Protein AF-A0A352F481-F1 (afdb_monomer)

Nearest PDB structures (foldseek):
  5ghv-assembly2_B  TM=7.393E-01  e=3.440E-08  Homo sapiens
  4xg9-assembly2_B  TM=7.301E-01  e=6.130E-08  Homo sapiens
  6ya8-assembly1_A  TM=7.348E-01  e=1.092E-07  Homo sapiens
  4xg2-assembly1_A  TM=7.147E-01  e=8.853E-08  Homo sapiens
  7v3v-assembly1_H  TM=8.134E-01  e=5.913E-06  Saccharomyces cerevisiae S288C

Structure (mmCIF, N/CA/C/O backbone):
data_AF-A0A352F481-F1
#
_entry.id   AF-A0A352F481-F1
#
loop_
_atom_site.group_PDB
_atom_site.id
_atom_site.type_symbol
_atom_site.label_atom_id
_atom_site.label_alt_id
_atom_site.label_comp_id
_atom_site.label_asym_id
_atom_site.label_entity_id
_atom_site.label_seq_id
_atom_site.pdbx_PDB_ins_code
_atom_site.Cartn_x
_atom_site.Cartn_y
_atom_site.Cartn_z
_atom_site.occupancy
_atom_site.B_iso_or_equiv
_atom_site.auth_seq_id
_atom_site.auth_comp_id
_atom_site.auth_asym_id
_atom_site.auth_atom_id
_atom_site.pdbx_PDB_model_num
ATOM 1 N N . MET A 1 1 ? 31.169 29.024 -6.778 1.00 38.88 1 MET A N 1
ATOM 2 C CA . MET A 1 1 ? 31.943 27.842 -7.214 1.00 38.88 1 MET A CA 1
ATOM 3 C C . MET A 1 1 ? 33.327 27.868 -6.580 1.00 38.88 1 MET A C 1
ATOM 5 O O . MET A 1 1 ? 34.125 28.692 -7.019 1.00 38.88 1 MET A O 1
ATOM 9 N N . PRO A 1 2 ? 33.587 27.080 -5.525 1.00 37.62 2 PRO A N 1
ATOM 10 C CA . PRO A 1 2 ? 34.870 27.041 -4.828 1.00 37.62 2 PRO A CA 1
ATOM 11 C C . PRO A 1 2 ? 35.735 25.809 -5.161 1.00 37.62 2 PRO A C 1
ATOM 13 O O . PRO A 1 2 ? 36.826 25.707 -4.620 1.00 37.62 2 PRO A O 1
ATOM 16 N N . TYR A 1 3 ? 35.308 24.922 -6.068 1.00 46.59 3 TYR A N 1
ATOM 17 C CA . TYR A 1 3 ? 36.194 23.938 -6.699 1.00 46.59 3 TYR A CA 1
ATOM 18 C C . TYR A 1 3 ? 36.504 24.403 -8.117 1.00 46.59 3 TYR A C 1
ATOM 20 O O . TYR A 1 3 ? 35.636 24.376 -8.985 1.00 46.59 3 TYR A O 1
ATOM 28 N N . ASP A 1 4 ? 37.726 24.879 -8.325 1.00 52.12 4 ASP A N 1
ATOM 29 C CA . ASP A 1 4 ? 38.309 24.996 -9.657 1.00 52.12 4 ASP A CA 1
ATOM 30 C C . ASP A 1 4 ? 39.137 23.723 -9.853 1.00 52.12 4 ASP A C 1
ATOM 32 O O . ASP A 1 4 ? 40.306 23.659 -9.475 1.00 52.12 4 ASP A O 1
ATOM 36 N N . SER A 1 5 ? 38.489 22.663 -10.342 1.00 55.28 5 SER A N 1
ATOM 37 C CA . SER A 1 5 ? 39.180 21.440 -10.749 1.00 55.28 5 SER A CA 1
ATOM 38 C C . SER A 1 5 ? 40.259 21.825 -11.760 1.00 55.28 5 SER A C 1
ATOM 40 O O . SER A 1 5 ? 39.949 22.435 -12.784 1.00 55.28 5 SER A O 1
ATOM 42 N N . LEU A 1 6 ? 41.519 21.526 -11.446 1.00 61.25 6 LEU A N 1
ATOM 43 C CA . LEU A 1 6 ? 42.657 21.840 -12.303 1.00 61.25 6 LEU A CA 1
ATOM 44 C C . LEU A 1 6 ? 42.878 20.690 -13.287 1.00 61.25 6 LEU A C 1
ATOM 46 O O . LEU A 1 6 ? 43.155 19.566 -12.870 1.00 61.25 6 LEU A O 1
ATOM 50 N N . TYR A 1 7 ? 42.758 20.971 -14.582 1.00 65.00 7 TYR A N 1
ATOM 51 C CA . TYR A 1 7 ? 43.029 20.005 -15.644 1.00 65.00 7 TYR A CA 1
ATOM 52 C C . TYR A 1 7 ? 44.352 20.311 -16.333 1.00 65.00 7 TYR A C 1
ATOM 54 O O . TYR A 1 7 ? 44.595 21.450 -16.715 1.00 65.00 7 TYR A O 1
ATOM 62 N N . ILE A 1 8 ? 45.175 19.288 -16.549 1.00 64.81 8 ILE A N 1
ATOM 63 C CA . ILE A 1 8 ? 46.439 19.412 -17.274 1.00 64.81 8 ILE A CA 1
ATOM 64 C C . ILE A 1 8 ? 46.219 18.957 -18.718 1.00 64.81 8 ILE A C 1
ATOM 66 O O . ILE A 1 8 ? 45.820 17.817 -18.951 1.00 64.81 8 ILE A O 1
ATOM 70 N N . ASP A 1 9 ? 46.451 19.842 -19.685 1.00 66.88 9 ASP A N 1
ATOM 71 C CA . ASP A 1 9 ? 46.319 19.511 -21.104 1.00 66.88 9 ASP A CA 1
ATOM 72 C C . ASP A 1 9 ? 47.510 18.725 -21.676 1.00 66.88 9 ASP A C 1
ATOM 74 O O . ASP A 1 9 ? 48.475 18.416 -20.979 1.00 66.88 9 ASP A O 1
ATOM 78 N N . GLU A 1 10 ? 47.415 18.362 -22.961 1.00 64.50 10 GLU A N 1
ATOM 79 C CA . GLU A 1 10 ? 48.439 17.584 -23.678 1.00 64.50 10 GLU A CA 1
ATOM 80 C C . GLU A 1 10 ? 49.818 18.279 -23.695 1.00 64.50 10 GLU A C 1
ATOM 82 O O . GLU A 1 10 ? 50.837 17.603 -23.836 1.00 64.50 10 GLU A O 1
ATOM 87 N N . ASP A 1 11 ? 49.860 19.600 -23.485 1.00 72.56 11 ASP A N 1
ATOM 88 C CA . ASP A 1 11 ? 51.076 20.418 -23.420 1.00 72.56 11 ASP A CA 1
ATOM 89 C C . ASP A 1 11 ? 51.589 20.607 -21.975 1.00 72.56 11 ASP A C 1
ATOM 91 O O . ASP A 1 11 ? 52.581 21.303 -21.738 1.00 72.56 11 ASP A O 1
ATOM 95 N N . GLY A 1 12 ? 50.937 19.983 -20.987 1.00 70.06 12 GLY A N 1
ATOM 96 C CA . GLY A 1 12 ? 51.293 20.085 -19.572 1.00 70.06 12 GLY A CA 1
ATOM 97 C C . GLY A 1 12 ? 50.790 21.361 -18.887 1.00 70.06 12 GLY A C 1
ATOM 98 O O . GLY A 1 12 ? 51.196 21.643 -17.756 1.00 70.06 12 GLY A O 1
ATOM 99 N N . GLN A 1 13 ? 49.920 22.143 -19.535 1.00 76.75 13 GLN A N 1
ATOM 100 C CA . GLN A 1 13 ? 49.361 23.368 -18.971 1.00 76.75 13 GLN A CA 1
ATOM 101 C C . GLN A 1 13 ? 48.150 23.052 -18.088 1.00 76.75 13 GLN A C 1
ATOM 103 O O . GLN A 1 13 ? 47.218 22.379 -18.518 1.00 76.75 13 GLN A O 1
ATOM 108 N N . SER A 1 14 ? 48.160 23.568 -16.855 1.00 76.62 14 SER A N 1
ATOM 109 C CA . SER A 1 14 ? 47.043 23.454 -15.914 1.00 76.62 14 SER A CA 1
ATOM 110 C C . SER A 1 14 ? 45.995 24.538 -16.174 1.00 76.62 14 SER A C 1
ATOM 112 O O . SER A 1 14 ? 46.351 25.707 -16.327 1.00 76.62 14 SER A O 1
ATOM 114 N N . TRP A 1 15 ? 44.724 24.155 -16.199 1.00 71.75 15 TRP A N 1
ATOM 115 C CA . TRP A 1 15 ? 43.578 25.020 -16.458 1.00 71.75 15 TRP A CA 1
ATOM 116 C C . TRP A 1 15 ? 42.545 24.877 -15.347 1.00 71.75 15 TRP A C 1
ATOM 118 O O . TRP A 1 15 ? 42.098 23.766 -15.056 1.00 71.75 15 TRP A O 1
ATOM 128 N N . SER A 1 16 ? 42.110 26.000 -14.780 1.00 76.88 16 SER A N 1
ATOM 129 C CA . SER A 1 16 ? 40.881 26.060 -13.986 1.00 76.88 16 SER A CA 1
ATOM 130 C C . SER A 1 16 ? 39.645 26.057 -14.900 1.00 76.88 16 SER A C 1
ATOM 132 O O . SER A 1 16 ? 39.715 26.527 -16.038 1.00 76.88 16 SER A O 1
ATOM 134 N N . ILE A 1 17 ? 38.484 25.576 -14.432 1.00 72.94 17 ILE A N 1
ATOM 135 C CA . ILE A 1 17 ? 37.237 25.599 -15.229 1.00 72.94 17 ILE A CA 1
ATOM 136 C C . ILE A 1 17 ? 36.899 27.034 -15.656 1.00 72.94 17 ILE A C 1
ATOM 138 O O . ILE A 1 17 ? 36.468 27.265 -16.789 1.00 72.94 17 ILE A O 1
ATOM 142 N N . ARG A 1 18 ? 37.132 28.020 -14.780 1.00 75.69 18 ARG A N 1
ATOM 143 C CA . ARG A 1 18 ? 36.917 29.441 -15.099 1.00 75.69 18 ARG A CA 1
ATOM 144 C C . ARG A 1 18 ? 37.867 29.951 -16.173 1.00 75.69 18 ARG A C 1
ATOM 146 O O . ARG A 1 18 ? 37.416 30.615 -17.105 1.00 75.69 18 ARG A O 1
ATOM 153 N N . GLU A 1 19 ? 39.155 29.642 -16.053 1.00 77.75 19 GLU A N 1
ATOM 154 C CA . GLU A 1 19 ? 40.164 30.008 -17.055 1.00 77.75 19 GLU A CA 1
ATOM 155 C C . GLU A 1 19 ? 39.852 29.355 -18.403 1.00 77.75 19 GLU A C 1
ATOM 157 O O . GLU A 1 19 ? 39.951 29.987 -19.454 1.00 77.75 19 GLU A O 1
ATOM 162 N N . PHE A 1 20 ? 39.383 28.111 -18.365 1.00 75.75 20 PHE A N 1
ATOM 163 C CA . PHE A 1 20 ? 39.030 27.339 -19.543 1.00 75.75 20 PHE A CA 1
ATOM 164 C C . PHE A 1 20 ? 37.793 27.901 -20.260 1.00 75.75 20 PHE A C 1
ATOM 166 O O . PHE A 1 20 ? 37.821 28.101 -21.478 1.00 75.75 20 PHE A O 1
ATOM 173 N N . LEU A 1 21 ? 36.736 28.255 -19.516 1.00 79.50 21 LEU A N 1
ATOM 174 C CA . LEU A 1 21 ? 35.544 28.930 -20.049 1.00 79.50 21 LEU A CA 1
ATOM 175 C C . LEU A 1 21 ? 35.852 30.332 -20.608 1.00 79.50 21 LEU A C 1
ATOM 177 O O . LEU A 1 21 ? 35.225 30.750 -21.588 1.00 79.50 21 LEU A O 1
ATOM 181 N N . ALA A 1 22 ? 36.809 31.046 -20.011 1.00 83.06 22 ALA A N 1
ATOM 182 C CA . ALA A 1 22 ? 37.246 32.370 -20.454 1.00 83.06 22 ALA A CA 1
ATOM 183 C C . ALA A 1 22 ? 38.242 32.337 -21.629 1.00 83.06 22 ALA A C 1
ATOM 185 O O . ALA A 1 22 ? 38.480 33.375 -22.241 1.00 83.06 22 ALA A O 1
ATOM 186 N N . SER A 1 23 ? 38.816 31.174 -21.948 1.00 80.56 23 SER A N 1
ATOM 187 C CA . SER A 1 23 ? 39.800 31.028 -23.024 1.00 80.56 23 SER A CA 1
ATOM 188 C C . SER A 1 23 ? 39.187 31.127 -24.429 1.00 80.56 23 SER A C 1
ATOM 190 O O . SER A 1 23 ? 38.011 30.819 -24.640 1.00 80.56 23 SER A O 1
ATOM 192 N N . ASP A 1 24 ? 40.031 31.462 -25.411 1.00 81.25 24 ASP A N 1
ATOM 193 C CA . ASP A 1 24 ? 39.691 31.479 -26.843 1.00 81.25 24 ASP A CA 1
ATOM 194 C C . ASP A 1 24 ? 39.685 30.074 -27.483 1.00 81.25 24 ASP A C 1
ATOM 196 O O . ASP A 1 24 ? 39.649 29.936 -28.710 1.00 81.25 24 ASP A O 1
ATOM 200 N N . ARG A 1 25 ? 39.745 29.001 -26.677 1.00 79.56 25 ARG A N 1
ATOM 201 C CA . ARG A 1 25 ? 39.743 27.637 -27.212 1.00 79.56 25 ARG A CA 1
ATOM 202 C C . ARG A 1 25 ? 38.426 27.332 -27.938 1.00 79.56 25 ARG A C 1
ATOM 204 O O . ARG A 1 25 ? 37.348 27.713 -27.466 1.00 79.56 25 ARG A O 1
ATOM 211 N N . PRO A 1 26 ? 38.488 26.606 -29.068 1.00 77.94 26 PRO A N 1
ATOM 212 C CA . PRO A 1 26 ? 37.296 26.223 -29.803 1.00 77.94 26 PRO A CA 1
ATOM 213 C C . PRO A 1 26 ? 36.419 25.312 -28.943 1.00 77.94 26 PRO A C 1
ATOM 215 O O . PRO A 1 26 ? 36.880 24.320 -28.382 1.00 77.94 26 PRO A O 1
ATOM 218 N N . ARG A 1 27 ? 35.134 25.655 -28.865 1.00 86.50 27 ARG A N 1
ATOM 219 C CA . ARG A 1 27 ? 34.111 24.888 -28.153 1.00 86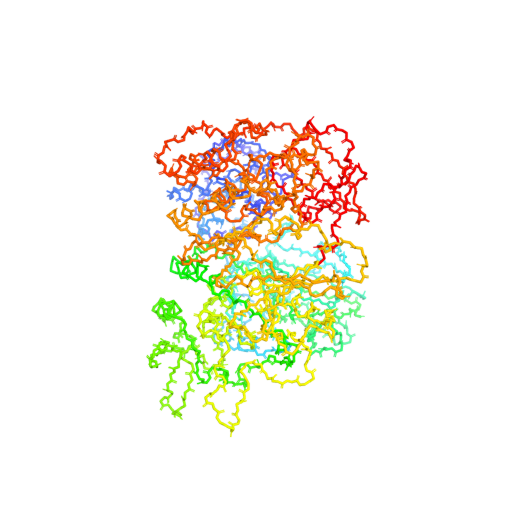.50 27 ARG A CA 1
ATOM 220 C C . ARG A 1 27 ? 32.842 24.812 -28.973 1.00 86.50 27 ARG A C 1
ATOM 222 O O . ARG A 1 27 ? 32.463 25.778 -29.639 1.00 86.50 27 ARG A O 1
ATOM 229 N N . VAL A 1 28 ? 32.163 23.677 -28.892 1.00 86.38 28 VAL A N 1
ATOM 230 C CA . VAL A 1 28 ? 30.891 23.455 -29.576 1.00 86.38 28 VAL A CA 1
ATOM 231 C C . VAL A 1 28 ? 29.788 23.360 -28.537 1.00 86.38 28 VAL A C 1
ATOM 233 O O . VAL A 1 28 ? 29.857 22.569 -27.603 1.00 86.38 28 VAL A O 1
ATOM 236 N N . ARG A 1 29 ? 28.743 24.166 -28.708 1.00 88.38 29 ARG A N 1
ATOM 237 C CA . ARG A 1 29 ? 27.529 24.066 -27.899 1.00 88.38 29 ARG A CA 1
ATOM 238 C C . ARG A 1 29 ? 26.607 23.025 -28.528 1.00 88.38 29 ARG A C 1
ATOM 240 O O . ARG A 1 29 ? 26.228 23.171 -29.688 1.00 88.38 29 ARG A O 1
ATOM 247 N N . LYS A 1 30 ? 26.250 21.991 -27.771 1.00 87.69 30 LYS A N 1
ATOM 248 C CA . LYS A 1 30 ? 25.360 20.900 -28.190 1.00 87.69 30 LYS A CA 1
ATOM 249 C C . LYS A 1 30 ? 24.155 20.821 -27.254 1.00 87.69 30 LYS A C 1
ATOM 251 O O . LYS A 1 30 ? 24.225 21.257 -26.108 1.00 87.69 30 LYS A O 1
ATOM 256 N N . ARG A 1 31 ? 23.050 20.261 -27.740 1.00 88.31 31 ARG A N 1
ATOM 257 C CA . ARG A 1 31 ? 21.941 19.795 -26.901 1.00 88.31 31 ARG A CA 1
ATOM 258 C C . ARG A 1 31 ? 21.833 18.292 -27.050 1.00 88.31 31 ARG A C 1
ATOM 260 O O . ARG A 1 31 ? 21.871 17.803 -28.175 1.00 88.31 31 ARG A O 1
ATOM 267 N N . LEU A 1 32 ? 21.750 17.591 -25.929 1.00 86.00 32 LEU A N 1
ATOM 268 C CA . LEU A 1 32 ? 21.671 16.135 -25.880 1.00 86.00 32 LEU A CA 1
ATOM 269 C C . LEU A 1 32 ? 20.501 15.709 -25.006 1.00 86.00 32 LEU A C 1
ATOM 271 O O . LEU A 1 32 ? 20.123 16.434 -24.088 1.00 86.00 32 LEU A O 1
ATOM 275 N N . SER A 1 33 ? 19.962 14.518 -25.260 1.00 85.31 33 SER A N 1
ATOM 276 C CA . SER A 1 33 ? 18.993 13.903 -24.355 1.00 85.31 33 SER A CA 1
ATOM 277 C C . SER A 1 33 ? 19.620 13.729 -22.971 1.00 85.31 33 SER A C 1
ATOM 279 O O . SER A 1 33 ? 20.673 13.101 -22.834 1.00 85.31 33 SER A O 1
ATOM 281 N N . THR A 1 34 ? 18.965 14.269 -21.943 1.00 86.81 34 THR A N 1
ATOM 282 C CA . THR A 1 34 ? 19.419 14.145 -20.551 1.00 86.81 34 THR A CA 1
ATOM 283 C C . THR A 1 34 ? 19.488 12.683 -20.135 1.00 86.81 34 THR A C 1
ATOM 285 O O . THR A 1 34 ? 20.456 12.283 -19.501 1.00 86.81 34 THR A O 1
ATOM 288 N N . ALA A 1 35 ? 18.498 11.873 -20.524 1.00 78.31 35 ALA A N 1
ATOM 289 C CA . ALA A 1 35 ? 18.451 10.449 -20.201 1.00 78.31 35 ALA A CA 1
ATOM 290 C C . ALA A 1 35 ? 19.588 9.662 -20.870 1.00 78.31 35 ALA A C 1
ATOM 292 O O . ALA A 1 35 ? 20.223 8.850 -20.207 1.00 78.31 35 ALA A O 1
ATOM 293 N N . SER A 1 36 ? 19.879 9.951 -22.143 1.00 82.25 36 SER A N 1
ATOM 294 C CA . SER A 1 36 ? 20.982 9.326 -22.892 1.00 82.25 36 SER A CA 1
ATOM 295 C C . SER A 1 36 ? 22.350 9.725 -22.326 1.00 82.25 36 SER A C 1
ATOM 297 O O . SER A 1 36 ? 23.221 8.882 -22.127 1.00 82.25 36 SER A O 1
ATOM 299 N N . LEU A 1 37 ? 22.548 11.006 -21.994 1.00 83.81 37 LEU A N 1
ATOM 300 C CA . LEU A 1 37 ? 23.799 11.440 -21.373 1.00 83.81 37 LEU A CA 1
ATOM 301 C C . LEU A 1 37 ? 23.947 10.859 -19.960 1.00 83.81 37 LEU A C 1
ATOM 303 O O . LEU A 1 37 ? 25.023 10.379 -19.614 1.00 83.81 37 LEU A O 1
ATOM 307 N N . TRP A 1 38 ? 22.863 10.843 -19.177 1.00 84.31 38 TRP A N 1
ATOM 308 C CA . TRP A 1 38 ? 22.829 10.239 -17.848 1.00 84.31 38 TRP A CA 1
ATOM 309 C C . TRP A 1 38 ? 23.159 8.747 -17.891 1.00 84.31 38 TRP A C 1
ATOM 311 O O . TRP A 1 38 ? 24.060 8.327 -17.174 1.00 84.31 38 TRP A O 1
ATOM 321 N N . SER A 1 39 ? 22.528 7.952 -18.764 1.00 76.88 39 SER A N 1
ATOM 322 C CA . SER A 1 39 ? 22.785 6.504 -18.849 1.00 76.88 39 SER A CA 1
ATOM 323 C C . SER A 1 39 ? 24.251 6.167 -19.134 1.00 76.88 39 SER A C 1
ATOM 325 O O . SER A 1 39 ? 24.723 5.106 -18.737 1.00 76.88 39 SER A O 1
ATOM 327 N N . ARG A 1 40 ? 24.991 7.073 -19.785 1.00 79.12 40 ARG A N 1
ATOM 328 C CA . ARG A 1 40 ? 26.415 6.914 -20.129 1.00 79.12 40 ARG A CA 1
ATOM 329 C C . ARG A 1 40 ? 27.378 7.358 -19.022 1.00 79.12 40 ARG A C 1
ATOM 331 O O . ARG A 1 40 ? 28.568 7.028 -19.082 1.00 79.12 40 ARG A O 1
ATOM 338 N N . THR A 1 41 ? 26.906 8.116 -18.028 1.00 78.50 41 THR A N 1
ATOM 339 C CA . THR A 1 41 ? 27.776 8.744 -17.015 1.00 78.50 41 THR A CA 1
ATOM 340 C C . THR A 1 41 ? 27.339 8.549 -15.569 1.00 78.50 41 THR A C 1
ATOM 342 O O . THR A 1 41 ? 28.137 8.808 -14.675 1.00 78.50 41 THR A O 1
ATOM 345 N N . SER A 1 42 ? 26.120 8.079 -15.313 1.00 71.50 42 SER A N 1
ATOM 346 C CA . SER A 1 42 ? 25.505 7.990 -13.981 1.00 71.50 42 SER A CA 1
ATOM 347 C C . SER A 1 42 ? 26.241 7.089 -12.991 1.00 71.50 42 SER A C 1
ATOM 349 O O . SER A 1 42 ? 26.084 7.238 -11.785 1.00 71.50 42 SER A O 1
ATOM 351 N N . PHE A 1 43 ? 27.031 6.159 -13.508 1.00 65.25 43 PHE A N 1
ATOM 352 C CA . PHE A 1 43 ? 27.755 5.132 -12.767 1.00 65.25 43 PHE A CA 1
ATOM 353 C C . PHE A 1 43 ? 29.252 5.463 -12.620 1.00 65.25 43 PHE A C 1
ATOM 355 O O . PHE A 1 43 ? 29.971 4.838 -11.846 1.00 65.25 43 PHE A O 1
ATOM 362 N N . ARG A 1 44 ? 29.738 6.486 -13.337 1.00 70.38 44 ARG A N 1
ATOM 363 C CA . ARG A 1 44 ? 31.125 6.946 -13.228 1.00 70.38 44 ARG A CA 1
ATOM 364 C C . ARG A 1 44 ? 31.309 7.661 -11.887 1.00 70.38 44 ARG A C 1
ATOM 366 O O . ARG A 1 44 ? 30.495 8.511 -11.522 1.00 70.38 44 ARG A O 1
ATOM 373 N N . ARG A 1 45 ? 32.408 7.380 -11.177 1.00 66.62 45 ARG A N 1
ATOM 374 C CA . ARG A 1 45 ? 32.838 8.160 -10.002 1.00 66.62 45 ARG A CA 1
ATOM 375 C C . ARG A 1 45 ? 33.356 9.526 -10.453 1.00 66.62 45 ARG A C 1
ATOM 377 O O . ARG A 1 45 ? 34.553 9.760 -10.569 1.00 66.62 45 ARG A O 1
ATOM 384 N N . CYS A 1 46 ? 32.432 10.427 -10.765 1.00 68.19 46 CYS A N 1
ATOM 385 C CA . CYS A 1 46 ? 32.762 11.752 -11.281 1.00 68.19 46 CYS A CA 1
ATOM 386 C C . CYS A 1 46 ? 33.206 12.731 -10.179 1.00 68.19 46 CYS A C 1
ATOM 388 O O . CYS A 1 46 ? 33.672 13.815 -10.517 1.00 68.19 46 CYS A O 1
ATOM 390 N N . TRP A 1 47 ? 32.961 12.426 -8.891 1.00 70.06 47 TRP A N 1
ATOM 391 C CA . TRP A 1 47 ? 33.082 13.389 -7.773 1.00 70.06 47 TRP A CA 1
ATOM 392 C C . TRP A 1 47 ? 34.188 13.026 -6.765 1.00 70.06 47 TRP A C 1
ATOM 394 O O . TRP A 1 47 ? 34.411 13.783 -5.832 1.00 70.06 47 TRP A O 1
ATOM 404 N N . GLY A 1 48 ? 34.898 11.905 -6.957 1.00 64.81 48 GLY A N 1
ATOM 405 C CA . GLY A 1 48 ? 36.024 11.474 -6.115 1.00 64.81 48 GLY A CA 1
ATOM 406 C C . GLY A 1 48 ? 36.222 9.954 -6.112 1.00 64.81 48 GLY A C 1
ATOM 407 O O . GLY A 1 48 ? 35.279 9.205 -6.361 1.00 64.81 48 GLY A O 1
ATOM 408 N N . SER A 1 49 ? 37.443 9.481 -5.832 1.00 60.66 49 SER A N 1
ATOM 409 C CA . SER A 1 49 ? 37.773 8.046 -5.858 1.00 60.66 49 SER A CA 1
ATOM 410 C C . SER A 1 49 ? 37.207 7.255 -4.685 1.00 60.66 49 SER A C 1
ATOM 412 O O . SER A 1 49 ? 37.149 6.047 -4.804 1.00 60.66 49 SER A O 1
ATOM 414 N N . GLU A 1 50 ? 36.790 7.893 -3.592 1.00 66.31 50 GLU A N 1
ATOM 415 C CA . GLU A 1 50 ? 36.227 7.241 -2.391 1.00 66.31 50 GLU A CA 1
ATOM 416 C C . GLU A 1 50 ? 34.704 7.433 -2.275 1.00 66.31 50 GLU A C 1
ATOM 418 O O . GLU A 1 50 ? 34.092 7.082 -1.268 1.00 66.31 50 GLU A O 1
ATOM 423 N N . LEU A 1 51 ? 34.082 8.035 -3.292 1.00 69.50 51 LEU A N 1
ATOM 424 C CA . LEU A 1 51 ? 32.674 8.413 -3.279 1.00 69.50 51 LEU A CA 1
ATOM 425 C C . LEU A 1 51 ? 31.833 7.520 -4.194 1.00 69.50 51 LEU A C 1
ATOM 427 O O . LEU A 1 51 ? 32.321 7.066 -5.233 1.00 69.50 51 LEU A O 1
ATOM 431 N N . PRO A 1 52 ? 30.556 7.289 -3.841 1.00 70.62 52 PRO A N 1
ATOM 432 C CA . PRO A 1 52 ? 29.663 6.485 -4.655 1.00 70.62 52 PRO A CA 1
ATOM 433 C C . PRO A 1 52 ? 29.269 7.208 -5.950 1.00 70.62 52 PRO A C 1
ATOM 435 O O . PRO A 1 52 ? 29.453 8.418 -6.110 1.00 70.62 52 PRO A O 1
ATOM 438 N N . SER A 1 53 ? 28.705 6.454 -6.892 1.00 73.50 53 SER A N 1
ATOM 439 C CA . SER A 1 53 ? 28.267 6.999 -8.176 1.00 73.50 53 SER A CA 1
ATOM 440 C C . SER A 1 53 ? 27.114 8.012 -8.023 1.00 73.50 53 SER A C 1
ATOM 442 O O . SER A 1 53 ? 26.326 7.935 -7.075 1.00 73.50 53 SER A O 1
ATOM 444 N N . PRO A 1 54 ? 26.940 8.951 -8.972 1.00 78.31 54 PRO A N 1
ATOM 445 C CA . PRO A 1 54 ? 25.781 9.844 -8.989 1.00 78.31 54 PRO A CA 1
ATOM 446 C C . PRO A 1 54 ? 24.430 9.111 -8.950 1.00 78.31 54 PRO A C 1
ATOM 448 O O . PRO A 1 54 ? 23.488 9.605 -8.333 1.00 78.31 54 PRO A O 1
ATOM 451 N N . ALA A 1 55 ? 24.323 7.938 -9.586 1.00 72.38 55 ALA A N 1
ATOM 452 C CA . ALA A 1 55 ? 23.126 7.098 -9.538 1.00 72.38 55 ALA A CA 1
ATOM 453 C C . ALA A 1 55 ? 22.819 6.593 -8.127 1.00 72.38 55 ALA A C 1
ATOM 455 O O . ALA A 1 55 ? 21.669 6.681 -7.692 1.00 72.38 55 ALA A O 1
ATOM 456 N N . TYR A 1 56 ? 23.843 6.131 -7.407 1.00 73.19 56 TYR A N 1
ATOM 457 C CA . TYR A 1 56 ? 23.712 5.708 -6.017 1.00 73.19 56 TYR A CA 1
ATOM 458 C C . TYR A 1 56 ? 23.203 6.860 -5.145 1.00 73.19 56 TYR A C 1
ATOM 460 O O . TYR A 1 56 ? 22.222 6.703 -4.423 1.00 73.19 56 TYR A O 1
ATOM 468 N N . ILE A 1 57 ? 23.776 8.057 -5.292 1.00 75.50 57 ILE A N 1
ATOM 469 C CA . ILE A 1 57 ? 23.325 9.241 -4.546 1.00 75.50 57 ILE A CA 1
ATOM 470 C C . ILE A 1 57 ? 21.872 9.597 -4.905 1.00 75.50 57 ILE A C 1
ATOM 472 O O . ILE A 1 57 ? 21.071 9.851 -4.010 1.00 75.50 57 ILE A O 1
ATOM 476 N N . LEU A 1 58 ? 21.487 9.553 -6.190 1.00 74.94 58 LEU A N 1
ATOM 477 C CA . LEU A 1 58 ? 20.097 9.784 -6.616 1.00 74.94 58 LEU A CA 1
ATOM 478 C C . LEU A 1 58 ? 19.091 8.761 -6.066 1.00 74.94 58 LEU A C 1
ATOM 480 O O . LEU A 1 58 ? 17.896 9.059 -5.998 1.00 74.94 58 LEU A O 1
ATOM 484 N N . SER A 1 59 ? 19.546 7.565 -5.692 1.00 64.38 59 SER A N 1
ATOM 485 C CA . SER A 1 59 ? 18.691 6.538 -5.094 1.00 64.38 59 SER A CA 1
ATOM 486 C C . SER A 1 59 ? 18.313 6.846 -3.638 1.00 64.38 59 SER A C 1
ATOM 488 O O . SER A 1 59 ? 17.319 6.317 -3.133 1.00 64.38 59 SER A O 1
ATOM 490 N N . HIS A 1 60 ? 19.047 7.738 -2.964 1.00 70.94 60 HIS A N 1
ATOM 491 C CA . HIS A 1 60 ? 18.805 8.054 -1.565 1.00 70.94 60 HIS A CA 1
ATOM 492 C C . HIS A 1 60 ? 17.482 8.792 -1.340 1.00 70.94 60 HIS A C 1
ATOM 494 O O . HIS A 1 60 ? 17.181 9.834 -1.927 1.00 70.94 60 HIS A O 1
ATOM 500 N N . ALA A 1 61 ? 16.706 8.292 -0.375 1.00 47.53 61 ALA A N 1
ATOM 501 C CA . ALA A 1 61 ? 15.404 8.845 -0.007 1.00 47.53 61 ALA A CA 1
ATOM 502 C C . ALA A 1 61 ? 15.461 10.297 0.513 1.00 47.53 61 ALA A C 1
ATOM 504 O O . ALA A 1 61 ? 14.439 10.988 0.496 1.00 47.53 61 ALA A O 1
ATOM 505 N N . ARG A 1 62 ? 16.632 10.767 0.978 1.00 57.88 62 ARG A N 1
ATOM 506 C CA . ARG A 1 62 ? 16.836 12.130 1.502 1.00 57.88 62 ARG A CA 1
ATOM 507 C C . ARG A 1 62 ? 16.587 13.204 0.441 1.00 57.88 62 ARG A C 1
ATOM 509 O O . ARG A 1 62 ? 15.944 14.198 0.760 1.00 57.88 62 ARG A O 1
ATOM 516 N N . LEU A 1 63 ? 16.932 12.952 -0.825 1.00 58.12 63 LEU A N 1
ATOM 517 C CA . LEU A 1 63 ? 16.692 13.881 -1.944 1.00 58.12 63 LEU A CA 1
ATOM 518 C C . LEU A 1 63 ? 15.210 14.242 -2.149 1.00 58.12 63 LEU A C 1
ATOM 520 O O . LEU A 1 63 ? 14.908 15.278 -2.730 1.00 58.12 63 LEU A O 1
ATOM 524 N N . ARG A 1 64 ? 14.277 13.413 -1.657 1.00 49.25 64 ARG A N 1
ATOM 525 C CA . ARG A 1 64 ? 12.825 13.641 -1.765 1.00 49.25 64 ARG A CA 1
ATOM 526 C C . ARG A 1 64 ? 12.215 14.381 -0.565 1.00 49.25 64 ARG A C 1
ATOM 528 O O . ARG A 1 64 ? 11.007 14.591 -0.554 1.00 49.25 64 ARG A O 1
ATOM 535 N N . LYS A 1 65 ? 12.999 14.706 0.474 1.00 45.50 65 LYS A N 1
ATOM 536 C CA . LYS A 1 65 ? 12.485 15.215 1.766 1.00 45.50 65 LYS A CA 1
ATOM 537 C C . LYS A 1 65 ? 13.135 16.509 2.260 1.00 45.50 65 LYS A C 1
ATOM 539 O O . LYS A 1 65 ? 12.709 17.029 3.290 1.00 45.50 65 LYS A O 1
ATOM 544 N N . THR A 1 66 ? 14.158 17.019 1.583 1.00 48.91 66 THR A N 1
ATOM 545 C CA . THR A 1 66 ? 14.905 18.188 2.059 1.00 48.91 66 THR A CA 1
ATOM 546 C C . THR A 1 66 ? 14.156 19.488 1.745 1.00 48.91 66 THR A C 1
ATOM 548 O O . THR A 1 66 ? 14.378 20.127 0.718 1.00 48.91 66 THR A O 1
ATOM 551 N N . GLU A 1 67 ? 13.264 19.899 2.645 1.00 45.62 67 GLU A N 1
ATOM 552 C CA . GLU A 1 67 ? 12.747 21.268 2.686 1.00 45.62 67 GLU A CA 1
ATOM 553 C C . GLU A 1 67 ? 13.713 22.160 3.482 1.00 45.62 67 GLU A C 1
ATOM 555 O O . GLU A 1 67 ? 13.891 21.983 4.688 1.00 45.62 67 GLU A O 1
ATOM 560 N N . GLY A 1 68 ? 14.315 23.150 2.818 1.00 49.84 68 GLY A N 1
ATOM 561 C CA . GLY A 1 68 ? 14.976 24.279 3.481 1.00 49.84 68 GLY A CA 1
ATOM 562 C C . GLY A 1 68 ? 16.435 24.526 3.089 1.00 49.84 68 GLY A C 1
ATOM 563 O O . GLY A 1 68 ? 17.174 23.608 2.749 1.00 49.84 68 GLY A O 1
ATOM 564 N N . ASN A 1 69 ? 16.822 25.807 3.169 1.00 50.84 69 ASN A N 1
ATOM 565 C CA . ASN A 1 69 ? 18.151 26.384 2.917 1.00 50.84 69 ASN A CA 1
ATOM 566 C C . ASN A 1 69 ? 19.233 25.826 3.870 1.00 50.84 69 ASN A C 1
ATOM 568 O O . ASN A 1 69 ? 19.739 26.552 4.728 1.00 50.84 69 ASN A O 1
ATOM 572 N N . ALA A 1 70 ? 19.580 24.546 3.757 1.00 59.69 70 ALA A N 1
ATOM 573 C CA . ALA A 1 70 ? 20.795 24.027 4.371 1.00 59.69 70 ALA A CA 1
ATOM 574 C C . ALA A 1 70 ? 22.012 24.687 3.703 1.00 59.69 70 ALA A C 1
ATOM 576 O O . ALA A 1 70 ? 22.048 24.857 2.482 1.00 59.69 70 ALA A O 1
ATOM 577 N N . GLU A 1 71 ? 22.987 25.102 4.507 1.00 67.50 71 GLU A N 1
ATOM 578 C CA . GLU A 1 71 ? 24.221 25.691 3.999 1.00 67.50 71 GLU A CA 1
ATOM 579 C C . GLU A 1 71 ? 24.980 24.620 3.201 1.00 67.50 71 GLU A C 1
ATOM 581 O O . GLU A 1 71 ? 25.314 23.563 3.731 1.00 67.50 71 GLU A O 1
ATOM 586 N N . ILE A 1 72 ? 25.188 24.865 1.903 1.00 67.94 72 ILE A N 1
ATOM 587 C CA . ILE A 1 72 ? 25.963 23.968 1.041 1.00 67.94 72 ILE A CA 1
ATOM 588 C C . ILE A 1 72 ? 27.421 24.136 1.450 1.00 67.94 72 ILE A C 1
ATOM 590 O O . ILE A 1 72 ? 28.063 25.142 1.120 1.00 67.94 72 ILE A O 1
ATOM 594 N N . HIS A 1 73 ? 27.937 23.157 2.185 1.00 68.38 73 HIS A N 1
ATOM 595 C CA . HIS A 1 73 ? 29.370 23.015 2.334 1.00 68.38 73 HIS A CA 1
ATOM 596 C C . HIS A 1 73 ? 29.942 22.554 0.980 1.00 68.38 73 HIS A C 1
ATOM 598 O O . HIS A 1 73 ? 29.219 22.310 0.021 1.00 68.38 73 HIS A O 1
ATOM 604 N N . TYR A 1 74 ? 31.258 22.580 0.809 1.00 71.19 74 TYR A N 1
ATOM 605 C CA . TYR A 1 74 ? 31.874 21.993 -0.385 1.00 71.19 74 TYR A CA 1
ATOM 606 C C . TYR A 1 74 ? 32.816 20.878 0.052 1.00 71.19 74 TYR A C 1
ATOM 608 O O . TYR A 1 74 ? 33.997 20.853 -0.281 1.00 71.19 74 TYR A O 1
ATOM 616 N N . ALA A 1 75 ? 32.293 19.995 0.896 1.00 72.81 75 ALA A N 1
ATOM 617 C CA . ALA A 1 75 ? 33.002 18.803 1.324 1.00 72.81 75 ALA A CA 1
ATOM 618 C C . ALA A 1 75 ? 32.734 17.674 0.319 1.00 72.81 75 ALA A C 1
ATOM 620 O O . ALA A 1 75 ? 31.638 17.580 -0.226 1.00 72.81 75 ALA A O 1
ATOM 621 N N . ASP A 1 76 ? 33.709 16.805 0.075 1.00 76.62 76 ASP A N 1
ATOM 622 C CA . ASP A 1 76 ? 33.516 15.610 -0.756 1.00 76.62 76 ASP A CA 1
ATOM 623 C C . ASP A 1 76 ? 32.913 14.488 0.103 1.00 76.62 76 ASP A C 1
ATOM 625 O O . ASP A 1 76 ? 33.529 13.457 0.365 1.00 76.62 76 ASP A O 1
ATOM 629 N N . THR A 1 77 ? 31.704 14.738 0.615 1.00 82.38 77 THR A N 1
ATOM 630 C CA . THR A 1 77 ? 30.890 13.772 1.363 1.00 82.38 77 THR A CA 1
ATOM 631 C C . THR A 1 77 ? 29.583 13.504 0.625 1.00 82.38 77 THR A C 1
ATOM 633 O O . THR A 1 77 ? 29.085 14.338 -0.134 1.00 82.38 77 THR A O 1
ATOM 636 N N . VAL A 1 78 ? 28.991 12.332 0.865 1.00 80.31 78 VAL A N 1
ATOM 637 C CA . VAL A 1 78 ? 27.705 11.940 0.261 1.00 80.31 78 VAL A CA 1
ATOM 638 C C . VAL A 1 78 ? 26.603 12.961 0.563 1.00 80.31 78 VAL A C 1
ATOM 640 O O . VAL A 1 78 ? 25.847 13.336 -0.327 1.00 80.31 78 VAL A O 1
ATOM 643 N N . GLU A 1 79 ? 26.545 13.460 1.795 1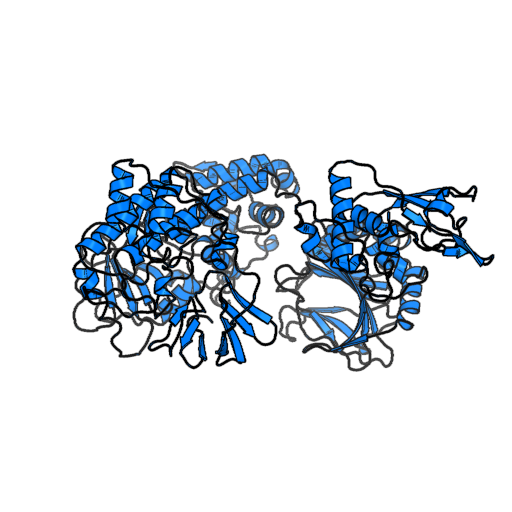.00 81.81 79 GLU A N 1
ATOM 644 C CA . GLU A 1 79 ? 25.524 14.414 2.247 1.00 81.81 79 GLU A CA 1
ATOM 645 C C . GLU A 1 79 ? 25.644 15.766 1.538 1.00 81.81 79 GLU A C 1
ATOM 647 O O . GLU A 1 79 ? 24.647 16.362 1.133 1.00 81.81 79 GLU A O 1
ATOM 652 N N . ASP A 1 80 ? 26.868 16.236 1.319 1.00 80.81 80 ASP A N 1
ATOM 653 C CA . ASP A 1 80 ? 27.107 17.499 0.631 1.00 80.81 80 ASP A CA 1
ATOM 654 C C . ASP A 1 80 ? 26.730 17.419 -0.854 1.00 80.81 80 ASP A C 1
ATOM 656 O O . ASP A 1 80 ? 26.124 18.315 -1.444 1.00 80.81 80 ASP A O 1
ATOM 660 N N . HIS A 1 81 ? 27.022 16.276 -1.456 1.00 84.25 81 HIS A N 1
ATOM 661 C CA . HIS A 1 81 ? 26.619 15.931 -2.802 1.00 84.25 81 HIS A CA 1
ATOM 662 C C . HIS A 1 81 ? 25.096 15.842 -2.976 1.00 84.25 81 HIS A C 1
ATOM 664 O O . HIS A 1 81 ? 24.577 16.385 -3.956 1.00 84.25 81 HIS A O 1
ATOM 670 N N . GLU A 1 82 ? 24.370 15.256 -2.020 1.00 85.69 82 GLU A N 1
ATOM 671 C CA . GLU A 1 82 ? 22.900 15.289 -1.983 1.00 85.69 82 GLU A CA 1
ATOM 672 C C . GLU A 1 82 ? 22.362 16.725 -1.930 1.00 85.69 82 GLU A C 1
ATOM 674 O O . GLU A 1 82 ? 21.446 17.077 -2.681 1.00 85.69 82 GLU A O 1
ATOM 679 N N . LEU A 1 83 ? 22.945 17.576 -1.078 1.00 84.06 83 LEU A N 1
ATOM 680 C CA . LEU A 1 83 ? 22.545 18.979 -0.941 1.00 84.06 83 LEU A CA 1
ATOM 681 C C . LEU A 1 83 ? 22.758 19.766 -2.239 1.00 84.06 83 LEU A C 1
ATOM 683 O O . LEU A 1 83 ? 21.872 20.511 -2.662 1.00 84.06 83 LEU A O 1
ATOM 687 N N . ARG A 1 84 ? 23.892 19.559 -2.920 1.00 85.00 84 ARG A N 1
ATOM 688 C CA . ARG A 1 84 ? 24.177 20.197 -4.216 1.00 85.00 84 ARG A CA 1
ATOM 689 C C . ARG A 1 84 ? 23.172 19.774 -5.294 1.00 85.00 84 ARG A C 1
ATOM 691 O O . ARG A 1 84 ? 22.680 20.635 -6.021 1.00 85.00 84 ARG A O 1
ATOM 698 N N . ILE A 1 85 ? 22.829 18.483 -5.388 1.00 87.75 85 ILE A N 1
ATOM 699 C CA . ILE A 1 85 ? 21.792 18.002 -6.325 1.00 87.75 85 ILE A CA 1
ATOM 700 C C . ILE A 1 85 ? 20.438 18.630 -5.981 1.00 87.75 85 ILE A C 1
ATOM 702 O O . ILE A 1 85 ? 19.777 19.177 -6.861 1.00 87.75 85 ILE A O 1
ATOM 706 N N . THR A 1 86 ? 20.048 18.591 -4.704 1.00 85.19 86 THR A N 1
ATOM 707 C CA . THR A 1 86 ? 18.780 19.154 -4.211 1.00 85.19 86 THR A CA 1
ATOM 708 C C . THR A 1 86 ? 18.659 20.634 -4.569 1.00 85.19 86 THR A C 1
ATOM 710 O O . THR A 1 86 ? 17.620 21.073 -5.054 1.00 85.19 86 THR A O 1
ATOM 713 N N . SER A 1 87 ? 19.736 21.401 -4.389 1.00 85.38 87 SER A N 1
ATOM 714 C CA . SER A 1 87 ? 19.770 22.821 -4.737 1.00 85.38 87 SER A CA 1
ATOM 715 C C . SER A 1 87 ? 19.483 23.055 -6.223 1.00 85.38 87 SER A C 1
ATOM 717 O O . SER A 1 87 ? 18.669 23.915 -6.560 1.00 85.38 87 SER A O 1
ATOM 719 N N . PHE A 1 88 ? 20.069 22.249 -7.116 1.00 87.62 88 PHE A N 1
ATOM 720 C CA . PHE A 1 88 ? 19.773 22.333 -8.547 1.00 87.62 88 PHE A CA 1
ATOM 721 C C . PHE A 1 88 ? 18.338 21.908 -8.885 1.00 87.62 88 PHE A C 1
ATOM 723 O O . PHE A 1 88 ? 17.712 22.557 -9.722 1.00 87.62 88 PHE A O 1
ATOM 730 N N . VAL A 1 89 ? 17.790 20.880 -8.228 1.00 85.25 89 VAL A N 1
ATOM 731 C CA . VAL A 1 89 ? 16.376 20.489 -8.393 1.00 85.25 89 VAL A CA 1
ATOM 732 C C . VAL A 1 89 ? 15.452 21.655 -8.021 1.00 85.25 89 VAL A C 1
ATOM 734 O O . VAL A 1 89 ? 14.603 22.039 -8.820 1.00 85.25 89 VAL A O 1
ATOM 737 N N . GLN A 1 90 ? 15.688 22.309 -6.881 1.00 83.75 90 GLN A N 1
ATOM 738 C CA . GLN A 1 90 ? 14.912 23.480 -6.446 1.00 83.75 90 GLN A CA 1
ATOM 739 C C . GLN A 1 90 ? 15.064 24.686 -7.388 1.00 83.75 90 GLN A C 1
ATOM 741 O O . GLN A 1 90 ? 14.143 25.488 -7.548 1.00 83.75 90 GLN A O 1
ATOM 746 N N . THR A 1 91 ? 16.235 24.870 -8.002 1.00 84.12 91 THR A N 1
ATOM 747 C CA . THR A 1 91 ? 16.445 25.882 -9.049 1.00 84.12 91 THR A CA 1
ATOM 748 C C . THR A 1 91 ? 15.602 25.570 -10.291 1.00 84.12 91 THR A C 1
ATOM 750 O O . THR A 1 91 ? 14.946 26.471 -10.814 1.00 84.12 91 THR A O 1
ATOM 753 N N . LEU A 1 92 ? 15.538 24.304 -10.725 1.00 84.25 92 LEU A N 1
ATOM 754 C CA . LEU A 1 92 ? 14.683 23.885 -11.846 1.00 84.25 92 LEU A CA 1
ATOM 755 C C . LEU A 1 92 ? 13.196 24.074 -11.545 1.00 84.25 92 LEU A C 1
ATOM 757 O O . LEU A 1 92 ? 12.466 24.580 -12.394 1.00 84.25 92 LEU A O 1
ATOM 761 N N . GLU A 1 93 ? 12.750 23.722 -10.339 1.00 82.44 93 GLU A N 1
ATOM 762 C CA . GLU A 1 93 ? 11.355 23.889 -9.906 1.00 82.44 93 GLU A CA 1
ATOM 763 C C . GLU A 1 93 ? 10.913 25.359 -9.892 1.00 82.44 93 GLU A C 1
ATOM 765 O O . GLU A 1 93 ? 9.759 25.668 -10.186 1.00 82.44 93 GLU A O 1
ATOM 770 N N . ARG A 1 94 ? 11.843 26.287 -9.627 1.00 83.75 94 ARG A N 1
ATOM 771 C CA . ARG A 1 94 ? 11.612 27.739 -9.728 1.00 83.75 94 ARG A CA 1
ATOM 772 C C . ARG A 1 94 ? 11.610 28.271 -11.166 1.00 83.75 94 ARG A C 1
ATOM 774 O O . ARG A 1 94 ? 11.386 29.463 -11.370 1.00 83.75 94 ARG A O 1
ATOM 781 N N . GLY A 1 95 ? 11.855 27.419 -12.162 1.00 83.81 95 GLY A N 1
ATOM 782 C CA . GLY A 1 95 ? 11.951 27.806 -13.571 1.00 83.81 95 GLY A CA 1
ATOM 783 C C . GLY A 1 95 ? 13.225 28.585 -13.911 1.00 83.81 95 GLY A C 1
ATOM 784 O O . GLY A 1 95 ? 13.293 29.235 -14.956 1.00 83.81 95 GLY A O 1
ATOM 785 N N . GLU A 1 96 ? 14.233 28.552 -13.037 1.00 84.75 96 GLU A N 1
ATOM 786 C CA . GLU A 1 96 ? 15.515 29.209 -13.268 1.00 84.75 96 GLU A CA 1
ATOM 787 C C . GLU A 1 96 ? 16.378 28.383 -14.239 1.00 84.75 96 GLU A C 1
ATOM 789 O O . GLU A 1 96 ? 16.298 27.154 -14.312 1.00 84.75 96 GLU A O 1
ATOM 794 N N . ARG A 1 97 ? 17.224 29.062 -15.024 1.00 80.56 97 ARG A N 1
ATOM 795 C CA . ARG A 1 97 ? 18.076 28.399 -16.016 1.00 80.56 97 ARG A CA 1
ATOM 796 C C . ARG A 1 97 ? 19.329 27.830 -15.357 1.00 80.56 97 ARG A C 1
ATOM 798 O O . ARG A 1 97 ? 20.066 28.559 -14.701 1.00 80.56 97 ARG A O 1
ATOM 805 N N . ILE A 1 98 ? 19.611 26.560 -15.629 1.00 82.81 98 ILE A N 1
ATOM 806 C CA . ILE A 1 98 ? 20.850 25.898 -15.217 1.00 82.81 98 ILE A CA 1
ATOM 807 C C . ILE A 1 98 ? 21.941 26.063 -16.288 1.00 82.81 98 ILE A C 1
ATOM 809 O O . ILE A 1 98 ? 21.670 26.069 -17.491 1.00 82.81 98 ILE A O 1
ATOM 813 N N . GLU A 1 99 ? 23.185 26.220 -15.836 1.00 84.88 99 GLU A N 1
ATOM 814 C CA . GLU A 1 99 ? 24.376 26.294 -16.684 1.00 84.88 99 GLU A CA 1
ATOM 815 C C . GLU A 1 99 ? 24.665 24.954 -17.394 1.00 84.88 99 GLU A C 1
ATOM 817 O O . GLU A 1 99 ? 24.449 23.887 -16.809 1.00 84.88 99 GLU A O 1
ATOM 822 N N . PRO A 1 100 ? 25.184 24.975 -18.635 1.00 87.44 100 PRO A N 1
ATOM 823 C CA . PRO A 1 100 ? 25.493 23.757 -19.382 1.00 87.44 100 PRO A CA 1
ATOM 824 C C . PRO A 1 100 ? 26.485 22.810 -18.676 1.00 87.44 100 PRO A C 1
ATOM 826 O O . PRO A 1 100 ? 27.311 23.211 -17.848 1.00 87.44 100 PRO A O 1
ATOM 829 N N . VAL A 1 101 ? 26.408 21.525 -19.031 1.00 88.94 101 VAL A N 1
ATOM 830 C CA . VAL A 1 101 ? 27.391 20.495 -18.650 1.00 88.94 101 VAL A CA 1
ATOM 831 C C . VAL A 1 101 ? 28.653 20.687 -19.489 1.00 88.94 101 VAL A C 1
ATOM 833 O O . VAL A 1 101 ? 28.567 20.971 -20.684 1.00 88.94 101 VAL A O 1
ATOM 836 N N . ILE A 1 102 ? 29.829 20.547 -18.881 1.00 87.31 102 ILE A N 1
ATOM 837 C CA . ILE A 1 102 ? 31.112 20.796 -19.544 1.00 87.31 102 ILE A CA 1
ATOM 838 C C . ILE A 1 102 ? 31.806 19.466 -19.822 1.00 87.31 102 ILE A C 1
ATOM 840 O O . ILE A 1 102 ? 32.082 18.699 -18.897 1.00 87.31 102 ILE A O 1
ATOM 844 N N . VAL A 1 103 ? 32.108 19.220 -21.098 1.00 85.88 103 VAL A N 1
ATOM 845 C CA . VAL A 1 103 ? 32.933 18.094 -21.543 1.00 85.88 103 VAL A CA 1
ATOM 846 C C . VAL A 1 103 ? 34.314 18.599 -21.935 1.00 85.88 103 VAL A C 1
ATOM 848 O O . VAL A 1 103 ? 34.447 19.490 -22.777 1.00 85.88 103 VAL A O 1
ATOM 851 N N . GLY A 1 104 ? 35.326 18.011 -21.310 1.00 81.69 104 GLY A N 1
ATOM 852 C CA . GLY A 1 104 ? 36.724 18.381 -21.438 1.00 81.69 104 GLY A CA 1
ATOM 853 C C . GLY A 1 104 ? 37.426 17.926 -22.708 1.00 81.69 104 GLY A C 1
ATOM 854 O O . GLY A 1 104 ? 36.843 17.272 -23.572 1.00 81.69 104 GLY A O 1
ATOM 855 N N . LEU A 1 105 ? 38.719 18.248 -22.798 1.00 79.31 105 LE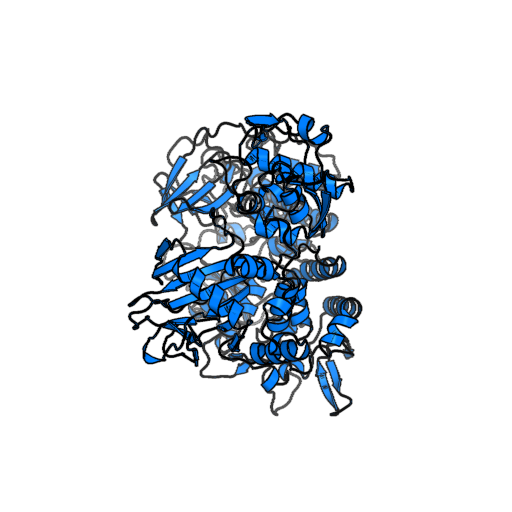U A N 1
ATOM 856 C CA . LEU A 1 105 ? 39.599 17.862 -23.914 1.00 79.31 105 LEU A CA 1
ATOM 857 C C . LEU A 1 105 ? 39.785 16.343 -24.021 1.00 79.31 105 LEU A C 1
ATOM 859 O O . LEU A 1 105 ? 39.795 15.799 -25.122 1.00 79.31 105 LEU A O 1
ATOM 863 N N . ASP A 1 106 ? 39.867 15.672 -22.874 1.00 73.69 106 ASP A N 1
ATOM 864 C CA . ASP A 1 106 ? 39.914 14.212 -22.726 1.00 73.69 106 ASP A CA 1
ATOM 865 C C . ASP A 1 106 ? 38.569 13.529 -23.038 1.00 73.69 106 ASP A C 1
ATOM 867 O O . ASP A 1 106 ? 38.472 12.303 -23.089 1.00 73.69 106 ASP A O 1
ATOM 871 N N . GLY A 1 107 ? 37.515 14.319 -23.251 1.00 76.38 107 GLY A N 1
ATOM 872 C CA . GLY A 1 107 ? 36.172 13.840 -23.522 1.00 76.38 107 GLY A CA 1
ATOM 873 C C . GLY A 1 107 ? 35.407 13.349 -22.293 1.00 76.38 107 GLY A C 1
ATOM 874 O O . GLY A 1 107 ? 34.350 12.739 -22.484 1.00 76.38 107 GLY A O 1
ATOM 875 N N . SER A 1 108 ? 35.886 13.617 -21.073 1.00 77.44 108 SER A N 1
ATOM 876 C CA . SER A 1 108 ? 35.175 13.341 -19.818 1.00 77.44 108 SER A CA 1
ATOM 877 C C . SER A 1 108 ? 34.314 14.536 -19.367 1.00 77.44 108 SER A C 1
ATOM 879 O O . SER A 1 108 ? 34.443 15.642 -19.893 1.00 77.44 108 SER A O 1
ATOM 881 N N . ILE A 1 109 ? 33.387 14.323 -18.422 1.00 81.38 109 ILE A N 1
ATOM 882 C CA . ILE A 1 109 ? 32.619 15.421 -17.808 1.00 81.38 109 ILE A CA 1
ATOM 883 C C . ILE A 1 109 ? 33.503 16.088 -16.754 1.00 81.38 109 ILE A C 1
ATOM 885 O O . ILE A 1 109 ? 33.834 15.458 -15.755 1.00 81.38 109 ILE A O 1
ATOM 889 N N . TRP A 1 110 ? 33.840 17.362 -16.957 1.00 77.50 110 TRP A N 1
ATOM 890 C CA . TRP A 1 110 ? 34.637 18.142 -16.000 1.00 77.50 110 TRP A CA 1
ATOM 891 C C . TRP A 1 110 ? 33.776 18.871 -14.969 1.00 77.50 110 TRP A C 1
ATOM 893 O O . TRP A 1 110 ? 34.191 19.036 -13.827 1.00 77.50 110 TRP A O 1
ATOM 903 N N . ASP A 1 111 ? 32.578 19.310 -15.364 1.00 77.00 111 ASP A N 1
ATOM 904 C CA . ASP A 1 111 ? 31.641 19.996 -14.475 1.00 77.00 111 ASP A CA 1
ATOM 905 C C . ASP A 1 111 ? 30.192 19.797 -14.932 1.00 77.00 111 ASP A C 1
ATOM 907 O O . ASP A 1 111 ? 29.889 19.679 -16.123 1.00 77.00 111 ASP A O 1
ATOM 911 N N . GLY A 1 112 ? 29.281 19.793 -13.964 1.00 82.56 112 GLY A N 1
ATOM 912 C CA . GLY A 1 112 ? 27.848 19.697 -14.205 1.00 82.56 112 GLY A CA 1
ATOM 913 C C . GLY A 1 112 ? 27.268 18.311 -14.008 1.00 82.56 112 GLY A C 1
ATOM 914 O O . GLY A 1 112 ? 26.133 18.084 -14.398 1.00 82.56 112 GLY A O 1
ATOM 915 N N . MET A 1 113 ? 27.975 17.392 -13.358 1.00 86.50 113 MET A N 1
ATOM 916 C CA . MET A 1 113 ? 27.400 16.089 -13.039 1.00 86.50 113 MET A CA 1
ATOM 917 C C . MET A 1 113 ? 26.310 16.191 -11.948 1.00 86.50 113 MET A C 1
ATOM 919 O O . MET A 1 113 ? 25.283 15.532 -12.079 1.00 86.50 113 MET A O 1
ATOM 923 N N . HIS A 1 114 ? 26.435 17.073 -10.938 1.00 87.81 114 HIS A N 1
ATOM 924 C CA . HIS A 1 114 ? 25.319 17.388 -10.014 1.00 87.81 114 HIS A CA 1
ATOM 925 C C . HIS A 1 114 ? 24.120 17.976 -10.761 1.00 87.81 114 HIS A C 1
ATOM 927 O O . HIS A 1 114 ? 22.975 17.642 -10.473 1.00 87.81 114 HIS A O 1
ATOM 933 N N . ARG A 1 115 ? 24.398 18.826 -11.758 1.00 89.25 115 ARG A N 1
ATOM 934 C CA . ARG A 1 115 ? 23.385 19.444 -12.624 1.00 89.25 115 ARG A CA 1
ATOM 935 C C . ARG A 1 115 ? 22.699 18.395 -13.485 1.00 89.25 115 ARG A C 1
ATOM 937 O O . ARG A 1 115 ? 21.481 18.371 -13.544 1.00 89.25 115 ARG A O 1
ATOM 944 N N . LEU A 1 116 ? 23.464 17.503 -14.104 1.00 89.00 116 LEU A N 1
ATOM 945 C CA . LEU A 1 116 ? 22.954 16.406 -14.916 1.00 89.00 116 LEU A CA 1
ATOM 946 C C . LEU A 1 116 ? 22.107 15.441 -14.073 1.00 89.00 116 LEU A C 1
ATOM 948 O O . LEU A 1 116 ? 21.045 15.032 -14.528 1.00 89.00 116 LEU A O 1
ATOM 952 N N . ALA A 1 117 ? 22.520 15.158 -12.833 1.00 88.31 117 ALA A N 1
ATOM 953 C CA . ALA A 1 117 ? 21.729 14.392 -11.870 1.00 88.31 117 ALA A CA 1
ATOM 954 C C . ALA A 1 117 ? 20.394 15.072 -11.547 1.00 88.31 117 ALA A C 1
ATOM 956 O O . ALA A 1 117 ? 19.349 14.429 -11.599 1.00 88.31 117 ALA A O 1
ATOM 957 N N . ALA A 1 118 ? 20.415 16.379 -11.276 1.00 87.94 118 ALA A N 1
ATOM 958 C CA . ALA A 1 118 ? 19.209 17.156 -11.016 1.00 87.94 118 ALA A CA 1
ATOM 959 C C . ALA A 1 118 ? 18.290 17.236 -12.244 1.00 87.94 118 ALA A C 1
ATOM 961 O O . ALA A 1 118 ? 17.098 16.984 -12.131 1.00 87.94 118 ALA A O 1
ATOM 962 N N . LEU A 1 119 ? 18.837 17.507 -13.432 1.00 88.94 119 LEU A N 1
ATOM 963 C CA . LEU A 1 119 ? 18.092 17.531 -14.694 1.00 88.94 119 LEU A CA 1
ATOM 964 C C . LEU A 1 119 ? 17.427 16.178 -14.975 1.00 88.94 119 LEU A C 1
ATOM 966 O O . LEU A 1 119 ? 16.267 16.144 -15.384 1.00 88.94 119 LEU A O 1
ATOM 970 N N . TYR A 1 120 ? 18.138 15.074 -14.725 1.00 85.88 120 TYR A N 1
ATOM 971 C CA . TYR A 1 120 ? 17.598 13.723 -14.863 1.00 85.88 120 TYR A CA 1
ATOM 972 C C . TYR A 1 120 ? 16.483 13.454 -13.842 1.00 85.88 120 TYR A C 1
ATOM 974 O O . TYR A 1 120 ? 15.397 13.014 -14.221 1.00 85.88 120 TYR A O 1
ATOM 982 N N . ALA A 1 121 ? 16.707 13.786 -12.566 1.00 81.75 121 ALA A N 1
ATOM 983 C CA . ALA A 1 121 ? 15.711 13.645 -11.503 1.00 81.75 121 ALA A CA 1
ATOM 984 C C . ALA A 1 121 ? 14.443 14.480 -11.769 1.00 81.75 121 ALA A C 1
ATOM 986 O O . ALA A 1 121 ? 13.329 14.003 -11.551 1.00 81.75 121 ALA A O 1
ATOM 987 N N . SER A 1 122 ? 14.603 15.689 -12.311 1.00 82.69 122 SER A N 1
ATOM 988 C CA . SER A 1 122 ? 13.520 16.601 -12.697 1.00 82.69 122 SER A CA 1
ATOM 989 C C . SER A 1 122 ? 12.926 16.309 -14.083 1.00 82.69 122 SER A C 1
ATOM 991 O O . SER A 1 122 ? 12.101 17.086 -14.561 1.00 82.69 122 SER A O 1
ATOM 993 N N . ARG A 1 123 ? 13.318 15.206 -14.740 1.00 80.75 123 ARG A N 1
ATOM 994 C CA . ARG A 1 123 ? 12.816 14.772 -16.060 1.00 80.75 123 ARG A CA 1
ATOM 995 C C . ARG A 1 123 ? 12.952 15.830 -17.163 1.00 80.75 123 ARG A C 1
ATOM 997 O O . ARG A 1 123 ? 12.126 15.898 -18.074 1.00 80.75 123 ARG A O 1
ATOM 1004 N N . VAL A 1 124 ? 13.996 16.652 -17.111 1.00 84.94 124 VAL A N 1
ATOM 1005 C CA . VAL A 1 124 ? 14.284 17.606 -18.186 1.00 84.94 124 VAL A CA 1
ATOM 1006 C C . VAL A 1 124 ? 14.745 16.823 -19.410 1.00 84.94 124 VAL A C 1
ATOM 1008 O O . VAL A 1 124 ? 15.701 16.058 -19.329 1.00 84.94 124 VAL A O 1
ATOM 1011 N N . SER A 1 125 ? 14.071 16.995 -20.547 1.00 81.31 125 SER A N 1
ATOM 1012 C CA . SER A 1 125 ? 14.291 16.170 -21.744 1.00 81.31 125 SER A CA 1
ATOM 1013 C C . SER A 1 125 ? 15.676 16.352 -22.366 1.00 81.31 125 SER A C 1
ATOM 1015 O O . SER A 1 125 ? 16.306 15.373 -22.767 1.00 81.31 125 SER A O 1
ATOM 1017 N N . GLU A 1 126 ? 16.161 17.592 -22.416 1.00 88.62 126 GLU A N 1
ATOM 1018 C CA . GLU A 1 126 ? 17.436 17.952 -23.030 1.00 88.62 126 GLU A CA 1
ATOM 1019 C C . GLU A 1 126 ? 18.335 18.730 -22.073 1.00 88.62 126 GLU A C 1
ATOM 1021 O O . GLU A 1 126 ? 17.894 19.633 -21.360 1.00 88.62 126 GLU A O 1
ATOM 1026 N N . VAL A 1 127 ? 19.629 18.440 -22.145 1.00 90.12 127 VAL A N 1
ATOM 1027 C CA . VAL A 1 127 ? 20.684 19.171 -21.455 1.00 90.12 127 VAL A CA 1
ATOM 1028 C C . VAL A 1 127 ? 21.588 19.853 -22.467 1.00 90.12 127 VAL A C 1
ATOM 1030 O O . VAL A 1 127 ? 21.940 19.317 -23.521 1.00 90.12 127 VAL A O 1
ATOM 1033 N N . GLU A 1 128 ? 21.963 21.078 -22.138 1.00 91.62 128 GLU A N 1
ATOM 1034 C CA . GLU A 1 128 ? 22.932 21.835 -22.902 1.00 91.62 128 GLU A CA 1
ATOM 1035 C C . GLU A 1 128 ? 24.353 21.420 -22.498 1.00 91.62 128 GLU A C 1
ATOM 1037 O O . GLU A 1 128 ? 24.669 21.365 -21.310 1.00 91.62 128 GLU A O 1
ATOM 1042 N N . VAL A 1 129 ? 25.210 21.142 -23.480 1.00 90.25 129 VAL A N 1
ATOM 1043 C CA . VAL A 1 129 ? 26.591 20.694 -23.276 1.00 90.25 129 VAL A CA 1
ATOM 1044 C C . VAL A 1 129 ? 27.560 21.627 -23.997 1.00 90.25 129 VAL A C 1
ATOM 1046 O O . VAL A 1 129 ? 27.370 21.944 -25.174 1.00 90.25 129 VAL A O 1
ATOM 1049 N N . LEU A 1 130 ? 28.612 22.052 -23.301 1.00 90.44 130 LEU A N 1
ATOM 1050 C CA . LEU A 1 130 ? 29.771 22.722 -23.884 1.00 90.44 130 LEU A CA 1
ATOM 1051 C C . LEU A 1 130 ? 30.883 21.692 -24.093 1.00 90.44 130 LEU A C 1
ATOM 1053 O O . LEU A 1 130 ? 31.457 21.182 -23.135 1.00 90.44 130 LEU A O 1
ATOM 1057 N N . ASP A 1 131 ? 31.154 21.380 -25.357 1.00 88.44 131 ASP A N 1
ATOM 1058 C CA . ASP A 1 131 ? 32.115 20.369 -25.787 1.00 88.44 131 ASP A CA 1
ATOM 1059 C C . ASP A 1 131 ? 33.439 21.013 -26.207 1.00 88.44 131 ASP A C 1
ATOM 1061 O O . ASP A 1 131 ? 33.497 21.731 -27.212 1.00 88.44 131 ASP A O 1
ATOM 1065 N N . PHE A 1 132 ? 34.498 20.710 -25.460 1.00 86.12 132 PHE A N 1
ATOM 1066 C CA . PHE A 1 132 ? 35.871 21.103 -25.772 1.00 86.12 132 PHE A CA 1
ATOM 1067 C C . PHE A 1 132 ? 36.702 19.957 -26.366 1.00 86.12 132 PHE A C 1
ATOM 1069 O O . PHE A 1 132 ? 37.805 20.193 -26.849 1.00 86.12 132 PHE A O 1
ATOM 1076 N N . SER A 1 133 ? 36.171 18.732 -26.433 1.00 84.06 133 SER A N 1
ATOM 1077 C CA . SER A 1 133 ? 36.873 17.549 -26.962 1.00 84.06 133 SER A CA 1
ATOM 1078 C C . SER A 1 133 ? 37.114 17.594 -28.474 1.00 84.06 133 SER A C 1
ATOM 1080 O O . SER A 1 133 ? 37.668 16.659 -29.050 1.00 84.06 133 SER A O 1
ATOM 1082 N N . SER A 1 134 ? 36.649 18.648 -29.156 1.00 77.44 134 SER A N 1
ATOM 1083 C CA . SER A 1 134 ? 36.666 18.756 -30.620 1.00 77.44 134 SER A CA 1
ATOM 1084 C C . SER A 1 134 ? 35.977 17.564 -31.305 1.00 77.44 134 SER A C 1
ATOM 1086 O O . SER A 1 134 ? 36.400 17.113 -32.367 1.00 77.44 134 SER A O 1
ATOM 1088 N N . GLY A 1 135 ? 34.923 17.024 -30.677 1.00 71.12 135 GLY A N 1
ATOM 1089 C CA . GLY A 1 135 ? 34.177 15.862 -31.167 1.00 71.12 135 GLY A CA 1
ATOM 1090 C C . GLY A 1 135 ? 34.823 14.501 -30.889 1.00 71.12 135 GLY A C 1
ATOM 1091 O O . GLY A 1 135 ? 34.283 13.493 -31.335 1.00 71.12 135 GLY A O 1
ATOM 1092 N N . ARG A 1 136 ? 35.940 14.442 -30.151 1.00 72.00 136 ARG A N 1
ATOM 1093 C CA . ARG A 1 136 ? 36.596 13.177 -29.772 1.00 72.00 136 ARG A CA 1
ATOM 1094 C C . ARG A 1 136 ? 35.884 12.447 -28.629 1.00 72.00 136 ARG A C 1
ATOM 1096 O O . ARG A 1 136 ? 36.115 11.255 -28.439 1.00 72.00 136 ARG A O 1
ATOM 1103 N N . SER A 1 137 ? 35.025 13.132 -27.868 1.00 79.06 137 SER A N 1
ATOM 1104 C CA . SER A 1 137 ? 34.317 12.511 -26.749 1.00 79.06 137 SER A CA 1
ATOM 1105 C C . SER A 1 137 ? 33.331 11.441 -27.220 1.00 79.06 137 SER A C 1
ATOM 1107 O O . SER A 1 137 ? 32.329 11.723 -27.882 1.00 79.06 137 SER A O 1
ATOM 1109 N N . LYS A 1 138 ? 33.573 10.211 -26.764 1.00 73.75 138 LYS A N 1
ATOM 1110 C CA . LYS A 1 138 ? 32.663 9.069 -26.904 1.00 73.75 138 LYS A CA 1
ATOM 1111 C C . LYS A 1 138 ? 31.294 9.302 -26.239 1.00 73.75 138 LYS A C 1
ATOM 1113 O O . LYS A 1 138 ? 30.312 8.721 -26.692 1.00 73.75 138 LYS A O 1
ATOM 1118 N N . LEU A 1 139 ? 31.210 10.178 -25.227 1.00 74.12 139 LEU A N 1
ATOM 1119 C CA . LEU A 1 139 ? 29.962 10.518 -24.520 1.00 74.12 139 LEU A CA 1
ATOM 1120 C C . LEU A 1 139 ? 28.957 11.254 -25.409 1.00 74.12 139 LEU A C 1
ATOM 1122 O O . LEU A 1 139 ? 27.750 11.178 -25.179 1.00 74.12 139 LEU A O 1
ATOM 1126 N N . LEU A 1 140 ? 29.457 11.960 -26.425 1.00 76.25 140 LEU A N 1
ATOM 1127 C CA . LEU A 1 140 ? 28.669 12.817 -27.307 1.00 76.25 140 LEU A CA 1
ATOM 1128 C C . LEU A 1 140 ? 28.216 12.092 -28.582 1.00 76.25 140 LEU A C 1
ATOM 1130 O O . LEU A 1 140 ? 27.804 12.754 -29.539 1.00 76.25 140 LEU A O 1
ATOM 1134 N N . ARG A 1 141 ? 28.299 10.751 -28.613 1.00 77.81 141 ARG A N 1
ATOM 1135 C CA . ARG A 1 141 ? 27.746 9.944 -29.710 1.00 77.81 141 ARG A CA 1
ATOM 1136 C C . ARG A 1 141 ? 26.228 10.166 -29.834 1.00 77.81 141 ARG A C 1
ATOM 1138 O O . ARG A 1 141 ? 25.587 10.456 -28.819 1.00 77.81 141 ARG A O 1
ATOM 1145 N N . PRO A 1 142 ? 25.633 10.038 -31.033 1.00 73.75 142 PRO A N 1
ATOM 1146 C CA . PRO A 1 142 ? 24.181 10.091 -31.187 1.00 73.75 142 PRO A CA 1
ATOM 1147 C C . PRO A 1 142 ? 23.474 9.104 -30.248 1.00 73.75 142 PRO A C 1
ATOM 1149 O O . PRO A 1 142 ? 24.039 8.071 -29.888 1.00 73.75 142 PRO A O 1
ATOM 1152 N N . THR A 1 143 ? 22.264 9.443 -29.809 1.00 76.69 143 THR A N 1
ATOM 1153 C CA . THR A 1 143 ? 21.390 8.506 -29.090 1.00 76.69 143 THR A CA 1
ATOM 1154 C C . THR A 1 143 ? 21.034 7.356 -30.023 1.00 76.69 143 THR A C 1
ATOM 1156 O O . THR A 1 143 ? 20.650 7.610 -31.164 1.00 76.69 143 THR A O 1
ATOM 1159 N N . VAL A 1 144 ? 21.169 6.120 -29.546 1.00 83.25 144 VAL A N 1
ATOM 1160 C CA . VAL A 1 144 ? 20.748 4.934 -30.305 1.00 83.25 144 VAL A CA 1
ATOM 1161 C C . VAL A 1 144 ? 19.243 4.777 -30.135 1.00 83.25 144 VAL A C 1
ATOM 1163 O O . VAL A 1 144 ? 18.745 4.744 -29.006 1.00 83.25 144 VAL A O 1
ATOM 1166 N N . SER A 1 145 ? 18.503 4.724 -31.242 1.00 86.19 145 SER A N 1
ATOM 1167 C CA . SER A 1 145 ? 17.058 4.500 -31.181 1.00 86.19 145 SER A CA 1
ATOM 1168 C C . SER A 1 145 ? 16.724 3.031 -30.907 1.00 86.19 145 SER A C 1
ATOM 1170 O O . SER A 1 145 ? 17.482 2.125 -31.247 1.00 86.19 145 SER A O 1
ATOM 1172 N N . LEU A 1 146 ? 15.556 2.781 -30.308 1.00 89.62 146 LEU A N 1
ATOM 1173 C CA . LEU A 1 146 ? 15.065 1.419 -30.086 1.00 89.62 146 LEU A CA 1
ATOM 1174 C C . LEU A 1 146 ? 14.971 0.629 -31.406 1.00 89.62 146 LEU A C 1
ATOM 1176 O O . LEU A 1 146 ? 15.351 -0.538 -31.464 1.00 89.62 146 LEU A O 1
ATOM 1180 N N . ASP A 1 147 ? 14.530 1.286 -32.479 1.00 89.19 147 ASP A N 1
ATOM 1181 C CA . ASP A 1 147 ? 14.397 0.673 -33.801 1.00 89.19 147 ASP A CA 1
ATOM 1182 C C . ASP A 1 147 ? 15.738 0.266 -34.418 1.00 89.19 147 ASP A C 1
ATOM 1184 O O . ASP A 1 147 ? 15.767 -0.653 -35.229 1.00 89.19 147 ASP A O 1
ATOM 1188 N N . GLU A 1 148 ? 16.853 0.906 -34.059 1.00 88.31 148 GLU A N 1
ATOM 1189 C CA . GLU A 1 148 ? 18.177 0.513 -34.561 1.00 88.31 148 GLU A CA 1
ATOM 1190 C C . GLU A 1 148 ? 18.618 -0.853 -34.030 1.00 88.31 148 GLU A C 1
ATOM 1192 O O . GLU A 1 148 ? 19.325 -1.570 -34.735 1.00 88.31 148 GLU A O 1
ATOM 1197 N N . VAL A 1 149 ? 18.181 -1.228 -32.823 1.00 93.00 149 VAL A N 1
ATOM 1198 C CA . VAL A 1 149 ? 18.595 -2.481 -32.175 1.00 93.00 149 VAL A CA 1
ATOM 1199 C C . VAL A 1 149 ? 17.529 -3.568 -32.209 1.00 93.00 149 VAL A C 1
ATOM 1201 O O . VAL A 1 149 ? 17.876 -4.740 -32.098 1.00 93.00 149 VAL A O 1
ATOM 1204 N N . LEU A 1 150 ? 16.243 -3.230 -32.351 1.00 93.69 150 LEU A N 1
ATOM 1205 C CA . LEU A 1 150 ? 15.174 -4.227 -32.425 1.00 93.69 150 LEU A CA 1
ATOM 1206 C C . LEU A 1 150 ? 15.188 -4.986 -33.751 1.00 93.69 150 LEU A C 1
ATOM 1208 O O . LEU A 1 150 ? 15.413 -4.415 -34.826 1.00 93.69 150 LEU A O 1
ATOM 1212 N N . ALA A 1 151 ? 14.823 -6.265 -33.681 1.00 93.12 151 ALA A N 1
ATOM 1213 C CA . ALA A 1 151 ? 14.546 -7.056 -34.867 1.00 93.12 151 ALA A CA 1
ATOM 1214 C C . ALA A 1 151 ? 13.389 -6.439 -35.672 1.00 93.12 151 ALA A C 1
ATOM 1216 O O . ALA A 1 151 ? 12.442 -5.887 -35.107 1.00 93.12 151 ALA A O 1
ATOM 1217 N N . LEU A 1 152 ? 13.451 -6.536 -37.004 1.00 88.50 152 LEU A N 1
ATOM 1218 C CA . LEU A 1 152 ? 12.519 -5.859 -37.916 1.00 88.50 152 LEU A CA 1
ATOM 1219 C C . LEU A 1 152 ? 11.043 -6.166 -37.602 1.00 88.50 152 LEU A C 1
ATOM 1221 O O . LEU A 1 152 ? 10.194 -5.280 -37.680 1.00 88.50 152 LEU A O 1
ATOM 1225 N N . GLN A 1 153 ? 10.747 -7.405 -37.207 1.00 85.62 153 GLN A N 1
ATOM 1226 C CA . GLN A 1 153 ? 9.404 -7.863 -36.857 1.00 85.62 153 GLN A CA 1
ATOM 1227 C C . GLN A 1 153 ? 8.831 -7.202 -35.597 1.00 85.62 153 GLN A C 1
ATOM 1229 O O . GLN A 1 153 ? 7.615 -7.127 -35.472 1.00 85.62 153 GLN A O 1
ATOM 1234 N N . LEU A 1 154 ? 9.666 -6.704 -34.681 1.00 87.88 154 LEU A N 1
ATOM 1235 C CA . LEU A 1 154 ? 9.213 -6.092 -33.426 1.00 87.88 154 LEU A CA 1
ATOM 1236 C C . LEU A 1 154 ? 9.016 -4.573 -33.520 1.00 87.88 154 LEU A C 1
ATOM 1238 O O . LEU A 1 154 ? 8.518 -3.971 -32.576 1.00 87.88 154 LEU A O 1
ATOM 1242 N N . ARG A 1 155 ? 9.345 -3.953 -34.661 1.00 87.56 155 ARG A N 1
ATOM 1243 C CA . ARG A 1 155 ? 9.233 -2.494 -34.864 1.00 87.56 155 ARG A CA 1
ATOM 1244 C C . ARG A 1 155 ? 7.807 -2.013 -35.164 1.00 87.56 155 ARG A C 1
ATOM 1246 O O . ARG A 1 155 ? 7.565 -0.819 -35.291 1.00 87.56 155 ARG A O 1
ATOM 1253 N N . SER A 1 156 ? 6.849 -2.926 -35.340 1.00 84.62 156 SER A N 1
ATOM 1254 C CA . SER A 1 156 ? 5.463 -2.585 -35.681 1.00 84.62 156 SER A CA 1
ATOM 1255 C C . SER A 1 156 ? 4.565 -2.554 -34.446 1.00 84.62 156 SER A C 1
ATOM 1257 O O . SER A 1 156 ? 4.461 -3.548 -33.731 1.00 84.62 156 SER A O 1
ATOM 1259 N N . GLU A 1 157 ? 3.804 -1.471 -34.265 1.00 77.81 157 GLU A N 1
ATOM 1260 C CA . GLU A 1 157 ? 2.794 -1.365 -33.197 1.00 77.81 157 GLU A CA 1
ATOM 1261 C C . GLU A 1 157 ? 1.766 -2.508 -33.219 1.00 77.81 157 GLU A C 1
ATOM 1263 O O . GLU A 1 157 ? 1.327 -2.977 -32.168 1.00 77.81 157 GLU A O 1
ATOM 1268 N N . ALA A 1 158 ? 1.404 -3.007 -34.408 1.00 79.38 158 ALA A N 1
ATOM 1269 C CA . ALA A 1 158 ? 0.468 -4.122 -34.545 1.00 79.38 158 ALA A CA 1
ATOM 1270 C C . ALA A 1 158 ? 0.992 -5.401 -33.871 1.00 79.38 158 ALA A C 1
ATOM 1272 O O . ALA A 1 158 ? 0.211 -6.185 -33.331 1.00 79.38 158 ALA A O 1
ATOM 1273 N N . VAL A 1 159 ? 2.314 -5.598 -33.864 1.00 83.75 159 VAL A N 1
ATOM 1274 C CA . VAL A 1 159 ? 2.952 -6.752 -33.226 1.00 83.75 159 VAL A CA 1
ATOM 1275 C C . VAL A 1 159 ? 2.900 -6.619 -31.709 1.00 83.75 159 VAL A C 1
ATOM 1277 O O . VAL A 1 159 ? 2.538 -7.585 -31.043 1.00 83.75 159 VAL A O 1
ATOM 1280 N N . SER A 1 160 ? 3.123 -5.426 -31.155 1.00 80.19 160 SER A N 1
ATOM 1281 C CA . SER A 1 160 ? 2.995 -5.176 -29.711 1.00 80.19 160 SER A CA 1
ATOM 1282 C C . SER A 1 160 ? 1.601 -5.518 -29.171 1.00 80.19 160 SER A C 1
ATOM 1284 O O . SER A 1 160 ? 1.482 -6.049 -28.067 1.00 80.19 160 SER A O 1
ATOM 1286 N N . VAL A 1 161 ? 0.542 -5.293 -29.959 1.00 79.00 161 VAL A N 1
ATOM 1287 C CA . VAL A 1 161 ? -0.835 -5.689 -29.602 1.00 79.00 161 VAL A CA 1
ATOM 1288 C C . VAL A 1 161 ? -0.995 -7.212 -29.559 1.00 79.00 161 VAL A C 1
ATOM 1290 O O . VAL A 1 161 ? -1.583 -7.740 -28.614 1.00 79.00 161 VAL A O 1
ATOM 1293 N N . VAL A 1 162 ? -0.443 -7.931 -30.542 1.00 87.19 162 VAL A N 1
ATOM 1294 C CA . VAL A 1 162 ? -0.470 -9.405 -30.569 1.00 87.19 162 VAL A CA 1
ATOM 1295 C C . VAL A 1 162 ? 0.327 -9.985 -29.399 1.00 87.19 162 VAL A C 1
ATOM 1297 O O . VAL A 1 162 ? -0.149 -10.895 -28.720 1.00 87.19 162 VAL A O 1
ATOM 1300 N N . LEU A 1 163 ? 1.510 -9.432 -29.118 1.00 88.88 163 LEU A N 1
ATOM 1301 C CA . LEU A 1 163 ? 2.331 -9.836 -27.976 1.00 88.88 163 LEU A CA 1
ATOM 1302 C C . LEU A 1 163 ? 1.601 -9.583 -26.654 1.00 88.88 163 LEU A C 1
ATOM 1304 O O . LEU A 1 163 ? 1.622 -10.440 -25.778 1.00 88.88 163 LEU A O 1
ATOM 1308 N N . ARG A 1 164 ? 0.884 -8.462 -26.518 1.00 87.19 164 ARG A N 1
ATOM 1309 C CA . ARG A 1 164 ? 0.048 -8.191 -25.340 1.00 87.19 164 ARG A CA 1
ATOM 1310 C C . ARG A 1 164 ? -1.048 -9.237 -25.152 1.00 87.19 164 ARG A C 1
ATOM 1312 O O . ARG A 1 164 ? -1.305 -9.674 -24.028 1.00 87.19 164 ARG A O 1
ATOM 1319 N N . GLU A 1 165 ? -1.716 -9.633 -26.231 1.00 82.00 165 GLU A N 1
ATOM 1320 C CA . GLU A 1 165 ? -2.761 -10.658 -26.183 1.00 82.00 165 GLU A CA 1
ATOM 1321 C C . GLU A 1 165 ? -2.189 -12.022 -25.776 1.00 82.00 165 GLU A C 1
ATOM 1323 O O . GLU A 1 165 ? -2.754 -12.689 -24.908 1.00 82.00 165 GLU A O 1
ATOM 1328 N N . GLN A 1 166 ? -1.051 -12.412 -26.356 1.00 89.56 166 GLN A N 1
ATOM 1329 C CA . GLN A 1 166 ? -0.346 -13.646 -26.005 1.00 89.56 166 GLN A CA 1
ATOM 1330 C C . GLN A 1 166 ? 0.125 -13.627 -24.546 1.00 89.56 166 GLN A C 1
ATOM 1332 O O . GLN A 1 166 ? -0.169 -14.565 -23.806 1.00 89.56 166 GLN A O 1
ATOM 1337 N N . PHE A 1 167 ? 0.745 -12.526 -24.113 1.00 91.88 167 PHE A N 1
ATOM 1338 C CA . PHE A 1 167 ? 1.164 -12.305 -22.731 1.00 91.88 167 PHE A CA 1
ATOM 1339 C C . PHE A 1 167 ? -0.002 -12.456 -21.751 1.00 91.88 167 PHE A C 1
ATOM 1341 O O . PHE A 1 167 ? 0.105 -13.139 -20.736 1.00 91.88 167 PHE A O 1
ATOM 1348 N N . SER A 1 168 ? -1.149 -11.856 -22.076 1.00 83.38 168 SER A N 1
ATOM 1349 C CA . SER A 1 168 ? -2.333 -11.857 -21.209 1.00 83.38 168 SER A CA 1
ATOM 1350 C C . SER A 1 168 ? -3.031 -13.218 -21.116 1.00 83.38 168 SER A C 1
ATOM 1352 O O . SER A 1 168 ? -3.781 -13.441 -20.168 1.00 83.38 168 SER A O 1
ATOM 1354 N N . ARG A 1 169 ? -2.836 -14.102 -22.103 1.00 84.50 169 ARG A N 1
ATOM 1355 C CA . ARG A 1 169 ? -3.505 -15.411 -22.193 1.00 84.50 169 ARG A CA 1
ATOM 1356 C C . ARG A 1 169 ? -2.662 -16.577 -21.693 1.00 84.50 169 ARG A C 1
ATOM 1358 O O . ARG A 1 169 ? -3.209 -17.666 -21.537 1.00 84.50 169 ARG A O 1
ATOM 1365 N N . ALA A 1 170 ? -1.362 -16.383 -21.508 1.00 86.25 170 ALA A N 1
ATOM 1366 C CA . ALA A 1 170 ? -0.482 -17.463 -21.104 1.00 86.25 170 ALA A CA 1
ATOM 1367 C C . ALA A 1 170 ? -0.808 -17.966 -19.687 1.00 86.25 170 ALA A C 1
ATOM 1369 O O . ALA A 1 170 ? -1.197 -17.203 -18.803 1.00 86.25 170 ALA A O 1
ATOM 1370 N N . GLU A 1 171 ? -0.641 -19.272 -19.486 1.00 85.75 171 GLU A N 1
ATOM 1371 C CA . GLU A 1 171 ? -0.797 -19.961 -18.203 1.00 85.75 171 GLU A CA 1
ATOM 1372 C C . GLU A 1 171 ? 0.545 -20.591 -17.819 1.00 85.75 171 GLU A C 1
ATOM 1374 O O . GLU A 1 171 ? 1.219 -21.120 -18.706 1.00 85.75 171 GLU A O 1
ATOM 1379 N N . PRO A 1 172 ? 0.959 -20.579 -16.539 1.00 88.81 172 PRO A N 1
ATOM 1380 C CA . PRO A 1 172 ? 0.126 -20.444 -15.333 1.00 88.81 172 PRO A CA 1
ATOM 1381 C C . PRO A 1 172 ? -0.140 -19.010 -14.845 1.00 88.81 172 PRO A C 1
ATOM 1383 O O . PRO A 1 172 ? -0.994 -18.797 -13.985 1.00 88.81 172 PRO A O 1
ATOM 1386 N N . TYR A 1 173 ? 0.565 -18.035 -15.400 1.00 89.31 173 TYR A N 1
ATOM 1387 C CA . TYR A 1 173 ? 0.458 -16.602 -15.118 1.00 89.31 173 TYR A CA 1
ATOM 1388 C C . TYR A 1 173 ? 0.829 -15.832 -16.388 1.00 89.31 173 TYR A C 1
ATOM 1390 O O . TYR A 1 173 ? 1.308 -16.441 -17.347 1.00 89.31 173 TYR A O 1
ATOM 1398 N N . ARG A 1 174 ? 0.634 -14.510 -16.424 1.00 94.12 174 ARG A N 1
ATOM 1399 C CA . ARG A 1 174 ? 0.891 -13.729 -17.641 1.00 94.12 174 ARG A CA 1
ATOM 1400 C C . ARG A 1 174 ? 2.380 -13.714 -17.978 1.00 94.12 174 ARG A C 1
ATOM 1402 O O . ARG A 1 174 ? 3.200 -13.188 -17.223 1.00 94.12 174 ARG A O 1
ATOM 1409 N N . HIS A 1 175 ? 2.724 -14.299 -19.116 1.00 96.75 175 HIS A N 1
ATOM 1410 C CA . HIS A 1 175 ? 4.080 -14.330 -19.644 1.00 96.75 175 HIS A CA 1
ATOM 1411 C C . HIS A 1 175 ? 4.069 -14.551 -21.155 1.00 96.75 175 HIS A C 1
ATOM 1413 O O . HIS A 1 175 ? 3.063 -14.941 -21.739 1.00 96.75 175 HIS A O 1
ATOM 1419 N N . ILE A 1 176 ? 5.198 -14.316 -21.806 1.00 96.31 176 ILE A N 1
ATOM 1420 C CA . ILE A 1 176 ? 5.374 -14.564 -23.232 1.00 96.31 176 ILE A CA 1
ATOM 1421 C C . ILE A 1 176 ? 6.826 -14.907 -23.526 1.00 96.31 176 ILE A C 1
ATOM 1423 O O . ILE A 1 176 ? 7.743 -14.324 -22.950 1.00 96.31 176 ILE A O 1
ATOM 1427 N N . PHE A 1 177 ? 7.021 -15.843 -24.448 1.00 95.56 177 PHE A N 1
ATOM 1428 C CA . PHE A 1 177 ? 8.316 -16.125 -25.045 1.00 95.56 177 PHE A CA 1
ATOM 1429 C C . PHE A 1 177 ? 8.399 -15.438 -26.409 1.00 95.56 177 PHE A C 1
ATOM 1431 O O . PHE A 1 177 ? 7.541 -15.652 -27.266 1.00 95.56 177 PHE A O 1
ATOM 1438 N N . VAL A 1 178 ? 9.425 -14.617 -26.602 1.00 95.19 178 VAL A N 1
ATOM 1439 C CA . VAL A 1 178 ? 9.654 -13.827 -27.812 1.00 95.19 178 VAL A CA 1
ATOM 1440 C C . VAL A 1 178 ? 10.936 -14.324 -28.481 1.00 95.19 178 VAL A C 1
ATOM 1442 O O . VAL A 1 178 ? 12.024 -14.115 -27.940 1.00 95.19 178 VAL A O 1
ATOM 1445 N N . PRO A 1 179 ? 10.847 -14.995 -29.640 1.00 92.81 179 PRO A N 1
ATOM 1446 C CA . PRO A 1 179 ? 12.023 -15.303 -30.437 1.00 92.81 179 PRO A CA 1
ATOM 1447 C C . PRO A 1 179 ? 12.500 -14.054 -31.187 1.00 92.81 179 PRO A C 1
ATOM 1449 O O . PRO A 1 179 ? 11.686 -13.233 -31.605 1.00 92.81 179 PRO A O 1
ATOM 1452 N N . GLU A 1 180 ? 13.811 -13.954 -31.398 1.00 93.81 180 GLU A N 1
ATOM 1453 C CA . GLU A 1 180 ? 14.459 -12.913 -32.205 1.00 93.81 180 GLU A CA 1
ATOM 1454 C C . GLU A 1 180 ? 14.080 -11.491 -31.772 1.00 93.81 180 GLU A C 1
ATOM 1456 O O . GLU A 1 180 ? 13.337 -10.778 -32.446 1.00 93.81 180 GLU A O 1
ATOM 1461 N N . VAL A 1 181 ? 14.588 -11.086 -30.609 1.00 94.81 181 VAL A N 1
ATOM 1462 C CA . VAL A 1 181 ? 14.270 -9.783 -30.008 1.00 94.81 181 VAL A CA 1
ATOM 1463 C C . VAL A 1 181 ? 15.019 -8.643 -30.693 1.00 94.81 181 VAL A C 1
ATOM 1465 O O . VAL A 1 181 ? 14.451 -7.597 -31.013 1.00 94.81 181 VAL A O 1
ATOM 1468 N N . PHE A 1 182 ? 16.311 -8.840 -30.918 1.00 96.50 182 PHE A N 1
ATOM 1469 C CA . PHE A 1 182 ? 17.201 -7.812 -31.429 1.00 96.50 182 PHE A CA 1
ATOM 1470 C C . PHE A 1 182 ? 17.685 -8.124 -32.842 1.00 96.50 182 PHE A C 1
ATOM 1472 O O . PHE A 1 182 ? 17.579 -9.260 -33.314 1.00 96.50 182 PHE A O 1
ATOM 1479 N N . ASP A 1 183 ? 18.248 -7.116 -33.505 1.00 95.06 183 ASP A N 1
ATOM 1480 C CA . ASP A 1 183 ? 19.065 -7.330 -34.690 1.00 95.06 183 ASP A CA 1
ATOM 1481 C C . ASP A 1 183 ? 20.155 -8.371 -34.391 1.00 95.06 183 ASP A C 1
ATOM 1483 O O . ASP A 1 183 ? 20.728 -8.416 -33.295 1.00 95.06 183 ASP A O 1
ATOM 1487 N N . ARG A 1 184 ? 20.408 -9.248 -35.363 1.00 93.81 184 ARG A N 1
ATOM 1488 C CA . ARG A 1 184 ? 21.292 -10.398 -35.174 1.00 93.81 184 ARG A CA 1
ATOM 1489 C C . ARG A 1 184 ? 22.703 -9.967 -34.781 1.00 93.81 184 ARG A C 1
ATOM 1491 O O . ARG A 1 184 ? 23.267 -10.560 -33.865 1.00 93.81 184 ARG A O 1
ATOM 1498 N N . GLU A 1 185 ? 23.251 -8.948 -35.441 1.00 93.00 185 GLU A N 1
ATOM 1499 C CA . GLU A 1 185 ? 24.616 -8.480 -35.175 1.00 93.00 185 GLU A CA 1
ATOM 1500 C C . GLU A 1 185 ? 24.712 -7.869 -33.773 1.00 93.00 185 GLU A C 1
ATOM 1502 O O . GLU A 1 185 ? 25.692 -8.082 -33.058 1.00 93.00 185 GLU A O 1
ATOM 1507 N N . PHE A 1 186 ? 23.652 -7.184 -33.334 1.00 94.31 186 PHE A N 1
ATOM 1508 C CA . PHE A 1 186 ? 23.570 -6.634 -31.986 1.00 94.31 186 PHE A CA 1
ATOM 1509 C C . PHE A 1 186 ? 23.525 -7.731 -30.913 1.00 94.31 186 PHE A C 1
ATOM 1511 O O . PHE A 1 186 ? 24.265 -7.670 -29.930 1.00 94.31 186 PHE A O 1
ATOM 1518 N N . ALA A 1 187 ? 22.705 -8.768 -31.111 1.00 94.88 187 ALA A N 1
ATOM 1519 C CA . ALA A 1 187 ? 22.630 -9.898 -30.189 1.00 94.88 187 ALA A CA 1
ATOM 1520 C C . ALA A 1 187 ? 23.961 -10.667 -30.099 1.00 94.88 187 ALA A C 1
ATOM 1522 O O . ALA A 1 187 ? 24.392 -11.025 -29.001 1.00 94.88 187 ALA A O 1
ATOM 1523 N N . GLU A 1 188 ? 24.624 -10.897 -31.236 1.00 94.12 188 GLU A N 1
ATOM 1524 C CA . GLU A 1 188 ? 25.943 -11.543 -31.305 1.00 94.12 188 GLU A CA 1
ATOM 1525 C C . GLU A 1 188 ? 27.020 -10.727 -30.579 1.00 94.12 188 GLU A C 1
ATOM 1527 O O . GLU A 1 188 ? 27.808 -11.297 -29.818 1.00 94.12 188 GLU A O 1
ATOM 1532 N N . ALA A 1 189 ? 27.010 -9.400 -30.734 1.00 92.38 189 ALA A N 1
ATOM 1533 C CA . ALA A 1 189 ? 27.920 -8.511 -30.020 1.00 92.38 189 ALA A CA 1
ATOM 1534 C C . ALA A 1 189 ? 27.692 -8.548 -28.498 1.00 92.38 189 ALA A C 1
ATOM 1536 O O . ALA A 1 189 ? 28.653 -8.697 -27.745 1.00 92.38 189 ALA A O 1
ATOM 1537 N N . MET A 1 190 ? 26.435 -8.504 -28.033 1.00 94.25 190 MET A N 1
ATOM 1538 C CA . MET A 1 190 ? 26.120 -8.624 -26.599 1.00 94.25 190 MET A CA 1
ATOM 1539 C C . MET A 1 190 ? 26.602 -9.951 -26.005 1.00 94.25 190 MET A C 1
ATOM 1541 O O . MET A 1 190 ? 27.115 -9.982 -24.885 1.00 94.25 190 MET A O 1
ATOM 1545 N N . MET A 1 191 ? 26.447 -11.050 -26.748 1.00 94.00 191 MET A N 1
ATOM 1546 C CA . MET A 1 191 ? 26.928 -12.364 -26.322 1.00 94.00 191 MET A CA 1
ATOM 1547 C C . MET A 1 191 ? 28.454 -12.372 -26.189 1.00 94.00 191 MET A C 1
ATOM 1549 O O . MET A 1 191 ? 28.962 -12.722 -25.126 1.00 94.00 191 MET A O 1
ATOM 1553 N N . SER A 1 192 ? 29.171 -11.909 -27.219 1.00 91.62 192 SER A N 1
ATOM 1554 C CA . SER A 1 192 ? 30.638 -11.858 -27.204 1.00 91.62 192 SER A CA 1
ATOM 1555 C C . SER A 1 192 ? 31.181 -10.985 -26.068 1.00 91.62 192 SER A C 1
ATOM 1557 O O . SER A 1 192 ? 32.156 -11.355 -25.419 1.00 91.62 192 SER A O 1
ATOM 1559 N N . GLU A 1 193 ? 30.543 -9.849 -25.784 1.00 90.56 193 GLU A N 1
ATOM 1560 C CA . GLU A 1 193 ? 30.945 -8.975 -24.677 1.00 90.56 193 GLU A CA 1
ATOM 1561 C C . GLU A 1 193 ? 30.672 -9.596 -23.302 1.00 90.56 193 GLU A C 1
ATOM 1563 O O . GLU A 1 193 ? 31.465 -9.411 -22.377 1.00 90.56 193 GLU A O 1
ATOM 1568 N N . SER A 1 194 ? 29.592 -10.373 -23.170 1.00 90.19 194 SER A N 1
ATOM 1569 C CA . SER A 1 194 ? 29.235 -11.043 -21.913 1.00 90.19 194 SER A CA 1
ATOM 1570 C C . SER A 1 194 ? 30.312 -12.039 -21.458 1.00 90.19 194 SER A C 1
ATOM 1572 O O . SER A 1 194 ? 30.522 -12.225 -20.259 1.00 90.19 194 SER A O 1
ATOM 1574 N N . GLU A 1 195 ? 31.055 -12.653 -22.383 1.00 89.00 195 GLU A N 1
ATOM 1575 C CA . GLU A 1 195 ? 32.143 -13.581 -22.042 1.00 89.00 195 GLU A CA 1
ATOM 1576 C C . GLU A 1 195 ? 33.257 -12.913 -21.218 1.00 89.00 195 GLU A C 1
ATOM 1578 O O . GLU A 1 195 ? 33.834 -13.551 -20.334 1.00 89.00 195 GLU A O 1
ATOM 1583 N N . GLY A 1 196 ? 33.522 -11.627 -21.475 1.00 86.00 196 GLY A N 1
ATOM 1584 C CA . GLY A 1 196 ? 34.604 -10.852 -20.865 1.00 86.00 196 GLY A CA 1
ATOM 1585 C C . GLY A 1 196 ? 34.232 -10.078 -19.597 1.00 86.00 196 GLY A C 1
ATOM 1586 O O . GLY A 1 196 ? 35.080 -9.353 -19.074 1.00 86.00 196 GLY A O 1
ATOM 1587 N N . LEU A 1 197 ? 32.994 -10.192 -19.103 1.00 86.62 197 LEU A N 1
ATOM 1588 C CA . LEU A 1 197 ? 32.550 -9.440 -17.926 1.00 86.62 197 LEU A CA 1
ATOM 1589 C C . LEU A 1 197 ? 33.275 -9.883 -16.636 1.00 86.62 197 LEU A C 1
ATOM 1591 O O . LEU A 1 197 ? 33.571 -11.071 -16.460 1.00 86.62 197 LEU A O 1
ATOM 1595 N N . PRO A 1 198 ? 33.545 -8.957 -15.697 1.00 84.19 198 PRO A N 1
ATOM 1596 C CA . PRO A 1 198 ? 34.112 -9.280 -14.391 1.00 84.19 198 PRO A CA 1
ATOM 1597 C C . PRO A 1 198 ? 33.027 -9.834 -13.459 1.00 84.19 198 PRO A C 1
ATOM 1599 O O . PRO A 1 198 ? 32.450 -9.133 -12.636 1.00 84.19 198 PRO A O 1
ATOM 1602 N N . TRP A 1 199 ? 32.734 -11.116 -13.630 1.00 87.88 199 TRP A N 1
ATOM 1603 C CA . TRP A 1 199 ? 31.682 -11.833 -12.918 1.00 87.88 199 TRP A CA 1
ATOM 1604 C C . TRP A 1 199 ? 31.904 -11.919 -11.400 1.00 87.88 199 TRP A C 1
ATOM 1606 O O . TRP A 1 199 ? 32.938 -12.425 -10.957 1.00 87.88 199 TRP A O 1
ATOM 1616 N N . THR A 1 200 ? 30.879 -11.566 -10.620 1.00 84.81 200 THR A N 1
ATOM 1617 C CA . THR A 1 200 ? 30.817 -11.820 -9.170 1.00 84.81 200 THR A CA 1
ATOM 1618 C C . THR A 1 200 ? 29.905 -13.006 -8.892 1.00 84.81 200 THR A C 1
ATOM 1620 O O . THR A 1 200 ? 28.830 -13.102 -9.475 1.00 84.81 200 THR A O 1
ATOM 1623 N N . LEU A 1 201 ? 30.331 -13.937 -8.035 1.00 86.81 201 LEU A N 1
ATOM 1624 C CA . LEU A 1 201 ? 29.493 -15.066 -7.625 1.00 86.81 201 LEU A CA 1
ATOM 1625 C C . LEU A 1 201 ? 28.528 -14.622 -6.522 1.00 86.81 201 LEU A C 1
ATOM 1627 O O . LEU A 1 201 ? 28.968 -14.105 -5.497 1.00 86.81 201 LEU A O 1
ATOM 1631 N N . SER A 1 202 ? 27.241 -14.871 -6.730 1.00 77.56 202 SER A N 1
ATOM 1632 C CA . SER A 1 202 ? 26.164 -14.607 -5.784 1.00 77.56 202 SER A CA 1
ATOM 1633 C C . SER A 1 202 ? 25.542 -15.925 -5.342 1.00 77.56 202 SER A C 1
ATOM 1635 O O . SER A 1 202 ? 25.222 -16.786 -6.169 1.00 77.56 202 SER A O 1
ATOM 1637 N N . THR A 1 203 ? 25.420 -16.107 -4.029 1.00 70.12 203 THR A N 1
ATOM 1638 C CA . THR A 1 203 ? 24.919 -17.340 -3.415 1.00 70.12 203 THR A CA 1
ATOM 1639 C C . THR A 1 203 ? 23.826 -16.995 -2.415 1.00 70.12 203 THR A C 1
ATOM 1641 O O . THR A 1 203 ? 24.053 -16.240 -1.472 1.00 70.12 203 THR A O 1
ATOM 1644 N N . THR A 1 204 ? 22.647 -17.574 -2.614 1.00 69.50 204 THR A N 1
ATOM 1645 C CA . THR A 1 204 ? 21.487 -17.465 -1.723 1.00 69.50 204 THR A CA 1
ATOM 1646 C C . THR A 1 204 ? 21.020 -18.859 -1.303 1.00 69.50 204 THR A C 1
ATOM 1648 O O . THR A 1 204 ? 21.589 -19.871 -1.712 1.00 69.50 204 THR A O 1
ATOM 1651 N N . GLU A 1 205 ? 19.960 -18.939 -0.496 1.00 47.53 205 GLU A N 1
ATOM 1652 C CA . GLU A 1 205 ? 19.371 -20.221 -0.083 1.00 47.53 205 GLU A CA 1
ATOM 1653 C C . GLU A 1 205 ? 18.775 -21.029 -1.253 1.00 47.53 205 GLU A C 1
ATOM 1655 O O . GLU A 1 205 ? 18.588 -22.239 -1.124 1.00 47.53 205 GLU A O 1
ATOM 1660 N N . PHE A 1 206 ? 18.488 -20.392 -2.398 1.00 55.84 206 PHE A N 1
ATOM 1661 C CA . PHE A 1 206 ? 17.803 -21.025 -3.532 1.00 55.84 206 PHE A CA 1
ATOM 1662 C C . PHE A 1 206 ? 18.519 -20.885 -4.885 1.00 55.84 206 PHE A C 1
ATOM 1664 O O . PHE A 1 206 ? 18.064 -21.494 -5.859 1.00 55.84 206 PHE A O 1
ATOM 1671 N N . TYR A 1 207 ? 19.633 -20.149 -4.978 1.00 74.00 207 TYR A N 1
ATOM 1672 C CA . TYR A 1 207 ? 20.474 -20.140 -6.179 1.00 74.00 207 TYR A CA 1
ATOM 1673 C C . TYR A 1 207 ? 21.954 -19.873 -5.906 1.00 74.00 207 TYR A C 1
ATOM 1675 O O . TYR A 1 207 ? 22.344 -19.243 -4.926 1.00 74.00 207 TYR A O 1
ATOM 1683 N N . GLU A 1 208 ? 22.770 -20.301 -6.863 1.00 77.44 208 GLU A N 1
ATOM 1684 C CA . GLU A 1 208 ? 24.175 -19.938 -6.994 1.00 77.44 208 GLU A CA 1
ATOM 1685 C C . GLU A 1 208 ? 24.413 -19.539 -8.456 1.00 77.44 208 GLU A C 1
ATOM 1687 O O . GLU A 1 208 ? 24.274 -20.371 -9.355 1.00 77.44 208 GLU A O 1
ATOM 1692 N N . GLN A 1 209 ? 24.717 -18.268 -8.719 1.00 87.50 209 GLN A N 1
ATOM 1693 C CA . GLN A 1 209 ? 24.943 -17.772 -10.081 1.00 87.50 209 GLN A CA 1
ATOM 1694 C C . GLN A 1 209 ? 25.956 -16.631 -10.096 1.00 87.50 209 GLN A C 1
ATOM 1696 O O . GLN A 1 209 ? 26.109 -15.909 -9.114 1.00 87.50 209 GLN A O 1
ATOM 1701 N N . TYR A 1 210 ? 26.632 -16.438 -11.226 1.00 89.88 210 TYR A N 1
ATOM 1702 C CA . TYR A 1 210 ? 27.428 -15.237 -11.429 1.00 89.88 210 TYR A CA 1
ATOM 1703 C C . TYR A 1 210 ? 26.549 -14.098 -11.937 1.00 89.88 210 TYR A C 1
ATOM 1705 O O . TYR A 1 210 ? 25.783 -14.295 -12.881 1.00 89.88 210 TYR A O 1
ATOM 1713 N N . GLU A 1 211 ? 26.707 -12.908 -11.374 1.00 89.50 211 GLU A N 1
ATOM 1714 C CA . GLU A 1 211 ? 25.931 -11.724 -11.734 1.00 89.50 211 GLU A CA 1
ATOM 1715 C C . GLU A 1 211 ? 26.808 -10.478 -11.899 1.00 89.50 211 GLU A C 1
ATOM 1717 O O . GLU A 1 211 ? 27.925 -10.391 -11.378 1.00 89.50 211 GLU A O 1
ATOM 1722 N N . MET A 1 212 ? 26.305 -9.540 -12.700 1.00 85.88 212 MET A N 1
ATOM 1723 C CA . MET A 1 212 ? 26.901 -8.233 -12.964 1.00 85.88 212 MET A CA 1
ATOM 1724 C C . MET A 1 212 ? 25.790 -7.257 -13.362 1.00 85.88 212 MET A C 1
ATOM 1726 O O . MET A 1 212 ? 25.191 -7.413 -14.427 1.00 85.88 212 MET A O 1
ATOM 1730 N N . SER A 1 213 ? 25.528 -6.236 -12.548 1.00 84.38 213 SER A N 1
ATOM 1731 C CA . SER A 1 213 ? 24.616 -5.155 -12.935 1.00 84.38 213 SER A CA 1
ATOM 1732 C C . SER A 1 213 ? 25.283 -4.225 -13.956 1.00 84.38 213 SER A C 1
ATOM 1734 O O . SER A 1 213 ? 26.449 -3.859 -13.823 1.00 84.38 213 SER A O 1
ATOM 1736 N N . LEU A 1 214 ? 24.541 -3.819 -14.990 1.00 81.00 214 LEU A N 1
ATOM 1737 C CA . LEU A 1 214 ? 24.952 -2.767 -15.925 1.00 81.00 214 LEU A CA 1
ATOM 1738 C C . LEU A 1 214 ? 24.575 -1.365 -15.418 1.00 81.00 214 LEU A C 1
ATOM 1740 O O . LEU A 1 214 ? 25.085 -0.370 -15.943 1.00 81.00 214 LEU A O 1
ATOM 1744 N N . ILE A 1 215 ? 23.675 -1.264 -14.433 1.00 75.69 215 ILE A N 1
ATOM 1745 C CA . ILE A 1 215 ? 23.278 0.010 -13.816 1.00 75.69 215 ILE A CA 1
ATOM 1746 C C . ILE A 1 215 ? 24.164 0.322 -12.605 1.00 75.69 215 ILE A C 1
ATOM 1748 O O . ILE A 1 215 ? 24.644 1.451 -12.486 1.00 75.69 215 ILE A O 1
ATOM 1752 N N . ASP A 1 216 ? 24.398 -0.668 -11.748 1.00 66.44 216 ASP A N 1
ATOM 1753 C CA . ASP A 1 216 ? 25.156 -0.567 -10.500 1.00 66.44 216 ASP A CA 1
ATOM 1754 C C . ASP A 1 216 ? 26.562 -1.167 -10.655 1.00 66.44 216 ASP A C 1
ATOM 1756 O O . ASP A 1 216 ? 26.905 -2.207 -10.097 1.00 66.44 216 ASP A O 1
ATOM 1760 N N . THR A 1 217 ? 27.383 -0.537 -11.499 1.00 62.00 217 THR A N 1
ATOM 1761 C CA . THR A 1 217 ? 28.777 -0.948 -11.707 1.00 62.00 217 THR A CA 1
ATOM 1762 C C . THR A 1 217 ? 29.709 0.241 -11.857 1.00 62.00 217 THR A C 1
ATOM 1764 O O . THR A 1 217 ? 29.393 1.231 -12.508 1.00 62.00 217 THR A O 1
ATOM 1767 N N . GLU A 1 218 ? 30.901 0.134 -11.281 1.00 52.06 218 GLU A N 1
ATOM 1768 C CA . GLU A 1 218 ? 31.942 1.166 -11.348 1.00 52.06 218 GLU A CA 1
ATOM 1769 C C . GLU A 1 218 ? 32.710 1.148 -12.678 1.00 52.06 218 GLU A C 1
ATOM 1771 O O . GLU A 1 218 ? 33.540 2.023 -12.945 1.00 52.06 218 GLU A O 1
ATOM 1776 N N . GLN A 1 219 ? 32.446 0.154 -13.531 1.00 54.97 219 GLN A N 1
ATOM 1777 C CA . GLN A 1 219 ? 33.204 -0.072 -14.751 1.00 54.97 219 GLN A CA 1
ATOM 1778 C C . GLN A 1 219 ? 32.696 0.793 -15.913 1.00 54.97 219 GLN A C 1
ATOM 1780 O O . GLN A 1 219 ? 31.526 0.765 -16.287 1.00 54.97 219 GLN A O 1
ATOM 1785 N N . SER A 1 220 ? 33.607 1.541 -16.541 1.00 53.66 220 SER A N 1
ATOM 1786 C CA . SER A 1 220 ? 33.349 2.200 -17.826 1.00 53.66 220 SER A CA 1
ATOM 1787 C C . SER A 1 220 ? 33.242 1.160 -18.937 1.00 53.66 220 SER A C 1
ATOM 1789 O O . SER A 1 220 ? 34.252 0.591 -19.339 1.00 53.66 220 SER A O 1
ATOM 1791 N N . PHE A 1 221 ? 32.039 0.947 -19.471 1.00 57.19 221 PHE A N 1
ATOM 1792 C CA . PHE A 1 221 ? 31.866 0.212 -20.723 1.00 57.19 221 PHE A CA 1
ATOM 1793 C C . PHE A 1 221 ? 32.213 1.137 -21.893 1.00 57.19 221 PHE A C 1
ATOM 1795 O O . PHE A 1 221 ? 31.566 2.163 -22.116 1.00 57.19 221 PHE A O 1
ATOM 1802 N N . ASP A 1 222 ? 33.276 0.812 -22.621 1.00 57.94 222 ASP A N 1
ATOM 1803 C CA . ASP A 1 222 ? 33.733 1.579 -23.778 1.00 57.94 222 ASP A CA 1
ATOM 1804 C C . ASP A 1 222 ? 32.778 1.407 -24.975 1.00 57.94 222 ASP A C 1
ATOM 1806 O O . ASP A 1 222 ? 33.064 0.625 -25.873 1.00 57.94 222 ASP A O 1
ATOM 1810 N N . ASN A 1 223 ? 31.663 2.154 -25.021 1.00 59.44 223 ASN A N 1
ATOM 1811 C CA . ASN A 1 223 ? 30.721 2.197 -26.160 1.00 59.44 223 ASN A CA 1
ATOM 1812 C C . ASN A 1 223 ? 30.406 0.806 -26.749 1.00 59.44 223 ASN A C 1
ATOM 1814 O O . ASN A 1 223 ? 30.521 0.586 -27.957 1.00 59.44 223 ASN A O 1
ATOM 1818 N N . SER A 1 224 ? 30.056 -0.129 -25.876 1.00 78.62 224 SER A N 1
ATOM 1819 C CA . SER A 1 224 ? 29.860 -1.534 -26.211 1.00 78.62 224 SER A CA 1
ATOM 1820 C C . SER A 1 224 ? 28.385 -1.826 -26.563 1.00 78.62 224 SER A C 1
ATOM 1822 O O . SER A 1 224 ? 27.505 -0.961 -26.419 1.00 78.62 224 SER A O 1
ATOM 1824 N N . ALA A 1 225 ? 28.079 -3.028 -27.047 1.00 86.62 225 ALA A N 1
ATOM 1825 C CA . ALA A 1 225 ? 26.709 -3.489 -27.259 1.00 86.62 225 ALA A CA 1
ATOM 1826 C C . ALA A 1 225 ? 25.910 -3.508 -25.943 1.00 86.62 225 ALA A C 1
ATOM 1828 O O . ALA A 1 225 ? 24.759 -3.076 -25.927 1.00 86.62 225 ALA A O 1
ATOM 1829 N N . LEU A 1 226 ? 26.534 -3.893 -24.823 1.00 87.81 226 LEU A N 1
ATOM 1830 C CA . LEU A 1 226 ? 25.925 -3.835 -23.485 1.00 87.81 226 LEU A CA 1
ATOM 1831 C C . LEU A 1 226 ? 25.631 -2.395 -23.018 1.00 87.81 226 LEU A C 1
ATOM 1833 O O . LEU A 1 226 ? 24.570 -2.142 -22.445 1.00 87.81 226 LEU A O 1
ATOM 1837 N N . ASP A 1 227 ? 26.512 -1.428 -23.316 1.00 82.25 227 ASP A N 1
ATOM 1838 C CA . ASP A 1 227 ? 26.246 -0.002 -23.044 1.00 82.25 227 ASP A CA 1
ATOM 1839 C C . ASP A 1 227 ? 25.033 0.502 -23.841 1.00 82.25 227 ASP A C 1
ATOM 1841 O O . ASP A 1 227 ? 24.172 1.216 -23.324 1.00 82.25 227 ASP A O 1
ATOM 1845 N N . THR A 1 228 ? 24.934 0.071 -25.098 1.00 87.12 228 THR A N 1
ATOM 1846 C CA . THR A 1 228 ? 23.804 0.395 -25.971 1.00 87.12 228 THR A CA 1
ATOM 1847 C C . THR A 1 228 ? 22.509 -0.270 -25.496 1.00 87.12 228 THR A C 1
ATOM 1849 O O . THR A 1 228 ? 21.476 0.397 -25.461 1.00 87.12 228 THR A O 1
ATOM 1852 N N . LEU A 1 229 ? 22.550 -1.534 -25.052 1.00 91.12 229 LEU A N 1
ATOM 1853 C CA . LEU A 1 229 ? 21.391 -2.212 -24.461 1.00 91.12 229 LEU A CA 1
ATOM 1854 C C . LEU A 1 229 ? 20.885 -1.447 -23.241 1.00 91.12 229 LEU A C 1
ATOM 1856 O O . LEU A 1 229 ? 19.686 -1.226 -23.112 1.00 91.12 229 LEU A O 1
ATOM 1860 N N . ARG A 1 230 ? 21.791 -1.018 -22.360 1.00 87.31 230 ARG A N 1
ATOM 1861 C CA . ARG A 1 230 ? 21.439 -0.233 -21.177 1.00 87.31 230 ARG A CA 1
ATOM 1862 C C . ARG A 1 230 ? 20.804 1.108 -21.542 1.00 87.31 230 ARG A C 1
ATOM 1864 O O . ARG A 1 230 ? 19.782 1.468 -20.962 1.00 87.31 230 ARG A O 1
ATOM 1871 N N . GLU A 1 231 ? 21.392 1.846 -22.486 1.00 85.38 231 GLU A N 1
ATOM 1872 C CA . GLU A 1 231 ? 20.828 3.112 -22.972 1.00 85.38 231 GLU A CA 1
ATOM 1873 C C . GLU A 1 231 ? 19.405 2.910 -23.515 1.00 85.38 231 GLU A C 1
ATOM 1875 O O . GLU A 1 231 ? 18.487 3.644 -23.143 1.00 85.38 231 GLU A O 1
ATOM 1880 N N . VAL A 1 232 ? 19.204 1.870 -24.329 1.00 90.38 232 VAL A N 1
ATOM 1881 C CA . VAL A 1 232 ? 17.890 1.515 -24.874 1.00 90.38 232 VAL A CA 1
ATOM 1882 C C . VAL A 1 232 ? 16.930 1.090 -23.764 1.00 90.38 232 VAL A C 1
ATOM 1884 O O . VAL A 1 232 ? 15.803 1.580 -23.738 1.00 90.38 232 VAL A O 1
ATOM 1887 N N . ALA A 1 233 ? 17.364 0.265 -22.809 1.00 90.56 233 ALA A N 1
ATOM 1888 C CA . ALA A 1 233 ? 16.538 -0.197 -21.697 1.00 90.56 233 ALA A CA 1
ATOM 1889 C C . ALA A 1 233 ? 15.987 0.968 -20.858 1.00 90.56 233 ALA A C 1
ATOM 1891 O O . ALA A 1 233 ? 14.822 0.965 -20.463 1.00 90.56 233 ALA A O 1
ATOM 1892 N N . LEU A 1 234 ? 16.808 1.998 -20.628 1.00 85.88 234 LEU A N 1
ATOM 1893 C CA . LEU A 1 234 ? 16.436 3.193 -19.866 1.00 85.88 234 LEU A CA 1
ATOM 1894 C C . LEU A 1 234 ? 15.597 4.207 -20.668 1.00 85.88 234 LEU A C 1
ATOM 1896 O O . LEU A 1 234 ? 15.021 5.132 -20.082 1.00 85.88 234 LEU A O 1
ATOM 1900 N N . SER A 1 235 ? 15.500 4.045 -21.989 1.00 85.81 235 SER A N 1
ATOM 1901 C CA . SER A 1 235 ? 14.783 4.961 -22.880 1.00 85.81 235 SER A CA 1
ATOM 1902 C C . SER A 1 235 ? 13.257 4.880 -22.711 1.00 85.81 235 SER A C 1
ATOM 1904 O O . SER A 1 235 ? 12.701 3.831 -22.381 1.00 85.81 235 SER A O 1
ATOM 1906 N N . SER A 1 236 ? 12.541 5.987 -22.951 1.00 84.25 236 SER A N 1
ATOM 1907 C CA . SER A 1 236 ? 11.066 5.978 -22.941 1.00 84.25 236 SER A CA 1
ATOM 1908 C C . SER A 1 236 ? 10.457 4.992 -23.945 1.00 84.25 236 SER A C 1
ATOM 1910 O O . SER A 1 236 ? 9.595 4.227 -23.518 1.00 84.25 236 SER A O 1
ATOM 1912 N N . PRO A 1 237 ? 10.926 4.907 -25.210 1.00 89.25 237 PRO A N 1
ATOM 1913 C CA . PRO A 1 237 ? 10.356 3.975 -26.184 1.00 89.25 237 PRO A CA 1
ATOM 1914 C C . PRO A 1 237 ? 10.393 2.512 -25.729 1.00 89.25 237 PRO A C 1
ATOM 1916 O O . PRO A 1 237 ? 9.427 1.777 -25.922 1.00 89.25 237 PRO A O 1
ATOM 1919 N N . PHE A 1 238 ? 11.479 2.075 -25.081 1.00 92.06 238 PHE A N 1
ATOM 1920 C CA . PHE A 1 238 ? 11.568 0.697 -24.596 1.00 92.06 238 PHE A CA 1
ATOM 1921 C C . PHE A 1 238 ? 10.610 0.441 -23.430 1.00 92.06 238 PHE A C 1
ATOM 1923 O O . PHE A 1 238 ? 9.902 -0.563 -23.411 1.00 92.06 238 PHE A O 1
ATOM 1930 N N . LYS A 1 239 ? 10.526 1.376 -22.478 1.00 92.31 239 LYS A N 1
ATOM 1931 C CA . LYS A 1 239 ? 9.582 1.277 -21.356 1.00 92.31 239 LYS A CA 1
ATOM 1932 C C . LYS A 1 239 ? 8.128 1.286 -21.834 1.00 92.31 239 LYS A C 1
ATOM 1934 O O . LYS A 1 239 ? 7.320 0.532 -21.302 1.00 92.31 239 LYS A O 1
ATOM 1939 N N . GLU A 1 240 ? 7.805 2.079 -22.853 1.00 89.31 240 GLU A N 1
ATOM 1940 C CA . GLU A 1 240 ? 6.485 2.107 -23.496 1.00 89.31 240 GLU A CA 1
ATOM 1941 C C . GLU A 1 240 ? 6.168 0.792 -24.215 1.00 89.31 240 GLU A C 1
ATOM 1943 O O . GLU A 1 240 ? 5.054 0.280 -24.085 1.00 89.31 240 GLU A O 1
ATOM 1948 N N . LEU A 1 241 ? 7.145 0.193 -24.905 1.00 91.81 241 LEU A N 1
ATOM 1949 C CA . LEU A 1 241 ? 6.996 -1.129 -25.513 1.00 91.81 241 LEU A CA 1
ATOM 1950 C C . LEU A 1 241 ? 6.673 -2.193 -24.454 1.00 91.81 241 LEU A C 1
ATOM 1952 O O . LEU A 1 241 ? 5.678 -2.912 -24.580 1.00 91.81 241 LEU A O 1
ATOM 1956 N N . ILE A 1 242 ? 7.469 -2.270 -23.383 1.00 94.38 242 ILE A N 1
ATOM 1957 C CA . ILE A 1 242 ? 7.254 -3.246 -22.305 1.00 94.38 242 ILE A CA 1
ATOM 1958 C C . ILE A 1 242 ? 5.939 -2.973 -21.568 1.00 94.38 242 ILE A C 1
ATOM 1960 O O . ILE A 1 242 ? 5.189 -3.909 -21.284 1.00 94.38 242 ILE A O 1
ATOM 1964 N N . SER A 1 243 ? 5.602 -1.709 -21.315 1.00 90.00 243 SER A N 1
ATOM 1965 C CA . SER A 1 243 ? 4.314 -1.318 -20.734 1.00 90.00 243 SER A CA 1
ATOM 1966 C C . SER A 1 243 ? 3.140 -1.743 -21.619 1.00 90.00 243 SER A C 1
ATOM 1968 O O . SER A 1 243 ? 2.157 -2.293 -21.124 1.00 90.00 243 SER A O 1
ATOM 1970 N N . THR A 1 244 ? 3.264 -1.586 -22.938 1.00 87.75 244 THR A N 1
ATOM 1971 C CA . THR A 1 244 ? 2.239 -1.995 -23.905 1.00 87.75 244 THR A CA 1
ATOM 1972 C C . THR A 1 244 ? 2.040 -3.508 -23.904 1.00 87.75 244 THR A C 1
ATOM 1974 O O . THR A 1 244 ? 0.898 -3.964 -23.860 1.00 87.75 244 THR A O 1
ATOM 1977 N N . ILE A 1 245 ? 3.128 -4.287 -23.908 1.00 89.00 245 ILE A N 1
ATOM 1978 C CA . ILE A 1 245 ? 3.071 -5.757 -23.880 1.00 89.00 245 ILE A CA 1
ATOM 1979 C C . ILE A 1 245 ? 2.477 -6.254 -22.555 1.00 89.00 245 ILE A C 1
ATOM 1981 O O . ILE A 1 245 ? 1.612 -7.127 -22.546 1.00 89.00 245 ILE A O 1
ATOM 1985 N N . THR A 1 246 ? 2.920 -5.696 -21.428 1.00 88.56 246 THR A N 1
ATOM 1986 C CA . THR A 1 246 ? 2.576 -6.217 -20.093 1.00 88.56 246 THR A CA 1
ATOM 1987 C C . THR A 1 246 ? 1.275 -5.643 -19.523 1.00 88.56 246 THR A C 1
ATOM 1989 O O . THR A 1 246 ? 0.621 -6.274 -18.689 1.00 88.56 246 THR A O 1
ATOM 1992 N N . GLY A 1 247 ? 0.876 -4.449 -19.964 1.00 81.81 247 GLY A N 1
ATOM 1993 C CA . GLY A 1 247 ? -0.259 -3.701 -19.431 1.00 81.81 247 GLY A CA 1
ATOM 1994 C C . GLY A 1 247 ? -0.052 -3.164 -18.009 1.00 81.81 247 GLY A C 1
ATOM 1995 O O . GLY A 1 247 ? -1.044 -2.966 -17.316 1.00 81.81 247 GLY A O 1
ATOM 1996 N N . GLN A 1 248 ? 1.196 -2.970 -17.563 1.00 76.62 248 GLN A N 1
ATOM 1997 C CA . GLN A 1 248 ? 1.547 -2.607 -16.175 1.00 76.62 248 GLN A CA 1
ATOM 1998 C C . GLN A 1 248 ? 1.623 -1.088 -15.896 1.00 76.62 248 GLN A C 1
ATOM 2000 O O . GLN A 1 248 ? 1.970 -0.680 -14.788 1.00 76.62 248 GLN A O 1
ATOM 2005 N N . GLY A 1 249 ? 1.265 -0.236 -16.864 1.00 81.69 249 GLY A N 1
ATOM 2006 C CA . GLY A 1 249 ? 1.275 1.225 -16.700 1.00 81.69 249 GLY A CA 1
ATOM 2007 C C . GLY A 1 249 ? 2.671 1.840 -16.832 1.00 81.69 249 GLY A C 1
ATOM 2008 O O . GLY A 1 249 ? 3.532 1.275 -17.504 1.00 81.69 249 GLY A O 1
ATOM 2009 N N . ASP A 1 250 ? 2.890 3.016 -16.241 1.00 82.88 250 ASP A N 1
ATOM 2010 C CA . ASP A 1 250 ? 4.184 3.707 -16.307 1.00 82.88 250 ASP A CA 1
ATOM 2011 C C . ASP A 1 250 ? 5.262 2.872 -15.589 1.00 82.88 250 ASP A C 1
ATOM 2013 O O . ASP A 1 250 ? 5.116 2.514 -14.418 1.00 82.88 250 ASP A O 1
ATOM 2017 N N . LEU A 1 251 ? 6.344 2.542 -16.297 1.00 86.62 251 LEU A N 1
ATOM 2018 C CA . LEU A 1 251 ? 7.416 1.685 -15.789 1.00 86.62 251 LEU A CA 1
ATOM 2019 C C . LEU A 1 251 ? 8.691 2.479 -15.506 1.00 86.62 251 LEU A C 1
ATOM 2021 O O . LEU A 1 251 ? 9.059 3.404 -16.235 1.00 86.62 251 LEU A O 1
ATOM 2025 N N . LYS A 1 252 ? 9.419 2.039 -14.481 1.00 87.00 252 LYS A N 1
ATOM 2026 C CA . LYS A 1 252 ? 10.795 2.439 -14.191 1.00 87.00 252 LYS A CA 1
ATOM 2027 C C . LYS A 1 252 ? 11.681 1.196 -14.225 1.00 87.00 252 LYS A C 1
ATOM 2029 O O . LYS A 1 252 ? 11.348 0.190 -13.615 1.00 87.00 252 LYS A O 1
ATOM 2034 N N . VAL A 1 253 ? 12.829 1.273 -14.891 1.00 88.94 253 VAL A N 1
ATOM 2035 C CA . VAL A 1 253 ? 13.831 0.198 -14.831 1.00 88.94 253 VAL A CA 1
ATOM 2036 C C . VAL A 1 253 ? 14.473 0.197 -13.444 1.00 88.94 253 VAL A C 1
ATOM 2038 O O . VAL A 1 253 ? 14.963 1.234 -12.988 1.00 88.94 253 VAL A O 1
ATOM 2041 N N . ALA A 1 254 ? 14.411 -0.950 -12.774 1.00 84.31 254 ALA A N 1
ATOM 2042 C CA . ALA A 1 254 ? 15.048 -1.202 -11.489 1.00 84.31 254 ALA A CA 1
ATOM 2043 C C . ALA A 1 254 ? 16.526 -1.535 -11.695 1.00 84.31 254 ALA A C 1
ATOM 2045 O O . ALA A 1 254 ? 17.389 -0.879 -11.120 1.00 84.31 254 ALA A O 1
ATOM 2046 N N . ASP A 1 255 ? 16.787 -2.503 -12.575 1.00 86.94 255 ASP A N 1
ATOM 2047 C CA . ASP A 1 255 ? 18.122 -2.982 -12.900 1.00 86.94 255 ASP A CA 1
ATOM 2048 C C . ASP A 1 255 ? 18.183 -3.559 -14.327 1.00 86.94 255 ASP A C 1
ATOM 2050 O O . ASP A 1 255 ? 17.157 -3.917 -14.917 1.00 86.94 255 ASP A O 1
ATOM 2054 N N . VAL A 1 256 ? 19.397 -3.645 -14.869 1.00 91.69 256 VAL A N 1
ATOM 2055 C CA . VAL A 1 256 ? 19.761 -4.416 -16.062 1.00 91.69 256 VAL A CA 1
ATOM 2056 C C . VAL A 1 256 ? 20.928 -5.322 -15.664 1.00 91.69 256 VAL A C 1
ATOM 2058 O O . VAL A 1 256 ? 22.080 -4.895 -15.696 1.00 91.69 256 VAL A O 1
ATOM 2061 N N . ALA A 1 257 ? 20.637 -6.561 -15.281 1.00 91.12 257 ALA A N 1
ATOM 2062 C CA . ALA A 1 257 ? 21.614 -7.504 -14.744 1.00 91.12 257 ALA A CA 1
ATOM 2063 C C . ALA A 1 257 ? 22.021 -8.553 -15.782 1.00 91.12 257 ALA A C 1
ATOM 2065 O O . ALA A 1 257 ? 21.183 -9.241 -16.358 1.00 91.12 257 ALA A O 1
ATOM 2066 N N . CYS A 1 258 ? 23.319 -8.713 -16.015 1.00 94.00 258 CYS A N 1
ATOM 2067 C CA . CYS A 1 258 ? 23.870 -9.844 -16.750 1.00 94.00 258 CYS A CA 1
ATOM 2068 C C . CYS A 1 258 ? 24.080 -11.012 -15.785 1.00 94.00 258 CYS A C 1
ATOM 2070 O O . CYS A 1 258 ? 24.607 -10.816 -14.692 1.00 94.00 258 CYS A O 1
ATOM 2072 N N . HIS A 1 259 ? 23.728 -12.227 -16.203 1.00 95.19 259 HIS A N 1
ATOM 2073 C CA . HIS A 1 259 ? 23.920 -13.460 -15.444 1.00 95.19 259 HIS A CA 1
ATOM 2074 C C . HIS A 1 259 ? 24.713 -14.489 -16.251 1.00 95.19 259 HIS A C 1
ATOM 2076 O O . HIS A 1 259 ? 24.525 -14.630 -17.466 1.00 95.19 259 HIS A O 1
ATOM 2082 N N . ARG A 1 260 ? 25.539 -15.264 -15.544 1.00 95.62 260 ARG A N 1
ATOM 2083 C CA . ARG A 1 260 ? 26.258 -16.428 -16.063 1.00 95.62 260 ARG A CA 1
ATOM 2084 C C . ARG A 1 260 ? 26.065 -17.621 -15.129 1.00 95.62 260 ARG A C 1
ATOM 2086 O O . ARG A 1 260 ? 26.416 -17.556 -13.954 1.00 95.62 260 ARG A O 1
ATOM 2093 N N . SER A 1 261 ? 25.582 -18.733 -15.675 1.00 94.50 261 SER A N 1
ATOM 2094 C CA . SER A 1 261 ? 25.437 -20.003 -14.953 1.00 94.50 261 SER A CA 1
ATOM 2095 C C . SER A 1 261 ? 26.358 -21.069 -15.552 1.00 94.50 261 SER A C 1
ATOM 2097 O O . SER A 1 261 ? 26.364 -21.274 -16.767 1.00 94.50 261 SER A O 1
ATOM 2099 N N . THR A 1 262 ? 27.142 -21.749 -14.720 1.00 95.00 262 THR A N 1
ATOM 2100 C CA . THR A 1 262 ? 28.038 -22.850 -15.117 1.00 95.00 262 THR A CA 1
ATOM 2101 C C . THR A 1 262 ? 27.466 -24.214 -14.730 1.00 95.00 262 THR A C 1
ATOM 2103 O O . THR A 1 262 ? 26.437 -24.295 -14.065 1.00 95.00 262 THR A O 1
ATOM 2106 N N . THR A 1 263 ? 28.129 -25.300 -15.137 1.00 95.06 263 THR A N 1
ATOM 2107 C CA . THR A 1 263 ? 27.687 -26.675 -14.862 1.00 95.06 263 THR A CA 1
ATOM 2108 C C . THR A 1 263 ? 27.340 -26.883 -13.383 1.00 95.06 263 THR A C 1
ATOM 2110 O O . THR A 1 263 ? 28.138 -26.565 -12.505 1.00 95.06 263 THR A O 1
ATOM 2113 N N . GLY A 1 264 ? 26.154 -27.428 -13.115 1.00 88.69 264 GLY A N 1
ATOM 2114 C CA . GLY A 1 264 ? 25.618 -27.690 -11.778 1.00 88.69 264 GLY A CA 1
ATOM 2115 C C . GLY A 1 264 ? 24.799 -26.545 -11.175 1.00 88.69 264 GLY A C 1
ATOM 2116 O O . GLY A 1 264 ? 23.950 -26.811 -10.328 1.00 88.69 264 GLY A O 1
ATOM 2117 N N . GLN A 1 265 ? 24.984 -25.302 -11.630 1.00 90.38 265 GLN A N 1
ATOM 2118 C CA . GLN A 1 265 ? 24.234 -24.156 -11.110 1.00 90.38 265 GLN A CA 1
ATOM 2119 C C . GLN A 1 265 ? 22.778 -24.181 -11.584 1.00 90.38 265 GLN A C 1
ATOM 2121 O O . GLN A 1 265 ? 22.490 -24.496 -12.744 1.00 90.38 265 GLN A O 1
ATOM 2126 N N . GLN A 1 266 ? 21.868 -23.839 -10.672 1.00 90.00 266 GLN A N 1
ATOM 2127 C CA . GLN A 1 266 ? 20.422 -23.798 -10.878 1.00 90.00 266 GLN A CA 1
ATOM 2128 C C . GLN A 1 266 ? 19.792 -22.672 -10.053 1.00 90.00 266 GLN A C 1
ATOM 2130 O O . GLN A 1 266 ? 20.409 -22.157 -9.119 1.00 90.00 266 GLN A O 1
ATOM 2135 N N . ILE A 1 267 ? 18.541 -22.343 -10.369 1.00 86.69 267 ILE A N 1
ATOM 2136 C CA . ILE A 1 267 ? 17.702 -21.449 -9.569 1.00 86.69 267 ILE A CA 1
ATOM 2137 C C . ILE A 1 267 ? 16.464 -22.244 -9.159 1.00 86.69 267 ILE A C 1
ATOM 2139 O O . ILE A 1 267 ? 15.757 -22.756 -10.029 1.00 86.69 267 ILE A O 1
ATOM 2143 N N . GLY A 1 268 ? 16.226 -22.371 -7.852 1.00 78.62 268 GLY A N 1
ATOM 2144 C CA . GLY A 1 268 ? 15.074 -23.076 -7.286 1.00 78.62 268 GLY A CA 1
ATOM 2145 C C . GLY A 1 268 ? 13.726 -22.451 -7.660 1.00 78.62 268 GLY A C 1
ATOM 2146 O O . GLY A 1 268 ? 13.663 -21.389 -8.277 1.00 78.62 268 GLY A O 1
ATOM 2147 N N . ILE A 1 269 ? 12.628 -23.118 -7.294 1.00 85.50 269 ILE A N 1
ATOM 2148 C CA . ILE A 1 269 ? 11.273 -22.612 -7.560 1.00 85.50 269 ILE A CA 1
ATOM 2149 C C . ILE A 1 269 ? 11.000 -21.398 -6.663 1.00 85.50 269 ILE A C 1
ATOM 2151 O O . ILE A 1 269 ? 11.078 -21.500 -5.442 1.00 85.50 269 ILE A O 1
ATOM 2155 N N . HIS A 1 270 ? 10.680 -20.259 -7.271 1.00 81.25 270 HIS A N 1
ATOM 2156 C CA . HIS A 1 270 ? 10.422 -18.980 -6.598 1.00 81.25 270 HIS A CA 1
ATOM 2157 C C . HIS A 1 270 ? 9.487 -18.111 -7.453 1.00 81.25 270 HIS A C 1
ATOM 2159 O O . HIS A 1 270 ? 9.201 -18.465 -8.593 1.00 81.25 270 HIS A O 1
ATOM 2165 N N . ASN A 1 271 ? 8.978 -16.991 -6.927 1.00 78.25 271 ASN A N 1
ATOM 2166 C CA . ASN A 1 271 ? 8.030 -16.130 -7.653 1.00 78.25 271 ASN A CA 1
ATOM 2167 C C . ASN A 1 271 ? 8.424 -14.646 -7.755 1.00 78.25 271 ASN A C 1
ATOM 2169 O O . ASN A 1 271 ? 7.640 -13.869 -8.294 1.00 78.25 271 ASN A O 1
ATOM 2173 N N . ASP A 1 272 ? 9.604 -14.261 -7.257 1.00 78.12 272 ASP A N 1
ATOM 2174 C CA . ASP A 1 272 ? 10.119 -12.878 -7.170 1.00 78.12 272 ASP A CA 1
ATOM 2175 C C . ASP A 1 272 ? 9.227 -11.864 -6.430 1.00 78.12 272 ASP A C 1
ATOM 2177 O O . ASP A 1 272 ? 9.580 -10.689 -6.314 1.00 78.12 272 ASP A O 1
ATOM 2181 N N . PHE A 1 273 ? 8.063 -12.276 -5.927 1.00 66.19 273 PHE A N 1
ATOM 2182 C CA . PHE A 1 273 ? 7.056 -11.350 -5.441 1.00 66.19 273 PHE A CA 1
ATOM 2183 C C . PHE A 1 273 ? 7.323 -10.927 -3.999 1.00 66.19 273 PHE A C 1
ATOM 2185 O O . PHE A 1 273 ? 7.375 -11.748 -3.085 1.00 66.19 273 PHE A O 1
ATOM 2192 N N . TYR A 1 274 ? 7.348 -9.615 -3.785 1.00 55.06 274 TYR A N 1
ATOM 2193 C CA . TYR A 1 274 ? 7.221 -8.999 -2.471 1.00 55.06 274 TYR A CA 1
ATOM 2194 C C . TYR A 1 274 ? 6.456 -7.665 -2.584 1.00 55.06 274 TYR A C 1
ATOM 2196 O O . TYR A 1 274 ? 6.468 -7.027 -3.643 1.00 55.06 274 TYR A O 1
ATOM 2204 N N . PRO A 1 275 ? 5.755 -7.217 -1.525 1.00 47.47 275 PRO A N 1
ATOM 2205 C CA . PRO A 1 275 ? 5.004 -5.962 -1.557 1.00 47.47 275 PRO A CA 1
ATOM 2206 C C . PRO A 1 275 ? 5.886 -4.750 -1.894 1.00 47.47 275 PRO A C 1
ATOM 2208 O O . PRO A 1 275 ? 6.908 -4.529 -1.253 1.00 47.47 275 PRO A O 1
ATOM 2211 N N . GLY A 1 276 ? 5.469 -3.946 -2.879 1.00 53.28 276 GLY A N 1
ATOM 2212 C CA . GLY A 1 276 ? 6.219 -2.764 -3.335 1.00 53.28 276 GLY A CA 1
ATOM 2213 C C . GLY A 1 276 ? 7.441 -3.074 -4.210 1.00 53.28 276 GLY A C 1
ATOM 2214 O O . GLY A 1 276 ? 8.199 -2.158 -4.521 1.00 53.28 276 GLY A O 1
ATOM 2215 N N . GLY A 1 277 ? 7.629 -4.341 -4.590 1.00 63.72 277 GLY A N 1
ATOM 2216 C CA . GLY A 1 277 ? 8.733 -4.796 -5.424 1.00 63.72 277 GLY A CA 1
ATOM 2217 C C . GLY A 1 277 ? 8.535 -4.614 -6.926 1.00 63.72 277 GLY A C 1
ATOM 2218 O O . GLY A 1 277 ? 7.690 -3.854 -7.406 1.00 63.72 277 GLY A O 1
ATOM 2219 N N . GLU A 1 278 ? 9.360 -5.336 -7.676 1.00 84.25 278 GLU A N 1
ATOM 2220 C CA . GLU A 1 278 ? 9.321 -5.404 -9.135 1.00 84.25 278 GLU A CA 1
ATOM 2221 C C . GLU A 1 278 ? 7.966 -5.940 -9.635 1.00 84.25 278 GLU A C 1
ATOM 2223 O O . GLU A 1 278 ? 7.285 -6.717 -8.971 1.00 84.25 278 GLU A O 1
ATOM 2228 N N . THR A 1 279 ? 7.561 -5.512 -10.829 1.00 87.56 279 THR A N 1
ATOM 2229 C CA . THR A 1 279 ? 6.231 -5.791 -11.403 1.00 87.56 279 THR A CA 1
ATOM 2230 C C . THR A 1 279 ? 6.273 -6.674 -12.640 1.00 87.56 279 THR A C 1
ATOM 2232 O O . THR A 1 279 ? 5.315 -7.398 -12.926 1.00 87.56 279 THR A O 1
ATOM 2235 N N . CYS A 1 280 ? 7.375 -6.639 -13.382 1.00 94.50 280 CYS A N 1
ATOM 2236 C CA . CYS A 1 280 ? 7.643 -7.550 -14.481 1.00 94.50 280 CYS A CA 1
ATOM 2237 C C . CYS A 1 280 ? 9.148 -7.648 -14.743 1.00 94.50 280 CYS A C 1
ATOM 2239 O O . CYS A 1 280 ? 9.927 -6.775 -14.344 1.00 94.50 280 CYS A O 1
ATOM 2241 N N . ARG A 1 281 ? 9.537 -8.719 -15.436 1.00 96.50 281 ARG A N 1
ATOM 2242 C CA . ARG A 1 281 ? 10.908 -8.968 -15.890 1.00 96.50 281 ARG A CA 1
ATOM 2243 C C . ARG A 1 281 ? 10.938 -9.246 -17.382 1.00 96.50 281 ARG A C 1
ATOM 2245 O O . ARG A 1 281 ? 10.033 -9.881 -17.925 1.00 96.50 281 ARG A O 1
ATOM 2252 N N . PHE A 1 282 ? 12.001 -8.772 -18.020 1.00 97.62 282 PHE A N 1
ATOM 2253 C CA . PHE A 1 282 ? 12.353 -9.058 -19.404 1.00 97.62 282 PHE A CA 1
ATOM 2254 C C . PHE A 1 282 ? 13.706 -9.774 -19.424 1.00 97.62 282 PHE A C 1
ATOM 2256 O O . PHE A 1 282 ? 14.753 -9.152 -19.248 1.00 97.62 282 PHE A O 1
ATOM 2263 N N . THR A 1 283 ? 13.682 -11.095 -19.580 1.00 97.62 283 THR A N 1
ATOM 2264 C CA . THR A 1 283 ? 14.860 -11.966 -19.513 1.00 97.62 283 THR A CA 1
ATOM 2265 C C . THR A 1 283 ? 15.309 -12.355 -20.912 1.00 97.62 283 THR A C 1
ATOM 2267 O O . THR A 1 283 ? 14.652 -13.152 -21.567 1.00 97.62 283 THR A O 1
ATOM 2270 N N . ILE A 1 284 ? 16.441 -11.826 -21.356 1.00 98.12 284 ILE A N 1
ATOM 2271 C CA . ILE A 1 284 ? 17.074 -12.077 -22.652 1.00 98.12 284 ILE A CA 1
ATOM 2272 C C . ILE A 1 284 ? 18.036 -13.262 -22.529 1.00 98.12 284 ILE A C 1
ATOM 2274 O O . ILE A 1 284 ? 18.787 -13.369 -21.560 1.00 98.12 284 ILE A O 1
ATOM 2278 N N . HIS A 1 285 ? 18.058 -14.132 -23.531 1.00 97.75 285 HIS A N 1
ATOM 2279 C CA . HIS A 1 285 ? 18.915 -15.306 -23.611 1.00 97.75 285 HIS A CA 1
ATOM 2280 C C . HIS A 1 285 ? 19.924 -15.172 -24.760 1.00 97.75 285 HIS A C 1
ATOM 2282 O O . HIS A 1 285 ? 19.567 -14.817 -25.885 1.00 97.75 285 HIS A O 1
ATOM 2288 N N . LEU A 1 286 ? 21.194 -15.478 -24.479 1.00 96.81 286 LEU A N 1
ATOM 2289 C CA . LEU A 1 286 ? 22.324 -15.242 -25.386 1.00 96.81 286 LEU A CA 1
ATOM 2290 C C . LEU A 1 286 ? 23.130 -16.525 -25.643 1.00 96.81 286 LEU A C 1
ATOM 2292 O O . LEU A 1 286 ? 24.353 -16.516 -25.577 1.00 96.81 286 LEU A O 1
ATOM 2296 N N . ASN A 1 287 ? 22.453 -17.654 -25.891 1.00 96.88 287 ASN A N 1
ATOM 2297 C CA . ASN A 1 287 ? 23.110 -18.964 -25.963 1.00 96.88 287 ASN A CA 1
ATOM 2298 C C . ASN A 1 287 ? 23.001 -19.607 -27.361 1.00 96.88 287 ASN A C 1
ATOM 2300 O O . ASN A 1 287 ? 21.968 -20.205 -27.694 1.00 96.88 287 ASN A O 1
ATOM 2304 N N . PRO A 1 288 ? 24.048 -19.516 -28.205 1.00 93.75 288 PRO A N 1
ATOM 2305 C CA . PRO A 1 288 ? 24.049 -20.088 -29.553 1.00 93.75 288 PRO A CA 1
ATOM 2306 C C . PRO A 1 288 ? 23.820 -21.599 -29.542 1.00 93.75 288 PRO A C 1
ATOM 2308 O O . PRO A 1 288 ? 24.492 -22.318 -28.810 1.00 93.75 288 PRO A O 1
ATOM 2311 N N . ALA A 1 289 ? 22.893 -22.098 -30.362 1.00 91.75 289 ALA A N 1
ATOM 2312 C CA . ALA A 1 289 ? 22.641 -23.534 -30.535 1.00 91.75 289 ALA A CA 1
ATOM 2313 C C . ALA A 1 289 ? 22.418 -24.330 -29.223 1.00 91.75 289 ALA A C 1
ATOM 2315 O O . ALA A 1 289 ? 22.804 -25.495 -29.150 1.00 91.75 289 ALA A O 1
ATOM 2316 N N . TRP A 1 290 ? 21.831 -23.713 -28.186 1.00 95.81 290 TRP A N 1
ATOM 2317 C CA . TRP A 1 290 ? 21.529 -24.377 -26.907 1.00 95.81 290 TRP A CA 1
ATOM 2318 C C . TRP A 1 290 ? 20.520 -25.515 -27.075 1.00 95.81 290 TRP A C 1
ATOM 2320 O O . TRP A 1 290 ? 19.459 -25.320 -27.673 1.00 95.81 290 TRP A O 1
ATOM 2330 N N . GLN A 1 291 ? 20.863 -26.697 -26.570 1.00 93.38 291 GLN A N 1
ATOM 2331 C CA . GLN A 1 291 ? 20.044 -27.903 -26.653 1.00 93.38 291 GLN A CA 1
ATOM 2332 C C . GLN A 1 291 ? 19.247 -28.139 -25.367 1.00 93.38 291 GLN A C 1
ATOM 2334 O O . GLN A 1 291 ? 19.524 -27.574 -24.312 1.00 93.38 291 GLN A O 1
ATOM 2339 N N . LEU A 1 292 ? 18.219 -28.985 -25.454 1.00 92.44 292 LEU A N 1
ATOM 2340 C CA . LEU A 1 292 ? 17.364 -29.312 -24.311 1.00 92.44 292 LEU A CA 1
ATOM 2341 C C . LEU A 1 292 ? 18.120 -30.087 -23.214 1.00 92.44 292 LEU A C 1
ATOM 2343 O O . LEU A 1 292 ? 17.862 -29.889 -22.030 1.00 92.44 292 LEU A O 1
ATOM 2347 N N . ASP A 1 293 ? 19.043 -30.967 -23.605 1.00 93.62 293 ASP A N 1
ATOM 2348 C CA . ASP A 1 293 ? 19.842 -31.812 -22.709 1.00 93.62 293 ASP A CA 1
ATOM 2349 C C . ASP A 1 293 ? 20.983 -31.060 -22.007 1.00 93.62 293 ASP A C 1
ATOM 2351 O O . ASP A 1 293 ? 21.545 -31.586 -21.047 1.00 93.62 293 ASP A O 1
ATOM 2355 N N . GLU A 1 294 ? 21.274 -29.827 -22.436 1.00 95.69 294 GLU A N 1
ATOM 2356 C CA . GLU A 1 294 ? 22.222 -28.889 -21.817 1.00 95.69 294 GLU A CA 1
ATOM 2357 C C . GLU A 1 294 ? 21.668 -28.196 -20.556 1.00 95.69 294 GLU A C 1
ATOM 2359 O O . GLU A 1 294 ? 22.403 -27.488 -19.853 1.00 95.69 294 GLU A O 1
ATOM 2364 N N . GLY A 1 295 ? 20.390 -28.423 -20.233 1.00 95.88 295 GLY A N 1
ATOM 2365 C CA . GLY A 1 295 ? 19.750 -27.879 -19.040 1.00 95.88 295 GLY A CA 1
ATOM 2366 C C . GLY A 1 295 ? 19.632 -26.354 -19.087 1.00 95.88 295 GLY A C 1
ATOM 2367 O O . GLY A 1 295 ? 19.524 -25.754 -20.159 1.00 95.88 295 GLY A O 1
ATOM 2368 N N . GLY A 1 296 ? 19.615 -25.699 -17.922 1.00 95.06 296 GLY A N 1
ATOM 2369 C CA . GLY A 1 296 ? 19.445 -24.239 -17.858 1.00 95.06 296 GLY A CA 1
ATOM 2370 C C . GLY A 1 296 ? 18.097 -23.721 -18.385 1.00 95.06 296 GLY A C 1
ATOM 2371 O O . GLY A 1 296 ? 17.994 -22.560 -18.794 1.00 95.06 296 GLY A O 1
ATOM 2372 N N . LEU A 1 297 ? 17.075 -24.575 -18.436 1.00 96.88 297 LEU A N 1
ATOM 2373 C CA . LEU A 1 297 ? 15.752 -24.255 -18.960 1.00 96.88 297 LEU A CA 1
ATOM 2374 C C . LEU A 1 297 ? 15.038 -23.302 -18.013 1.00 96.88 297 LEU A C 1
ATOM 2376 O O . LEU A 1 297 ? 15.063 -23.518 -16.804 1.00 96.88 297 LEU A O 1
ATOM 2380 N N . PHE A 1 298 ? 14.362 -22.292 -18.557 1.00 96.50 298 PHE A N 1
ATOM 2381 C CA . PHE A 1 298 ? 13.428 -21.494 -17.768 1.00 96.50 298 PHE A CA 1
ATOM 2382 C C . PHE A 1 298 ? 12.113 -22.264 -17.657 1.00 96.50 298 PHE A C 1
ATOM 2384 O O . PHE A 1 298 ? 11.499 -22.575 -18.677 1.00 96.50 298 PHE A O 1
ATOM 2391 N N . VAL A 1 299 ? 11.672 -22.572 -16.443 1.00 95.81 299 VAL A N 1
ATOM 2392 C CA . VAL A 1 299 ? 10.491 -23.408 -16.200 1.00 95.81 299 VAL A CA 1
ATOM 2393 C C . VAL A 1 299 ? 9.438 -22.612 -15.448 1.00 95.81 299 VAL A C 1
ATOM 2395 O O . VAL A 1 299 ? 9.772 -21.916 -14.498 1.00 95.81 299 VAL A O 1
ATOM 2398 N N . THR A 1 300 ? 8.178 -22.726 -15.863 1.00 94.56 300 THR A N 1
ATOM 2399 C CA . THR A 1 300 ? 7.021 -22.101 -15.206 1.00 94.56 300 THR A CA 1
ATOM 2400 C C . THR A 1 300 ? 6.196 -23.151 -14.464 1.00 94.56 300 THR A C 1
ATOM 2402 O O . THR A 1 300 ? 6.016 -24.276 -14.946 1.00 94.56 300 THR A O 1
ATOM 2405 N N . PHE A 1 301 ? 5.666 -22.784 -13.300 1.00 90.19 301 PHE A N 1
ATOM 2406 C CA . PHE A 1 301 ? 4.913 -23.670 -12.411 1.00 90.19 301 PHE A CA 1
ATOM 2407 C C . PHE A 1 301 ? 3.580 -23.043 -12.008 1.00 90.19 301 PHE A C 1
ATOM 2409 O O . PHE A 1 301 ? 3.433 -21.823 -11.944 1.00 90.19 301 PHE A O 1
ATOM 2416 N N . GLY A 1 302 ? 2.582 -23.888 -11.747 1.00 78.19 302 GLY A N 1
ATOM 2417 C CA . GLY A 1 302 ? 1.292 -23.446 -11.212 1.00 78.19 302 GLY A CA 1
ATOM 2418 C C . GLY A 1 302 ? 1.332 -23.084 -9.723 1.00 78.19 302 GLY A C 1
ATOM 2419 O O . GLY A 1 302 ? 0.468 -22.339 -9.264 1.00 78.19 302 GLY A O 1
ATOM 2420 N N . SER A 1 303 ? 2.306 -23.614 -8.983 1.00 77.81 303 SER A N 1
ATOM 2421 C CA . SER A 1 303 ? 2.570 -23.354 -7.566 1.00 77.81 303 SER A CA 1
ATOM 2422 C C . SER A 1 303 ? 4.059 -23.567 -7.250 1.00 77.81 303 SER A C 1
ATOM 2424 O O . SER A 1 303 ? 4.855 -23.845 -8.144 1.00 77.81 303 SER A O 1
ATOM 2426 N N . GLU A 1 304 ? 4.437 -23.472 -5.976 1.00 76.94 304 GLU A N 1
ATOM 2427 C CA . GLU A 1 304 ? 5.779 -23.826 -5.486 1.00 76.94 304 GLU A CA 1
ATOM 2428 C C . GLU A 1 304 ? 6.132 -25.321 -5.640 1.00 76.94 304 GLU A C 1
ATOM 2430 O O . GLU A 1 304 ? 7.294 -25.703 -5.516 1.00 76.94 304 GLU A O 1
ATOM 2435 N N . ASP A 1 305 ? 5.149 -26.178 -5.939 1.00 79.25 305 ASP A N 1
ATOM 2436 C CA . ASP A 1 305 ? 5.367 -27.607 -6.150 1.00 79.25 305 ASP A CA 1
ATOM 2437 C C . ASP A 1 305 ? 5.857 -27.885 -7.578 1.00 79.25 305 ASP A C 1
ATOM 2439 O O . ASP A 1 305 ? 5.167 -27.617 -8.569 1.00 79.25 305 ASP A O 1
ATOM 2443 N N . SER A 1 306 ? 7.028 -28.520 -7.669 1.00 80.38 306 SER A N 1
ATOM 2444 C CA . SER A 1 306 ? 7.636 -28.994 -8.915 1.00 80.38 306 SER A CA 1
ATOM 2445 C C . SER A 1 306 ? 6.707 -29.850 -9.790 1.00 80.38 306 SER A C 1
ATOM 2447 O O . SER A 1 306 ? 6.812 -29.802 -11.018 1.00 80.38 306 SER A O 1
ATOM 2449 N N . ALA A 1 307 ? 5.751 -30.580 -9.197 1.00 80.44 307 ALA A N 1
ATOM 2450 C CA . ALA A 1 307 ? 4.774 -31.388 -9.931 1.00 80.44 307 ALA A CA 1
ATOM 2451 C C . ALA A 1 307 ? 3.797 -30.542 -10.768 1.00 80.44 307 ALA A C 1
ATOM 2453 O O . ALA A 1 307 ? 3.130 -31.059 -11.666 1.00 80.44 307 ALA A O 1
ATOM 2454 N N . THR A 1 308 ? 3.714 -29.235 -10.504 1.00 80.12 308 THR A N 1
ATOM 2455 C CA . THR A 1 308 ? 2.823 -28.306 -11.209 1.00 80.12 308 THR A CA 1
ATOM 2456 C C . THR A 1 308 ? 3.471 -27.608 -12.403 1.00 80.12 308 THR A C 1
ATOM 2458 O O . THR A 1 308 ? 2.906 -26.635 -12.913 1.00 80.12 308 THR A O 1
ATOM 2461 N N . MET A 1 309 ? 4.620 -28.106 -12.872 1.00 88.69 309 MET A N 1
ATOM 2462 C CA . MET A 1 309 ? 5.289 -27.637 -14.086 1.00 88.69 309 MET A CA 1
ATOM 2463 C C . MET A 1 309 ? 4.293 -27.488 -15.250 1.00 88.69 309 MET A C 1
ATOM 2465 O O . MET A 1 309 ? 3.542 -28.414 -15.571 1.00 88.69 309 MET A O 1
ATOM 2469 N N . LYS A 1 310 ? 4.299 -26.321 -15.902 1.00 90.19 310 LYS A N 1
ATOM 2470 C CA . LYS A 1 310 ? 3.425 -26.006 -17.043 1.00 90.19 310 LYS A CA 1
ATOM 2471 C C . LYS A 1 310 ? 4.173 -25.899 -18.357 1.00 90.19 310 LYS A C 1
ATOM 2473 O O . LYS A 1 310 ? 3.726 -26.471 -19.348 1.00 90.19 310 LYS A O 1
ATOM 2478 N N . ALA A 1 311 ? 5.299 -25.197 -18.366 1.00 90.50 311 ALA A N 1
ATOM 2479 C CA . ALA A 1 311 ? 6.106 -25.024 -19.562 1.00 90.50 311 ALA A CA 1
ATOM 2480 C C . ALA A 1 311 ? 7.591 -24.936 -19.213 1.00 90.50 311 ALA A C 1
ATOM 2482 O O . ALA A 1 311 ? 7.958 -24.501 -18.124 1.00 90.50 311 ALA A O 1
ATOM 2483 N N . ALA A 1 312 ? 8.435 -25.339 -20.159 1.00 93.06 312 ALA A N 1
ATOM 2484 C CA . ALA A 1 312 ? 9.879 -25.177 -20.095 1.00 93.06 312 ALA A CA 1
ATOM 2485 C C . ALA A 1 312 ? 10.367 -24.542 -21.401 1.00 93.06 312 ALA A C 1
ATOM 2487 O O . ALA A 1 312 ? 9.992 -24.983 -22.489 1.00 93.06 312 ALA A O 1
ATOM 2488 N N . TYR A 1 313 ? 11.203 -23.516 -21.283 1.00 95.44 313 TYR A N 1
ATOM 2489 C CA . TYR A 1 313 ? 11.731 -22.733 -22.392 1.00 95.44 313 TYR A CA 1
ATOM 2490 C C . TYR A 1 313 ? 13.238 -22.932 -22.491 1.00 95.44 313 TYR A C 1
ATOM 2492 O O . TYR A 1 313 ? 13.976 -22.752 -21.517 1.00 95.44 313 TYR A O 1
ATOM 2500 N N . VAL A 1 314 ? 13.692 -23.303 -23.686 1.00 95.81 314 VAL A N 1
ATOM 2501 C CA . VAL A 1 314 ? 15.119 -23.425 -23.988 1.00 95.81 314 VAL A CA 1
ATOM 2502 C C . VAL A 1 314 ? 15.697 -22.011 -24.130 1.00 95.81 314 VAL A C 1
ATOM 2504 O O . VAL A 1 314 ? 15.145 -21.224 -24.903 1.00 95.81 314 VAL A O 1
ATOM 2507 N N . PRO A 1 315 ? 16.790 -21.662 -23.423 1.00 95.81 315 PRO A N 1
ATOM 2508 C CA . PRO A 1 315 ? 17.339 -20.306 -23.398 1.00 95.81 315 PRO A CA 1
ATOM 2509 C C . PRO A 1 315 ? 18.167 -20.011 -24.660 1.00 95.81 315 PRO A C 1
ATOM 2511 O O . PRO A 1 315 ? 19.355 -19.714 -24.574 1.00 95.81 315 PRO A O 1
ATOM 2514 N N . ILE A 1 316 ? 17.570 -20.132 -25.843 1.00 95.25 316 ILE A N 1
ATOM 2515 C CA . ILE A 1 316 ? 18.270 -19.992 -27.125 1.00 95.25 316 ILE A CA 1
ATOM 2516 C C . ILE A 1 316 ? 18.727 -18.553 -27.388 1.00 95.25 316 ILE A C 1
ATOM 2518 O O . ILE A 1 316 ? 18.150 -17.592 -26.882 1.00 95.25 316 ILE A O 1
ATOM 2522 N N . MET A 1 317 ? 19.755 -18.408 -28.221 1.00 96.75 317 MET A N 1
ATOM 2523 C CA . MET A 1 317 ? 20.273 -17.120 -28.681 1.00 96.75 317 MET A CA 1
ATOM 2524 C C . MET A 1 317 ? 19.176 -16.172 -29.177 1.00 96.75 317 MET A C 1
ATOM 2526 O O . MET A 1 317 ? 18.317 -16.570 -29.963 1.00 96.75 317 MET A O 1
ATOM 2530 N N . ASN A 1 318 ? 19.273 -14.907 -28.761 1.00 96.94 318 ASN A N 1
ATOM 2531 C CA . ASN A 1 318 ? 18.399 -13.811 -29.175 1.00 96.94 318 ASN A CA 1
ATOM 2532 C C . ASN A 1 318 ? 16.908 -14.085 -28.914 1.00 96.94 318 ASN A C 1
ATOM 2534 O O . ASN A 1 318 ? 16.048 -13.680 -29.691 1.00 96.94 318 ASN A O 1
ATOM 2538 N N . SER A 1 319 ? 16.588 -14.787 -27.829 1.00 96.81 319 SER A N 1
ATOM 2539 C CA . SER A 1 319 ? 15.209 -14.944 -27.361 1.00 96.81 319 SER A CA 1
ATOM 2540 C C . SER A 1 319 ? 15.010 -14.219 -26.040 1.00 96.81 319 SER A C 1
ATOM 2542 O O . SER A 1 319 ? 15.978 -13.959 -25.329 1.00 96.81 319 SER A O 1
ATOM 2544 N N . ALA A 1 320 ? 13.769 -13.889 -25.701 1.00 97.19 320 ALA A N 1
ATOM 2545 C CA . ALA A 1 320 ? 13.446 -13.387 -24.379 1.00 97.19 320 ALA A CA 1
ATOM 2546 C C . ALA A 1 320 ? 12.187 -14.021 -23.809 1.00 97.19 320 ALA A C 1
ATOM 2548 O O . ALA A 1 320 ? 11.259 -14.376 -24.534 1.00 97.19 320 ALA A O 1
ATOM 2549 N N . LEU A 1 321 ? 12.145 -14.095 -22.487 1.00 97.19 321 LEU A N 1
ATOM 2550 C CA . LEU A 1 321 ? 10.931 -14.333 -21.737 1.00 97.19 321 LEU A CA 1
ATOM 2551 C C . LEU A 1 321 ? 10.524 -13.045 -21.024 1.00 97.19 321 LEU A C 1
ATOM 2553 O O . LEU A 1 321 ? 11.324 -12.445 -20.308 1.00 97.19 321 LEU A O 1
ATOM 2557 N N . VAL A 1 322 ? 9.274 -12.634 -21.204 1.00 97.12 322 VAL A N 1
ATOM 2558 C CA . VAL A 1 322 ? 8.680 -11.514 -20.467 1.00 97.12 322 VAL A CA 1
ATOM 2559 C C . VAL A 1 322 ? 7.606 -12.074 -19.565 1.00 97.12 322 VAL A C 1
ATOM 2561 O O . VAL A 1 322 ? 6.739 -12.795 -20.050 1.00 97.12 322 VAL A O 1
ATOM 2564 N N . PHE A 1 323 ? 7.623 -11.749 -18.278 1.00 96.50 323 PHE A N 1
ATOM 2565 C CA . PHE A 1 323 ? 6.612 -12.242 -17.345 1.00 96.50 323 PHE A CA 1
ATOM 2566 C C . PHE A 1 323 ? 6.228 -11.210 -16.291 1.00 96.50 323 PHE A C 1
ATOM 2568 O O . PHE A 1 323 ? 7.016 -10.330 -15.940 1.00 96.50 323 PHE A O 1
ATOM 2575 N N . GLU A 1 324 ? 4.987 -11.305 -15.812 1.00 93.31 324 GLU A N 1
ATOM 2576 C CA . GLU A 1 324 ? 4.541 -10.556 -14.639 1.00 93.31 324 GLU A CA 1
ATOM 2577 C C . GLU A 1 324 ? 5.168 -11.121 -13.364 1.00 93.31 324 GLU A C 1
ATOM 2579 O O . GLU A 1 324 ? 5.277 -12.337 -13.219 1.00 93.31 324 GLU A O 1
ATOM 2584 N N . ILE A 1 325 ? 5.497 -10.248 -12.415 1.00 87.75 325 ILE A N 1
ATOM 2585 C CA . ILE A 1 325 ? 5.837 -10.654 -11.051 1.00 87.75 325 ILE A CA 1
ATOM 2586 C C . ILE A 1 325 ? 4.567 -10.570 -1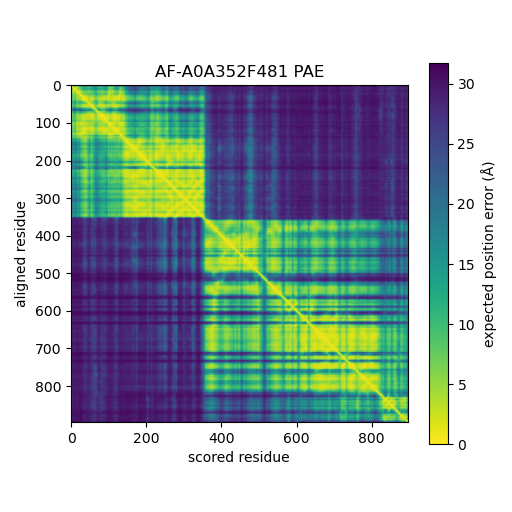0.209 1.00 87.75 325 ILE A C 1
ATOM 2588 O O . ILE A 1 325 ? 3.910 -9.530 -10.122 1.00 87.75 325 ILE A O 1
ATOM 2592 N N . SER A 1 326 ? 4.180 -11.695 -9.621 1.00 81.25 326 SER A N 1
ATOM 2593 C CA . SER A 1 326 ? 2.973 -11.839 -8.816 1.00 81.25 326 SER A CA 1
ATOM 2594 C C . SER A 1 326 ? 3.133 -12.994 -7.821 1.00 81.25 326 SER A C 1
ATOM 2596 O O . SER A 1 326 ? 3.986 -13.858 -8.011 1.00 81.25 326 SER A O 1
ATOM 2598 N N . PRO A 1 327 ? 2.255 -13.130 -6.813 1.00 73.19 327 PRO A N 1
ATOM 2599 C CA . PRO A 1 327 ? 2.282 -14.295 -5.924 1.00 73.19 327 PRO A CA 1
ATOM 2600 C C . PRO A 1 327 ? 2.168 -15.650 -6.648 1.00 73.19 327 PRO A C 1
ATOM 2602 O O . PRO A 1 327 ? 2.447 -16.687 -6.057 1.00 73.19 327 PRO A O 1
ATOM 2605 N N . LYS A 1 328 ? 1.725 -15.652 -7.914 1.00 81.94 328 LYS A N 1
ATOM 2606 C CA . LYS A 1 328 ? 1.517 -16.848 -8.739 1.00 81.94 328 LYS A CA 1
ATOM 2607 C C . LYS A 1 328 ? 2.630 -17.101 -9.751 1.00 81.94 328 LYS A C 1
ATOM 2609 O O . LYS A 1 328 ? 2.582 -18.134 -10.412 1.00 81.94 328 LYS A O 1
ATOM 2614 N N . SER A 1 329 ? 3.583 -16.183 -9.923 1.00 86.06 329 SER A N 1
ATOM 2615 C CA . SER A 1 329 ? 4.601 -16.275 -10.975 1.00 86.06 329 SER A CA 1
ATOM 2616 C C . SER A 1 329 ? 5.727 -17.246 -10.631 1.00 86.06 329 SER A C 1
ATOM 2618 O O . SER A 1 329 ? 6.895 -16.885 -10.714 1.00 86.06 329 SER A O 1
ATOM 2620 N N . PHE A 1 330 ? 5.387 -18.467 -10.211 1.00 88.81 330 PHE A N 1
ATOM 2621 C CA . PHE A 1 330 ? 6.365 -19.474 -9.821 1.00 88.81 330 PHE A CA 1
ATOM 2622 C C . PHE A 1 330 ? 7.178 -19.951 -11.025 1.00 88.81 330 PHE A C 1
ATOM 2624 O O . PHE A 1 330 ? 6.629 -20.449 -12.011 1.00 88.81 330 PHE A O 1
ATOM 2631 N N . HIS A 1 331 ? 8.494 -19.826 -10.928 1.00 95.06 331 HIS A N 1
ATOM 2632 C CA . HIS A 1 331 ? 9.440 -20.235 -11.951 1.00 95.06 331 HIS A CA 1
ATOM 2633 C C . HIS A 1 331 ? 10.760 -20.719 -11.357 1.00 95.06 331 HIS A C 1
ATOM 2635 O O . HIS A 1 331 ? 11.044 -20.532 -10.177 1.00 95.06 331 HIS A O 1
ATOM 2641 N N . ALA A 1 332 ? 11.556 -21.377 -12.194 1.00 92.88 332 ALA A N 1
ATOM 2642 C CA . ALA A 1 332 ? 12.876 -21.890 -11.853 1.00 92.88 332 ALA A CA 1
ATOM 2643 C C . ALA A 1 332 ? 13.785 -21.878 -13.085 1.00 92.88 332 ALA A C 1
ATOM 2645 O O . ALA A 1 332 ? 13.313 -21.799 -14.225 1.00 92.88 332 ALA A O 1
ATOM 2646 N N . VAL A 1 333 ? 15.088 -22.035 -12.857 1.00 94.88 333 VAL A N 1
ATOM 2647 C CA . VAL A 1 333 ? 16.051 -22.370 -13.909 1.00 94.88 333 VAL A CA 1
ATOM 2648 C C . VAL A 1 333 ? 16.656 -23.724 -13.576 1.00 94.88 333 VAL A C 1
ATOM 2650 O O . VAL A 1 333 ? 17.307 -23.870 -12.544 1.00 94.88 333 VAL A O 1
ATOM 2653 N N . THR A 1 334 ? 16.441 -24.724 -14.434 1.00 94.69 334 THR A N 1
ATOM 2654 C CA . THR A 1 334 ? 16.981 -26.074 -14.199 1.00 94.69 334 THR A CA 1
ATOM 2655 C C . THR A 1 334 ? 18.505 -26.050 -14.166 1.00 94.69 334 THR A C 1
ATOM 2657 O O . THR A 1 334 ? 19.112 -25.230 -14.854 1.00 94.69 334 THR A O 1
ATOM 2660 N N . ALA A 1 335 ? 19.124 -27.013 -13.482 1.00 92.81 335 ALA A N 1
ATOM 2661 C CA . ALA A 1 335 ? 20.576 -27.165 -13.488 1.00 92.81 335 ALA A CA 1
ATOM 2662 C C . ALA A 1 335 ? 21.168 -27.136 -14.904 1.00 92.81 335 ALA A C 1
ATOM 2664 O O . ALA A 1 335 ? 20.653 -27.780 -15.822 1.00 92.81 335 ALA A O 1
ATOM 2665 N N . VAL A 1 336 ? 22.243 -26.369 -15.084 1.00 96.31 336 VAL A N 1
ATOM 2666 C CA . VAL A 1 336 ? 23.045 -26.402 -16.311 1.00 96.31 336 VAL A CA 1
ATOM 2667 C C . VAL A 1 336 ? 23.853 -27.695 -16.313 1.00 96.31 336 VAL A C 1
ATOM 2669 O O . VAL A 1 336 ? 24.637 -27.950 -15.402 1.00 96.31 336 VAL A O 1
ATOM 2672 N N . THR A 1 337 ? 23.676 -28.522 -17.333 1.00 95.06 337 THR A N 1
ATOM 2673 C CA . THR A 1 337 ? 24.426 -29.779 -17.513 1.00 95.06 337 THR A CA 1
ATOM 2674 C C . THR A 1 337 ? 25.532 -29.633 -18.556 1.00 95.06 337 THR A C 1
ATOM 2676 O O . THR A 1 337 ? 26.446 -30.454 -18.606 1.00 95.06 337 THR A O 1
ATOM 2679 N N . SER A 1 338 ? 25.474 -28.574 -19.368 1.00 92.00 338 SER A N 1
ATOM 2680 C CA . SER A 1 338 ? 26.491 -28.262 -20.367 1.00 92.00 338 SER A CA 1
ATOM 2681 C C . SER A 1 338 ? 27.837 -27.895 -19.747 1.00 92.00 338 SER A C 1
ATOM 2683 O O . SER A 1 338 ? 27.905 -27.344 -18.648 1.00 92.00 338 SER A O 1
ATOM 2685 N N . THR A 1 339 ? 28.918 -28.157 -20.483 1.00 90.75 339 THR A N 1
ATOM 2686 C CA . THR A 1 339 ? 30.284 -27.730 -20.136 1.00 90.75 339 THR A CA 1
ATOM 2687 C C . THR A 1 339 ? 30.557 -26.267 -20.475 1.00 90.75 339 THR A C 1
ATOM 2689 O O . THR A 1 339 ? 31.554 -25.710 -20.022 1.00 90.75 339 THR A O 1
ATOM 2692 N N . ARG A 1 340 ? 29.711 -25.646 -21.305 1.00 94.06 340 ARG A N 1
ATOM 2693 C CA . ARG A 1 340 ? 29.788 -24.217 -21.630 1.00 94.06 340 ARG A CA 1
ATOM 2694 C C . ARG A 1 340 ? 28.816 -23.412 -20.754 1.00 94.06 340 ARG A C 1
ATOM 2696 O O . ARG A 1 340 ? 27.773 -23.941 -20.371 1.00 94.06 340 ARG A O 1
ATOM 2703 N N . PRO A 1 341 ? 29.146 -22.154 -20.422 1.00 94.50 341 PRO A N 1
ATOM 2704 C CA . PRO A 1 341 ? 28.291 -21.310 -19.594 1.00 94.50 341 PRO A CA 1
ATOM 2705 C C . PRO A 1 341 ? 26.996 -20.901 -20.310 1.00 94.50 341 PRO A C 1
ATOM 2707 O O . PRO A 1 341 ? 26.982 -20.696 -21.523 1.00 94.50 341 PRO A O 1
ATOM 2710 N N . ARG A 1 342 ? 25.926 -20.739 -19.525 1.00 96.50 342 ARG A N 1
ATOM 2711 C CA . ARG A 1 342 ? 24.650 -20.141 -19.935 1.00 96.50 342 ARG A CA 1
ATOM 2712 C C . ARG A 1 342 ? 24.652 -18.654 -19.591 1.00 96.50 342 ARG A C 1
ATOM 2714 O O . ARG A 1 342 ? 24.793 -18.309 -18.419 1.00 96.50 342 ARG A O 1
ATOM 2721 N N . TYR A 1 343 ? 24.406 -17.799 -20.575 1.00 97.31 343 TYR A N 1
ATOM 2722 C CA . TYR A 1 343 ? 24.281 -16.353 -20.422 1.00 97.31 343 TYR A CA 1
ATOM 2723 C C . TYR A 1 343 ? 22.829 -15.887 -20.552 1.00 97.31 343 TYR A C 1
ATOM 2725 O O . TYR A 1 343 ? 22.067 -16.343 -21.417 1.00 97.31 343 TYR A O 1
ATOM 2733 N N . SER A 1 344 ? 22.449 -14.940 -19.699 1.00 97.12 344 SER A N 1
ATOM 2734 C CA . SER A 1 344 ? 21.189 -14.206 -19.811 1.00 97.12 344 SER A CA 1
ATOM 2735 C C . SER A 1 344 ? 21.339 -12.772 -19.321 1.00 97.12 344 SER A C 1
ATOM 2737 O O . SER A 1 344 ? 22.190 -12.506 -18.482 1.00 97.12 344 SER A O 1
ATOM 2739 N N . ILE A 1 345 ? 20.493 -11.868 -19.806 1.00 97.25 345 ILE A N 1
ATOM 2740 C CA . ILE A 1 345 ? 20.388 -10.497 -19.296 1.00 97.25 345 ILE A CA 1
ATOM 2741 C C . ILE A 1 345 ? 18.961 -10.288 -18.797 1.00 97.25 345 ILE A C 1
ATOM 2743 O O . ILE A 1 345 ? 18.012 -10.550 -19.528 1.00 97.25 345 ILE A O 1
ATOM 2747 N N . VAL A 1 346 ? 18.789 -9.842 -17.560 1.00 96.62 346 VAL A N 1
ATOM 2748 C CA . VAL A 1 346 ? 17.493 -9.591 -16.931 1.00 96.62 346 VAL A CA 1
ATOM 2749 C C . VAL A 1 346 ? 17.306 -8.091 -16.775 1.00 96.62 346 VAL A C 1
ATOM 2751 O O . VAL A 1 346 ? 18.101 -7.425 -16.122 1.00 96.62 346 VAL A O 1
ATOM 2754 N N . ILE A 1 347 ? 16.242 -7.559 -17.372 1.00 96.94 347 ILE A N 1
ATOM 2755 C CA . ILE A 1 347 ? 15.790 -6.191 -17.126 1.00 96.94 347 ILE A CA 1
ATOM 2756 C C . ILE A 1 347 ? 14.600 -6.266 -16.176 1.00 96.94 347 ILE A C 1
ATOM 2758 O O . ILE A 1 347 ? 13.560 -6.842 -16.519 1.00 96.94 347 ILE A O 1
ATOM 2762 N N . SER A 1 348 ? 14.763 -5.686 -14.994 1.00 94.12 348 SER A N 1
ATOM 2763 C CA . SER A 1 348 ? 13.731 -5.633 -13.961 1.00 94.12 348 SER A CA 1
ATOM 2764 C C . SER A 1 348 ? 12.991 -4.304 -14.005 1.00 94.12 348 SER A C 1
ATOM 2766 O O . SER A 1 348 ? 13.613 -3.246 -14.129 1.00 94.12 348 SER A O 1
ATOM 2768 N N . PHE A 1 349 ? 11.665 -4.334 -13.860 1.00 93.19 349 PHE A N 1
ATOM 2769 C CA . PHE A 1 349 ? 10.835 -3.130 -13.878 1.00 93.19 349 PHE A CA 1
ATOM 2770 C C . PHE A 1 349 ? 10.068 -2.953 -12.576 1.00 93.19 349 PHE A C 1
ATOM 2772 O O . PHE A 1 349 ? 9.319 -3.827 -12.142 1.00 93.19 349 PHE A O 1
ATOM 2779 N N . LEU A 1 350 ? 10.174 -1.763 -12.005 1.00 85.44 350 LEU A N 1
ATOM 2780 C CA . LEU A 1 350 ? 9.257 -1.259 -10.996 1.00 85.44 350 LEU A CA 1
ATOM 2781 C C . LEU A 1 350 ? 8.099 -0.566 -11.706 1.00 85.44 350 LEU A C 1
ATOM 2783 O O . LEU A 1 350 ? 8.287 0.073 -12.749 1.00 85.44 350 LEU A O 1
ATOM 2787 N N . ARG A 1 351 ? 6.914 -0.611 -11.098 1.00 79.38 351 ARG A N 1
ATOM 2788 C CA . ARG A 1 351 ? 5.910 0.394 -11.430 1.00 79.38 351 ARG A CA 1
ATOM 2789 C C . ARG A 1 351 ? 6.506 1.731 -11.029 1.00 79.38 351 ARG A C 1
ATOM 2791 O O . ARG A 1 351 ? 7.010 1.880 -9.914 1.00 79.38 351 ARG A O 1
ATOM 2798 N N . GLU A 1 352 ? 6.520 2.679 -11.953 1.00 70.50 352 GLU A N 1
ATOM 2799 C CA . GLU A 1 352 ? 6.845 4.036 -11.573 1.00 70.50 352 GLU A CA 1
ATOM 2800 C C . GLU A 1 352 ? 5.802 4.420 -10.527 1.00 70.50 352 GLU A C 1
ATOM 2802 O O . GLU A 1 352 ? 4.608 4.398 -10.828 1.00 70.50 352 GLU A O 1
ATOM 2807 N N . ASP A 1 353 ? 6.240 4.667 -9.283 1.00 48.62 353 ASP A N 1
ATOM 2808 C CA . ASP A 1 353 ? 5.401 5.319 -8.289 1.00 48.62 353 ASP A CA 1
ATOM 2809 C C . ASP A 1 353 ? 4.938 6.590 -8.967 1.00 48.62 353 ASP A C 1
ATOM 2811 O O . ASP A 1 353 ? 5.653 7.595 -9.040 1.00 48.62 353 ASP A O 1
ATOM 2815 N N . SER A 1 354 ? 3.736 6.530 -9.516 1.00 39.31 354 SER A N 1
ATOM 2816 C CA . SER A 1 354 ? 3.026 7.702 -9.901 1.00 39.31 354 SER A CA 1
ATOM 2817 C C . SER A 1 354 ? 2.644 8.329 -8.562 1.00 39.31 354 SER A C 1
ATOM 2819 O O . SER A 1 354 ? 1.522 8.229 -8.094 1.00 39.31 354 SER A O 1
ATOM 2821 N N . THR A 1 355 ? 3.600 9.046 -7.981 1.00 36.41 355 THR A N 1
ATOM 2822 C CA . THR A 1 355 ? 3.332 10.399 -7.539 1.00 36.41 355 THR A CA 1
ATOM 2823 C C . THR A 1 355 ? 3.166 11.301 -8.772 1.00 36.41 355 THR A C 1
ATOM 2825 O O . THR A 1 355 ? 3.544 12.467 -8.742 1.00 36.41 355 THR A O 1
ATOM 2828 N N . LYS A 1 356 ? 2.526 10.827 -9.860 1.00 36.44 356 LYS A N 1
ATOM 2829 C CA . LYS A 1 356 ? 1.389 11.613 -10.323 1.00 36.44 356 LYS A CA 1
ATOM 2830 C C . LYS A 1 356 ? 0.563 11.776 -9.057 1.00 36.44 356 LYS A C 1
ATOM 2832 O O . LYS A 1 356 ? 0.234 10.755 -8.452 1.00 36.44 356 LYS A O 1
ATOM 2837 N N . PRO A 1 357 ? 0.322 13.002 -8.579 1.00 36.31 357 PRO A N 1
ATOM 2838 C CA . PRO A 1 357 ? -0.748 13.191 -7.620 1.00 36.31 357 PRO A CA 1
ATOM 2839 C C . PRO A 1 357 ? -1.887 12.312 -8.125 1.00 36.31 357 PRO A C 1
ATOM 2841 O O . PRO A 1 357 ? -2.204 12.410 -9.318 1.00 36.31 357 PRO A O 1
ATOM 2844 N N . LEU A 1 358 ? -2.385 11.384 -7.290 1.00 46.19 358 LEU A N 1
ATOM 2845 C CA . LEU A 1 358 ? -3.681 10.756 -7.538 1.00 46.19 358 LEU A CA 1
ATOM 2846 C C . LEU A 1 358 ? -4.516 11.875 -8.133 1.00 46.19 358 LEU A C 1
ATOM 2848 O O . LEU A 1 358 ? -4.559 12.943 -7.502 1.00 46.19 358 LEU A O 1
ATOM 2852 N N . ASP A 1 359 ? -5.026 11.691 -9.360 1.00 55.66 359 ASP A N 1
ATOM 2853 C CA . ASP A 1 359 ? -5.795 12.740 -10.027 1.00 55.66 359 ASP A CA 1
ATOM 2854 C C . ASP A 1 359 ? -6.674 13.379 -8.954 1.00 55.66 359 ASP A C 1
ATOM 2856 O O . ASP A 1 359 ? -7.220 12.666 -8.107 1.00 55.66 359 ASP A O 1
ATOM 2860 N N . SER A 1 360 ? -6.694 14.708 -8.874 1.00 63.66 360 SER A N 1
ATOM 2861 C CA . SER A 1 360 ? -7.438 15.409 -7.825 1.00 63.66 360 SER A CA 1
ATOM 2862 C C . SER A 1 360 ? -8.843 14.816 -7.648 1.00 63.66 360 SER A C 1
ATOM 2864 O O . SER A 1 360 ? -9.330 14.702 -6.524 1.00 63.66 360 SER A O 1
ATOM 2866 N N . GLU A 1 361 ? -9.418 14.308 -8.741 1.00 74.69 361 GLU A N 1
ATOM 2867 C CA . GLU A 1 361 ? -10.656 13.548 -8.775 1.00 74.69 361 GLU A CA 1
ATOM 2868 C C . GLU A 1 361 ? -10.562 12.117 -8.205 1.00 74.69 361 GLU A C 1
ATOM 2870 O O . GLU A 1 361 ? -11.400 11.744 -7.387 1.00 74.69 361 GLU A O 1
ATOM 2875 N N . ALA A 1 362 ? -9.534 11.329 -8.537 1.00 67.25 362 ALA A N 1
ATOM 2876 C CA . ALA A 1 362 ? -9.279 10.019 -7.923 1.00 67.25 362 ALA A CA 1
ATOM 2877 C C . ALA A 1 362 ? -9.044 10.118 -6.413 1.00 67.25 362 ALA A C 1
ATOM 2879 O O . ALA A 1 362 ? -9.622 9.335 -5.658 1.00 67.25 362 ALA A O 1
ATOM 2880 N N . THR A 1 363 ? -8.273 11.116 -5.965 1.00 69.69 363 THR A N 1
ATOM 2881 C CA . THR A 1 363 ? -8.096 11.420 -4.535 1.00 69.69 363 THR A CA 1
ATOM 2882 C C . THR A 1 363 ? -9.437 11.763 -3.897 1.00 69.69 363 THR A C 1
ATOM 2884 O O . THR A 1 363 ? -9.798 11.188 -2.875 1.00 69.69 363 THR A O 1
ATOM 2887 N N . ARG A 1 364 ? -10.217 12.654 -4.524 1.00 83.31 364 ARG A N 1
ATOM 2888 C CA . ARG A 1 364 ? -11.529 13.084 -4.023 1.00 83.31 364 ARG A CA 1
ATOM 2889 C C . ARG A 1 364 ? -12.506 11.915 -3.895 1.00 83.31 364 ARG A C 1
ATOM 2891 O O . ARG A 1 364 ? -13.160 11.768 -2.863 1.00 83.31 364 ARG A O 1
ATOM 2898 N N . LEU A 1 365 ? -12.615 11.076 -4.925 1.00 81.06 365 LEU A N 1
ATOM 2899 C CA . LEU A 1 365 ? -13.482 9.894 -4.923 1.00 81.06 365 LEU A CA 1
ATOM 2900 C C . LEU A 1 365 ? -12.993 8.843 -3.928 1.00 81.06 365 LEU A C 1
ATOM 2902 O O . LEU A 1 365 ? -13.809 8.174 -3.285 1.00 81.06 365 LEU A O 1
ATOM 2906 N N . ALA A 1 366 ? -11.676 8.741 -3.750 1.00 71.31 366 ALA A N 1
ATOM 2907 C CA . ALA A 1 366 ? -11.095 7.890 -2.734 1.00 71.31 366 ALA A CA 1
ATOM 2908 C C . ALA A 1 366 ? -11.401 8.352 -1.319 1.00 71.31 366 ALA A C 1
ATOM 2910 O O . ALA A 1 366 ? -11.892 7.549 -0.526 1.00 71.31 366 ALA A O 1
ATOM 2911 N N . ASP A 1 367 ? -11.250 9.637 -1.029 1.00 72.25 367 ASP A N 1
ATOM 2912 C CA . ASP A 1 367 ? -11.636 10.204 0.257 1.00 72.25 367 ASP A CA 1
ATOM 2913 C C . ASP A 1 367 ? -13.135 9.974 0.537 1.00 72.25 367 ASP A C 1
ATOM 2915 O O . ASP A 1 367 ? -13.507 9.562 1.638 1.00 72.25 367 ASP A O 1
ATOM 2919 N N . ILE A 1 368 ? -14.015 10.153 -0.461 1.00 77.25 368 ILE A N 1
ATOM 2920 C CA . ILE A 1 368 ? -15.461 9.893 -0.316 1.00 77.25 368 ILE A CA 1
ATOM 2921 C C . ILE A 1 368 ? -15.727 8.448 0.125 1.00 77.25 368 ILE A C 1
ATOM 2923 O O . ILE A 1 368 ? -16.518 8.216 1.046 1.00 77.25 368 ILE A O 1
ATOM 2927 N N . ARG A 1 369 ? -15.080 7.470 -0.518 1.00 79.25 369 ARG A N 1
ATOM 2928 C CA . ARG A 1 369 ? -15.272 6.050 -0.202 1.00 79.25 369 ARG A CA 1
ATOM 2929 C C . ARG A 1 369 ? -14.631 5.680 1.132 1.00 79.25 369 ARG A C 1
ATOM 2931 O O . ARG A 1 369 ? -15.296 5.059 1.966 1.00 79.25 369 ARG A O 1
ATOM 2938 N N . GLN A 1 370 ? -13.390 6.103 1.360 1.00 73.88 370 GLN A N 1
ATOM 2939 C CA . GLN A 1 370 ? -12.620 5.815 2.570 1.00 73.88 370 GLN A CA 1
ATOM 2940 C C . GLN A 1 370 ? -13.307 6.352 3.832 1.00 73.88 370 GLN A C 1
ATOM 2942 O O . GLN A 1 370 ? -13.335 5.661 4.847 1.00 73.88 370 GLN A O 1
ATOM 2947 N N . ASN A 1 371 ? -13.950 7.520 3.757 1.00 72.62 371 ASN A N 1
ATOM 2948 C CA . ASN A 1 371 ? -14.653 8.107 4.900 1.00 72.62 371 ASN A CA 1
ATOM 2949 C C . ASN A 1 371 ? -15.958 7.380 5.268 1.00 72.62 371 ASN A C 1
ATOM 2951 O O . ASN A 1 371 ? -16.478 7.566 6.364 1.00 72.62 371 ASN A O 1
ATOM 2955 N N . LYS A 1 372 ? -16.549 6.584 4.370 1.00 75.06 372 LYS A N 1
ATOM 2956 C CA . LYS A 1 372 ? -17.869 5.968 4.612 1.00 75.06 372 LYS A CA 1
ATOM 2957 C C . LYS A 1 372 ? -17.809 4.467 4.808 1.00 75.06 372 LYS A C 1
ATOM 2959 O O . LYS A 1 372 ? -18.585 3.938 5.596 1.00 75.06 372 LYS A O 1
ATOM 2964 N N . MET A 1 373 ? -16.889 3.786 4.131 1.00 77.69 373 MET A N 1
ATOM 2965 C CA . MET A 1 373 ? -16.793 2.329 4.168 1.00 77.69 373 MET A CA 1
ATOM 2966 C C . MET A 1 373 ? -16.621 1.750 5.586 1.00 77.69 373 MET A C 1
ATOM 2968 O O . MET A 1 373 ? -17.320 0.780 5.883 1.00 77.69 373 MET A O 1
ATOM 2972 N N . PRO A 1 374 ? -15.819 2.348 6.493 1.00 78.38 374 PRO A N 1
ATOM 2973 C CA . PRO A 1 374 ? -15.698 1.878 7.875 1.00 78.38 374 PRO A CA 1
ATOM 2974 C C . PRO A 1 374 ? -17.027 1.879 8.651 1.00 78.38 374 PRO A C 1
ATOM 2976 O O . PRO A 1 374 ? -17.281 0.988 9.456 1.00 78.38 374 PRO A O 1
ATOM 2979 N N . LEU A 1 375 ? -17.924 2.832 8.360 1.00 75.31 375 LEU A N 1
ATOM 2980 C CA . LEU A 1 375 ? -19.238 2.961 9.014 1.00 75.31 375 LEU A CA 1
ATOM 2981 C C . LEU A 1 375 ? -20.271 1.945 8.515 1.00 75.31 375 LEU A C 1
ATOM 2983 O O . LEU A 1 375 ? -21.372 1.868 9.052 1.00 75.31 375 LEU A O 1
ATOM 2987 N N . LEU A 1 376 ? -19.939 1.188 7.468 1.00 75.75 376 LEU A N 1
ATOM 2988 C CA . LEU A 1 376 ? -20.777 0.121 6.923 1.00 75.75 376 LEU A CA 1
ATOM 2989 C C . LEU A 1 376 ? -20.448 -1.250 7.534 1.00 75.75 376 LEU A C 1
ATOM 2991 O O . LEU A 1 376 ? -20.916 -2.266 7.018 1.00 75.75 376 LEU A O 1
ATOM 2995 N N . ARG A 1 377 ? -19.640 -1.273 8.605 1.00 78.75 377 ARG A N 1
ATOM 2996 C CA . ARG A 1 377 ? -19.266 -2.478 9.349 1.00 78.75 377 ARG A CA 1
ATOM 2997 C C . ARG A 1 377 ? -20.522 -3.262 9.771 1.00 78.75 377 ARG A C 1
ATOM 2999 O O . ARG A 1 377 ? -21.447 -2.664 10.321 1.00 78.75 377 ARG A O 1
ATOM 3006 N N . PRO A 1 378 ? -20.581 -4.582 9.524 1.00 74.50 378 PRO A N 1
ATOM 3007 C CA . PRO A 1 378 ? -21.683 -5.412 9.983 1.00 74.50 378 PRO A CA 1
ATOM 3008 C C . PRO A 1 378 ? -21.634 -5.631 11.497 1.00 74.50 378 PRO A C 1
ATOM 3010 O O . PRO A 1 378 ? -20.564 -5.666 12.101 1.00 74.50 378 PRO A O 1
ATOM 3013 N N . ASP A 1 379 ? -22.811 -5.850 12.077 1.00 74.38 379 ASP A N 1
ATOM 3014 C CA . ASP A 1 379 ? -22.990 -6.128 13.502 1.00 74.38 379 ASP A CA 1
ATOM 3015 C C . ASP A 1 379 ? -22.586 -7.572 13.863 1.00 74.38 379 ASP A C 1
ATOM 3017 O O . ASP A 1 379 ? -22.099 -7.839 14.960 1.00 74.38 379 ASP A O 1
ATOM 3021 N N . ILE A 1 380 ? -22.849 -8.522 12.953 1.00 76.62 380 ILE A N 1
ATOM 3022 C CA . ILE A 1 380 ? -22.660 -9.963 13.176 1.00 76.62 380 ILE A CA 1
ATOM 3023 C C . ILE A 1 380 ? -22.142 -10.632 11.893 1.00 76.62 380 ILE A C 1
ATOM 3025 O O . ILE A 1 380 ? -22.699 -10.446 10.806 1.00 76.62 380 ILE A O 1
ATOM 3029 N N . VAL A 1 381 ? -21.123 -11.477 12.027 1.00 77.00 381 VAL A N 1
ATOM 3030 C CA . VAL A 1 381 ? -20.576 -12.346 10.977 1.00 77.00 381 VAL A CA 1
ATOM 3031 C C . VAL A 1 381 ? -21.242 -13.727 11.038 1.00 77.00 381 VAL A C 1
ATOM 3033 O O . VAL A 1 381 ? -21.249 -14.387 12.082 1.00 77.00 381 VAL A O 1
ATOM 3036 N N . ASP A 1 382 ? -21.800 -14.191 9.914 1.00 73.81 382 ASP A N 1
ATOM 3037 C CA . ASP A 1 382 ? -22.462 -15.501 9.805 1.00 73.81 382 ASP A CA 1
ATOM 3038 C C . ASP A 1 382 ? -21.424 -16.611 9.571 1.00 73.81 382 ASP A C 1
ATOM 3040 O O . ASP A 1 382 ? -21.239 -17.122 8.465 1.00 73.81 382 ASP A O 1
ATOM 3044 N N . VAL A 1 383 ? -20.703 -16.968 10.635 1.00 70.81 383 VAL A N 1
ATOM 3045 C CA . VAL A 1 383 ? -19.619 -17.963 10.580 1.00 70.81 383 VAL A CA 1
ATOM 3046 C C . VAL A 1 383 ? -20.095 -19.360 10.178 1.00 70.81 383 VAL A C 1
ATOM 3048 O O . VAL A 1 383 ? -19.340 -20.093 9.549 1.00 70.81 383 VAL A O 1
ATOM 3051 N N . GLN A 1 384 ? -21.350 -19.728 10.466 1.00 67.94 384 GLN A N 1
ATOM 3052 C CA . GLN A 1 384 ? -21.907 -21.029 10.074 1.00 67.94 384 GLN A CA 1
ATOM 3053 C C . GLN A 1 384 ? -22.001 -21.164 8.552 1.00 67.94 384 GLN A C 1
ATOM 3055 O O . GLN A 1 384 ? -21.573 -22.172 7.991 1.00 67.94 384 GLN A O 1
ATOM 3060 N N . SER A 1 385 ? -22.512 -20.131 7.876 1.00 67.31 385 SER A N 1
ATOM 3061 C CA . SER A 1 385 ? -22.561 -20.110 6.413 1.00 67.31 385 SER A CA 1
ATOM 3062 C C . SER A 1 385 ? -21.163 -20.069 5.792 1.00 67.31 385 SER A C 1
ATOM 3064 O O . SER A 1 385 ? -20.951 -20.657 4.735 1.00 67.31 385 SER A O 1
ATOM 3066 N N . LEU A 1 386 ? -20.217 -19.375 6.433 1.00 70.50 386 LEU A N 1
ATOM 3067 C CA . LEU A 1 386 ? -18.845 -19.232 5.938 1.00 70.50 386 LEU A CA 1
ATOM 3068 C C . LEU A 1 386 ? -18.035 -20.527 6.043 1.00 70.50 386 LEU A C 1
ATOM 3070 O O . LEU A 1 386 ? -17.297 -20.843 5.120 1.00 70.50 386 LEU A O 1
ATOM 3074 N N . LYS A 1 387 ? -18.206 -21.313 7.111 1.00 68.75 387 LYS A N 1
ATOM 3075 C CA . LYS A 1 387 ? -17.546 -22.626 7.257 1.00 68.75 387 LYS A CA 1
ATOM 3076 C C . LYS A 1 387 ? -17.906 -23.601 6.142 1.00 68.75 387 LYS A C 1
ATOM 3078 O O . LYS A 1 387 ? -17.081 -24.376 5.686 1.00 68.75 387 LYS A O 1
ATOM 3083 N N . GLN A 1 388 ? -19.152 -23.547 5.681 1.00 68.88 388 GLN A N 1
ATOM 3084 C CA . GLN A 1 388 ? -19.650 -24.427 4.623 1.00 68.88 388 GLN A CA 1
ATOM 3085 C C . GLN A 1 388 ? -19.273 -23.936 3.217 1.00 68.88 388 GLN A C 1
ATOM 3087 O O . GLN A 1 388 ? -19.593 -24.583 2.217 1.00 68.88 388 GLN A O 1
ATOM 3092 N N . LEU A 1 389 ? -18.619 -22.777 3.115 1.00 68.38 389 LEU A N 1
ATOM 3093 C CA . LEU A 1 389 ? -18.307 -22.151 1.846 1.00 68.38 389 LEU A CA 1
ATOM 3094 C C . LEU A 1 389 ? -17.063 -22.787 1.214 1.00 68.38 389 LEU A C 1
ATOM 3096 O O . LEU A 1 389 ? -15.921 -22.435 1.517 1.00 68.38 389 LEU A O 1
ATOM 3100 N N . ARG A 1 390 ? -17.312 -23.691 0.267 1.00 68.62 390 ARG A N 1
ATOM 3101 C CA . ARG A 1 390 ? -16.287 -24.281 -0.600 1.00 68.62 390 ARG A CA 1
ATOM 3102 C C . ARG A 1 390 ? -16.435 -23.740 -2.002 1.00 68.62 390 ARG A C 1
ATOM 3104 O O . ARG A 1 390 ? -17.426 -24.024 -2.681 1.00 68.62 390 ARG A O 1
ATOM 3111 N N . THR A 1 391 ? -15.492 -22.898 -2.400 1.00 64.50 391 THR A N 1
ATOM 3112 C CA . THR A 1 391 ? -15.586 -22.160 -3.654 1.00 64.50 391 THR A CA 1
ATOM 3113 C C . THR A 1 391 ? -14.262 -22.100 -4.397 1.00 64.50 391 THR A C 1
ATOM 3115 O O . THR A 1 391 ? -13.203 -21.994 -3.782 1.00 64.50 391 THR A O 1
ATOM 3118 N N . ARG A 1 392 ? -14.323 -22.076 -5.733 1.00 63.03 392 ARG A N 1
ATOM 3119 C CA . ARG A 1 392 ? -13.168 -21.841 -6.615 1.00 63.03 392 ARG A CA 1
ATOM 3120 C C . ARG A 1 392 ? -13.376 -20.582 -7.457 1.00 63.03 392 ARG A C 1
ATOM 3122 O O . ARG A 1 392 ? -14.473 -20.368 -7.981 1.00 63.03 392 ARG A O 1
ATOM 3129 N N . ARG A 1 393 ? -12.327 -19.758 -7.619 1.00 62.00 393 ARG A N 1
ATOM 3130 C CA . ARG A 1 393 ? -12.371 -18.559 -8.481 1.00 62.00 393 ARG A CA 1
ATOM 3131 C C . ARG A 1 393 ? -12.674 -18.961 -9.928 1.00 62.00 393 ARG A C 1
ATOM 3133 O O . ARG A 1 393 ? -12.053 -19.878 -10.463 1.00 62.00 393 ARG A O 1
ATOM 3140 N N . CYS A 1 394 ? -13.628 -18.282 -10.563 1.00 57.19 394 CYS A N 1
ATOM 3141 C CA . CYS A 1 394 ? -13.942 -18.504 -11.974 1.00 57.19 394 CYS A CA 1
ATOM 3142 C C . CYS A 1 394 ? -12.979 -17.749 -12.908 1.00 57.19 394 CYS A C 1
ATOM 3144 O O . CYS A 1 394 ? -12.464 -16.697 -12.538 1.00 57.19 394 CYS A O 1
ATOM 3146 N N . ALA A 1 395 ? -12.814 -18.228 -14.144 1.00 61.97 395 ALA A N 1
ATOM 3147 C CA . ALA A 1 395 ? -12.188 -17.461 -15.222 1.00 61.97 395 ALA A CA 1
ATOM 3148 C C . ALA A 1 395 ? -13.228 -16.501 -15.848 1.00 61.97 395 ALA A C 1
ATOM 3150 O O . ALA A 1 395 ? -14.204 -16.998 -16.421 1.00 61.97 395 ALA A O 1
ATOM 3151 N N . PRO A 1 396 ? -13.058 -15.162 -15.758 1.00 61.91 396 PRO A N 1
ATOM 3152 C CA . PRO A 1 396 ? -14.043 -14.174 -16.224 1.00 61.91 396 PRO A CA 1
ATOM 3153 C C . PRO A 1 396 ? -14.494 -14.373 -17.676 1.00 61.91 396 PRO A C 1
ATOM 3155 O O . PRO A 1 396 ? -15.692 -14.407 -17.950 1.00 61.91 396 PRO A O 1
ATOM 3158 N N . MET A 1 397 ? -13.543 -14.649 -18.572 1.00 57.09 397 MET A N 1
ATOM 3159 C CA . MET A 1 397 ? -13.798 -14.930 -19.991 1.00 57.09 397 MET A CA 1
ATOM 3160 C C . MET A 1 397 ? -14.670 -16.169 -20.220 1.00 57.09 397 MET A C 1
ATOM 3162 O O . MET A 1 397 ? -15.460 -16.215 -21.158 1.00 57.09 397 MET A O 1
ATOM 3166 N N . SER A 1 398 ? -14.544 -17.186 -19.365 1.00 62.00 398 SER A N 1
ATOM 3167 C CA . SER A 1 398 ? -15.304 -18.435 -19.484 1.00 62.00 398 SER A CA 1
ATOM 3168 C C . SER A 1 398 ? -16.645 -18.379 -18.752 1.00 62.00 398 SER A C 1
ATOM 3170 O O . SER A 1 398 ? -17.561 -19.125 -19.093 1.00 62.00 398 SER A O 1
ATOM 3172 N N . CYS A 1 399 ? -16.769 -17.546 -17.713 1.00 65.31 399 CYS A N 1
ATOM 3173 C CA . CYS A 1 399 ? -18.016 -17.383 -16.965 1.00 65.31 399 CYS A CA 1
ATOM 3174 C C . CYS A 1 399 ? -18.899 -16.246 -17.498 1.00 65.31 399 CYS A C 1
ATOM 3176 O O . CYS A 1 399 ? -20.078 -16.201 -17.145 1.00 65.31 399 CYS A O 1
ATOM 3178 N N . GLY A 1 400 ? -18.342 -15.337 -18.309 1.00 68.00 400 GLY A N 1
ATOM 3179 C CA . GLY A 1 400 ? -19.044 -14.187 -18.884 1.00 68.00 400 GLY A CA 1
ATOM 3180 C C . GLY A 1 400 ? -19.607 -13.230 -17.833 1.00 68.00 400 GLY A C 1
ATOM 3181 O O . GLY A 1 400 ? -20.638 -12.609 -18.065 1.00 68.00 400 GLY A O 1
ATOM 3182 N N . GLY A 1 401 ? -19.005 -13.178 -16.641 1.00 68.00 401 GLY A N 1
ATOM 3183 C CA . GLY A 1 401 ? -19.528 -12.375 -15.541 1.00 68.00 401 GLY A CA 1
ATOM 3184 C C . GLY A 1 401 ? -20.905 -12.823 -15.045 1.00 68.00 401 GLY A C 1
ATOM 3185 O O . GLY A 1 401 ? -21.709 -11.981 -14.656 1.00 68.00 401 GLY A O 1
ATOM 3186 N N . SER A 1 402 ? -21.200 -14.131 -15.023 1.00 67.25 402 SER A N 1
ATOM 3187 C CA . SER A 1 402 ? -22.492 -14.682 -14.561 1.00 67.25 402 SER A CA 1
ATOM 3188 C C . SER A 1 402 ? -22.959 -14.124 -13.211 1.00 67.25 402 SER A C 1
ATOM 3190 O O . SER A 1 402 ? -24.155 -13.992 -12.965 1.00 67.25 402 SER A O 1
ATOM 3192 N N . CYS A 1 403 ? -22.003 -13.745 -12.363 1.00 65.44 403 CYS A N 1
ATOM 3193 C CA . CYS A 1 403 ? -22.210 -13.153 -11.050 1.00 65.44 403 CYS A CA 1
ATOM 3194 C C . CYS A 1 403 ? -22.837 -11.757 -11.071 1.00 65.44 403 CYS A C 1
ATOM 3196 O O . CYS A 1 403 ? -23.470 -11.323 -10.114 1.00 65.44 403 CYS A O 1
ATOM 3198 N N . CYS A 1 404 ? -22.680 -11.069 -12.192 1.00 73.88 404 CYS A N 1
ATOM 3199 C CA . CYS A 1 404 ? -23.158 -9.725 -12.436 1.00 73.88 404 CYS A CA 1
ATOM 3200 C C . CYS A 1 404 ? -24.515 -9.700 -13.153 1.00 73.88 404 CYS A C 1
ATOM 3202 O O . CYS A 1 404 ? -24.996 -8.613 -13.457 1.00 73.88 404 CYS A O 1
ATOM 3204 N N . ARG A 1 405 ? -25.150 -10.853 -13.419 1.00 71.44 405 ARG A N 1
ATOM 3205 C CA . ARG A 1 405 ? -26.400 -10.942 -14.198 1.00 71.44 405 ARG A CA 1
ATOM 3206 C C . ARG A 1 405 ? -27.541 -10.102 -13.613 1.00 71.44 405 ARG A C 1
ATOM 3208 O O . ARG A 1 405 ? -28.247 -9.428 -14.347 1.00 71.44 405 ARG A O 1
ATOM 3215 N N . ASP A 1 406 ? -27.667 -10.054 -12.294 1.00 69.25 406 ASP A N 1
ATOM 3216 C CA . ASP A 1 406 ? -28.763 -9.316 -11.650 1.00 69.25 406 ASP A CA 1
ATOM 3217 C C . ASP A 1 406 ? -28.339 -7.931 -11.133 1.00 69.25 406 ASP A C 1
ATOM 3219 O O . ASP A 1 406 ? -29.122 -7.227 -10.481 1.00 69.25 406 ASP A O 1
ATOM 3223 N N . GLY A 1 407 ? -27.095 -7.522 -11.413 1.00 74.19 407 GLY A N 1
ATOM 3224 C CA . GLY A 1 407 ? -26.461 -6.353 -10.806 1.00 74.19 407 GLY A CA 1
ATOM 3225 C C . GLY A 1 407 ? -26.373 -6.440 -9.274 1.00 74.19 407 GLY A C 1
ATOM 3226 O O . GLY A 1 407 ? -26.854 -7.379 -8.639 1.00 74.19 407 GLY A O 1
ATOM 3227 N N . ALA A 1 408 ? -25.764 -5.433 -8.661 1.00 76.50 408 ALA A N 1
ATOM 3228 C CA . ALA A 1 408 ? -25.653 -5.317 -7.214 1.00 76.50 408 ALA A CA 1
ATOM 3229 C C . ALA A 1 408 ? -26.663 -4.309 -6.674 1.00 76.50 408 ALA A C 1
ATOM 3231 O O . ALA A 1 408 ? -26.883 -3.266 -7.288 1.00 76.50 408 ALA A O 1
ATOM 3232 N N . GLY A 1 409 ? -27.256 -4.614 -5.518 1.00 74.88 409 GLY A N 1
ATOM 3233 C CA . GLY A 1 409 ? -27.979 -3.622 -4.727 1.00 74.88 409 GLY A CA 1
ATOM 3234 C C . GLY A 1 409 ? -27.006 -2.610 -4.129 1.00 74.88 409 GLY A C 1
ATOM 3235 O O . GLY A 1 409 ? -25.914 -2.986 -3.704 1.00 74.88 409 GLY A O 1
ATOM 3236 N N . LEU A 1 410 ? -27.402 -1.341 -4.119 1.00 75.94 410 LEU A N 1
ATOM 3237 C CA . LEU A 1 410 ? -26.561 -0.221 -3.715 1.00 75.94 410 LEU A CA 1
ATOM 3238 C C . LEU A 1 410 ? -27.132 0.483 -2.492 1.00 75.94 410 LEU A C 1
ATOM 3240 O O . LEU A 1 410 ? -28.343 0.696 -2.381 1.00 75.94 410 LEU A O 1
ATOM 3244 N N . LEU A 1 411 ? -26.235 0.911 -1.611 1.00 75.19 411 LEU A N 1
ATOM 3245 C CA . LEU A 1 411 ? -26.571 1.859 -0.555 1.00 75.19 411 LEU A CA 1
ATOM 3246 C C . LEU A 1 411 ? -26.708 3.282 -1.130 1.00 75.19 411 LEU A C 1
ATOM 3248 O O . LEU A 1 411 ? -26.076 3.582 -2.146 1.00 75.19 411 LEU A O 1
ATOM 3252 N N . PRO A 1 412 ? -27.485 4.185 -0.500 1.00 72.44 412 PRO A N 1
ATOM 3253 C CA . PRO A 1 412 ? -27.660 5.559 -0.987 1.00 72.44 412 PRO A CA 1
ATOM 3254 C C . PRO A 1 412 ? -26.342 6.300 -1.269 1.00 72.44 412 PRO A C 1
ATOM 3256 O O . PRO A 1 412 ? -26.217 7.027 -2.256 1.00 72.44 412 PRO A O 1
ATOM 3259 N N . GLU A 1 413 ? -25.329 6.080 -0.435 1.00 72.06 413 GLU A N 1
ATOM 3260 C CA . GLU A 1 413 ? -24.004 6.681 -0.577 1.00 72.06 413 GLU A CA 1
ATOM 3261 C C . GLU A 1 413 ? -23.220 6.073 -1.752 1.00 72.06 413 GLU A C 1
ATOM 3263 O O . GLU A 1 413 ? -22.482 6.774 -2.443 1.00 72.06 413 GLU A O 1
ATOM 3268 N N . GLU A 1 414 ? -23.421 4.783 -2.031 1.00 82.00 414 GLU A N 1
ATOM 3269 C CA . GLU A 1 414 ? -22.792 4.083 -3.158 1.00 82.00 414 GLU A CA 1
ATOM 3270 C C . GLU A 1 414 ? -23.358 4.538 -4.494 1.00 82.00 414 GLU A C 1
ATOM 3272 O O . GLU A 1 414 ? -22.605 4.678 -5.451 1.00 82.00 414 GLU A O 1
ATOM 3277 N N . VAL A 1 415 ? -24.655 4.852 -4.547 1.00 83.38 415 VAL A N 1
ATOM 3278 C CA . VAL A 1 415 ? -25.269 5.486 -5.724 1.00 83.38 415 VAL A CA 1
ATOM 3279 C C . VAL A 1 415 ? -24.539 6.780 -6.070 1.00 83.38 415 VAL A C 1
ATOM 3281 O O . VAL A 1 415 ? -24.221 7.029 -7.229 1.00 83.38 415 VAL A O 1
ATOM 3284 N N . THR A 1 416 ? -24.247 7.596 -5.056 1.00 83.75 416 THR A N 1
ATOM 3285 C CA . THR A 1 416 ? -23.570 8.881 -5.252 1.00 83.75 416 THR A CA 1
ATOM 3286 C C . THR A 1 416 ? -22.146 8.676 -5.759 1.00 83.75 416 THR A C 1
ATOM 3288 O O . THR A 1 416 ? -21.751 9.321 -6.727 1.00 83.75 416 THR A O 1
ATOM 3291 N N . LEU A 1 417 ? -21.398 7.752 -5.149 1.00 86.62 417 LEU A N 1
ATOM 3292 C CA . LEU A 1 417 ? -20.038 7.421 -5.569 1.00 86.62 417 LEU A CA 1
ATOM 3293 C C . LEU A 1 417 ? -19.995 6.899 -7.011 1.00 86.62 417 LEU A C 1
ATOM 3295 O O . LEU A 1 417 ? -19.232 7.416 -7.821 1.00 86.62 417 LEU A O 1
ATOM 3299 N N . LEU A 1 418 ? -20.832 5.913 -7.347 1.00 90.31 418 LEU A N 1
ATOM 3300 C CA . LEU A 1 418 ? -20.843 5.307 -8.678 1.00 90.31 418 LEU A CA 1
ATOM 3301 C C . LEU A 1 418 ? -21.243 6.303 -9.770 1.00 90.31 418 LEU A C 1
ATOM 3303 O O . LEU A 1 418 ? -20.632 6.302 -10.833 1.00 90.31 418 LEU A O 1
ATOM 3307 N N . ASN A 1 419 ? -22.205 7.191 -9.504 1.00 88.38 419 ASN A N 1
ATOM 3308 C CA . ASN A 1 419 ? -22.561 8.251 -10.450 1.00 88.38 419 ASN A CA 1
ATOM 3309 C C . ASN A 1 419 ? -21.386 9.204 -10.709 1.00 88.38 419 ASN A C 1
ATOM 3311 O O . ASN A 1 419 ? -21.172 9.620 -11.844 1.00 88.38 419 ASN A O 1
ATOM 3315 N N . GLN A 1 420 ? -20.610 9.546 -9.676 1.00 88.62 420 GLN A N 1
ATOM 3316 C CA . GLN A 1 420 ? -19.436 10.403 -9.853 1.00 88.62 420 GLN A CA 1
ATOM 3317 C C . GLN A 1 420 ? -18.314 9.683 -10.609 1.00 88.62 420 GLN A C 1
ATOM 3319 O O . GLN A 1 420 ? -17.715 10.289 -11.488 1.00 88.62 420 GLN A O 1
ATOM 3324 N N . ILE A 1 421 ? -18.086 8.392 -10.347 1.00 89.94 421 ILE A N 1
ATOM 3325 C CA . ILE A 1 421 ? -17.130 7.563 -11.101 1.00 89.94 421 ILE A CA 1
ATOM 3326 C C . ILE A 1 421 ? -17.531 7.479 -12.580 1.00 89.94 421 ILE A C 1
ATOM 3328 O O . ILE A 1 421 ? -16.680 7.647 -13.448 1.00 89.94 421 ILE A O 1
ATOM 3332 N N . ALA A 1 422 ? -18.816 7.250 -12.876 1.00 89.62 422 ALA A N 1
ATOM 3333 C CA . ALA A 1 422 ? -19.310 7.151 -14.251 1.00 89.62 422 ALA A CA 1
ATOM 3334 C C . ALA A 1 422 ? -19.072 8.449 -15.037 1.00 89.62 422 ALA A C 1
ATOM 3336 O O . ALA A 1 422 ? -18.735 8.401 -16.216 1.00 89.62 422 ALA A O 1
ATOM 3337 N N . LEU A 1 423 ? -19.216 9.601 -14.373 1.00 87.31 423 LEU A N 1
ATOM 3338 C CA . LEU A 1 423 ? -18.950 10.914 -14.959 1.00 87.31 423 LEU A CA 1
ATOM 3339 C C . LEU A 1 423 ? -17.450 11.197 -15.102 1.00 87.31 423 LEU A C 1
ATOM 3341 O O . LEU A 1 423 ? -17.015 11.617 -16.171 1.00 87.31 423 LEU A O 1
ATOM 3345 N N . ALA A 1 424 ? -16.672 10.974 -14.041 1.00 84.88 424 ALA A N 1
ATOM 3346 C CA . ALA A 1 424 ? -15.246 11.287 -13.998 1.00 84.88 424 ALA A CA 1
ATOM 3347 C C . ALA A 1 424 ? -14.429 10.427 -14.971 1.00 84.88 424 ALA A C 1
ATOM 3349 O O . ALA A 1 424 ? -13.526 10.931 -15.633 1.00 84.88 424 ALA A O 1
ATOM 3350 N N . TYR A 1 425 ? -14.780 9.145 -15.101 1.00 85.62 425 TYR A N 1
ATOM 3351 C CA . TYR A 1 425 ? -13.994 8.158 -15.845 1.00 85.62 425 TYR A CA 1
ATOM 3352 C C . TYR A 1 425 ? -14.715 7.621 -17.081 1.00 85.62 425 TYR A C 1
ATOM 3354 O O . TYR A 1 425 ? -14.438 6.508 -17.525 1.00 85.62 425 TYR A O 1
ATOM 3362 N N . ALA A 1 426 ? -15.635 8.399 -17.657 1.00 84.06 426 ALA A N 1
ATOM 3363 C CA . ALA A 1 426 ? -16.430 7.990 -18.817 1.00 84.06 426 ALA A CA 1
ATOM 3364 C C . ALA A 1 426 ? -15.568 7.493 -19.994 1.00 84.06 426 ALA A C 1
ATOM 3366 O O . ALA A 1 426 ? -15.894 6.486 -20.621 1.00 84.06 426 ALA A O 1
ATOM 3367 N N . GLU A 1 427 ? -14.451 8.168 -20.281 1.00 74.56 427 GLU A N 1
ATOM 3368 C CA . GLU A 1 427 ? -13.569 7.798 -21.393 1.00 74.56 427 GLU A CA 1
ATOM 3369 C C . GLU A 1 427 ? -12.774 6.515 -21.108 1.00 74.56 427 GLU A C 1
ATOM 3371 O O . GLU A 1 427 ? -12.696 5.634 -21.962 1.00 74.56 427 GLU A O 1
ATOM 3376 N N . GLU A 1 428 ? -12.250 6.349 -19.891 1.00 79.00 428 GLU A N 1
ATOM 3377 C CA . GLU A 1 428 ? -11.582 5.106 -19.477 1.00 79.00 428 GLU A CA 1
ATOM 3378 C C . GLU A 1 428 ? -12.554 3.920 -19.487 1.00 79.00 428 GLU A C 1
ATOM 3380 O O . GLU A 1 428 ? -12.228 2.842 -19.985 1.00 79.00 428 GLU A O 1
ATOM 3385 N N . LEU A 1 429 ? -13.784 4.126 -19.009 1.00 79.38 429 LEU A N 1
ATOM 3386 C CA . LEU A 1 429 ? -14.855 3.133 -19.078 1.00 79.38 429 LEU A CA 1
ATOM 3387 C C . LEU A 1 429 ? -15.167 2.753 -20.531 1.00 79.38 429 LEU A C 1
ATOM 3389 O O . LEU A 1 429 ? -15.277 1.563 -20.836 1.00 79.38 429 LEU A O 1
ATOM 3393 N N . ARG A 1 430 ? -15.212 3.729 -21.447 1.00 77.19 430 ARG A N 1
ATOM 3394 C CA . ARG A 1 430 ? -15.401 3.487 -22.884 1.00 77.19 430 ARG A CA 1
ATOM 3395 C C . ARG A 1 430 ? -14.275 2.633 -23.470 1.00 77.19 430 ARG A C 1
ATOM 3397 O O . ARG A 1 430 ? -14.560 1.716 -24.240 1.00 77.19 430 ARG A O 1
ATOM 3404 N N . VAL A 1 431 ? -13.021 2.885 -23.085 1.00 68.88 431 VAL A N 1
ATOM 3405 C CA . VAL A 1 431 ? -11.855 2.067 -23.478 1.00 68.88 431 VAL A CA 1
ATOM 3406 C C . VAL A 1 431 ? -11.968 0.635 -22.945 1.00 68.88 431 VAL A C 1
ATOM 3408 O O . VAL A 1 431 ? -11.620 -0.310 -23.651 1.00 68.88 431 VAL A O 1
ATOM 3411 N N . LEU A 1 432 ? -12.527 0.450 -21.746 1.00 70.56 432 LEU A N 1
ATOM 3412 C CA . LEU A 1 432 ? -12.835 -0.867 -21.175 1.00 70.56 432 LEU A CA 1
ATOM 3413 C C . LEU A 1 432 ? -14.070 -1.546 -21.806 1.00 70.56 432 LEU A C 1
ATOM 3415 O O . LEU A 1 432 ? -14.445 -2.645 -21.394 1.00 70.56 432 LEU A O 1
ATOM 3419 N N . GLY A 1 433 ? -14.708 -0.918 -22.798 1.00 75.06 433 GLY A N 1
ATOM 3420 C CA . GLY A 1 433 ? -15.901 -1.436 -23.466 1.00 75.06 433 GLY A CA 1
ATOM 3421 C C . GLY A 1 433 ? -17.201 -1.224 -22.685 1.00 75.06 433 GLY A C 1
ATOM 3422 O O . GLY A 1 433 ? -18.190 -1.896 -22.968 1.00 75.06 433 GLY A O 1
ATOM 3423 N N . VAL A 1 434 ? -17.212 -0.306 -21.713 1.00 82.19 434 VAL A N 1
ATOM 3424 C CA . VAL A 1 434 ? -18.376 0.053 -20.893 1.00 82.19 434 VAL A CA 1
ATOM 3425 C C . VAL A 1 434 ? -18.867 1.444 -21.296 1.00 82.19 434 VAL A C 1
ATOM 3427 O O . VAL A 1 434 ? -18.307 2.457 -20.891 1.00 82.19 434 VAL A O 1
ATOM 3430 N N . SER A 1 435 ? -19.920 1.502 -22.113 1.00 72.00 435 SER A N 1
ATOM 3431 C CA . SER A 1 435 ? -20.451 2.760 -22.663 1.00 72.00 435 SER A CA 1
ATOM 3432 C C . SER A 1 435 ? -21.675 3.321 -21.930 1.00 72.00 435 SER A C 1
ATOM 3434 O O . SER A 1 435 ? -22.019 4.479 -22.135 1.00 72.00 435 SER A O 1
ATOM 3436 N N . GLU A 1 436 ? -22.341 2.519 -21.094 1.00 72.75 436 GLU A N 1
ATOM 3437 C CA . GLU A 1 436 ? -23.576 2.885 -20.375 1.00 72.75 436 GLU A CA 1
ATOM 3438 C C . GLU A 1 436 ? -23.468 2.522 -18.880 1.00 72.75 436 GLU A C 1
ATOM 3440 O O . GLU A 1 436 ? -24.349 1.871 -18.317 1.00 72.75 436 GLU A O 1
ATOM 3445 N N . ALA A 1 437 ? -22.358 2.897 -18.231 1.00 81.69 437 ALA A N 1
ATOM 3446 C CA . ALA A 1 437 ? -22.217 2.739 -16.783 1.00 81.69 437 ALA A CA 1
ATOM 3447 C C . ALA A 1 437 ? -23.287 3.576 -16.068 1.00 81.69 437 ALA A C 1
ATOM 3449 O O . ALA A 1 437 ? -23.295 4.802 -16.169 1.00 81.69 437 ALA A O 1
ATOM 3450 N N . ASP A 1 438 ? -24.202 2.909 -15.367 1.00 81.38 438 ASP A N 1
ATOM 3451 C CA . ASP A 1 438 ? -25.400 3.560 -14.836 1.00 81.38 438 ASP A CA 1
ATOM 3452 C C . ASP A 1 438 ? -25.907 2.902 -13.544 1.00 81.38 438 ASP A C 1
ATOM 3454 O O . ASP A 1 438 ? -25.640 1.725 -13.263 1.00 81.38 438 ASP A O 1
ATOM 3458 N N . VAL A 1 439 ? -26.654 3.673 -12.757 1.00 83.38 439 VAL A N 1
ATOM 3459 C CA . VAL A 1 439 ? -27.335 3.238 -11.541 1.00 83.38 439 VAL A CA 1
ATOM 3460 C C . VAL A 1 439 ? -28.843 3.389 -11.721 1.00 83.38 439 VAL A C 1
ATOM 3462 O O . VAL A 1 439 ? -29.385 4.490 -11.788 1.00 83.38 439 VAL A O 1
ATOM 3465 N N . GLN A 1 440 ? -29.547 2.262 -11.708 1.00 79.62 440 GLN A N 1
ATOM 3466 C CA . GLN A 1 440 ? -30.988 2.199 -11.923 1.00 79.62 440 GLN A CA 1
ATOM 3467 C C . GLN A 1 440 ? -31.753 2.158 -10.595 1.00 79.62 440 GLN A C 1
ATOM 3469 O O . GLN A 1 440 ? -31.380 1.449 -9.656 1.00 79.62 440 GLN A O 1
ATOM 3474 N N . LYS A 1 441 ? -32.862 2.902 -10.507 1.00 74.31 441 LYS A N 1
ATOM 3475 C CA . LYS A 1 441 ? -33.781 2.842 -9.358 1.00 74.31 441 LYS A CA 1
ATOM 3476 C C . LYS A 1 441 ? -34.841 1.765 -9.582 1.00 74.31 441 LYS A C 1
ATOM 3478 O O . LYS A 1 441 ? -35.541 1.778 -10.587 1.00 74.31 441 LYS A O 1
ATOM 3483 N N . SER A 1 442 ? -35.005 0.882 -8.603 1.00 62.59 442 SER A N 1
ATOM 3484 C CA . SER A 1 442 ? -36.042 -0.150 -8.556 1.00 62.59 442 SER A CA 1
ATOM 3485 C C . SER A 1 442 ? -36.798 -0.051 -7.228 1.00 62.59 442 SER A C 1
ATOM 3487 O O . SER A 1 442 ? -36.322 -0.504 -6.181 1.00 62.59 442 SER A O 1
ATOM 3489 N N . GLY A 1 443 ? -37.979 0.573 -7.256 1.00 66.88 443 GLY A N 1
ATOM 3490 C CA . GLY A 1 443 ? -38.756 0.870 -6.048 1.00 66.88 443 GLY A CA 1
ATOM 3491 C C . GLY A 1 443 ? -38.018 1.842 -5.118 1.00 66.88 443 GLY A C 1
ATOM 3492 O O . GLY A 1 443 ? -37.576 2.903 -5.554 1.00 66.88 443 GLY A O 1
ATOM 3493 N N . SER A 1 444 ? -37.868 1.478 -3.840 1.00 58.72 444 SER A N 1
ATOM 3494 C CA . SER A 1 444 ? -37.086 2.234 -2.844 1.00 58.72 444 SER A CA 1
ATOM 3495 C C . SER A 1 444 ? -35.580 1.920 -2.855 1.00 58.72 444 SER A C 1
ATOM 3497 O O . SER A 1 444 ? -34.840 2.490 -2.057 1.00 58.72 444 SER A O 1
ATOM 3499 N N . SER A 1 445 ? -35.116 1.028 -3.739 1.00 65.06 445 SER A N 1
ATOM 3500 C CA . SER A 1 445 ? -33.725 0.553 -3.800 1.00 65.06 445 SER A CA 1
ATOM 3501 C C . SER A 1 445 ? -33.035 0.953 -5.108 1.00 65.06 445 SER A C 1
ATOM 3503 O O . SER A 1 445 ? -33.689 1.096 -6.140 1.00 65.06 445 SER A O 1
ATOM 3505 N N . ALA A 1 446 ? -31.714 1.130 -5.084 1.00 77.75 446 ALA A N 1
ATOM 3506 C CA . ALA A 1 446 ? -30.907 1.386 -6.277 1.00 77.75 446 ALA A CA 1
ATOM 3507 C C . ALA A 1 446 ? -30.034 0.171 -6.608 1.00 77.75 446 ALA A C 1
ATOM 3509 O O . ALA A 1 446 ? -29.619 -0.558 -5.704 1.00 77.75 446 ALA A O 1
ATOM 3510 N N . ARG A 1 447 ? -29.773 -0.065 -7.897 1.00 83.19 447 ARG A N 1
ATOM 3511 C CA . ARG A 1 447 ? -29.000 -1.213 -8.380 1.00 83.19 447 ARG A CA 1
ATOM 3512 C C . ARG A 1 447 ? -28.106 -0.849 -9.564 1.00 83.19 447 ARG A C 1
ATOM 3514 O O . ARG A 1 447 ? -28.393 0.094 -10.291 1.00 83.19 447 ARG A O 1
ATOM 3521 N N . THR A 1 448 ? -27.071 -1.646 -9.813 1.00 83.50 448 THR A N 1
ATOM 3522 C CA . THR A 1 448 ? -26.206 -1.526 -11.009 1.00 83.50 448 THR A CA 1
ATOM 3523 C C . THR A 1 448 ? -26.758 -2.251 -12.242 1.00 83.50 448 THR A C 1
ATOM 3525 O O . THR A 1 448 ? -26.018 -2.613 -13.150 1.00 83.50 448 THR A O 1
ATOM 3528 N N . THR A 1 449 ? -28.043 -2.578 -12.248 1.00 81.00 449 THR A N 1
ATOM 3529 C CA . THR A 1 449 ? -28.657 -3.478 -13.223 1.00 81.00 449 THR A CA 1
ATOM 3530 C C . THR A 1 449 ? -29.049 -2.733 -14.506 1.00 81.00 449 THR A C 1
ATOM 3532 O O . THR A 1 449 ? -29.699 -1.702 -14.413 1.00 81.00 449 THR A O 1
ATOM 3535 N N . THR A 1 450 ? -28.743 -3.277 -15.687 1.00 77.94 450 THR A N 1
ATOM 3536 C CA . THR A 1 450 ? -29.207 -2.799 -17.004 1.00 77.94 450 THR A CA 1
ATOM 3537 C C . THR A 1 450 ? -29.766 -3.952 -17.853 1.00 77.94 450 THR A C 1
ATOM 3539 O O . THR A 1 450 ? -29.513 -5.126 -17.568 1.00 77.94 450 THR A O 1
ATOM 3542 N N . ILE A 1 451 ? -30.565 -3.641 -18.879 1.00 72.50 451 ILE A N 1
ATOM 3543 C CA . ILE A 1 451 ? -31.147 -4.623 -19.808 1.00 72.50 451 ILE A CA 1
ATOM 3544 C C . ILE A 1 451 ? -30.430 -4.507 -21.152 1.00 72.50 451 ILE A C 1
ATOM 3546 O O . ILE A 1 451 ? -30.501 -3.482 -21.827 1.00 72.50 451 ILE A O 1
ATOM 3550 N N . SER A 1 452 ? -29.772 -5.588 -21.557 1.00 65.06 452 SER A N 1
ATOM 3551 C CA . SER A 1 452 ? -29.121 -5.695 -22.858 1.00 65.06 452 SER A CA 1
ATOM 3552 C C . SER A 1 452 ? -30.138 -5.603 -23.992 1.00 65.06 452 SER A C 1
ATOM 3554 O O . SER A 1 452 ? -31.122 -6.344 -24.037 1.00 65.06 452 SER A O 1
ATOM 3556 N N . ARG A 1 453 ? -29.874 -4.714 -24.953 1.00 59.56 453 ARG A N 1
ATOM 3557 C CA . ARG A 1 453 ? -30.722 -4.539 -26.143 1.00 59.56 453 ARG A CA 1
ATOM 3558 C C . ARG A 1 453 ? -30.530 -5.658 -27.173 1.00 59.56 453 ARG A C 1
ATOM 3560 O O . ARG A 1 453 ? -31.382 -5.811 -28.041 1.00 59.56 453 ARG A O 1
ATOM 3567 N N . THR A 1 454 ? -29.434 -6.417 -27.096 1.00 58.41 454 THR A N 1
ATOM 3568 C CA . THR A 1 454 ? -29.063 -7.447 -28.082 1.00 58.41 454 THR A CA 1
ATOM 3569 C C . THR A 1 454 ? -29.618 -8.830 -27.749 1.00 58.41 454 THR A C 1
ATOM 3571 O O . THR A 1 454 ? -30.032 -9.541 -28.660 1.00 58.41 454 THR A O 1
ATOM 3574 N N . ASP A 1 455 ? -29.669 -9.210 -26.471 1.00 64.00 455 ASP A N 1
ATOM 3575 C CA . ASP A 1 455 ? -30.173 -10.520 -26.024 1.00 64.00 455 ASP A CA 1
ATOM 3576 C C . ASP A 1 455 ? -31.378 -10.431 -25.066 1.00 64.00 455 ASP A C 1
ATOM 3578 O O . ASP A 1 455 ? -31.920 -11.459 -24.655 1.00 64.00 455 ASP A O 1
ATOM 3582 N N . GLY A 1 456 ? -31.817 -9.215 -24.716 1.00 65.94 456 GLY A N 1
ATOM 3583 C CA . GLY A 1 456 ? -32.944 -8.971 -23.815 1.00 65.94 456 GLY A CA 1
ATOM 3584 C C . GLY A 1 456 ? -32.682 -9.384 -22.365 1.00 65.94 456 GLY A C 1
ATOM 3585 O O . GLY A 1 456 ? -33.625 -9.439 -21.573 1.00 65.94 456 GLY A O 1
ATOM 3586 N N . ARG A 1 457 ? -31.433 -9.714 -22.003 1.00 70.19 457 ARG A N 1
ATOM 3587 C CA . ARG A 1 457 ? -31.079 -10.188 -20.663 1.00 70.19 457 ARG A CA 1
ATOM 3588 C C . ARG A 1 457 ? -30.582 -9.062 -19.773 1.00 70.19 457 ARG A C 1
ATOM 3590 O O . ARG A 1 457 ? -29.908 -8.120 -20.189 1.00 70.19 457 ARG A O 1
ATOM 3597 N N . THR A 1 458 ? -30.892 -9.215 -18.499 1.00 73.81 458 THR A N 1
ATOM 3598 C CA . THR A 1 458 ? -30.399 -8.367 -17.427 1.00 73.81 458 THR A CA 1
ATOM 3599 C C . THR A 1 458 ? -28.920 -8.662 -17.146 1.00 73.81 458 THR A C 1
ATOM 3601 O O . THR A 1 458 ? -28.525 -9.831 -17.130 1.00 73.81 458 THR A O 1
ATOM 3604 N N . HIS A 1 459 ? -28.107 -7.617 -16.970 1.00 78.69 459 HIS A N 1
ATOM 3605 C CA . HIS A 1 459 ? -26.703 -7.696 -16.541 1.00 78.69 459 HIS A CA 1
ATOM 3606 C C . HIS A 1 459 ? -26.281 -6.427 -15.781 1.00 78.69 459 HIS A C 1
ATOM 3608 O O . HIS A 1 459 ? -27.040 -5.467 -15.677 1.00 78.69 459 HIS A O 1
ATOM 3614 N N . CYS A 1 460 ? -25.079 -6.414 -15.206 1.00 85.12 460 CYS A N 1
ATOM 3615 C CA . CYS A 1 460 ? -24.525 -5.239 -14.536 1.00 85.12 460 CYS A CA 1
ATOM 3616 C C . CYS A 1 460 ? -24.012 -4.230 -15.568 1.00 85.12 460 CYS A C 1
ATOM 3618 O O . CYS A 1 460 ? -23.229 -4.600 -16.438 1.00 85.12 460 CYS A O 1
ATOM 3620 N N . SER A 1 461 ? -24.364 -2.956 -15.414 1.00 88.56 461 SER A N 1
ATOM 3621 C CA . SER A 1 461 ? -23.909 -1.842 -16.260 1.00 88.56 461 SER A CA 1
ATOM 3622 C C . SER A 1 461 ? -22.398 -1.575 -16.187 1.00 88.56 461 SER A C 1
ATOM 3624 O O . SER A 1 461 ? -21.862 -0.848 -17.012 1.00 88.56 461 SER A O 1
ATOM 3626 N N . TRP A 1 462 ? -21.701 -2.179 -15.221 1.00 89.94 462 TRP A N 1
ATOM 3627 C CA . TRP A 1 462 ? -20.254 -2.049 -14.998 1.00 89.94 462 TRP A CA 1
ATOM 3628 C C . TRP A 1 462 ? -19.463 -3.296 -15.427 1.00 89.94 462 TRP A C 1
ATOM 3630 O O . TRP A 1 462 ? -18.316 -3.492 -15.015 1.00 89.94 462 TRP A O 1
ATOM 3640 N N . LEU A 1 463 ? -20.098 -4.196 -16.180 1.00 84.81 463 LEU A N 1
ATOM 3641 C CA . LEU A 1 463 ? -19.475 -5.414 -16.683 1.00 84.81 463 LEU A CA 1
ATOM 3642 C C . LEU A 1 463 ? -18.765 -5.128 -18.011 1.00 84.81 463 LEU A C 1
ATOM 3644 O O . LEU A 1 463 ? -19.368 -4.583 -18.932 1.00 84.81 463 LEU A O 1
ATOM 3648 N N . THR A 1 464 ? -17.495 -5.507 -18.117 1.00 79.94 464 THR A N 1
ATOM 3649 C CA . THR A 1 464 ? -16.733 -5.407 -19.368 1.00 79.94 464 THR A CA 1
ATOM 3650 C C . THR A 1 464 ? -17.057 -6.587 -20.299 1.00 79.94 464 THR A C 1
ATOM 3652 O O . THR A 1 464 ? -17.490 -7.645 -19.826 1.00 79.94 464 THR A O 1
ATOM 3655 N N . PRO A 1 465 ? -16.817 -6.472 -21.622 1.00 74.94 465 PRO A N 1
ATOM 3656 C CA . PRO A 1 465 ? -17.116 -7.546 -22.579 1.00 74.94 465 PRO A CA 1
ATOM 3657 C C . PRO A 1 465 ? -16.407 -8.882 -22.297 1.00 74.94 465 PRO A C 1
ATOM 3659 O O . PRO A 1 465 ? -16.910 -9.939 -22.664 1.00 74.94 465 PRO A O 1
ATOM 3662 N N . ASP A 1 466 ? -15.253 -8.843 -21.627 1.00 64.44 466 ASP A N 1
ATOM 3663 C CA . ASP A 1 466 ? -14.465 -10.013 -21.216 1.00 64.44 466 ASP A CA 1
ATOM 3664 C C . ASP A 1 466 ? -14.877 -10.591 -19.843 1.00 64.44 466 ASP A C 1
ATOM 3666 O O . ASP A 1 466 ? -14.206 -11.467 -19.290 1.00 64.44 466 ASP A O 1
ATOM 3670 N N . GLY A 1 467 ? -15.991 -10.112 -19.277 1.00 70.38 467 GLY A N 1
ATOM 3671 C CA . GLY A 1 467 ? -16.568 -10.613 -18.031 1.00 70.38 467 GLY A CA 1
ATOM 3672 C C . GLY A 1 467 ? -15.919 -10.069 -16.754 1.00 70.38 467 GLY A C 1
ATOM 3673 O O . GLY A 1 467 ? -16.233 -10.562 -15.667 1.00 70.38 467 GLY A O 1
ATOM 3674 N N . ARG A 1 468 ? -15.017 -9.080 -16.851 1.00 75.81 468 ARG A N 1
ATOM 3675 C CA . ARG A 1 468 ? -14.408 -8.395 -15.698 1.00 75.81 468 ARG A CA 1
ATOM 3676 C C . ARG A 1 468 ? -15.288 -7.247 -15.188 1.00 75.81 468 ARG A C 1
ATOM 3678 O O . ARG A 1 468 ? -16.227 -6.789 -15.830 1.00 75.81 468 ARG A O 1
ATOM 3685 N N . CYS A 1 469 ? -14.995 -6.782 -13.976 1.00 83.81 469 CYS A N 1
ATOM 3686 C CA . CYS A 1 469 ? -15.670 -5.630 -13.382 1.00 83.81 469 CYS A CA 1
ATOM 3687 C C . CYS A 1 469 ? -14.850 -4.367 -13.650 1.00 83.81 469 CYS A C 1
ATOM 3689 O O . CYS A 1 469 ? -13.718 -4.272 -13.175 1.00 83.81 469 CYS A O 1
ATOM 3691 N N . SER A 1 470 ? -15.415 -3.382 -14.350 1.00 84.00 470 SER A N 1
ATOM 3692 C CA . SER A 1 470 ? -14.688 -2.146 -14.662 1.00 84.00 470 SER A CA 1
ATOM 3693 C C . SER A 1 470 ? -14.310 -1.356 -13.406 1.00 84.00 470 SER A C 1
ATOM 3695 O O . SER A 1 470 ? -13.198 -0.855 -13.325 1.00 84.00 470 SER A O 1
ATOM 3697 N N . LEU A 1 471 ? -15.160 -1.339 -12.371 1.00 87.12 471 LEU A N 1
ATOM 3698 C CA . LEU A 1 471 ? -14.850 -0.706 -11.076 1.00 87.12 471 LEU A CA 1
ATOM 3699 C C . LEU A 1 471 ? -13.624 -1.313 -10.389 1.00 87.12 471 LEU A C 1
ATOM 3701 O O . LEU A 1 471 ? -12.885 -0.607 -9.708 1.00 87.12 471 LEU A O 1
ATOM 3705 N N . GLN A 1 472 ? -13.417 -2.619 -10.561 1.00 81.44 472 GLN A N 1
ATOM 3706 C CA . GLN A 1 472 ? -12.243 -3.291 -10.023 1.00 81.44 472 GLN A CA 1
ATOM 3707 C C . GLN A 1 472 ? -10.980 -2.873 -10.773 1.00 81.44 472 GLN A C 1
ATOM 3709 O O . GLN A 1 472 ? -9.990 -2.516 -10.145 1.00 81.44 472 GLN A O 1
ATOM 3714 N N . VAL A 1 473 ? -11.053 -2.855 -12.106 1.00 74.75 473 VAL A N 1
ATOM 3715 C CA . VAL A 1 473 ? -9.951 -2.408 -12.967 1.00 74.75 473 VAL A CA 1
ATOM 3716 C C . VAL A 1 473 ? -9.583 -0.951 -12.665 1.00 74.75 473 VAL A C 1
ATOM 3718 O O . VAL A 1 473 ? -8.408 -0.634 -12.520 1.00 74.75 473 VAL A O 1
ATOM 3721 N N . LEU A 1 474 ? -10.573 -0.069 -12.487 1.00 77.25 474 LEU A N 1
ATOM 3722 C CA . LEU A 1 474 ? -10.333 1.321 -12.086 1.00 77.25 474 LEU A CA 1
ATOM 3723 C C . LEU A 1 474 ? -9.676 1.409 -10.699 1.00 77.25 474 LEU A C 1
ATOM 3725 O O . LEU A 1 474 ? -8.725 2.160 -10.525 1.00 77.25 474 LEU A O 1
ATOM 3729 N N . GLY A 1 475 ? -10.122 0.615 -9.720 1.00 73.44 475 GLY A N 1
ATOM 3730 C CA . GLY A 1 475 ? -9.518 0.595 -8.381 1.00 73.44 475 GLY A CA 1
ATOM 3731 C C . GLY A 1 475 ? -8.055 0.134 -8.384 1.00 73.44 475 GLY A C 1
ATOM 3732 O O . GLY A 1 475 ? -7.215 0.717 -7.696 1.00 73.44 475 GLY A O 1
ATOM 3733 N N . GLU A 1 476 ? -7.734 -0.877 -9.194 1.00 71.69 476 GLU A N 1
ATOM 3734 C CA . GLU A 1 476 ? -6.361 -1.351 -9.421 1.00 71.69 476 GLU A CA 1
ATOM 3735 C C . GLU A 1 476 ? -5.494 -0.263 -10.072 1.00 71.69 476 GLU A C 1
ATOM 3737 O O . GLU A 1 476 ? -4.368 -0.031 -9.626 1.00 71.69 476 GLU A O 1
ATOM 3742 N N . ASN A 1 477 ? -6.036 0.436 -11.072 1.00 67.50 477 ASN A N 1
ATOM 3743 C CA . ASN A 1 477 ? -5.315 1.453 -11.834 1.00 67.50 477 ASN A CA 1
ATOM 3744 C C . ASN A 1 477 ? -5.107 2.761 -11.057 1.00 67.50 477 ASN A C 1
ATOM 3746 O O . ASN A 1 477 ? -4.036 3.355 -11.144 1.00 67.50 477 ASN A O 1
ATOM 3750 N N . HIS A 1 478 ? -6.119 3.231 -10.323 1.00 71.81 478 HIS A N 1
ATOM 3751 C CA . HIS A 1 478 ? -6.105 4.562 -9.708 1.00 71.81 478 HIS A CA 1
ATOM 3752 C C . HIS A 1 478 ? -5.484 4.557 -8.315 1.00 71.81 478 HIS A C 1
ATOM 3754 O O . HIS A 1 478 ? -4.642 5.395 -8.019 1.00 71.81 478 HIS A O 1
ATOM 3760 N N . VAL A 1 479 ? -5.891 3.619 -7.455 1.00 64.38 479 VAL A N 1
ATOM 3761 C CA . VAL A 1 479 ? -5.543 3.610 -6.019 1.00 64.38 479 VAL A CA 1
ATOM 3762 C C . VAL A 1 479 ? -4.834 2.327 -5.581 1.00 64.38 479 VAL A C 1
ATOM 3764 O O . VAL A 1 479 ? -4.613 2.123 -4.390 1.00 64.38 479 VAL A O 1
ATOM 3767 N N . GLN A 1 480 ? -4.479 1.454 -6.532 1.00 63.53 480 GLN A N 1
ATOM 3768 C CA . GLN A 1 480 ? -3.795 0.180 -6.286 1.00 63.53 480 GLN A CA 1
ATOM 3769 C C . GLN A 1 480 ? -4.567 -0.750 -5.327 1.00 63.53 480 GLN A C 1
ATOM 3771 O O . GLN A 1 480 ? -3.970 -1.541 -4.597 1.00 63.53 480 GLN A O 1
ATOM 3776 N N . GLN A 1 481 ? -5.902 -0.648 -5.316 1.00 70.94 481 GLN A N 1
ATOM 3777 C CA . GLN A 1 481 ? -6.793 -1.415 -4.439 1.00 70.94 481 GLN A CA 1
ATOM 3778 C C . GLN A 1 481 ? -8.040 -1.895 -5.216 1.00 70.94 481 GLN A C 1
ATOM 3780 O O . GLN A 1 481 ? -8.936 -1.094 -5.497 1.00 70.94 481 GLN A O 1
ATOM 3785 N N . PRO A 1 482 ? -8.165 -3.199 -5.538 1.00 73.44 482 PRO A N 1
ATOM 3786 C CA . PRO A 1 482 ? -9.176 -3.709 -6.477 1.00 73.44 482 PRO A CA 1
ATOM 3787 C C . PRO A 1 482 ? -10.623 -3.647 -5.972 1.00 73.44 482 PRO A C 1
ATOM 3789 O O . PRO A 1 482 ? -11.564 -3.564 -6.760 1.00 73.44 482 PRO A O 1
ATOM 3792 N N . TRP A 1 483 ? -10.851 -3.687 -4.660 1.00 81.69 483 TRP A N 1
ATOM 3793 C CA . TRP A 1 483 ? -12.210 -3.645 -4.098 1.00 81.69 483 TRP A CA 1
ATOM 3794 C C . TRP A 1 483 ? -12.711 -2.232 -3.842 1.00 81.69 483 TRP A C 1
ATOM 3796 O O . TRP A 1 483 ? -13.876 -2.044 -3.508 1.00 81.69 483 TRP A O 1
ATOM 3806 N N . PHE A 1 484 ? -11.855 -1.232 -4.009 1.00 80.50 484 PHE A N 1
ATOM 3807 C CA . PHE A 1 484 ? -12.081 0.078 -3.432 1.00 80.50 484 PHE A CA 1
ATOM 3808 C C . PHE A 1 484 ? -13.321 0.787 -4.000 1.00 80.50 484 PHE A C 1
ATOM 3810 O O . PHE A 1 484 ? -14.203 1.185 -3.239 1.00 80.50 484 PHE A O 1
ATOM 3817 N N . TYR A 1 485 ? -13.466 0.848 -5.328 1.00 85.06 485 TYR A N 1
ATOM 3818 C CA . TYR A 1 485 ? -14.657 1.413 -5.978 1.00 85.06 485 TYR A CA 1
ATOM 3819 C C . TYR A 1 485 ? -15.842 0.442 -6.075 1.00 85.06 485 TYR A C 1
ATOM 3821 O O . TYR A 1 485 ? -16.932 0.837 -6.495 1.00 85.06 485 TYR A O 1
ATOM 3829 N N . LYS A 1 486 ? -15.668 -0.833 -5.707 1.00 84.56 486 LYS A N 1
ATOM 3830 C CA . LYS A 1 486 ? -16.737 -1.830 -5.832 1.00 84.56 486 LYS A CA 1
ATOM 3831 C C . LYS A 1 486 ? -17.810 -1.596 -4.763 1.00 84.56 486 LYS A C 1
ATOM 3833 O O . LYS A 1 486 ? -17.461 -1.303 -3.620 1.00 84.56 486 LYS A O 1
ATOM 3838 N N . PRO A 1 487 ? -19.104 -1.784 -5.078 1.00 82.19 487 PRO A N 1
ATOM 3839 C CA . PRO A 1 487 ? -20.165 -1.769 -4.078 1.00 82.19 487 PRO A CA 1
ATOM 3840 C C . PRO A 1 487 ? -19.956 -2.832 -3.011 1.00 82.19 487 PRO A C 1
ATOM 3842 O O . PRO A 1 487 ? -19.428 -3.910 -3.291 1.00 82.19 487 PRO A O 1
ATOM 3845 N N . LEU A 1 488 ? -20.438 -2.571 -1.802 1.00 77.38 488 LEU A N 1
ATOM 3846 C CA . LEU A 1 488 ? -20.179 -3.437 -0.666 1.00 77.38 488 LEU A CA 1
ATOM 3847 C C . LEU A 1 488 ? -20.787 -4.829 -0.847 1.00 77.38 488 LEU A C 1
ATOM 3849 O O . LEU A 1 488 ? -20.139 -5.825 -0.543 1.00 77.38 488 LEU A O 1
ATOM 3853 N N . ALA A 1 489 ? -21.981 -4.903 -1.438 1.00 73.56 489 ALA A N 1
ATOM 3854 C CA . ALA A 1 489 ? -22.620 -6.166 -1.800 1.00 73.56 489 ALA A CA 1
ATOM 3855 C C . ALA A 1 489 ? -21.773 -7.012 -2.776 1.00 73.56 489 ALA A C 1
ATOM 3857 O O .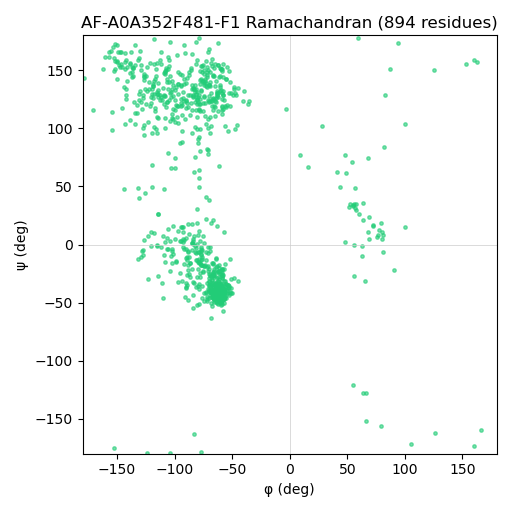 ALA A 1 489 ? -21.858 -8.235 -2.751 1.00 73.56 489 ALA A O 1
ATOM 3858 N N . CYS A 1 490 ? -20.946 -6.381 -3.621 1.00 77.25 490 CYS A N 1
ATOM 3859 C CA . CYS A 1 490 ? -20.029 -7.086 -4.521 1.00 77.25 490 CYS A CA 1
ATOM 3860 C C . CYS A 1 490 ? -18.776 -7.587 -3.798 1.00 77.25 490 CYS A C 1
ATOM 3862 O O . CYS A 1 490 ? -18.269 -8.648 -4.141 1.00 77.25 490 CYS A O 1
ATOM 3864 N N . ILE A 1 491 ? -18.249 -6.802 -2.852 1.00 76.88 491 ILE A N 1
ATOM 3865 C CA . ILE A 1 491 ? -17.056 -7.155 -2.064 1.00 76.88 491 ILE A CA 1
ATOM 3866 C C . ILE A 1 491 ? -17.380 -8.318 -1.128 1.00 76.88 491 ILE A C 1
ATOM 3868 O O . ILE A 1 491 ? -16.606 -9.259 -1.001 1.00 76.88 491 ILE A O 1
ATOM 3872 N N . LEU A 1 492 ? -18.558 -8.263 -0.509 1.00 71.50 492 LEU A N 1
ATOM 3873 C CA . LEU A 1 492 ? -19.057 -9.285 0.397 1.00 71.50 492 LEU A CA 1
ATOM 3874 C C . LEU A 1 492 ? -19.643 -10.496 -0.311 1.00 71.50 492 LEU A C 1
ATOM 3876 O O . LEU A 1 492 ? -20.229 -11.340 0.343 1.00 71.50 492 LEU A O 1
ATOM 3880 N N . LEU A 1 493 ? -19.529 -10.625 -1.626 1.00 68.38 493 LEU A N 1
ATOM 3881 C CA . LEU A 1 493 ? -19.965 -11.841 -2.292 1.00 68.38 493 LEU A CA 1
ATOM 3882 C C . LEU A 1 493 ? -18.794 -12.827 -2.260 1.00 68.38 493 LEU A C 1
ATOM 3884 O O . LEU A 1 493 ? -17.780 -12.549 -2.897 1.00 68.38 493 LEU A O 1
ATOM 3888 N N . PRO A 1 494 ? -18.873 -13.941 -1.507 1.00 60.81 494 PRO A N 1
ATOM 3889 C CA . PRO A 1 494 ? -20.061 -14.638 -0.986 1.00 60.81 494 PRO A CA 1
ATOM 3890 C C . PRO A 1 494 ? -20.261 -14.533 0.546 1.00 60.81 494 PRO A C 1
ATOM 3892 O O . PRO A 1 494 ? -21.110 -15.226 1.111 1.00 60.81 494 PRO A O 1
ATOM 3895 N N . LEU A 1 495 ? -19.459 -13.716 1.226 1.00 64.69 495 LEU A N 1
ATOM 3896 C CA . LEU A 1 495 ? -19.470 -13.500 2.670 1.00 64.69 495 LEU A CA 1
ATOM 3897 C C . LEU A 1 495 ? -20.836 -13.040 3.217 1.00 64.69 495 LEU A C 1
ATOM 3899 O O . LEU A 1 495 ? -21.344 -11.962 2.912 1.00 64.69 495 LEU A O 1
ATOM 3903 N N . ARG A 1 496 ? -21.423 -13.845 4.109 1.00 63.84 496 ARG A N 1
ATOM 3904 C CA . ARG A 1 496 ? -22.690 -13.519 4.780 1.00 63.84 496 ARG A CA 1
ATOM 3905 C C . ARG A 1 496 ? -22.461 -12.768 6.083 1.00 63.84 496 ARG A C 1
ATOM 3907 O O . ARG A 1 496 ? -21.787 -13.251 6.987 1.00 63.84 496 ARG A O 1
ATOM 3914 N N . VAL A 1 497 ? -23.087 -11.601 6.191 1.00 67.38 497 VAL A N 1
ATOM 3915 C CA . VAL A 1 497 ? -23.060 -10.749 7.384 1.00 67.38 497 VAL A CA 1
ATOM 3916 C C . VAL A 1 497 ? -24.460 -10.197 7.672 1.00 67.38 497 VAL A C 1
ATOM 3918 O O . VAL A 1 497 ? -25.287 -10.084 6.758 1.00 67.38 497 VAL A O 1
ATOM 3921 N N . ARG A 1 498 ? -24.747 -9.899 8.943 1.00 64.88 498 ARG A N 1
ATOM 3922 C CA . ARG A 1 498 ? -26.065 -9.468 9.435 1.00 64.88 498 ARG A CA 1
ATOM 3923 C C . ARG A 1 498 ? -25.968 -8.123 10.163 1.00 64.88 498 ARG A C 1
ATOM 3925 O O . ARG A 1 498 ? -24.935 -7.800 10.746 1.00 64.88 498 ARG A O 1
ATOM 3932 N N . SER A 1 499 ? -27.068 -7.368 10.148 1.00 63.56 499 SER A N 1
ATOM 3933 C CA . SER A 1 499 ? -27.246 -6.129 10.915 1.00 63.56 499 SER A CA 1
ATOM 3934 C C . SER A 1 499 ? -28.632 -6.058 11.562 1.00 63.56 499 SER A C 1
ATOM 3936 O O . SER A 1 499 ? -29.596 -6.588 11.002 1.00 63.56 499 SER A O 1
ATOM 3938 N N . GLN A 1 500 ? -28.730 -5.412 12.730 1.00 56.84 500 GLN A N 1
ATOM 3939 C CA . GLN A 1 500 ? -29.981 -5.260 13.484 1.00 56.84 500 GLN A CA 1
ATOM 3940 C C . GLN A 1 500 ? -30.860 -4.077 13.042 1.00 56.84 500 GLN A C 1
ATOM 3942 O O . GLN A 1 500 ? -32.083 -4.182 13.108 1.00 56.84 500 GLN A O 1
ATOM 3947 N N . LEU A 1 501 ? -30.285 -2.962 12.579 1.00 47.59 501 LEU A N 1
ATOM 3948 C CA . LEU A 1 501 ? -30.994 -1.679 12.385 1.00 47.59 501 LEU A CA 1
ATOM 3949 C C . LEU A 1 501 ? -31.829 -1.582 11.087 1.00 47.59 501 LEU A C 1
ATOM 3951 O O . LEU A 1 501 ? -32.031 -0.500 10.540 1.00 47.59 501 LEU A O 1
ATOM 3955 N N . GLY A 1 502 ? -32.358 -2.708 10.606 1.00 41.91 502 GLY A N 1
ATOM 3956 C CA . GLY A 1 502 ? -33.190 -2.773 9.405 1.00 41.91 502 GLY A CA 1
ATOM 3957 C C . GLY A 1 502 ? -32.414 -3.236 8.171 1.00 41.91 502 GLY A C 1
ATOM 3958 O O . GLY A 1 502 ? -31.663 -2.487 7.556 1.00 41.91 502 GLY A O 1
ATOM 3959 N N . ALA A 1 503 ? -32.641 -4.502 7.813 1.00 34.12 503 ALA A N 1
ATOM 3960 C CA . ALA A 1 503 ? -32.381 -5.118 6.510 1.00 34.12 503 ALA A CA 1
ATOM 3961 C C . ALA A 1 503 ? -31.058 -4.737 5.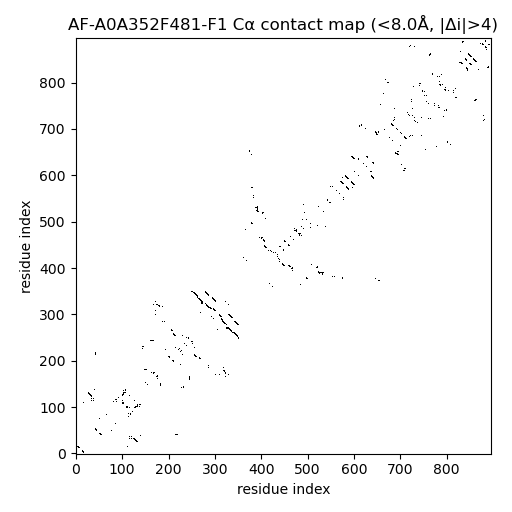815 1.00 34.12 503 ALA A C 1
ATOM 3963 O O . ALA A 1 503 ? -31.044 -4.245 4.690 1.00 34.12 503 ALA A O 1
ATOM 3964 N N . ARG A 1 504 ? -29.924 -5.063 6.432 1.00 45.62 504 ARG A N 1
ATOM 3965 C CA . ARG A 1 504 ? -28.676 -5.261 5.683 1.00 45.62 504 ARG A CA 1
ATOM 3966 C C . ARG A 1 504 ? -28.183 -6.683 5.887 1.00 45.62 504 ARG A C 1
ATOM 3968 O O . ARG A 1 504 ? -27.166 -6.933 6.522 1.00 45.62 504 ARG A O 1
ATOM 3975 N N . VAL A 1 505 ? -28.934 -7.634 5.335 1.00 39.84 505 VAL A N 1
ATOM 3976 C CA . VAL A 1 505 ? -28.307 -8.868 4.856 1.00 39.84 505 VAL A CA 1
ATOM 3977 C C . VAL A 1 505 ? -27.533 -8.419 3.621 1.00 39.84 505 VAL A C 1
ATOM 3979 O O . VAL A 1 505 ? -28.125 -8.161 2.581 1.00 39.84 505 VAL A O 1
ATOM 3982 N N . LEU A 1 506 ? -26.223 -8.216 3.749 1.00 42.75 506 LEU A N 1
ATOM 3983 C CA . LEU A 1 506 ? -25.393 -7.754 2.625 1.00 42.75 506 LEU A CA 1
ATOM 3984 C C . LEU A 1 506 ? -25.117 -8.863 1.597 1.00 42.75 506 LEU A C 1
ATOM 3986 O O . LEU A 1 506 ? -24.369 -8.658 0.647 1.00 42.75 506 LEU A O 1
ATOM 3990 N N . THR A 1 507 ? -25.763 -10.019 1.749 1.00 40.06 507 THR A N 1
ATOM 3991 C CA . THR A 1 507 ? -25.881 -10.994 0.668 1.00 40.06 507 THR A CA 1
ATOM 3992 C C . THR A 1 507 ? -27.232 -10.846 0.008 1.00 40.06 507 THR A C 1
ATOM 3994 O O . THR A 1 507 ? -28.244 -10.679 0.685 1.00 40.06 507 THR A O 1
ATOM 3997 N N . ALA A 1 508 ? -27.215 -10.868 -1.324 1.00 34.41 508 ALA A N 1
ATOM 3998 C CA . ALA A 1 508 ? -28.394 -10.814 -2.170 1.00 34.41 508 ALA A CA 1
ATOM 3999 C C . ALA A 1 508 ? -29.564 -11.577 -1.534 1.00 34.41 508 ALA A C 1
ATOM 4001 O O . ALA A 1 508 ? -29.441 -12.752 -1.184 1.00 34.41 508 ALA A O 1
ATOM 4002 N N . ASP A 1 509 ? -30.671 -10.863 -1.354 1.00 32.22 509 ASP A N 1
ATOM 4003 C CA . ASP A 1 509 ? -31.930 -11.370 -0.837 1.00 32.22 509 ASP A CA 1
ATOM 4004 C C . ASP A 1 509 ? -32.296 -12.700 -1.516 1.00 32.22 509 ASP A C 1
ATOM 4006 O O . ASP A 1 509 ? -32.716 -12.752 -2.672 1.00 32.22 509 ASP A O 1
ATOM 4010 N N . ARG A 1 510 ? -32.087 -13.806 -0.795 1.00 35.31 510 ARG A N 1
ATOM 4011 C CA . ARG A 1 510 ? -32.366 -15.165 -1.275 1.00 35.31 510 ARG A CA 1
ATOM 4012 C C . ARG A 1 510 ? -33.865 -15.492 -1.245 1.00 35.31 510 ARG A C 1
ATOM 4014 O O . ARG A 1 510 ? -34.238 -16.588 -1.649 1.00 35.31 510 ARG A O 1
ATOM 4021 N N . ARG A 1 511 ? -34.726 -14.598 -0.733 1.00 28.95 511 ARG A N 1
ATOM 4022 C CA . ARG A 1 511 ? -36.141 -14.908 -0.455 1.00 28.95 511 ARG A CA 1
ATOM 4023 C C . ARG A 1 511 ? -37.112 -14.589 -1.595 1.00 28.95 511 ARG A C 1
ATOM 4025 O O . ARG A 1 511 ? -38.303 -14.819 -1.417 1.00 28.95 511 ARG A O 1
ATOM 4032 N N . ALA A 1 512 ? -36.644 -14.147 -2.764 1.00 29.89 512 ALA A N 1
ATOM 4033 C CA . ALA A 1 512 ? -37.529 -13.810 -3.888 1.00 29.89 512 ALA A CA 1
ATOM 4034 C C . ALA A 1 512 ? -37.555 -14.812 -5.060 1.00 29.89 512 ALA A C 1
ATOM 4036 O O . ALA A 1 512 ? -38.355 -14.617 -5.970 1.00 29.89 512 ALA A O 1
ATOM 4037 N N . PHE A 1 513 ? -36.745 -15.878 -5.072 1.00 33.53 513 PHE A N 1
ATOM 4038 C CA . PHE A 1 513 ? -36.718 -16.800 -6.216 1.00 33.53 513 PHE A CA 1
ATOM 4039 C C . PHE A 1 513 ? -37.015 -18.244 -5.826 1.00 33.53 513 PHE A C 1
ATOM 4041 O O . PHE A 1 513 ? -36.200 -18.962 -5.247 1.00 33.53 513 PHE A O 1
ATOM 4048 N N . ASP A 1 514 ? -38.238 -18.629 -6.179 1.00 26.03 514 ASP A N 1
ATOM 4049 C CA . ASP A 1 514 ? -38.719 -19.995 -6.241 1.00 26.03 514 ASP A CA 1
ATOM 4050 C C . ASP A 1 514 ? -37.810 -20.860 -7.135 1.00 26.03 514 ASP A C 1
ATOM 4052 O O . ASP A 1 514 ? -37.118 -20.391 -8.043 1.00 26.03 514 ASP A O 1
ATOM 4056 N N . ARG A 1 515 ? -37.801 -22.149 -6.821 1.00 29.06 515 ARG A N 1
ATOM 4057 C CA . ARG A 1 515 ? -36.920 -23.205 -7.318 1.00 29.06 515 ARG A CA 1
ATOM 4058 C C . ARG A 1 515 ? -36.772 -23.210 -8.847 1.00 29.06 515 ARG A C 1
ATOM 4060 O O . ARG A 1 515 ? -37.573 -23.822 -9.540 1.00 29.06 515 ARG A O 1
ATOM 4067 N N . SER A 1 516 ? -35.688 -22.641 -9.375 1.00 27.91 516 SER A N 1
ATOM 4068 C CA . SER A 1 516 ? -34.972 -23.176 -10.548 1.00 27.91 516 SER A CA 1
ATOM 4069 C C . SER A 1 516 ? -33.647 -22.436 -10.784 1.00 27.91 516 SER A C 1
ATOM 4071 O O . SER A 1 516 ? -33.617 -21.249 -11.079 1.00 27.91 516 SER A O 1
ATOM 4073 N N . THR A 1 517 ? -32.531 -23.167 -10.661 1.00 34.91 517 THR A N 1
ATOM 4074 C CA . THR A 1 517 ? -31.196 -22.824 -11.202 1.00 34.91 517 THR A CA 1
ATOM 4075 C C . THR A 1 517 ? -30.676 -21.401 -10.940 1.00 34.91 517 THR A C 1
ATOM 4077 O O . THR A 1 517 ? -30.597 -20.578 -11.849 1.00 34.91 517 THR A O 1
ATOM 4080 N N . VAL A 1 518 ? -30.207 -21.145 -9.716 1.00 31.27 518 VAL A N 1
ATOM 4081 C CA . VAL A 1 518 ? -29.301 -20.019 -9.430 1.00 31.27 518 VAL A CA 1
ATOM 4082 C C . VAL A 1 518 ? -27.874 -20.569 -9.432 1.00 31.27 518 VAL A C 1
ATOM 4084 O O . VAL A 1 518 ? -27.486 -21.294 -8.522 1.00 31.27 518 VAL A O 1
ATOM 4087 N N . MET A 1 519 ? -27.122 -20.291 -10.498 1.00 37.50 519 MET A N 1
ATOM 4088 C CA . MET A 1 519 ? -25.677 -20.543 -10.564 1.00 37.50 519 MET A CA 1
ATOM 4089 C C . MET A 1 519 ? -24.969 -19.469 -9.733 1.00 37.50 519 MET A C 1
ATOM 4091 O O . MET A 1 519 ? -25.149 -18.282 -10.004 1.00 37.50 519 MET A O 1
ATOM 4095 N N . ASP A 1 520 ? -24.203 -19.887 -8.723 1.00 38.59 520 ASP A N 1
ATOM 4096 C CA . ASP A 1 520 ? -23.551 -18.989 -7.766 1.00 38.59 520 ASP A CA 1
ATOM 4097 C C . ASP A 1 520 ? -22.560 -17.995 -8.422 1.00 38.59 520 ASP A C 1
ATOM 4099 O O . ASP A 1 520 ? -21.984 -18.269 -9.485 1.00 38.59 520 ASP A O 1
ATOM 4103 N N . PRO A 1 521 ? -22.350 -16.813 -7.815 1.00 46.91 521 PRO A N 1
ATOM 4104 C CA . PRO A 1 521 ? -21.700 -15.684 -8.464 1.00 46.91 521 PRO A CA 1
ATOM 4105 C C . PRO A 1 521 ? -20.171 -15.711 -8.252 1.00 46.91 521 PRO A C 1
ATOM 4107 O O . PRO A 1 521 ? -19.707 -15.683 -7.121 1.00 46.91 521 PRO A O 1
ATOM 4110 N N . CYS A 1 522 ? -19.377 -15.710 -9.334 1.00 50.44 522 CYS A N 1
ATOM 4111 C CA . CYS A 1 522 ? -17.912 -15.482 -9.415 1.00 50.44 522 CYS A CA 1
ATOM 4112 C C . CYS A 1 522 ? -17.019 -16.506 -8.675 1.00 50.44 522 CYS A C 1
ATOM 4114 O O . CYS A 1 522 ? -15.807 -16.599 -8.890 1.00 50.44 522 CYS A O 1
ATOM 4116 N N . LEU A 1 523 ? -17.667 -17.352 -7.894 1.00 49.53 523 LEU A N 1
ATOM 4117 C CA . LEU A 1 523 ? -17.166 -18.459 -7.126 1.00 49.53 523 LEU A CA 1
ATOM 4118 C C . LEU A 1 523 ? -18.124 -19.613 -7.393 1.00 49.53 523 LEU A C 1
ATOM 4120 O O . LEU A 1 523 ? -19.306 -19.538 -7.063 1.00 49.53 523 LEU A O 1
ATOM 4124 N N . ARG A 1 524 ? -17.639 -20.657 -8.064 1.00 54.44 524 ARG A N 1
ATOM 4125 C CA . ARG A 1 524 ? -18.442 -21.870 -8.248 1.00 54.44 524 ARG A CA 1
ATOM 4126 C C . ARG A 1 524 ? -18.325 -22.690 -6.977 1.00 54.44 524 ARG A C 1
ATOM 4128 O O . ARG A 1 524 ? -17.206 -22.845 -6.482 1.00 54.44 524 ARG A O 1
ATOM 4135 N N . HIS A 1 525 ? -19.451 -23.188 -6.468 1.00 61.34 525 HIS A N 1
ATOM 4136 C CA . HIS A 1 525 ? -19.398 -24.204 -5.429 1.00 61.34 525 HIS A CA 1
ATOM 4137 C C . HIS A 1 525 ? -18.605 -25.397 -5.961 1.00 61.34 525 HIS A C 1
ATOM 4139 O O . HIS A 1 525 ? -18.859 -25.870 -7.071 1.00 61.34 525 HIS A O 1
ATOM 4145 N N . ASP A 1 526 ? -17.616 -25.820 -5.192 1.00 62.03 526 ASP A N 1
ATOM 4146 C CA . ASP A 1 526 ? -16.714 -26.903 -5.552 1.00 62.03 526 ASP A CA 1
ATOM 4147 C C . ASP A 1 526 ? -16.416 -27.676 -4.272 1.00 62.03 526 ASP A C 1
ATOM 4149 O O . ASP A 1 526 ? -15.681 -27.197 -3.413 1.00 62.03 526 ASP A O 1
ATOM 4153 N N . GLU A 1 527 ? -17.035 -28.847 -4.111 1.00 67.00 527 GLU A N 1
ATOM 4154 C CA . GLU A 1 527 ? -16.889 -29.681 -2.909 1.00 67.00 527 GLU A CA 1
ATOM 4155 C C . GLU A 1 527 ? -15.432 -30.094 -2.651 1.00 67.00 527 GLU A C 1
ATOM 4157 O O . GLU A 1 527 ? -15.066 -30.357 -1.499 1.00 67.00 527 GLU A O 1
ATOM 4162 N N . MET A 1 528 ? -14.612 -30.120 -3.711 1.00 68.31 528 MET A N 1
ATOM 4163 C CA . MET A 1 528 ? -13.190 -30.450 -3.655 1.00 68.31 528 MET A CA 1
ATOM 4164 C C . MET A 1 528 ? -12.301 -29.237 -3.365 1.00 68.31 528 MET A C 1
ATOM 4166 O O . MET A 1 528 ? -11.110 -29.417 -3.111 1.00 68.31 528 MET A O 1
ATOM 4170 N N . ALA A 1 529 ? -12.839 -28.014 -3.406 1.00 62.28 529 ALA A N 1
ATOM 4171 C CA . ALA A 1 529 ? -12.059 -26.821 -3.118 1.00 62.28 529 ALA A CA 1
ATOM 4172 C C . ALA A 1 529 ? -11.793 -26.672 -1.607 1.00 62.28 529 ALA A C 1
ATOM 4174 O O . ALA A 1 529 ? -12.689 -26.920 -0.791 1.00 62.28 529 ALA A O 1
ATOM 4175 N N . PRO A 1 530 ? -10.584 -26.226 -1.227 1.00 66.00 530 PRO A N 1
ATOM 4176 C CA . PRO A 1 530 ? -10.257 -25.898 0.155 1.00 66.00 530 PRO A CA 1
ATOM 4177 C C . PRO A 1 530 ? -11.135 -24.755 0.685 1.00 66.00 530 PRO A C 1
ATOM 4179 O O . PRO A 1 530 ? -11.509 -23.824 -0.036 1.00 66.00 530 PRO A O 1
ATOM 4182 N N . GLU A 1 531 ? -11.488 -24.844 1.966 1.00 69.25 531 GLU A N 1
ATOM 4183 C CA . GLU A 1 531 ? -12.391 -23.903 2.631 1.00 69.25 531 GLU A CA 1
ATOM 4184 C C . GLU A 1 531 ? -11.782 -22.498 2.681 1.00 69.25 531 GLU A C 1
ATOM 4186 O O . GLU A 1 531 ? -10.676 -22.294 3.185 1.00 69.25 531 GLU A O 1
ATOM 4191 N N . LEU A 1 532 ? -12.537 -21.512 2.184 1.00 67.38 532 LEU A N 1
ATOM 4192 C CA . LEU A 1 532 ? -12.229 -20.075 2.238 1.00 67.38 532 LEU A CA 1
ATOM 4193 C C . LEU A 1 532 ? -10.955 -19.605 1.505 1.00 67.38 532 LEU A C 1
ATOM 4195 O O . LEU A 1 532 ? -10.709 -18.400 1.453 1.00 67.38 532 LEU A O 1
ATOM 4199 N N . GLU A 1 533 ? -10.174 -20.488 0.878 1.00 69.56 533 GLU A N 1
ATOM 4200 C CA . GLU A 1 533 ? -8.940 -20.098 0.170 1.00 69.56 533 GLU A CA 1
ATOM 4201 C C . GLU A 1 533 ? -9.220 -19.104 -0.971 1.00 69.56 533 GLU A C 1
ATOM 4203 O O . GLU A 1 533 ? -8.512 -18.118 -1.172 1.00 69.56 533 GLU A O 1
ATOM 4208 N N . SER A 1 534 ? -10.331 -19.291 -1.683 1.00 66.00 534 SER A N 1
ATOM 4209 C CA . SER A 1 534 ? -10.694 -18.438 -2.817 1.00 66.00 534 SER A CA 1
ATOM 4210 C C . SER A 1 534 ? -11.182 -17.035 -2.443 1.00 66.00 534 SER A C 1
ATOM 4212 O O . SER A 1 534 ? -11.342 -16.224 -3.356 1.00 66.00 534 SER A O 1
ATOM 4214 N N . VAL A 1 535 ? -11.376 -16.731 -1.153 1.00 71.12 535 VAL A N 1
ATOM 4215 C CA . VAL A 1 535 ? -11.886 -15.437 -0.647 1.00 71.12 535 VAL A CA 1
ATOM 4216 C C . VAL A 1 535 ? -10.921 -14.724 0.314 1.00 71.12 535 VAL A C 1
ATOM 4218 O O . VAL A 1 535 ? -11.296 -13.742 0.953 1.00 71.12 535 VAL A O 1
ATOM 4221 N N . GLN A 1 536 ? -9.670 -15.191 0.424 1.00 74.44 536 GLN A N 1
ATOM 4222 C CA . GLN A 1 536 ? -8.667 -14.631 1.345 1.00 74.44 536 GLN A CA 1
ATOM 4223 C C . GLN A 1 536 ? -8.428 -13.133 1.135 1.00 74.44 536 GLN A C 1
ATOM 4225 O O . GLN A 1 536 ? -8.330 -12.373 2.095 1.00 74.44 536 GLN A O 1
ATOM 4230 N N . ASN A 1 537 ? -8.383 -12.694 -0.120 1.00 73.25 537 ASN A N 1
ATOM 4231 C CA . ASN A 1 537 ? -8.124 -11.299 -0.444 1.00 73.25 537 ASN A CA 1
ATOM 4232 C C . ASN A 1 537 ? -9.285 -10.379 -0.026 1.00 73.25 537 ASN A C 1
ATOM 4234 O O . ASN A 1 537 ? -9.071 -9.291 0.503 1.00 73.25 537 ASN A O 1
ATOM 4238 N N . GLU A 1 538 ? -10.521 -10.838 -0.225 1.00 75.94 538 GLU A N 1
ATOM 4239 C CA . GLU A 1 538 ? -11.742 -10.163 0.204 1.00 75.94 538 GLU A CA 1
ATOM 4240 C C . GLU A 1 538 ? -11.792 -10.060 1.740 1.00 75.94 538 GLU A C 1
ATOM 4242 O O . GLU A 1 538 ? -12.106 -9.000 2.284 1.00 75.94 538 GLU A O 1
ATOM 4247 N N . MET A 1 539 ? -11.411 -11.134 2.443 1.00 77.56 539 MET A N 1
ATOM 4248 C CA . MET A 1 539 ? -11.298 -11.149 3.905 1.00 77.56 539 MET A CA 1
ATOM 4249 C C . MET A 1 539 ? -10.209 -10.196 4.414 1.00 77.56 539 MET A C 1
ATOM 4251 O O . MET A 1 539 ? -10.456 -9.457 5.363 1.00 77.56 539 MET A O 1
ATOM 4255 N N . ALA A 1 540 ? -9.040 -10.154 3.768 1.00 77.19 540 ALA A N 1
ATOM 4256 C CA . ALA A 1 540 ? -7.952 -9.241 4.125 1.00 77.19 540 ALA A CA 1
ATOM 4257 C C . ALA A 1 540 ? -8.348 -7.767 3.932 1.00 77.19 540 ALA A C 1
ATOM 4259 O O . ALA A 1 540 ? -8.068 -6.913 4.780 1.00 77.19 540 ALA A O 1
ATOM 4260 N N . PHE A 1 541 ? -9.062 -7.467 2.844 1.00 78.56 541 PHE A N 1
ATOM 4261 C CA . PHE A 1 541 ? -9.611 -6.135 2.608 1.00 78.56 541 PHE A CA 1
ATOM 4262 C C . PHE A 1 541 ? -10.619 -5.738 3.697 1.00 78.56 541 PHE A C 1
ATOM 4264 O O . PHE A 1 541 ? -10.545 -4.638 4.242 1.00 78.56 541 PHE A O 1
ATOM 4271 N N . ILE A 1 542 ? -11.522 -6.648 4.072 1.00 78.44 542 ILE A N 1
ATOM 4272 C CA . ILE A 1 542 ? -12.492 -6.424 5.153 1.00 78.44 542 ILE A CA 1
ATOM 4273 C C . ILE A 1 542 ? -11.802 -6.209 6.498 1.00 78.44 542 ILE A C 1
ATOM 4275 O O . ILE A 1 542 ? -12.155 -5.267 7.205 1.00 78.44 542 ILE A O 1
ATOM 4279 N N . ALA A 1 543 ? -10.806 -7.028 6.832 1.00 79.81 543 ALA A N 1
ATOM 4280 C CA . ALA A 1 543 ? -10.034 -6.871 8.058 1.00 79.81 543 ALA A CA 1
ATOM 4281 C C . ALA A 1 543 ? -9.389 -5.481 8.129 1.00 79.81 543 ALA A C 1
ATOM 4283 O O . ALA A 1 543 ? -9.472 -4.809 9.153 1.00 79.81 543 ALA A O 1
ATOM 4284 N N . THR A 1 544 ? -8.853 -4.998 7.006 1.00 77.81 544 THR A N 1
ATOM 4285 C CA . THR A 1 544 ? -8.231 -3.669 6.910 1.00 77.81 544 THR A CA 1
ATOM 4286 C C . THR A 1 544 ? -9.230 -2.529 7.132 1.00 77.81 544 THR A C 1
ATOM 4288 O O . THR A 1 544 ? -8.905 -1.521 7.756 1.00 77.81 544 THR A O 1
ATOM 4291 N N . VAL A 1 545 ? -10.445 -2.658 6.599 1.00 75.88 545 VAL A N 1
ATOM 4292 C CA . VAL A 1 545 ? -11.425 -1.559 6.547 1.00 75.88 545 VAL A CA 1
ATOM 4293 C C . VAL A 1 545 ? -12.315 -1.527 7.783 1.00 75.88 545 VAL A C 1
ATOM 4295 O O . VAL A 1 545 ? -12.699 -0.451 8.246 1.00 75.88 545 VAL A O 1
ATOM 4298 N N . TRP A 1 546 ? -12.670 -2.701 8.300 1.00 79.50 546 TRP A N 1
ATOM 4299 C CA . TRP A 1 546 ? -13.613 -2.846 9.399 1.00 79.50 546 TRP A CA 1
ATOM 4300 C C . TRP A 1 546 ? -12.991 -3.287 10.696 1.00 79.50 546 TRP A C 1
ATOM 4302 O O . TRP A 1 546 ? -13.715 -3.225 11.678 1.00 79.50 546 TRP A O 1
ATOM 4312 N N . ASP A 1 547 ? -11.721 -3.689 10.740 1.00 76.56 547 ASP A N 1
ATOM 4313 C CA . ASP A 1 547 ? -11.097 -4.213 11.960 1.00 76.56 547 ASP A CA 1
ATOM 4314 C C . ASP A 1 547 ? -11.880 -5.427 12.505 1.00 76.56 547 ASP A C 1
ATOM 4316 O O . ASP A 1 547 ? -12.314 -5.477 13.660 1.00 76.56 547 ASP A O 1
ATOM 4320 N N . ILE A 1 548 ? -12.179 -6.364 11.597 1.00 76.81 548 ILE A N 1
ATOM 4321 C CA . ILE A 1 548 ? -12.796 -7.665 11.881 1.00 76.81 548 ILE A CA 1
ATOM 4322 C C . ILE A 1 548 ? -11.942 -8.745 11.226 1.00 76.81 548 ILE A C 1
ATOM 4324 O O . ILE A 1 548 ? -11.884 -8.828 9.998 1.00 76.81 548 ILE A O 1
ATOM 4328 N N . ASP A 1 549 ? -11.363 -9.628 12.036 1.00 78.81 549 ASP A N 1
ATOM 4329 C CA . ASP A 1 549 ? -10.742 -10.851 11.538 1.00 78.81 549 ASP A CA 1
ATOM 4330 C C . ASP A 1 549 ? -11.797 -11.957 11.385 1.00 78.81 549 ASP A C 1
ATOM 4332 O O . ASP A 1 549 ? -12.173 -12.667 12.324 1.00 78.81 549 ASP A O 1
ATOM 4336 N N . VAL A 1 550 ? -12.299 -12.088 10.158 1.00 78.00 550 VAL A N 1
ATOM 4337 C CA . VAL A 1 550 ? -13.296 -13.100 9.798 1.00 78.00 550 VAL A CA 1
ATOM 4338 C C . VAL A 1 550 ? -12.733 -14.517 9.954 1.00 78.00 550 VAL A C 1
ATOM 4340 O O . VAL A 1 550 ? -13.487 -15.425 10.307 1.00 78.00 550 VAL A O 1
ATOM 4343 N N . ARG A 1 551 ? -11.428 -14.731 9.729 1.00 77.44 551 ARG A N 1
ATOM 4344 C CA . ARG A 1 551 ? -10.820 -16.061 9.855 1.00 77.44 551 ARG A CA 1
ATOM 4345 C C . ARG A 1 551 ? -10.724 -16.459 11.321 1.00 77.44 551 ARG A C 1
ATOM 4347 O O . ARG A 1 551 ? -11.210 -17.529 11.683 1.00 77.44 551 ARG A O 1
ATOM 4354 N N . ALA A 1 552 ? -10.212 -15.565 12.165 1.00 77.00 552 ALA A N 1
ATOM 4355 C CA . ALA A 1 552 ? -10.136 -15.797 13.601 1.00 77.00 552 ALA A CA 1
ATOM 4356 C C . ALA A 1 552 ? -11.519 -16.046 14.217 1.00 77.00 552 ALA A C 1
ATOM 4358 O O . ALA A 1 552 ? -11.635 -16.884 15.113 1.00 77.00 552 ALA A O 1
ATOM 4359 N N . ALA A 1 553 ? -12.564 -15.369 13.724 1.00 75.94 553 ALA A N 1
ATOM 4360 C CA . ALA A 1 553 ? -13.949 -15.615 14.120 1.00 75.94 553 ALA A CA 1
ATOM 4361 C C . ALA A 1 553 ? -14.434 -17.022 13.729 1.00 75.94 553 ALA A C 1
ATOM 4363 O O . ALA A 1 553 ? -15.084 -17.699 14.523 1.00 75.94 553 ALA A O 1
ATOM 4364 N N . ILE A 1 554 ? -14.110 -17.494 12.527 1.00 75.25 554 ILE A N 1
ATOM 4365 C CA . ILE A 1 554 ? -14.485 -18.840 12.074 1.00 75.25 554 ILE A CA 1
ATOM 4366 C C . ILE A 1 554 ? -13.780 -19.912 12.907 1.00 75.25 554 ILE A C 1
ATOM 4368 O O . ILE A 1 554 ? -14.453 -20.783 13.462 1.00 75.25 554 ILE A O 1
ATOM 4372 N N . ASP A 1 555 ? -12.463 -19.787 13.073 1.00 75.69 555 ASP A N 1
ATOM 4373 C CA . ASP A 1 555 ? -11.654 -20.730 13.848 1.00 75.69 555 ASP A CA 1
ATOM 4374 C C . ASP A 1 555 ? -12.068 -20.729 15.335 1.00 75.69 555 ASP A C 1
ATOM 4376 O O . ASP A 1 555 ? -12.092 -21.767 15.997 1.00 75.69 555 ASP A O 1
ATOM 4380 N N . ALA A 1 556 ? -12.441 -19.560 15.872 1.00 67.94 556 ALA A N 1
ATOM 4381 C CA . ALA A 1 556 ? -13.025 -19.411 17.204 1.00 67.94 556 ALA A CA 1
ATOM 4382 C C . ALA A 1 556 ? -14.312 -20.223 17.366 1.00 67.94 556 ALA A C 1
ATOM 4384 O O . ALA A 1 556 ? -14.464 -20.943 18.352 1.00 67.94 556 ALA A O 1
ATOM 4385 N N . ALA A 1 557 ? -15.219 -20.139 16.393 1.00 66.12 557 ALA A N 1
ATOM 4386 C CA . ALA A 1 557 ? -16.491 -20.847 16.442 1.00 66.12 557 ALA A CA 1
ATOM 4387 C C . ALA A 1 557 ? -16.344 -22.378 16.462 1.00 66.12 557 ALA A C 1
ATOM 4389 O O . ALA A 1 557 ? -17.292 -23.047 16.850 1.00 66.12 557 ALA A O 1
ATOM 4390 N N . ASP A 1 558 ? -15.236 -22.945 15.965 1.00 64.25 558 ASP A N 1
ATOM 4391 C CA . ASP A 1 558 ? -14.995 -24.403 15.998 1.00 64.25 558 ASP A CA 1
ATOM 4392 C C . ASP A 1 558 ? -14.479 -24.893 17.352 1.00 64.25 558 ASP A C 1
ATOM 4394 O O . ASP A 1 558 ? -14.710 -26.040 17.725 1.00 64.25 558 ASP A O 1
ATOM 4398 N N . ARG A 1 559 ? -13.782 -24.028 18.095 1.00 59.88 559 ARG A N 1
ATOM 4399 C CA . ARG A 1 559 ? -13.171 -24.378 19.387 1.00 59.88 559 ARG A CA 1
ATOM 4400 C C . ARG A 1 559 ? -14.113 -24.175 20.568 1.00 59.88 559 ARG A C 1
ATOM 4402 O O . ARG A 1 559 ? -13.921 -24.785 21.614 1.00 59.88 559 ARG A O 1
ATOM 4409 N N . VAL A 1 560 ? -15.130 -23.331 20.412 1.00 56.94 560 VAL A N 1
ATOM 4410 C CA . VAL A 1 560 ? -16.142 -23.119 21.447 1.00 56.94 560 VAL A CA 1
ATOM 4411 C C . VAL A 1 560 ? -17.133 -24.284 21.420 1.00 56.94 560 VAL A C 1
ATOM 4413 O O . VAL A 1 560 ? -18.062 -24.316 20.614 1.00 56.94 560 VAL A O 1
ATOM 4416 N N . SER A 1 561 ? -16.954 -25.240 22.334 1.00 51.66 561 SER A N 1
ATOM 4417 C CA . SER A 1 561 ? -18.017 -26.184 22.687 1.00 51.66 561 SER A CA 1
ATOM 4418 C C . SER A 1 561 ? -19.098 -25.405 23.431 1.00 51.66 561 SER A C 1
ATOM 4420 O O . SER A 1 561 ? -18.962 -25.140 24.623 1.00 51.66 561 SER A O 1
ATOM 4422 N N . PHE A 1 562 ? -20.144 -24.968 22.727 1.00 51.16 562 PHE A N 1
ATOM 4423 C CA . PHE A 1 562 ? -21.268 -24.281 23.362 1.00 51.16 562 PHE A CA 1
ATOM 4424 C C . PHE A 1 562 ? -21.891 -25.218 24.418 1.00 51.16 562 PHE A C 1
ATOM 4426 O O . PHE A 1 562 ? -22.325 -26.314 24.048 1.00 51.16 562 PHE A O 1
ATOM 4433 N N . PRO A 1 563 ? -21.906 -24.850 25.714 1.00 43.84 563 PRO A N 1
ATOM 4434 C CA . PRO A 1 563 ? -22.323 -25.756 26.780 1.00 43.84 563 PRO A CA 1
ATOM 4435 C C . PRO A 1 563 ? -23.750 -26.272 26.560 1.00 43.84 563 PRO A C 1
ATOM 4437 O O . PRO A 1 563 ? -24.673 -25.509 26.289 1.00 43.84 563 PRO A O 1
ATOM 4440 N N . GLY A 1 564 ? -23.944 -27.582 26.695 1.00 38.50 564 GLY A N 1
ATOM 4441 C CA . GLY A 1 564 ? -25.194 -28.287 26.384 1.00 38.50 564 GLY A CA 1
ATOM 4442 C C . GLY A 1 564 ? -26.400 -28.011 27.297 1.00 38.50 564 GLY A C 1
ATOM 4443 O O . GLY A 1 564 ? -27.331 -28.810 27.288 1.00 38.50 564 GLY A O 1
ATOM 4444 N N . SER A 1 565 ? -26.415 -26.922 28.071 1.00 42.38 565 SER A N 1
ATOM 4445 C CA . SER A 1 565 ? -27.560 -26.506 28.904 1.00 42.38 565 SER A CA 1
ATOM 4446 C C . SER A 1 565 ? -28.004 -25.053 28.690 1.00 42.38 565 SER A C 1
ATOM 4448 O O . SER A 1 565 ? -29.078 -24.673 29.154 1.00 42.38 565 SER A O 1
ATOM 4450 N N . CYS A 1 566 ? -27.249 -24.242 27.940 1.00 43.81 566 CYS A N 1
ATOM 4451 C CA . CYS A 1 566 ? -27.640 -22.882 27.572 1.00 43.81 566 CYS A CA 1
ATOM 4452 C C . CYS A 1 566 ? -28.201 -22.844 26.143 1.00 43.81 566 CYS A C 1
ATOM 4454 O O . CYS A 1 566 ? -27.500 -22.402 25.245 1.00 43.81 566 CYS A O 1
ATOM 4456 N N . ASP A 1 567 ? -29.437 -23.335 25.938 1.00 46.19 567 ASP A N 1
ATOM 4457 C CA . ASP A 1 567 ? -30.248 -23.256 24.696 1.00 46.19 567 ASP A CA 1
ATOM 4458 C C . ASP A 1 567 ? -29.449 -22.871 23.430 1.00 46.19 567 ASP A C 1
ATOM 4460 O O . ASP A 1 567 ? -29.592 -21.798 22.834 1.00 46.19 567 ASP A O 1
ATOM 4464 N N . THR A 1 568 ? -28.549 -23.768 23.022 1.00 46.84 568 THR A N 1
ATOM 4465 C CA . THR A 1 568 ? -27.572 -23.553 21.943 1.00 46.84 568 THR A CA 1
ATOM 4466 C C . THR A 1 568 ? -28.219 -23.514 20.556 1.00 46.84 568 THR A C 1
ATOM 4468 O O . THR A 1 568 ? -27.567 -23.218 19.556 1.00 46.84 568 THR A O 1
ATOM 4471 N N . THR A 1 569 ? -29.534 -23.723 20.488 1.00 49.50 569 THR A N 1
ATOM 4472 C CA . THR A 1 569 ? -30.363 -23.600 19.286 1.00 49.50 569 THR A CA 1
ATOM 4473 C C . THR A 1 569 ? -30.530 -22.158 18.790 1.00 49.50 569 THR A C 1
ATOM 4475 O O . THR A 1 569 ? -31.088 -21.964 17.711 1.00 49.50 569 THR A O 1
ATOM 4478 N N . ASN A 1 570 ? -30.034 -21.152 19.527 1.00 60.53 570 ASN A N 1
ATOM 4479 C CA . ASN A 1 570 ? -30.308 -19.735 19.257 1.00 60.53 570 ASN A CA 1
ATOM 4480 C C . ASN A 1 570 ? -29.078 -18.866 18.909 1.00 60.53 570 ASN A C 1
ATOM 4482 O O . ASN A 1 570 ? -29.198 -17.636 18.858 1.00 60.53 570 ASN A O 1
ATOM 4486 N N . ALA A 1 571 ? -27.900 -19.454 18.673 1.00 68.56 571 ALA A N 1
ATOM 4487 C CA . ALA A 1 571 ? -26.730 -18.700 18.213 1.00 68.56 571 ALA A CA 1
ATOM 4488 C C . ALA A 1 571 ? -26.950 -18.152 16.789 1.00 68.56 571 ALA A C 1
ATOM 4490 O O . ALA A 1 571 ? -27.281 -18.894 15.864 1.00 68.56 571 ALA A O 1
ATOM 4491 N N . ILE A 1 572 ? -26.766 -16.841 16.609 1.00 70.56 572 ILE A N 1
ATOM 4492 C CA . ILE A 1 572 ? -27.025 -16.136 15.340 1.00 70.56 572 ILE A CA 1
ATOM 4493 C C . ILE A 1 572 ? -25.746 -15.948 14.518 1.00 70.56 572 ILE A C 1
ATOM 4495 O O . ILE A 1 572 ? -25.808 -15.928 13.287 1.00 70.56 572 ILE A O 1
ATOM 4499 N N . GLY A 1 573 ? -24.603 -15.790 15.185 1.00 74.69 573 GLY A N 1
ATOM 4500 C CA . GLY A 1 573 ? -23.298 -15.575 14.565 1.00 74.69 573 GLY A CA 1
ATOM 4501 C C . GLY A 1 573 ? -22.302 -14.958 15.545 1.00 74.69 573 GLY A C 1
ATOM 4502 O O . GLY A 1 573 ? -22.604 -14.798 16.729 1.00 74.69 573 GLY A O 1
ATOM 4503 N N . ILE A 1 574 ? -21.119 -14.597 15.053 1.00 77.19 574 ILE A N 1
ATOM 4504 C CA . ILE A 1 574 ? -20.060 -13.991 15.871 1.00 77.19 574 ILE A CA 1
ATOM 4505 C C . ILE A 1 574 ? -20.049 -12.480 15.677 1.00 77.19 574 ILE A C 1
ATOM 4507 O O . ILE A 1 574 ? -20.088 -11.996 14.549 1.00 77.19 574 ILE A O 1
ATOM 4511 N N . VAL A 1 575 ? -19.988 -11.742 16.783 1.00 78.69 575 VAL A N 1
ATOM 4512 C CA . VAL A 1 575 ? -19.814 -10.283 16.788 1.00 78.69 575 VAL A CA 1
ATOM 4513 C C . VAL A 1 575 ? -18.344 -9.949 16.548 1.00 78.69 575 VAL A C 1
ATOM 4515 O O . VAL A 1 575 ? -18.007 -9.175 15.656 1.00 78.69 575 VAL A O 1
ATOM 4518 N N . THR A 1 576 ? -17.460 -10.566 17.333 1.00 78.44 576 THR A N 1
ATOM 4519 C CA . THR A 1 576 ? -16.007 -10.463 17.189 1.00 78.44 576 THR A CA 1
ATOM 4520 C C . THR A 1 576 ? -15.323 -11.634 17.899 1.00 78.44 576 THR A C 1
ATOM 4522 O O . THR A 1 576 ? -15.924 -12.290 18.755 1.00 78.44 576 THR A O 1
ATOM 4525 N N . ALA A 1 577 ? -14.067 -11.896 17.554 1.00 71.00 577 ALA A N 1
ATOM 4526 C CA . ALA A 1 577 ? -13.219 -12.850 18.251 1.00 71.00 577 ALA A CA 1
ATOM 4527 C C . ALA A 1 577 ? -11.872 -12.194 18.560 1.00 71.00 577 ALA A C 1
ATOM 4529 O O . ALA A 1 577 ? -11.230 -11.634 17.675 1.00 71.00 577 ALA A O 1
ATOM 4530 N N . THR A 1 578 ? -11.458 -12.283 19.819 1.00 69.81 578 THR A N 1
ATOM 4531 C CA . THR A 1 578 ? -10.113 -11.937 20.282 1.00 69.81 578 THR A CA 1
ATOM 4532 C C . THR A 1 578 ? -9.331 -13.230 20.526 1.00 69.81 578 THR A C 1
ATOM 4534 O O . THR A 1 578 ? -9.838 -14.333 20.299 1.00 69.81 578 THR A O 1
ATOM 4537 N N . GLN A 1 579 ? -8.081 -13.137 20.969 1.00 63.03 579 GLN A N 1
ATOM 4538 C CA . GLN A 1 579 ? -7.293 -14.327 21.317 1.00 63.03 579 GLN A CA 1
ATOM 4539 C C . GLN A 1 579 ? -7.796 -15.021 22.579 1.00 63.03 579 GLN A C 1
ATOM 4541 O O . GLN A 1 579 ? -7.735 -16.244 22.668 1.00 63.03 579 GLN A O 1
ATOM 4546 N N . THR A 1 580 ? -8.335 -14.250 23.519 1.00 64.88 580 THR A N 1
ATOM 4547 C CA . THR A 1 580 ? -8.808 -14.739 24.815 1.00 64.88 580 THR A CA 1
ATOM 4548 C C . THR A 1 580 ? -10.295 -15.067 24.803 1.00 64.88 580 THR A C 1
ATOM 4550 O O . THR A 1 580 ? -10.715 -16.010 25.473 1.00 64.88 580 THR A O 1
ATOM 4553 N N . HIS A 1 581 ? -11.090 -14.352 24.002 1.00 73.75 581 HIS A N 1
ATOM 4554 C CA . HIS A 1 581 ? -12.545 -14.410 24.060 1.00 73.75 581 HIS A CA 1
ATOM 4555 C C . HIS A 1 581 ? -13.211 -14.483 22.685 1.00 73.75 581 HIS A C 1
ATOM 4557 O O . HIS A 1 581 ? -12.726 -13.961 21.683 1.00 73.75 581 HIS A O 1
ATOM 4563 N N . VAL A 1 582 ? -14.390 -15.096 22.652 1.00 74.88 582 VAL A N 1
ATOM 4564 C CA . VAL A 1 582 ? -15.305 -15.088 21.507 1.00 74.88 582 VAL A CA 1
ATOM 4565 C C . VAL A 1 582 ? -16.604 -14.442 21.948 1.00 74.88 582 VAL A C 1
ATOM 4567 O O . VAL A 1 582 ? -17.205 -14.875 22.930 1.00 74.88 582 VAL A O 1
ATOM 4570 N N . LEU A 1 583 ? -17.044 -13.416 21.222 1.00 80.25 583 LEU A N 1
ATOM 4571 C CA . LEU A 1 583 ? -18.312 -12.745 21.477 1.00 80.25 583 LEU A CA 1
ATOM 4572 C C . LEU A 1 583 ? -19.338 -13.256 20.466 1.00 80.25 583 LEU A C 1
ATOM 4574 O O . LEU A 1 583 ? -19.283 -12.939 19.275 1.00 80.25 583 LEU A O 1
ATOM 4578 N N . THR A 1 584 ? -20.282 -14.056 20.950 1.00 78.69 584 THR A N 1
ATOM 4579 C CA . THR A 1 584 ? -21.329 -14.677 20.133 1.00 78.69 584 THR A CA 1
ATOM 4580 C C . THR A 1 584 ? -22.651 -13.952 20.336 1.00 78.69 584 THR A C 1
ATOM 4582 O O . THR A 1 584 ? -23.084 -13.755 21.469 1.00 78.69 584 THR A O 1
ATOM 4585 N N . ALA A 1 585 ? -23.315 -13.577 19.243 1.00 79.75 585 ALA A N 1
ATOM 4586 C CA . ALA A 1 585 ? -24.670 -13.047 19.297 1.00 79.75 585 ALA A CA 1
ATOM 4587 C C . ALA A 1 585 ? -25.673 -14.198 19.445 1.00 79.75 585 ALA A C 1
ATOM 4589 O O . ALA A 1 585 ? -25.684 -15.132 18.634 1.00 79.75 585 ALA A O 1
ATOM 4590 N N . VAL A 1 586 ? -26.541 -14.111 20.450 1.00 76.62 586 VAL A N 1
ATOM 4591 C CA . VAL A 1 586 ? -27.560 -15.125 20.751 1.00 76.62 586 VAL A CA 1
ATOM 4592 C C . VAL A 1 586 ? -28.951 -14.496 20.833 1.00 76.62 586 VAL A C 1
ATOM 4594 O O . VAL A 1 586 ? -29.109 -13.343 21.240 1.00 76.62 586 VAL A O 1
ATOM 4597 N N . SER A 1 587 ? -29.973 -15.255 20.430 1.00 71.62 587 SER A N 1
ATOM 4598 C CA . SER A 1 587 ? -31.378 -14.891 20.647 1.00 71.62 587 SER A CA 1
ATOM 4599 C C . SER A 1 587 ? -31.875 -15.490 21.962 1.00 71.62 587 SER A C 1
ATOM 4601 O O . SER A 1 587 ? -31.807 -16.700 22.176 1.00 71.62 587 SER A O 1
ATOM 4603 N N . ALA A 1 588 ? -32.379 -14.659 22.871 1.00 63.94 588 ALA A N 1
ATOM 4604 C CA . ALA A 1 588 ? -32.930 -15.148 24.127 1.00 63.94 588 ALA A CA 1
ATOM 4605 C C . ALA A 1 588 ? -34.353 -15.720 23.930 1.00 63.94 588 ALA A C 1
ATOM 4607 O O . ALA A 1 588 ? -35.213 -15.027 23.379 1.00 63.94 588 ALA A O 1
ATOM 4608 N N . PRO A 1 589 ? -34.651 -16.950 24.399 1.00 56.00 589 PRO A N 1
ATOM 4609 C CA . PRO A 1 589 ? -36.007 -17.496 24.359 1.00 56.00 589 PRO A CA 1
ATOM 4610 C C . PRO A 1 589 ? -36.989 -16.579 25.106 1.00 56.00 589 PRO A C 1
ATOM 4612 O O . PRO A 1 589 ? -36.781 -16.252 26.273 1.00 56.00 589 PRO A O 1
ATOM 4615 N N . GLY A 1 590 ? -38.061 -16.143 24.436 1.00 56.94 590 GLY A N 1
ATOM 4616 C CA . GLY A 1 590 ? -39.107 -15.306 25.042 1.00 56.94 590 GLY A CA 1
ATOM 4617 C C . GLY A 1 590 ? -38.759 -13.821 25.232 1.00 56.94 590 GLY A C 1
ATOM 4618 O O . GLY A 1 590 ? -39.543 -13.106 25.855 1.00 56.94 590 GLY A O 1
ATOM 4619 N N . ARG A 1 591 ? -37.628 -13.334 24.699 1.00 57.69 591 ARG A N 1
ATOM 4620 C CA . ARG A 1 591 ? -37.250 -11.908 24.705 1.00 57.69 591 ARG A CA 1
ATOM 4621 C C . ARG A 1 591 ? -37.030 -11.404 23.274 1.00 57.69 591 ARG A C 1
ATOM 4623 O O . ARG A 1 591 ? -36.438 -12.092 22.455 1.00 57.69 591 ARG A O 1
ATOM 4630 N N . GLU A 1 592 ? -37.480 -10.184 22.976 1.00 57.66 592 GLU A N 1
ATOM 4631 C CA . GLU A 1 592 ? -37.378 -9.577 21.632 1.00 57.66 592 GLU A CA 1
ATOM 4632 C C . GLU A 1 592 ? -35.999 -8.961 21.304 1.00 57.66 592 GLU A C 1
ATOM 4634 O O . GLU A 1 592 ? -35.817 -8.416 20.217 1.00 57.66 592 GLU A O 1
ATOM 4639 N N . HIS A 1 593 ? -35.016 -9.017 22.210 1.00 68.56 593 HIS A N 1
ATOM 4640 C CA . HIS A 1 593 ? -33.695 -8.402 22.016 1.00 68.56 593 HIS A CA 1
ATOM 4641 C C . HIS A 1 593 ? -32.569 -9.434 21.866 1.00 68.56 593 HIS A C 1
ATOM 4643 O O . HIS A 1 593 ? -32.679 -10.572 22.322 1.00 68.56 593 HIS A O 1
ATOM 4649 N N . LEU A 1 594 ? -31.480 -9.019 21.206 1.00 74.88 594 LEU A N 1
ATOM 4650 C CA . LEU A 1 594 ? -30.248 -9.804 21.110 1.00 74.88 594 LEU A CA 1
ATOM 4651 C C . LEU A 1 594 ? -29.353 -9.564 22.316 1.00 74.88 594 LEU A C 1
ATOM 4653 O O . LEU A 1 594 ? -29.339 -8.484 22.908 1.00 74.88 594 LEU A O 1
ATOM 4657 N N . GLU A 1 595 ? -28.571 -10.582 22.631 1.00 81.56 595 GLU A N 1
ATOM 4658 C CA . GLU A 1 595 ? -27.615 -10.571 23.725 1.00 81.56 595 GLU A CA 1
ATOM 4659 C C . GLU A 1 595 ? -26.262 -11.087 23.213 1.00 81.56 595 GLU A C 1
ATOM 4661 O O . GLU A 1 595 ? -26.182 -11.763 22.180 1.00 81.56 595 GLU A O 1
ATOM 4666 N N . VAL A 1 596 ? -25.192 -10.741 23.925 1.00 82.56 596 VAL A N 1
ATOM 4667 C CA . VAL A 1 596 ? -23.828 -11.193 23.643 1.00 82.56 596 VAL A CA 1
ATOM 4668 C C . VAL A 1 596 ? -23.397 -12.170 24.715 1.00 82.56 596 VAL A C 1
ATOM 4670 O O . VAL A 1 596 ? -23.476 -11.876 25.908 1.00 82.56 596 VAL A O 1
ATOM 4673 N N . LEU A 1 597 ? -22.906 -13.317 24.270 1.00 78.12 597 LEU A N 1
ATOM 4674 C CA . LEU A 1 597 ? -22.237 -14.300 25.099 1.00 78.12 597 LEU A CA 1
ATOM 4675 C C . LEU A 1 597 ? -20.725 -14.180 24.876 1.00 78.12 597 LEU A C 1
ATOM 4677 O O . LEU A 1 597 ? -20.246 -14.463 23.776 1.00 78.12 597 LEU A O 1
ATOM 4681 N N . LYS A 1 598 ? -19.990 -13.742 25.901 1.00 80.25 598 LYS A N 1
ATOM 4682 C CA . LYS A 1 598 ? -18.521 -13.712 25.927 1.00 80.25 598 LYS A CA 1
ATOM 4683 C C . LYS A 1 598 ? -18.025 -15.044 26.493 1.00 80.25 598 LYS A C 1
ATOM 4685 O O . LYS A 1 598 ? -18.353 -15.369 27.630 1.00 80.25 598 LYS A O 1
ATOM 4690 N N . VAL A 1 599 ? -17.280 -15.811 25.696 1.00 73.62 599 VAL A N 1
ATOM 4691 C CA . VAL A 1 599 ? -16.775 -17.153 26.049 1.00 73.62 599 VAL A CA 1
ATOM 4692 C C . VAL A 1 599 ? -15.250 -17.182 25.953 1.00 73.62 599 VAL A C 1
ATOM 4694 O O . VAL A 1 599 ? -14.705 -16.699 24.960 1.00 73.62 599 VAL A O 1
ATOM 4697 N N . CYS A 1 600 ? -14.559 -17.747 26.945 1.00 70.44 600 CYS A N 1
ATOM 4698 C CA . CYS A 1 600 ? -13.094 -17.872 26.943 1.00 70.44 600 CYS A CA 1
ATOM 4699 C C . CYS A 1 600 ? -12.595 -18.974 25.980 1.00 70.44 600 CYS A C 1
ATOM 4701 O O . CYS A 1 600 ? -13.259 -19.992 25.792 1.00 70.44 600 CYS A O 1
ATOM 4703 N N . ARG A 1 601 ? -11.415 -18.788 25.364 1.00 64.56 601 ARG A N 1
ATOM 4704 C CA . ARG A 1 601 ? -10.858 -19.659 24.299 1.00 64.56 601 ARG A CA 1
ATOM 4705 C C . ARG A 1 601 ? -9.911 -20.791 24.767 1.00 64.56 601 ARG A C 1
ATOM 4707 O O . ARG A 1 601 ? -9.225 -21.353 23.915 1.00 64.56 601 ARG A O 1
ATOM 4714 N N . GLY A 1 602 ? -9.858 -21.156 26.055 1.00 56.75 602 GLY A N 1
ATOM 4715 C CA . GLY A 1 602 ? -8.900 -22.156 26.576 1.00 56.75 602 GLY A CA 1
ATOM 4716 C C . GLY A 1 602 ? -9.457 -23.160 27.598 1.00 56.75 602 GLY A C 1
ATOM 4717 O O . GLY A 1 602 ? -10.410 -22.8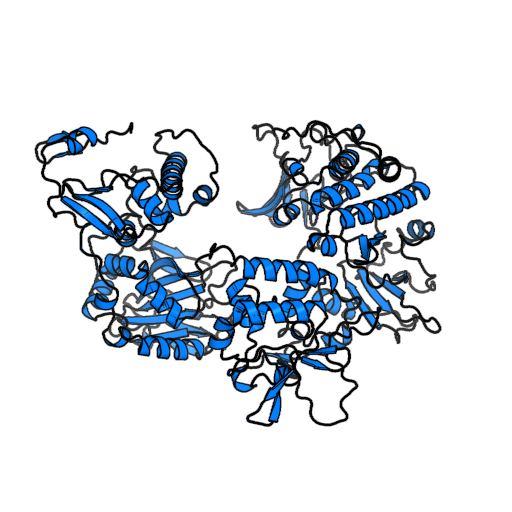53 28.306 1.00 56.75 602 GLY A O 1
ATOM 4718 N N . ASP A 1 603 ? -8.808 -24.332 27.686 1.00 46.91 603 ASP A N 1
ATOM 4719 C CA . ASP A 1 603 ? -9.067 -25.427 28.653 1.00 46.91 603 ASP A CA 1
ATOM 4720 C C . ASP A 1 603 ? -8.492 -25.156 30.059 1.00 46.91 603 ASP A C 1
ATOM 4722 O O . ASP A 1 603 ? -8.527 -26.014 30.941 1.00 46.91 603 ASP A O 1
ATOM 4726 N N . SER A 1 604 ? -7.898 -23.982 30.285 1.00 42.72 604 SER A N 1
ATOM 4727 C CA . SER A 1 604 ? -7.340 -23.639 31.586 1.00 42.72 604 SER A CA 1
ATOM 4728 C C . SER A 1 604 ? -8.473 -23.392 32.580 1.00 42.72 604 SER A C 1
ATOM 4730 O O . SER A 1 604 ? -9.115 -22.345 32.540 1.00 42.72 604 SER A O 1
ATOM 4732 N N . GLU A 1 605 ? -8.658 -24.323 33.516 1.00 41.22 605 GLU A N 1
ATOM 4733 C CA . GLU A 1 605 ? -9.494 -24.200 34.724 1.00 41.22 605 GLU A CA 1
ATOM 4734 C C . GLU A 1 605 ? -9.108 -23.018 35.651 1.00 41.22 605 GLU A C 1
ATOM 4736 O O . GLU A 1 605 ? -9.589 -22.931 36.776 1.00 41.22 605 GLU A O 1
ATOM 4741 N N . SER A 1 606 ? -8.247 -22.090 35.226 1.00 41.22 606 SER A N 1
ATOM 4742 C CA . SER A 1 606 ? -7.779 -20.971 36.043 1.00 41.22 606 SER A CA 1
ATOM 4743 C C . SER A 1 606 ? -8.618 -19.704 35.832 1.00 41.22 606 SER A C 1
ATOM 4745 O O . SER A 1 606 ? -8.386 -18.959 34.883 1.00 41.22 606 SER A O 1
ATOM 4747 N N . ASP A 1 607 ? -9.569 -19.480 36.743 1.00 40.81 607 ASP A N 1
ATOM 4748 C CA . ASP A 1 607 ? -9.951 -18.210 37.402 1.00 40.81 607 ASP A CA 1
ATOM 4749 C C . ASP A 1 607 ? -10.177 -16.896 36.605 1.00 40.81 607 ASP A C 1
ATOM 4751 O O . ASP A 1 607 ? -10.495 -15.878 37.221 1.00 40.81 607 ASP A O 1
ATOM 4755 N N . SER A 1 608 ? -10.089 -16.839 35.272 1.00 43.59 608 SER A N 1
ATOM 4756 C CA . SER A 1 608 ? -10.186 -15.553 34.547 1.00 43.59 608 SER A CA 1
ATOM 4757 C C . SER A 1 608 ? -11.608 -14.991 34.407 1.00 43.59 608 SER A C 1
ATOM 4759 O O . SER A 1 608 ? -11.774 -13.798 34.169 1.00 43.59 608 SER A O 1
ATOM 4761 N N . VAL A 1 609 ? -12.652 -15.804 34.605 1.00 47.16 609 VAL A N 1
ATOM 4762 C CA . VAL A 1 609 ? -14.053 -15.353 34.460 1.00 47.16 609 VAL A CA 1
ATOM 4763 C C . VAL A 1 609 ? -14.540 -14.530 35.665 1.00 47.16 609 VAL A C 1
ATOM 4765 O O . VAL A 1 609 ? -15.597 -13.908 35.602 1.00 47.16 609 VAL A O 1
ATOM 4768 N N . SER A 1 610 ? -13.779 -14.443 36.765 1.00 51.59 610 SER A N 1
ATOM 4769 C CA . SER A 1 610 ? -14.300 -13.876 38.020 1.00 51.59 610 SER A CA 1
ATOM 4770 C C . SER A 1 610 ? -13.878 -12.442 38.362 1.00 51.59 610 SER A C 1
ATOM 4772 O O . SER A 1 610 ? -14.334 -11.941 39.390 1.00 51.59 610 SER A O 1
ATOM 4774 N N . GLN A 1 611 ? -13.008 -11.776 37.591 1.00 55.31 611 GLN A N 1
ATOM 4775 C CA . GLN A 1 611 ? -12.433 -10.492 38.039 1.00 55.31 611 GLN A CA 1
ATOM 4776 C C . GLN A 1 611 ? -13.249 -9.246 37.642 1.00 55.31 611 GLN A C 1
ATOM 4778 O O . GLN A 1 611 ? -13.372 -8.341 38.466 1.00 55.31 611 GLN A O 1
ATOM 4783 N N . PHE A 1 612 ? -13.901 -9.209 36.470 1.00 67.44 612 PHE A N 1
ATOM 4784 C CA . PHE A 1 612 ? -14.589 -7.990 36.001 1.00 67.44 612 PHE A CA 1
ATOM 4785 C C . PHE A 1 612 ? -16.088 -7.900 36.316 1.00 67.44 612 PHE A C 1
ATOM 4787 O O . PHE A 1 612 ? -16.639 -6.795 36.387 1.00 67.44 612 PHE A O 1
ATOM 4794 N N . GLU A 1 613 ? -16.779 -9.034 36.507 1.00 71.31 613 GLU A N 1
ATOM 4795 C CA . GLU A 1 613 ? -18.220 -9.034 36.808 1.00 71.31 613 GLU A CA 1
ATOM 4796 C C . GLU A 1 613 ? -18.597 -8.121 37.991 1.00 71.31 613 GLU A C 1
ATOM 4798 O O . GLU A 1 613 ? -19.603 -7.414 37.880 1.00 71.31 613 GLU A O 1
ATOM 4803 N N . PRO A 1 614 ? -17.832 -8.065 39.103 1.00 74.44 614 PRO A N 1
ATOM 4804 C CA . PRO A 1 614 ? -18.138 -7.168 40.214 1.00 74.44 614 PRO A CA 1
ATOM 4805 C C . PRO A 1 614 ? -18.125 -5.685 39.823 1.00 74.44 614 PRO A C 1
ATOM 4807 O O . PRO A 1 614 ? -19.013 -4.945 40.249 1.00 74.44 614 PRO A O 1
ATOM 4810 N N . ALA A 1 615 ? -17.163 -5.257 38.997 1.00 78.12 615 ALA A N 1
ATOM 4811 C CA . ALA A 1 615 ? -17.059 -3.874 38.540 1.00 78.12 615 ALA A CA 1
ATOM 4812 C C . ALA A 1 615 ? -18.238 -3.524 37.621 1.00 78.12 615 ALA A C 1
ATOM 4814 O O . ALA A 1 615 ? -18.992 -2.588 37.892 1.00 78.12 615 ALA A O 1
ATOM 4815 N N . LEU A 1 616 ? -18.477 -4.332 36.585 1.00 82.12 616 LEU A N 1
ATOM 4816 C CA . LEU A 1 616 ? -19.535 -4.056 35.614 1.00 82.12 616 LEU A CA 1
ATOM 4817 C C . LEU A 1 616 ? -20.948 -4.143 36.230 1.00 82.12 616 LEU A C 1
ATOM 4819 O O . LEU A 1 616 ? -21.835 -3.410 35.805 1.00 82.12 616 LEU A O 1
ATOM 4823 N N . ARG A 1 617 ? -21.169 -4.950 37.283 1.00 84.56 617 ARG A N 1
ATOM 4824 C CA . ARG A 1 617 ? -22.454 -5.003 38.020 1.00 84.56 617 ARG A CA 1
ATOM 4825 C C . ARG A 1 617 ? -22.799 -3.714 38.770 1.00 84.56 617 ARG A C 1
ATOM 4827 O O . ARG A 1 617 ? -23.979 -3.469 39.016 1.00 84.56 617 ARG A O 1
ATOM 4834 N N . LYS A 1 618 ? -21.806 -2.911 39.168 1.00 86.31 618 LYS A N 1
ATOM 4835 C CA . LYS A 1 618 ? -22.038 -1.604 39.813 1.00 86.31 618 LYS A CA 1
ATOM 4836 C C . LYS A 1 618 ? -22.372 -0.511 38.806 1.00 86.31 618 LYS A C 1
ATOM 4838 O O . LYS A 1 618 ? -22.939 0.517 39.177 1.00 86.31 618 LYS A O 1
ATOM 4843 N N . LEU A 1 619 ? -22.005 -0.725 37.549 1.00 88.81 619 LEU A N 1
ATOM 4844 C CA . LEU A 1 619 ? -22.244 0.215 36.475 1.00 88.81 619 LEU A CA 1
ATOM 4845 C C . LEU A 1 619 ? -23.666 0.047 35.946 1.00 88.81 619 LEU A C 1
ATOM 4847 O O . LEU A 1 619 ? -24.180 -1.054 35.764 1.00 88.81 619 LEU A O 1
ATOM 4851 N N . SER A 1 620 ? -24.322 1.174 35.702 1.00 82.88 620 SER A N 1
ATOM 4852 C CA . SER A 1 620 ? -25.646 1.207 35.095 1.00 82.88 620 SER A CA 1
ATOM 4853 C C . SER A 1 620 ? -25.761 2.406 34.164 1.00 82.88 620 SER A C 1
ATOM 4855 O O . SER A 1 620 ? -25.024 3.385 34.284 1.00 82.88 620 SER A O 1
ATOM 4857 N N . GLY A 1 621 ? -26.688 2.324 33.214 1.00 86.62 621 GLY A N 1
ATOM 4858 C CA . GLY A 1 621 ? -26.925 3.377 32.235 1.00 86.62 621 GLY A CA 1
ATOM 4859 C C . GLY A 1 621 ? -26.383 3.042 30.850 1.00 86.62 621 GLY A C 1
ATOM 4860 O O . GLY A 1 621 ? -25.999 1.917 30.555 1.00 86.62 621 GLY A O 1
ATOM 4861 N N . ARG A 1 622 ? -26.419 4.039 29.964 1.00 91.44 622 ARG A N 1
ATOM 4862 C CA . ARG A 1 622 ? -26.232 3.841 28.519 1.00 91.44 622 ARG A CA 1
ATOM 4863 C C . ARG A 1 622 ? -24.782 3.642 28.073 1.00 91.44 622 ARG A C 1
ATOM 4865 O O . ARG A 1 622 ? -24.573 3.247 26.936 1.00 91.44 622 ARG A O 1
ATOM 4872 N N . TRP A 1 623 ? -23.812 3.980 28.921 1.00 95.12 623 TRP A N 1
ATOM 4873 C CA . TRP A 1 623 ? -22.388 3.973 28.570 1.00 95.12 623 TRP A CA 1
ATOM 4874 C C . TRP A 1 623 ? -21.711 2.623 28.807 1.00 95.12 623 TRP A C 1
ATOM 4876 O O . TRP A 1 623 ? -20.549 2.472 28.445 1.00 95.12 623 TRP A O 1
ATOM 4886 N N . PHE A 1 624 ? -22.415 1.651 29.393 1.00 93.06 624 PHE A N 1
ATOM 4887 C CA . PHE A 1 624 ? -21.857 0.358 29.783 1.00 93.06 624 PHE A CA 1
ATOM 4888 C C . PHE A 1 624 ? -22.807 -0.783 29.389 1.00 93.06 624 PHE A C 1
ATOM 4890 O O . PHE A 1 624 ? -24.028 -0.610 29.469 1.00 93.06 624 PHE A O 1
ATOM 4897 N N . PRO A 1 625 ? -22.293 -1.958 28.983 1.00 89.50 625 PRO A N 1
ATOM 4898 C CA . PRO A 1 625 ? -23.117 -3.139 28.770 1.00 89.50 625 PRO A CA 1
ATOM 4899 C C . PRO A 1 625 ? -23.832 -3.563 30.054 1.00 89.50 625 PRO A C 1
ATOM 4901 O O . PRO A 1 625 ? -23.240 -3.610 31.129 1.00 89.50 625 PRO A O 1
ATOM 4904 N N . THR A 1 626 ? -25.106 -3.931 29.939 1.00 87.88 626 THR A N 1
ATOM 4905 C CA . THR A 1 626 ? -25.850 -4.521 31.057 1.00 87.88 626 THR A CA 1
ATOM 4906 C C . THR A 1 626 ? -25.504 -6.001 31.173 1.00 87.88 626 THR A C 1
ATOM 4908 O O . THR A 1 626 ? -25.665 -6.738 30.200 1.00 87.88 626 THR A O 1
ATOM 4911 N N . LEU A 1 627 ? -25.062 -6.444 32.352 1.00 85.38 627 LEU A N 1
ATOM 4912 C CA . LEU A 1 627 ? -24.871 -7.865 32.657 1.00 85.38 627 LEU A CA 1
ATOM 4913 C C . LEU A 1 627 ? -26.204 -8.554 32.966 1.00 85.38 627 LEU A C 1
ATOM 4915 O O . LEU A 1 627 ? -27.034 -8.023 33.705 1.00 85.38 627 LEU A O 1
ATOM 4919 N N . TYR A 1 628 ? -26.380 -9.767 32.443 1.00 79.50 628 TYR A N 1
ATOM 4920 C CA . TYR A 1 628 ? -27.506 -10.645 32.763 1.00 79.50 628 TYR A CA 1
ATOM 4921 C C . TYR A 1 628 ? -27.047 -11.811 33.649 1.00 79.50 628 TYR A C 1
ATOM 4923 O O . TYR A 1 628 ? -25.895 -12.234 33.583 1.00 79.50 628 TYR A O 1
ATOM 4931 N N . GLU A 1 629 ? -27.942 -12.347 34.486 1.00 65.88 629 GLU A N 1
ATOM 4932 C CA . GLU A 1 629 ? -27.641 -13.524 35.315 1.00 65.88 629 GLU A CA 1
ATOM 4933 C C . GLU A 1 629 ? -27.321 -14.752 34.443 1.00 65.88 629 GLU A C 1
ATOM 4935 O O . GLU A 1 629 ? -28.067 -15.083 33.517 1.00 65.88 629 GLU A O 1
ATOM 4940 N N . CYS A 1 630 ? -26.208 -15.426 34.750 1.00 59.59 630 CYS A N 1
ATOM 4941 C CA . CYS A 1 630 ? -25.797 -16.681 34.122 1.00 59.59 630 CYS A CA 1
ATOM 4942 C C . CYS A 1 630 ? -26.091 -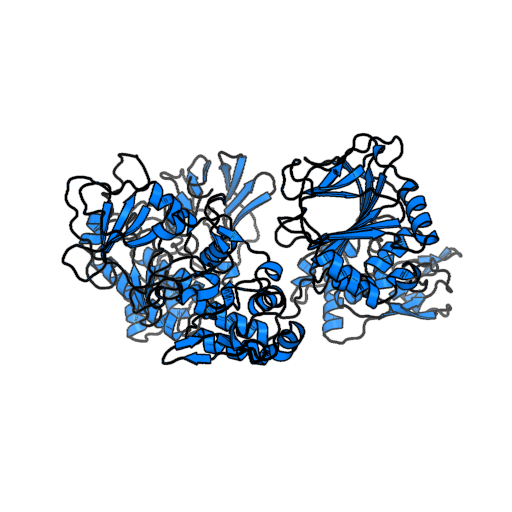17.839 35.091 1.00 59.59 630 CYS A C 1
ATOM 4944 O O . CYS A 1 630 ? -25.771 -17.746 36.277 1.00 59.59 630 CYS A O 1
ATOM 4946 N N . SER A 1 631 ? -26.739 -18.911 34.624 1.00 49.59 631 SER A N 1
ATOM 4947 C CA . SER A 1 631 ? -27.051 -20.079 35.458 1.00 49.59 631 SER A CA 1
ATOM 4948 C C . SER A 1 631 ? -25.764 -20.804 35.855 1.00 49.59 631 SER A C 1
ATOM 4950 O O . SER A 1 631 ? -24.977 -21.200 34.998 1.00 49.59 631 SER A O 1
ATOM 4952 N N . SER A 1 632 ? -25.588 -20.987 37.158 1.00 45.91 632 SER A N 1
ATOM 4953 C CA . SER A 1 632 ? -24.364 -21.344 37.885 1.00 45.91 632 SER A CA 1
ATOM 4954 C C . SER A 1 632 ? -23.771 -22.740 37.639 1.00 45.91 632 SER A C 1
ATOM 4956 O O . SER A 1 632 ? -23.056 -23.239 38.503 1.00 45.91 632 SER A O 1
ATOM 4958 N N . GLU A 1 633 ? -24.072 -23.415 36.530 1.00 45.59 633 GLU A N 1
ATOM 4959 C CA . GLU A 1 633 ? -23.563 -24.778 36.322 1.00 45.59 633 GLU A CA 1
ATOM 4960 C C . GLU A 1 633 ? -22.169 -24.810 35.681 1.00 45.59 633 GLU A C 1
ATOM 4962 O O . GLU A 1 633 ? -21.405 -25.712 36.012 1.00 45.59 633 GLU A O 1
ATOM 4967 N N . HIS A 1 634 ? -21.762 -23.807 34.882 1.00 49.44 634 HIS A N 1
ATOM 4968 C CA . HIS A 1 634 ? -20.417 -23.761 34.283 1.00 49.44 634 HIS A CA 1
ATOM 4969 C C . HIS A 1 634 ? -19.861 -22.325 34.152 1.00 49.44 634 HIS A C 1
ATOM 4971 O O . HIS A 1 634 ? -20.398 -21.496 33.422 1.00 49.44 634 HIS A O 1
ATOM 4977 N N . ASN A 1 635 ? -18.750 -22.060 34.849 1.00 52.03 635 ASN A N 1
ATOM 4978 C CA . ASN A 1 635 ? -18.094 -20.757 35.064 1.00 52.03 635 ASN A CA 1
ATOM 4979 C C . ASN A 1 635 ? -17.358 -20.151 33.842 1.00 52.03 635 ASN A C 1
ATOM 4981 O O . ASN A 1 635 ? -16.460 -19.344 34.040 1.00 52.03 635 ASN A O 1
ATOM 4985 N N . SER A 1 636 ? -17.659 -20.520 32.592 1.00 61.38 636 SER A N 1
ATOM 4986 C CA . SER A 1 636 ? -16.822 -20.131 31.433 1.00 61.38 636 SER A CA 1
ATOM 4987 C C . SER A 1 636 ? -17.414 -19.072 30.489 1.00 61.38 636 SER A C 1
ATOM 4989 O O . SER A 1 636 ? -16.787 -18.749 29.474 1.00 61.38 636 SER A O 1
ATOM 4991 N N . ALA A 1 637 ? -18.607 -18.532 30.777 1.00 69.88 637 ALA A N 1
ATOM 4992 C CA . ALA A 1 637 ? -19.275 -17.583 29.883 1.00 69.88 637 ALA A CA 1
ATOM 4993 C C . ALA A 1 637 ? -20.061 -16.471 30.599 1.00 69.88 637 ALA A C 1
ATOM 4995 O O . ALA A 1 637 ? -20.866 -16.733 31.494 1.00 69.88 637 ALA A O 1
ATOM 4996 N N . THR A 1 638 ? -19.905 -15.236 30.111 1.00 75.94 638 THR A N 1
ATOM 4997 C CA . THR A 1 638 ? -20.602 -14.040 30.610 1.00 75.94 638 THR A CA 1
ATOM 4998 C C . THR A 1 638 ? -21.624 -13.541 29.590 1.00 75.94 638 THR A C 1
ATOM 5000 O O . THR A 1 638 ? -21.331 -13.425 28.397 1.00 75.94 638 THR A O 1
ATOM 5003 N N . ARG A 1 639 ? -22.834 -13.213 30.058 1.00 80.81 639 ARG A N 1
ATOM 5004 C CA . ARG A 1 639 ? -23.961 -12.776 29.221 1.00 80.81 639 ARG A CA 1
ATOM 5005 C C . ARG A 1 639 ? -24.244 -11.287 29.421 1.00 80.81 639 ARG A C 1
ATOM 5007 O O . ARG A 1 639 ? -24.433 -10.841 30.551 1.00 80.81 639 ARG A O 1
ATOM 5014 N N . MET A 1 640 ? -24.302 -10.524 28.332 1.00 85.56 640 MET A N 1
ATOM 5015 C CA . MET A 1 640 ? -24.470 -9.066 28.376 1.00 85.56 640 MET A CA 1
ATOM 5016 C C . MET A 1 640 ? -25.346 -8.518 27.242 1.00 85.56 640 MET A C 1
ATOM 5018 O O . MET A 1 640 ? -25.619 -9.203 26.255 1.00 85.56 640 MET A O 1
ATOM 5022 N N . SER A 1 641 ? -25.807 -7.275 27.381 1.00 85.81 641 SER A N 1
ATOM 5023 C CA . SER A 1 641 ? -26.605 -6.580 26.363 1.00 85.81 641 SER A CA 1
ATOM 5024 C C . SER A 1 641 ? -25.842 -6.420 25.046 1.00 85.81 641 SER A C 1
ATOM 5026 O O . SER A 1 641 ? -24.685 -5.996 25.051 1.00 85.81 641 SER A O 1
ATOM 5028 N N . PHE A 1 642 ? -26.500 -6.685 23.915 1.00 84.94 642 PHE A N 1
ATOM 5029 C CA . PHE A 1 642 ? -25.925 -6.430 22.595 1.00 84.94 642 PHE A CA 1
ATOM 5030 C C . PHE A 1 642 ? -25.922 -4.931 22.259 1.00 84.94 642 PHE A C 1
ATOM 5032 O O . PHE A 1 642 ? -26.958 -4.268 22.310 1.00 84.94 642 PHE A O 1
ATOM 5039 N N . VAL A 1 643 ? -24.752 -4.403 21.889 1.00 84.31 643 VAL A N 1
ATOM 5040 C CA . VAL A 1 643 ? -24.564 -2.996 21.509 1.00 84.31 643 VAL A CA 1
ATOM 5041 C C . VAL A 1 643 ? -24.692 -2.858 19.991 1.00 84.31 643 VAL A C 1
ATOM 5043 O O . VAL A 1 643 ? -23.723 -2.964 19.246 1.00 84.31 643 VAL A O 1
ATOM 5046 N N . ALA A 1 644 ? -25.920 -2.646 19.529 1.00 76.88 644 ALA A N 1
ATOM 5047 C CA . ALA A 1 644 ? -26.255 -2.618 18.108 1.00 76.88 644 ALA A CA 1
ATOM 5048 C C . ALA A 1 644 ? -25.850 -1.317 17.406 1.00 76.88 644 ALA A C 1
ATOM 5050 O O . ALA A 1 644 ? -26.013 -0.230 17.969 1.00 76.88 644 ALA A O 1
ATOM 5051 N N . GLY A 1 645 ? -25.386 -1.408 16.154 1.00 76.31 645 GLY A N 1
ATOM 5052 C CA . GLY A 1 645 ? -25.136 -0.244 15.297 1.00 76.31 645 GLY A CA 1
ATOM 5053 C C . GLY A 1 645 ? -23.966 0.642 15.722 1.00 76.31 645 GLY A C 1
ATOM 5054 O O . GLY A 1 645 ? -23.755 1.701 15.127 1.00 76.31 645 GLY A O 1
ATOM 5055 N N . HIS A 1 646 ? -23.220 0.236 16.748 1.00 86.62 646 HIS A N 1
ATOM 5056 C CA . HIS A 1 646 ? -21.991 0.902 17.143 1.00 86.62 646 HIS A CA 1
ATOM 5057 C C . HIS A 1 646 ? -20.797 0.228 16.461 1.00 86.62 646 HIS A C 1
ATOM 5059 O O . HIS A 1 646 ? -20.773 -0.985 16.266 1.00 86.62 646 HIS A O 1
ATOM 5065 N N . VAL A 1 647 ? -19.786 1.020 16.120 1.00 86.81 647 VAL A N 1
ATOM 5066 C CA . VAL A 1 647 ? -18.500 0.547 15.590 1.00 86.81 647 VAL A CA 1
ATOM 5067 C C . VAL A 1 647 ? -17.388 0.888 16.581 1.00 86.81 647 VAL A C 1
ATOM 5069 O O . VAL A 1 647 ? -17.558 1.832 17.351 1.00 86.81 647 VAL A O 1
ATOM 5072 N N . PRO A 1 648 ? -16.247 0.183 16.586 1.00 89.38 648 PRO A N 1
ATOM 5073 C CA . PRO A 1 648 ? -15.116 0.580 17.419 1.00 89.38 648 PRO A CA 1
ATOM 5074 C C . PRO A 1 648 ? -14.634 2.007 17.125 1.00 89.38 648 PRO A C 1
ATOM 5076 O O . PRO A 1 648 ? -14.646 2.468 15.978 1.00 89.38 648 PRO A O 1
ATOM 5079 N N . LEU A 1 649 ? -14.195 2.726 18.157 1.00 90.69 649 LEU A N 1
ATOM 5080 C CA . LEU A 1 649 ? -13.817 4.135 18.056 1.00 90.69 649 LEU A CA 1
ATOM 5081 C C . LEU A 1 649 ? -12.623 4.342 17.114 1.00 90.69 649 LEU A C 1
ATOM 5083 O O . LEU A 1 649 ? -12.600 5.333 16.390 1.00 90.69 649 LEU A O 1
ATOM 5087 N N . ASN A 1 650 ? -11.669 3.406 17.039 1.00 86.00 650 ASN A N 1
ATOM 5088 C CA . ASN A 1 650 ? -10.588 3.440 16.038 1.00 86.00 650 ASN A CA 1
ATOM 5089 C C . ASN A 1 650 ? -11.122 3.410 14.598 1.00 86.00 650 ASN A C 1
ATOM 5091 O O . ASN A 1 650 ? -10.628 4.153 13.749 1.00 86.00 650 ASN A O 1
ATOM 5095 N N . VAL A 1 651 ? -12.137 2.584 14.327 1.00 85.81 651 VAL A N 1
ATOM 5096 C CA . VAL A 1 651 ? -12.777 2.473 13.005 1.00 85.81 651 VAL A CA 1
ATOM 5097 C C . VAL A 1 651 ? -13.455 3.795 12.638 1.00 85.81 651 VAL A C 1
ATOM 5099 O O . VAL A 1 651 ? -13.314 4.268 11.512 1.00 85.81 651 VAL A O 1
ATOM 5102 N N . TRP A 1 652 ? -14.121 4.440 13.598 1.00 89.38 652 TRP A N 1
ATOM 5103 C CA . TRP A 1 652 ? -14.727 5.759 13.404 1.00 89.38 652 TRP A CA 1
ATOM 5104 C C . TRP A 1 652 ? -13.690 6.885 13.245 1.00 89.38 652 TRP A C 1
ATOM 5106 O O . TRP A 1 652 ? -13.819 7.722 12.361 1.00 89.38 652 TRP A O 1
ATOM 5116 N N . LEU A 1 653 ? -12.597 6.893 14.013 1.00 86.62 653 LEU A N 1
ATOM 5117 C CA . LEU A 1 653 ? -11.522 7.887 13.853 1.00 86.62 653 LEU A CA 1
ATOM 5118 C C . LEU A 1 653 ? -10.863 7.835 12.462 1.00 86.62 653 LEU A C 1
ATOM 5120 O O . LEU A 1 653 ? -10.327 8.842 11.990 1.00 86.62 653 LEU A O 1
ATOM 5124 N N . ASN A 1 654 ? -10.905 6.682 11.790 1.00 81.38 654 ASN A N 1
ATOM 5125 C CA . ASN A 1 654 ? -10.407 6.526 10.422 1.00 81.38 654 ASN A CA 1
ATOM 5126 C C . ASN A 1 654 ? -11.308 7.189 9.369 1.00 81.38 654 ASN A C 1
ATOM 5128 O O . ASN A 1 654 ? -10.851 7.405 8.249 1.00 81.38 654 ASN A O 1
ATOM 5132 N N . THR A 1 655 ? -12.539 7.580 9.718 1.00 82.25 655 THR A N 1
ATOM 5133 C CA . THR A 1 655 ? -13.453 8.284 8.804 1.00 82.25 655 THR A CA 1
ATOM 5134 C C . THR A 1 655 ? -13.221 9.788 8.739 1.00 82.25 655 THR A C 1
ATOM 5136 O O . THR A 1 655 ? -14.019 10.489 8.120 1.00 82.25 655 THR A O 1
ATOM 5139 N N . ARG A 1 656 ? -12.175 10.289 9.417 1.00 83.25 656 ARG A N 1
ATOM 5140 C CA . ARG A 1 656 ? -11.843 11.719 9.544 1.00 83.25 656 ARG A CA 1
ATOM 5141 C C . ARG A 1 656 ? -13.066 12.556 9.961 1.00 83.25 656 ARG A C 1
ATOM 5143 O O . ARG A 1 656 ? -13.513 13.414 9.198 1.00 83.25 656 ARG A O 1
ATOM 5150 N N . PRO A 1 657 ? -13.637 12.277 11.146 1.00 87.62 657 PRO A N 1
ATOM 5151 C CA . PRO A 1 657 ? -14.821 12.978 11.632 1.00 87.62 657 PRO A CA 1
ATOM 5152 C C . PRO A 1 657 ? -14.581 14.487 11.740 1.00 87.62 657 PRO A C 1
ATOM 5154 O O . PRO A 1 657 ? -13.469 14.949 12.004 1.00 87.62 657 PRO A O 1
ATOM 5157 N N . SER A 1 658 ? -15.642 15.265 11.546 1.00 90.50 658 SER A N 1
ATOM 5158 C CA . SER A 1 658 ? -15.584 16.720 11.665 1.00 90.50 658 SER A CA 1
ATOM 5159 C C . SER A 1 658 ? -15.333 17.167 13.106 1.00 90.50 658 SER A C 1
ATOM 5161 O O . SER A 1 658 ? -15.643 16.457 14.064 1.00 90.50 658 SER A O 1
ATOM 5163 N N . GLU A 1 659 ? -14.845 18.399 13.273 1.00 93.56 659 GLU A N 1
ATOM 5164 C CA . GLU A 1 659 ? -14.621 19.010 14.590 1.00 93.56 659 GLU A CA 1
ATOM 5165 C C . GLU A 1 659 ? -15.855 18.924 15.500 1.00 93.56 659 GLU A C 1
ATOM 5167 O O . GLU A 1 659 ? -15.743 18.617 16.687 1.00 93.56 659 GLU A O 1
ATOM 5172 N N . HIS A 1 660 ? -17.043 19.156 14.940 1.00 93.25 660 HIS A N 1
ATOM 5173 C CA . HIS A 1 660 ? -18.295 19.097 15.685 1.00 93.25 660 HIS A CA 1
ATOM 5174 C C . HIS A 1 660 ? -18.614 17.681 16.177 1.00 93.25 660 HIS A C 1
ATOM 5176 O O . HIS A 1 660 ? -19.019 17.505 17.325 1.00 93.25 660 HIS A O 1
ATOM 5182 N N . GLU A 1 661 ? -18.416 16.675 15.325 1.00 93.62 661 GLU A N 1
ATOM 5183 C CA . GLU A 1 661 ? -18.649 15.280 15.689 1.00 93.62 661 GLU A CA 1
ATOM 5184 C C . GLU A 1 661 ? -17.654 14.815 16.753 1.00 93.62 661 GLU A C 1
ATOM 5186 O O . GLU A 1 661 ? -18.075 14.243 17.756 1.00 93.62 661 GLU A O 1
ATOM 5191 N N . VAL A 1 662 ? -16.365 15.133 16.588 1.00 95.12 662 VAL A N 1
ATOM 5192 C CA . VAL A 1 662 ? -15.323 14.839 17.585 1.00 95.12 662 VAL A CA 1
ATOM 5193 C C . VAL A 1 662 ? -15.665 15.474 18.924 1.00 95.12 662 VAL A C 1
ATOM 5195 O O . VAL A 1 662 ? -15.645 14.790 19.941 1.00 95.12 662 VAL A O 1
ATOM 5198 N N . ARG A 1 663 ? -16.066 16.747 18.935 1.00 95.00 663 ARG A N 1
ATOM 5199 C CA . ARG A 1 663 ? -16.453 17.445 20.165 1.00 95.00 663 ARG A CA 1
ATOM 5200 C C . ARG A 1 663 ? -17.621 16.770 20.887 1.00 95.00 663 ARG A C 1
ATOM 5202 O O . ARG A 1 663 ? -17.606 16.689 22.114 1.00 95.00 663 ARG A O 1
ATOM 5209 N N . ASP A 1 664 ? -18.634 16.313 20.157 1.00 94.94 664 ASP A N 1
ATOM 5210 C CA . ASP A 1 664 ? -19.802 15.662 20.758 1.00 94.94 664 ASP A CA 1
ATOM 5211 C C . ASP A 1 664 ? -19.449 14.285 21.337 1.00 94.94 664 ASP A C 1
ATOM 5213 O O . ASP A 1 664 ? -19.855 13.973 22.458 1.00 94.94 664 ASP A O 1
ATOM 5217 N N . VAL A 1 665 ? -18.613 13.518 20.633 1.00 96.44 665 VAL A N 1
ATOM 5218 C CA . VAL A 1 665 ? -18.077 12.236 21.116 1.00 96.44 665 VAL A CA 1
ATOM 5219 C C . VAL A 1 665 ? -17.197 12.433 22.344 1.00 96.44 665 VAL A C 1
ATOM 5221 O O . VAL A 1 665 ? -17.342 11.703 23.319 1.00 96.44 665 VAL A O 1
ATOM 5224 N N . THR A 1 666 ? -16.333 13.450 22.346 1.00 96.25 666 THR A N 1
ATOM 5225 C CA . THR A 1 666 ? -15.506 13.808 23.504 1.00 96.25 666 THR A CA 1
ATOM 5226 C C . THR A 1 666 ? -16.363 14.097 24.728 1.00 96.25 666 THR A C 1
ATOM 5228 O O . THR A 1 666 ? -16.070 13.579 25.799 1.00 96.25 666 THR A O 1
ATOM 5231 N N . ARG A 1 667 ? -17.445 14.876 24.593 1.00 96.06 667 ARG A N 1
ATOM 5232 C CA . ARG A 1 667 ? -18.349 15.143 25.723 1.00 96.06 667 ARG A CA 1
ATOM 5233 C C . ARG A 1 667 ? -18.998 13.870 26.247 1.00 96.06 667 ARG A C 1
ATOM 5235 O O . ARG A 1 667 ? -19.091 13.698 27.457 1.00 96.06 667 ARG A O 1
ATOM 5242 N N . ASP A 1 668 ? -19.456 12.993 25.357 1.00 96.38 668 ASP A N 1
ATOM 5243 C CA . ASP A 1 668 ? -20.100 11.754 25.786 1.00 96.38 668 ASP A CA 1
ATOM 5244 C C . ASP A 1 668 ? -19.112 10.777 26.435 1.00 96.38 668 ASP A C 1
ATOM 5246 O O . ASP A 1 668 ? -19.442 10.142 27.433 1.00 96.38 668 ASP A O 1
ATOM 5250 N N . LEU A 1 669 ? -17.875 10.729 25.936 1.00 96.50 669 LEU A N 1
ATOM 5251 C CA . LEU A 1 669 ? -16.795 9.942 26.522 1.00 96.50 669 LEU A CA 1
ATOM 5252 C C . LEU A 1 669 ? -16.374 10.475 27.893 1.00 96.50 669 LEU A C 1
ATOM 5254 O O . LEU A 1 669 ? -16.213 9.692 28.822 1.00 96.50 669 LEU A O 1
ATOM 5258 N N . LEU A 1 670 ? -16.272 11.797 28.057 1.00 96.75 670 LEU A N 1
ATOM 5259 C CA . LEU A 1 670 ? -16.018 12.405 29.364 1.00 96.75 670 LEU A CA 1
ATOM 5260 C C . LEU A 1 670 ? -17.140 12.083 30.360 1.00 96.75 670 LEU A C 1
ATOM 5262 O O . LEU A 1 670 ? -16.843 11.773 31.506 1.00 96.75 670 LEU A O 1
ATOM 5266 N N . ARG A 1 671 ? -18.413 12.084 29.939 1.00 96.31 671 ARG A N 1
ATOM 5267 C CA . ARG A 1 671 ? -19.537 11.668 30.802 1.00 96.31 671 ARG A CA 1
ATOM 5268 C C . ARG A 1 671 ? -19.457 10.195 31.198 1.00 96.31 671 ARG A C 1
ATOM 5270 O O . ARG A 1 671 ? -19.722 9.875 32.352 1.00 96.31 671 ARG A O 1
ATOM 5277 N N . ALA A 1 672 ? -19.062 9.318 30.274 1.00 95.31 672 ALA A N 1
ATOM 5278 C CA . ALA A 1 672 ? -18.824 7.910 30.580 1.00 95.31 672 ALA A CA 1
ATOM 5279 C C . ALA A 1 672 ? -17.691 7.740 31.608 1.00 95.31 672 ALA A C 1
ATOM 5281 O O . ALA A 1 672 ? -17.849 6.982 32.562 1.00 95.31 672 ALA A O 1
ATOM 5282 N N . LEU A 1 673 ? -16.590 8.490 31.466 1.00 94.44 673 LEU A N 1
ATOM 5283 C CA . LEU A 1 673 ? -15.508 8.482 32.453 1.00 94.44 673 LEU A CA 1
ATOM 5284 C C . LEU A 1 673 ? -15.962 9.032 33.806 1.00 94.44 673 LEU A C 1
ATOM 5286 O O . LEU A 1 673 ? -15.680 8.404 34.815 1.00 94.44 673 LEU A O 1
ATOM 5290 N N . VAL A 1 674 ? -16.730 10.125 33.851 1.00 94.38 674 VAL A N 1
ATOM 5291 C CA . VAL A 1 674 ? -17.311 10.638 35.106 1.00 94.38 674 VAL A CA 1
ATOM 5292 C C . VAL A 1 674 ? -18.191 9.584 35.785 1.00 94.38 674 VAL A C 1
ATOM 5294 O O . VAL A 1 674 ? -18.124 9.429 36.997 1.00 94.38 674 VAL A O 1
ATOM 5297 N N . ALA A 1 675 ? -18.950 8.788 35.026 1.00 93.38 675 ALA A N 1
ATOM 5298 C CA . ALA A 1 675 ? -19.722 7.688 35.601 1.00 93.38 675 ALA A CA 1
ATOM 5299 C C . ALA A 1 675 ? -18.834 6.572 36.200 1.00 93.38 675 ALA A C 1
ATOM 5301 O O . ALA A 1 675 ? -19.202 5.995 37.225 1.00 93.38 675 ALA A O 1
ATOM 5302 N N . LEU A 1 676 ? -17.659 6.289 35.616 1.00 91.06 676 LEU A N 1
ATOM 5303 C CA . LEU A 1 676 ? -16.649 5.413 36.234 1.00 91.06 676 LEU A CA 1
ATOM 5304 C C . LEU A 1 676 ? -16.051 6.050 37.501 1.00 91.06 676 LEU A C 1
ATOM 5306 O O . LEU A 1 676 ? -15.896 5.362 38.515 1.00 91.06 676 LEU A O 1
ATOM 5310 N N . GLU A 1 677 ? -15.766 7.361 37.467 1.00 88.69 677 GLU A N 1
ATOM 5311 C CA . GLU A 1 677 ? -15.294 8.134 38.625 1.00 88.69 677 GLU A CA 1
ATOM 5312 C C . GLU A 1 677 ? -16.291 8.026 39.791 1.00 88.69 677 GLU A C 1
ATOM 5314 O O . GLU A 1 677 ? -15.900 7.657 40.900 1.00 88.69 677 GLU A O 1
ATOM 5319 N N . ASP A 1 678 ? -17.578 8.267 39.536 1.00 89.25 678 ASP A N 1
ATOM 5320 C CA . ASP A 1 678 ? -18.652 8.215 40.534 1.00 89.25 678 ASP A CA 1
ATOM 5321 C C . ASP A 1 678 ? -18.844 6.804 41.109 1.00 89.25 678 ASP A C 1
ATOM 5323 O O . ASP A 1 678 ? -19.034 6.640 42.316 1.00 89.25 678 ASP A O 1
ATOM 5327 N N . ALA A 1 679 ? -18.731 5.772 40.266 1.00 89.25 679 ALA A N 1
ATOM 5328 C CA . ALA A 1 679 ? -18.812 4.370 40.680 1.00 89.25 679 ALA A CA 1
ATOM 5329 C C . ALA A 1 679 ? -17.535 3.852 41.369 1.00 89.25 679 ALA A C 1
ATOM 5331 O O . ALA A 1 679 ? -17.514 2.721 41.855 1.00 89.25 679 ALA A O 1
ATOM 5332 N N . GLN A 1 680 ? -16.488 4.677 41.429 1.00 86.06 680 GLN A N 1
ATOM 5333 C CA . GLN A 1 680 ? -15.164 4.341 41.944 1.00 86.06 680 GLN A CA 1
ATOM 5334 C C . GLN A 1 680 ? -14.485 3.157 41.235 1.00 86.06 680 GLN A C 1
ATOM 5336 O O . GLN A 1 680 ? -13.729 2.412 41.854 1.00 86.06 680 GLN A O 1
ATOM 5341 N N . ILE A 1 681 ? -14.709 3.025 39.928 1.00 86.75 681 ILE A N 1
ATOM 5342 C CA . ILE A 1 681 ? -14.128 1.970 39.089 1.00 86.75 681 ILE A CA 1
ATOM 5343 C C . ILE A 1 681 ? -12.991 2.551 38.247 1.00 86.75 681 ILE A C 1
ATOM 5345 O O . ILE A 1 681 ? -13.059 3.710 37.836 1.00 86.75 681 ILE A O 1
ATOM 5349 N N . TYR A 1 682 ? -11.954 1.747 38.020 1.00 83.94 682 TYR A N 1
ATOM 5350 C CA . TYR A 1 682 ? -10.900 2.004 37.038 1.00 83.94 682 TYR A CA 1
ATOM 5351 C C . TYR A 1 682 ? -10.925 0.881 36.005 1.00 83.94 682 TYR A C 1
ATOM 5353 O O . TYR A 1 682 ? -10.943 -0.288 36.379 1.00 83.94 682 TYR A O 1
ATOM 5361 N N . HIS A 1 683 ? -10.943 1.224 34.722 1.00 86.50 683 HIS A N 1
ATOM 5362 C CA . HIS A 1 683 ? -10.978 0.284 33.605 1.00 86.50 683 HIS A CA 1
ATOM 5363 C C . HIS A 1 683 ? -9.585 -0.249 33.234 1.00 86.50 683 HIS A C 1
ATOM 5365 O O . HIS A 1 683 ? -9.471 -1.389 32.800 1.00 86.50 683 HIS A O 1
ATOM 5371 N N . LEU A 1 684 ? -8.535 0.570 33.384 1.00 79.31 684 LEU A N 1
ATOM 5372 C CA . LEU A 1 684 ? -7.106 0.250 33.167 1.00 79.31 684 LEU A CA 1
ATOM 5373 C C . LEU A 1 684 ? -6.662 -0.085 31.722 1.00 79.31 684 LEU A C 1
ATOM 5375 O O . LEU A 1 684 ? -5.563 0.313 31.341 1.00 79.31 684 LEU A O 1
ATOM 5379 N N . ASP A 1 685 ? -7.512 -0.683 30.880 1.00 80.06 685 ASP A N 1
ATOM 5380 C CA . ASP A 1 685 ? -7.267 -0.876 29.432 1.00 80.06 685 ASP A CA 1
ATOM 5381 C C . ASP A 1 685 ? -8.161 0.010 28.542 1.00 80.06 685 ASP A C 1
ATOM 5383 O O . ASP A 1 685 ? -8.792 -0.439 27.583 1.00 80.06 685 ASP A O 1
ATOM 5387 N N . LEU A 1 686 ? -8.253 1.309 28.847 1.00 87.06 686 LEU A N 1
ATOM 5388 C CA . LEU A 1 686 ? -8.949 2.240 27.956 1.00 87.06 686 LEU A CA 1
ATOM 5389 C C . LEU A 1 686 ? -8.178 2.410 26.643 1.00 87.06 686 LEU A C 1
ATOM 5391 O O . LEU A 1 686 ? -7.037 2.875 26.598 1.00 87.06 686 LEU A O 1
ATOM 5395 N N . ALA A 1 687 ? -8.844 2.053 25.550 1.00 86.88 687 ALA A N 1
ATOM 5396 C CA . ALA A 1 687 ? -8.314 2.126 24.200 1.00 86.88 687 ALA A CA 1
ATOM 5397 C C . ALA A 1 687 ? -9.456 2.325 23.199 1.00 86.88 687 ALA A C 1
ATOM 5399 O O . ALA A 1 687 ? -10.586 1.922 23.478 1.00 86.88 687 ALA A O 1
ATOM 5400 N N . PRO A 1 688 ? -9.205 2.854 21.987 1.00 88.69 688 PRO A N 1
ATOM 5401 C CA . PRO A 1 688 ? -10.285 3.049 21.022 1.00 88.69 688 PRO A CA 1
ATOM 5402 C C . PRO A 1 688 ? -10.964 1.744 20.574 1.00 88.69 688 PRO A C 1
ATOM 5404 O O . PRO A 1 688 ? -12.116 1.776 20.159 1.00 88.69 688 PRO A O 1
ATOM 5407 N N . ARG A 1 689 ? -10.282 0.595 20.668 1.00 84.69 689 ARG A N 1
ATOM 5408 C CA . ARG A 1 689 ? -10.894 -0.721 20.406 1.00 84.69 689 ARG A CA 1
ATOM 5409 C C . ARG A 1 689 ? -11.924 -1.132 21.475 1.00 84.69 689 ARG A C 1
ATOM 5411 O O . ARG A 1 689 ? -12.857 -1.857 21.155 1.00 84.69 689 ARG A O 1
ATOM 5418 N N . ASN A 1 690 ? -11.783 -0.609 22.696 1.00 89.00 690 ASN A N 1
ATOM 5419 C CA . ASN A 1 690 ? -12.624 -0.895 23.865 1.00 89.00 690 ASN A CA 1
ATOM 5420 C C . ASN A 1 690 ? -13.712 0.178 24.066 1.00 89.00 690 ASN A C 1
ATOM 5422 O O . ASN A 1 690 ? -14.393 0.228 25.087 1.00 89.00 690 ASN A O 1
ATOM 5426 N N . VAL A 1 691 ? -13.904 1.056 23.077 1.00 92.88 691 VAL A N 1
ATOM 5427 C CA . VAL A 1 691 ? -15.000 2.028 23.047 1.00 92.88 691 VAL A CA 1
ATOM 5428 C C . VAL A 1 691 ? -15.772 1.841 21.752 1.00 92.88 691 VAL A C 1
ATOM 5430 O O . VAL A 1 691 ? -15.225 1.989 20.662 1.00 92.88 691 VAL A O 1
ATOM 5433 N N . LEU A 1 692 ? -17.059 1.541 21.867 1.00 92.31 692 LEU A N 1
ATOM 5434 C CA . LEU A 1 692 ? -17.982 1.472 20.744 1.00 92.31 692 LEU A CA 1
ATOM 5435 C C . LEU A 1 692 ? -18.694 2.817 20.586 1.00 92.31 692 LEU A C 1
ATOM 5437 O O . LEU A 1 692 ? -19.133 3.412 21.566 1.00 92.31 692 LEU A O 1
ATOM 5441 N N . ILE A 1 693 ? -18.844 3.294 19.354 1.00 92.00 693 ILE A N 1
ATOM 5442 C CA . ILE A 1 693 ? -19.510 4.553 19.020 1.00 92.00 693 ILE A CA 1
ATOM 5443 C C . ILE A 1 693 ? -20.611 4.334 17.987 1.00 92.00 693 ILE A C 1
ATOM 5445 O O . ILE A 1 693 ? -20.392 3.708 16.952 1.00 92.00 693 ILE A O 1
ATOM 5449 N N . HIS A 1 694 ? -21.786 4.918 18.223 1.00 90.62 694 HIS A N 1
ATOM 5450 C CA . HIS A 1 694 ? -22.828 5.002 17.209 1.00 90.62 694 HIS A CA 1
ATOM 5451 C C . HIS A 1 694 ? -22.499 6.134 16.218 1.00 90.62 694 HIS A C 1
ATOM 5453 O O . HIS A 1 694 ? -22.563 7.301 16.611 1.00 90.62 694 HIS A O 1
ATOM 5459 N N . PRO A 1 695 ? -22.249 5.868 14.922 1.00 85.62 695 PRO A N 1
ATOM 5460 C CA . PRO A 1 695 ? -21.758 6.895 13.995 1.00 85.62 695 PRO A CA 1
ATOM 5461 C C . PRO A 1 695 ? -22.686 8.107 13.829 1.00 85.62 695 PRO A C 1
ATOM 5463 O O . PRO A 1 695 ? -22.220 9.233 13.720 1.00 85.62 695 PRO A O 1
ATOM 5466 N N . ILE A 1 696 ? -24.006 7.879 13.827 1.00 83.56 696 ILE A N 1
ATOM 5467 C CA . ILE A 1 696 ? -25.017 8.939 13.643 1.00 83.56 696 ILE A CA 1
ATOM 5468 C C . ILE A 1 696 ? -25.336 9.659 14.962 1.00 83.56 696 ILE A C 1
ATOM 5470 O O . ILE A 1 696 ? -25.261 10.883 15.055 1.00 83.56 696 ILE A O 1
ATOM 5474 N N . HIS A 1 697 ? -25.709 8.907 16.001 1.00 88.62 697 HIS A N 1
ATOM 5475 C CA . HIS A 1 697 ? -26.110 9.475 17.288 1.00 88.62 697 HIS A CA 1
ATOM 5476 C C . HIS A 1 697 ? -24.933 9.948 18.149 1.00 88.62 697 HIS A C 1
ATOM 5478 O O . HIS A 1 697 ? -25.161 10.703 19.092 1.00 88.62 697 HIS A O 1
ATOM 5484 N N . ARG A 1 698 ? -23.695 9.564 17.799 1.00 92.62 698 ARG A N 1
ATOM 5485 C CA . ARG A 1 698 ? -22.439 9.939 18.476 1.00 92.62 698 ARG A CA 1
ATOM 5486 C C . ARG A 1 698 ? -22.433 9.560 19.956 1.00 92.62 698 ARG A C 1
ATOM 5488 O O . ARG A 1 698 ? -21.847 10.246 20.784 1.00 92.62 698 ARG A O 1
ATOM 5495 N N . THR A 1 699 ? -23.127 8.469 20.270 1.00 93.69 699 THR A N 1
ATOM 5496 C CA . THR A 1 699 ? -23.203 7.900 21.612 1.00 93.69 699 THR A CA 1
ATOM 5497 C C . THR A 1 699 ? -22.110 6.865 21.791 1.00 93.69 699 THR A C 1
ATOM 5499 O O . THR A 1 699 ? -21.883 6.074 20.872 1.00 93.69 699 THR A O 1
ATOM 5502 N N . VAL A 1 700 ? -21.457 6.865 22.950 1.00 95.38 700 VAL A N 1
ATOM 5503 C CA . VAL A 1 700 ? -20.372 5.926 23.255 1.00 95.38 700 VAL A CA 1
ATOM 5504 C C . VAL A 1 700 ? -20.793 4.872 24.273 1.00 95.38 700 VAL A C 1
ATOM 5506 O O . VAL A 1 700 ? -21.597 5.138 25.167 1.00 95.38 700 VAL A O 1
ATOM 5509 N N . VAL A 1 701 ? -20.206 3.687 24.147 1.00 95.19 701 VAL A N 1
ATOM 5510 C CA . VAL A 1 701 ? -20.310 2.588 25.106 1.00 95.19 701 VAL A CA 1
ATOM 5511 C C . VAL A 1 701 ? -18.904 2.054 25.355 1.00 95.19 701 VAL A C 1
ATOM 5513 O O . VAL A 1 701 ? -18.233 1.629 24.415 1.00 95.19 701 VAL A O 1
ATOM 5516 N N . ILE A 1 702 ? -18.449 2.095 26.603 1.00 93.94 702 ILE A N 1
ATOM 5517 C CA . ILE A 1 702 ? -17.184 1.490 27.026 1.00 93.94 702 ILE A CA 1
ATOM 5518 C C . ILE A 1 702 ? -17.436 -0.002 27.232 1.00 93.94 702 ILE A C 1
ATOM 5520 O O . ILE A 1 702 ? -18.420 -0.388 27.864 1.00 93.94 702 ILE A O 1
ATOM 5524 N N . VAL A 1 703 ? -16.574 -0.835 26.664 1.00 89.25 703 VAL A N 1
ATOM 5525 C CA . VAL A 1 703 ? -16.678 -2.295 26.697 1.00 89.25 703 VAL A CA 1
ATOM 5526 C C . VAL A 1 703 ? -15.354 -2.902 27.140 1.00 89.25 703 VAL A C 1
ATOM 5528 O O . VAL A 1 703 ? -14.331 -2.239 27.097 1.00 89.25 703 VAL A O 1
ATOM 5531 N N . ASP A 1 704 ? -15.392 -4.188 27.478 1.00 84.94 704 ASP A N 1
ATOM 5532 C CA . ASP A 1 704 ? -14.222 -4.994 27.842 1.00 84.94 704 ASP A CA 1
ATOM 5533 C C . ASP A 1 704 ? -13.547 -4.598 29.165 1.00 84.94 704 ASP A C 1
ATOM 5535 O O . ASP A 1 704 ? -12.471 -4.019 29.211 1.00 84.94 704 ASP A O 1
ATOM 5539 N N . PHE A 1 705 ? -14.200 -4.954 30.270 1.00 84.50 705 PHE A N 1
ATOM 5540 C CA . PHE A 1 705 ? -13.778 -4.615 31.631 1.00 84.50 705 PHE A CA 1
ATOM 5541 C C . PHE A 1 705 ? -12.814 -5.638 32.251 1.00 84.50 705 PHE A C 1
ATOM 5543 O O . PHE A 1 705 ? -12.686 -5.655 33.467 1.00 84.50 705 PHE A O 1
ATOM 5550 N N . ASP A 1 706 ? -12.166 -6.504 31.469 1.00 77.62 706 ASP A N 1
ATOM 5551 C CA . ASP A 1 706 ? -11.389 -7.641 32.001 1.00 77.62 706 ASP A CA 1
ATOM 5552 C C . ASP A 1 706 ? -10.290 -7.227 32.990 1.00 77.62 706 ASP A C 1
ATOM 5554 O O . ASP A 1 706 ? -10.089 -7.910 33.991 1.00 77.62 706 ASP A O 1
ATOM 5558 N N . ASP A 1 707 ? -9.653 -6.077 32.750 1.00 75.88 707 ASP A N 1
ATOM 5559 C CA . ASP A 1 707 ? -8.618 -5.500 33.617 1.00 75.88 707 ASP A CA 1
ATOM 5560 C C . ASP A 1 707 ? -9.185 -4.514 34.660 1.00 75.88 707 ASP A C 1
ATOM 5562 O O . ASP A 1 707 ? -8.437 -3.854 35.382 1.00 75.88 707 ASP A O 1
ATOM 5566 N N . ALA A 1 708 ? -10.509 -4.357 34.736 1.00 81.25 708 ALA A N 1
ATOM 5567 C CA . ALA A 1 708 ? -11.129 -3.343 35.574 1.00 81.25 708 ALA A CA 1
ATOM 5568 C C . ALA A 1 708 ? -11.127 -3.732 37.054 1.00 81.25 708 ALA A C 1
ATOM 5570 O O . ALA A 1 708 ? -11.423 -4.866 37.434 1.00 81.25 708 ALA A O 1
ATOM 5571 N N . VAL A 1 709 ? -10.886 -2.743 37.914 1.00 78.81 709 VAL A N 1
ATOM 5572 C CA . VAL A 1 709 ? -10.805 -2.936 39.363 1.00 78.81 709 VAL A CA 1
ATOM 5573 C C . VAL A 1 709 ? -11.728 -1.995 40.127 1.00 78.81 709 VAL A C 1
ATOM 5575 O O . VAL A 1 709 ? -11.941 -0.832 39.777 1.00 78.81 709 VAL A O 1
ATOM 5578 N N . ASP A 1 710 ? -12.253 -2.528 41.225 1.00 76.81 710 ASP A N 1
ATOM 5579 C CA . ASP A 1 710 ? -13.157 -1.869 42.162 1.00 76.81 710 ASP A CA 1
ATOM 5580 C C . ASP A 1 710 ? -12.394 -1.527 43.449 1.00 76.81 710 ASP A C 1
ATOM 5582 O O . ASP A 1 710 ? -12.435 -2.271 44.432 1.00 76.81 710 ASP A O 1
ATOM 5586 N N . SER A 1 711 ? -11.596 -0.452 43.446 1.00 65.12 711 SER A N 1
ATOM 5587 C CA . SER A 1 711 ? -10.909 -0.033 44.671 1.00 65.12 711 SER A CA 1
ATOM 5588 C C . SER A 1 711 ? -10.396 1.412 44.658 1.00 65.12 711 SER A C 1
ATOM 5590 O O . SER A 1 711 ? -10.003 1.952 43.630 1.00 65.12 711 SER A O 1
ATOM 5592 N N . VAL A 1 712 ? -10.335 2.010 45.856 1.00 52.28 712 VAL A N 1
ATOM 5593 C CA . VAL A 1 712 ? -9.631 3.274 46.172 1.00 52.28 712 VAL A CA 1
ATOM 5594 C C . VAL A 1 712 ? -8.126 3.031 46.397 1.00 52.28 712 VAL A C 1
ATOM 5596 O O . VAL A 1 712 ? -7.358 3.976 46.567 1.00 52.28 712 VAL A O 1
ATOM 5599 N N . ARG A 1 713 ? -7.688 1.763 46.442 1.00 48.78 713 ARG A N 1
ATOM 5600 C CA . ARG A 1 713 ? -6.278 1.422 46.629 1.00 48.78 713 ARG A CA 1
ATOM 5601 C C . ARG A 1 713 ? -5.561 1.684 45.320 1.00 48.78 713 ARG A C 1
ATOM 5603 O O . ARG A 1 713 ? -5.870 1.053 44.322 1.00 48.78 713 ARG A O 1
ATOM 5610 N N . GLU A 1 714 ? -4.651 2.648 45.360 1.00 50.84 714 GLU A N 1
ATOM 5611 C CA . GLU A 1 714 ? -3.299 2.554 44.811 1.00 50.84 714 GLU A CA 1
ATOM 5612 C C . GLU A 1 714 ? -3.067 1.288 43.974 1.00 50.84 714 GLU A C 1
ATOM 5614 O O . GLU A 1 714 ? -2.511 0.308 44.459 1.00 50.84 714 GLU A O 1
ATOM 5619 N N . VAL A 1 715 ? -3.583 1.278 42.741 1.00 54.41 715 VAL A N 1
ATOM 5620 C CA . VAL A 1 715 ? -3.438 0.125 41.854 1.00 54.41 715 VAL A CA 1
ATOM 5621 C C . VAL A 1 715 ? -1.989 0.139 41.389 1.00 54.41 715 VAL A C 1
ATOM 5623 O O . VAL A 1 715 ? -1.573 1.049 40.677 1.00 54.41 715 VAL A O 1
ATOM 5626 N N . GLU A 1 716 ? -1.193 -0.822 41.835 1.00 51.09 716 GLU A N 1
ATOM 5627 C CA . GLU A 1 716 ? 0.091 -1.138 41.219 1.00 51.09 716 GLU A CA 1
ATOM 5628 C C . GLU A 1 716 ? -0.236 -1.984 39.989 1.00 51.09 716 GLU A C 1
ATOM 5630 O O . GLU A 1 716 ? -0.443 -3.183 40.098 1.00 51.09 716 GLU A O 1
ATOM 5635 N N . CYS A 1 717 ? -0.424 -1.360 38.828 1.00 50.72 717 CYS A N 1
ATOM 5636 C CA . CYS A 1 717 ? -0.597 -2.121 37.595 1.00 50.72 717 CYS A CA 1
ATOM 5637 C C . CYS A 1 717 ? 0.097 -1.413 36.436 1.00 50.72 717 CYS A C 1
ATOM 5639 O O . CYS A 1 717 ? -0.165 -0.236 36.161 1.00 50.72 717 CYS A O 1
ATOM 5641 N N . ALA A 1 718 ? 0.978 -2.157 35.767 1.00 52.47 718 ALA A N 1
ATOM 5642 C CA . ALA A 1 718 ? 1.618 -1.783 34.517 1.00 52.47 718 ALA A CA 1
ATOM 5643 C C . ALA A 1 718 ? 0.765 -2.294 33.349 1.00 52.47 718 ALA A C 1
ATOM 5645 O O . ALA A 1 718 ? 0.730 -3.491 33.071 1.00 52.47 718 ALA A O 1
ATOM 5646 N N . GLY A 1 719 ? 0.082 -1.395 32.643 1.00 58.44 719 GLY A N 1
ATOM 5647 C CA . GLY A 1 719 ? -0.782 -1.795 31.535 1.00 58.44 719 GLY A CA 1
ATOM 5648 C C . GLY A 1 719 ? -1.447 -0.619 30.835 1.00 58.44 719 GLY A C 1
ATOM 5649 O O . GLY A 1 719 ? -1.809 0.377 31.464 1.00 58.44 719 GLY A O 1
ATOM 5650 N N . GLY A 1 720 ? -1.583 -0.727 29.514 1.00 64.31 720 GLY A N 1
ATOM 5651 C CA . GLY A 1 720 ? -2.278 0.256 28.697 1.00 64.31 720 GLY A CA 1
ATOM 5652 C C . GLY A 1 720 ? -1.907 0.185 27.216 1.00 64.31 720 GLY A C 1
ATOM 5653 O O . GLY A 1 720 ? -0.860 -0.327 26.813 1.00 64.31 720 GLY A O 1
ATOM 5654 N N . SER A 1 721 ? -2.785 0.718 26.372 1.00 71.31 721 SER A N 1
ATOM 5655 C CA . SER A 1 721 ? -2.594 0.707 24.922 1.00 71.31 721 SER A CA 1
ATOM 5656 C C . SER A 1 721 ? -1.636 1.802 24.454 1.00 71.31 721 SER A C 1
ATOM 5658 O O . SER A 1 721 ? -1.895 2.986 24.669 1.00 71.31 721 SER A O 1
ATOM 5660 N N . PHE A 1 722 ? -0.551 1.413 23.771 1.00 72.56 722 PHE A N 1
ATOM 5661 C CA . PHE A 1 722 ? 0.479 2.337 23.279 1.00 72.56 722 PHE A CA 1
ATOM 5662 C C . PHE A 1 722 ? -0.120 3.510 22.482 1.00 72.56 722 PHE A C 1
ATOM 5664 O O . PHE A 1 722 ? -0.938 3.313 21.583 1.00 72.56 722 PHE A O 1
ATOM 5671 N N . GLY A 1 723 ? 0.282 4.735 22.829 1.00 77.12 723 GLY A N 1
ATOM 5672 C CA . GLY A 1 723 ? -0.214 5.979 22.227 1.00 77.12 723 GLY A CA 1
ATOM 5673 C C . GLY A 1 723 ? -1.557 6.486 22.773 1.00 77.12 723 GLY A C 1
ATOM 5674 O O . GLY A 1 723 ? -1.950 7.599 22.428 1.00 77.12 723 GLY A O 1
ATOM 5675 N N . TYR A 1 724 ? -2.232 5.713 23.630 1.00 82.44 724 TYR A N 1
ATOM 5676 C CA . TYR A 1 724 ? -3.508 6.073 24.265 1.00 82.44 724 TYR A CA 1
ATOM 5677 C C . TYR A 1 724 ? -3.463 6.027 25.792 1.00 82.44 724 TYR A C 1
ATOM 5679 O O . TYR A 1 724 ? -4.171 6.798 26.433 1.00 82.44 724 TYR A O 1
ATOM 5687 N N . ALA A 1 725 ? -2.622 5.167 26.368 1.00 79.75 725 ALA A N 1
ATOM 5688 C CA . ALA A 1 725 ? -2.390 5.126 27.803 1.00 79.75 725 ALA A CA 1
ATOM 5689 C C . ALA A 1 725 ? -1.528 6.309 28.260 1.00 79.75 725 ALA A C 1
ATOM 5691 O O . ALA A 1 725 ? -0.686 6.807 27.500 1.00 79.75 725 ALA A O 1
ATOM 5692 N N . ALA A 1 726 ? -1.745 6.745 29.499 1.00 80.25 726 ALA A N 1
ATOM 5693 C CA . ALA A 1 726 ? -0.996 7.825 30.120 1.00 80.25 726 ALA A CA 1
ATOM 5694 C C . ALA A 1 726 ? 0.475 7.434 30.365 1.00 80.25 726 ALA A C 1
ATOM 5696 O O . ALA A 1 726 ? 0.775 6.255 30.555 1.00 80.25 726 ALA A O 1
ATOM 5697 N N . PRO A 1 727 ? 1.410 8.398 30.418 1.00 74.12 727 PRO A N 1
ATOM 5698 C CA . PRO A 1 727 ? 2.830 8.144 30.676 1.00 74.12 727 PRO A CA 1
ATOM 5699 C C . PRO A 1 727 ? 3.118 7.267 31.900 1.00 74.12 727 PRO A C 1
ATOM 5701 O O . PRO A 1 727 ? 3.958 6.374 31.834 1.00 74.12 727 PRO A O 1
ATOM 5704 N N . GLU A 1 728 ? 2.396 7.485 32.998 1.00 71.31 728 GLU A N 1
ATOM 5705 C CA . GLU A 1 728 ? 2.517 6.710 34.234 1.00 71.31 728 GLU A CA 1
ATOM 5706 C C . GLU A 1 728 ? 2.076 5.246 34.088 1.00 71.31 728 GLU A C 1
ATOM 5708 O O . GLU A 1 728 ? 2.535 4.408 34.852 1.00 71.31 728 GLU A O 1
ATOM 5713 N N . GLN A 1 729 ? 1.263 4.907 33.082 1.00 72.50 729 GLN A N 1
ATOM 5714 C CA . GLN A 1 729 ? 0.862 3.522 32.816 1.00 72.50 729 GLN A CA 1
ATOM 5715 C C . GLN A 1 729 ? 1.985 2.698 32.166 1.00 72.50 729 GLN A C 1
ATOM 5717 O O . GLN A 1 729 ? 1.998 1.476 32.296 1.00 72.50 729 GLN A O 1
ATOM 5722 N N . TYR A 1 730 ? 2.938 3.351 31.486 1.00 60.94 730 TYR A N 1
ATOM 5723 C CA . TYR A 1 730 ? 4.122 2.690 30.916 1.00 60.94 730 TYR A CA 1
ATOM 5724 C C . TYR A 1 730 ? 5.294 2.609 31.902 1.00 60.94 730 TYR A C 1
ATOM 5726 O O . TYR A 1 730 ? 6.243 1.858 31.680 1.00 60.94 730 TYR A O 1
ATOM 5734 N N . LEU A 1 731 ? 5.267 3.424 32.958 1.00 56.38 731 LEU A N 1
ATOM 5735 C CA . LEU A 1 731 ? 6.378 3.634 33.877 1.00 56.38 731 LEU A CA 1
ATOM 5736 C C . LEU A 1 731 ? 5.968 3.115 35.253 1.00 56.38 731 LEU A C 1
ATOM 5738 O O . LEU A 1 731 ? 5.366 3.843 36.038 1.00 56.38 731 LEU A O 1
ATOM 5742 N N . ASN A 1 732 ? 6.354 1.872 35.557 1.00 50.47 732 ASN A N 1
ATOM 5743 C CA . ASN A 1 732 ? 6.025 1.138 36.791 1.00 50.47 732 ASN A CA 1
ATOM 5744 C C . ASN A 1 732 ? 6.583 1.780 38.096 1.00 50.47 732 ASN A C 1
ATOM 5746 O O . ASN A 1 732 ? 6.669 1.128 39.129 1.00 50.47 732 ASN A O 1
ATOM 5750 N N . TYR A 1 733 ? 7.005 3.051 38.051 1.00 42.66 733 TYR A N 1
ATOM 5751 C CA . TYR A 1 733 ? 7.623 3.805 39.144 1.00 42.66 733 TYR A CA 1
ATOM 5752 C C . TYR A 1 733 ? 6.977 5.186 39.413 1.00 42.66 733 TYR A C 1
ATOM 5754 O O . TYR A 1 733 ? 7.253 5.789 40.447 1.00 42.66 733 TYR A O 1
ATOM 5762 N N . LEU A 1 734 ? 6.086 5.714 38.552 1.00 43.44 734 LEU A N 1
ATOM 5763 C CA . LEU A 1 734 ? 5.503 7.062 38.760 1.00 43.44 734 LEU A CA 1
ATOM 5764 C C . LEU A 1 734 ? 4.267 7.108 39.679 1.00 43.44 734 LEU A C 1
ATOM 5766 O O . LEU A 1 734 ? 3.751 8.189 39.978 1.00 43.44 734 LEU A O 1
ATOM 5770 N N . GLY A 1 735 ? 3.860 5.957 40.207 1.00 47.66 735 GLY A N 1
ATOM 5771 C CA . GLY A 1 735 ? 2.874 5.845 41.272 1.00 47.66 735 GLY A CA 1
ATOM 5772 C C . GLY A 1 735 ? 1.420 5.796 40.805 1.00 47.66 735 GLY A C 1
ATOM 5773 O O . GLY A 1 735 ? 1.039 6.364 39.792 1.00 47.66 735 GLY A O 1
ATOM 5774 N N . LEU A 1 736 ? 0.624 5.120 41.627 1.00 57.66 736 LEU A N 1
ATOM 5775 C CA . LEU A 1 736 ? -0.811 5.256 41.885 1.00 57.66 736 LEU A CA 1
ATOM 5776 C C . LEU A 1 736 ? -1.650 5.802 40.726 1.00 57.66 736 LEU A C 1
ATOM 5778 O O . LEU A 1 736 ? -1.728 7.024 40.533 1.00 57.66 736 LEU A O 1
ATOM 5782 N N . HIS A 1 737 ? -2.351 4.892 40.037 1.00 64.44 737 HIS A N 1
ATOM 5783 C CA . HIS A 1 737 ? -3.458 5.241 39.145 1.00 64.44 737 HIS A CA 1
ATOM 5784 C C . HIS A 1 737 ? -4.401 6.222 39.850 1.00 64.44 737 HIS A C 1
ATOM 5786 O O . HIS A 1 737 ? -4.798 6.031 41.001 1.00 64.44 737 HIS A O 1
ATOM 5792 N N . SER A 1 738 ? -4.724 7.312 39.161 1.00 71.25 738 SER A N 1
ATOM 5793 C CA . SER A 1 738 ? -5.586 8.374 39.676 1.00 71.25 738 SER A CA 1
ATOM 5794 C C . SER A 1 738 ? -6.606 8.775 38.615 1.00 71.25 738 SER A C 1
ATOM 5796 O O . SER A 1 738 ? -6.507 8.369 37.461 1.00 71.25 738 SER A O 1
ATOM 5798 N N . ARG A 1 739 ? -7.583 9.615 38.966 1.00 77.25 739 ARG A N 1
ATOM 5799 C CA . ARG A 1 739 ? -8.633 10.035 38.017 1.00 77.25 739 ARG A CA 1
ATOM 5800 C C . ARG A 1 739 ? -8.089 10.737 36.762 1.00 77.25 739 ARG A C 1
ATOM 5802 O O . ARG A 1 739 ? -8.684 10.650 35.691 1.00 77.25 739 ARG A O 1
ATOM 5809 N N . VAL A 1 740 ? -6.928 11.389 36.859 1.00 84.31 740 VAL A N 1
ATOM 5810 C CA . VAL A 1 740 ? -6.283 12.032 35.698 1.00 84.31 740 VAL A CA 1
ATOM 5811 C C . VAL A 1 740 ? -5.632 11.031 34.737 1.00 84.31 740 VAL A C 1
ATOM 5813 O O . VAL A 1 740 ? -5.406 11.373 33.579 1.00 84.31 740 VAL A O 1
ATOM 5816 N N . THR A 1 741 ? -5.365 9.802 35.186 1.00 82.94 741 THR A N 1
ATOM 5817 C CA . THR A 1 741 ? -4.717 8.756 34.384 1.00 82.94 741 THR A CA 1
ATOM 5818 C C . THR A 1 741 ? -5.644 8.285 33.263 1.00 82.94 741 THR A C 1
ATOM 5820 O O . THR A 1 741 ? -5.277 8.355 32.097 1.00 82.94 741 THR A O 1
ATOM 5823 N N . GLU A 1 742 ? -6.894 7.932 33.573 1.00 85.94 742 GLU A N 1
ATOM 5824 C CA . GLU A 1 742 ? -7.884 7.538 32.554 1.00 85.94 742 GLU A CA 1
ATOM 5825 C C . GLU A 1 742 ? -8.350 8.715 31.690 1.00 85.94 742 GLU A C 1
ATOM 5827 O O . GLU A 1 742 ? -8.663 8.554 30.514 1.00 85.94 742 GLU A O 1
ATOM 5832 N N . SER A 1 743 ? -8.335 9.928 32.244 1.00 90.81 743 SER A N 1
ATOM 5833 C CA . SER A 1 743 ? -8.691 11.147 31.507 1.00 90.81 743 SER A CA 1
ATOM 5834 C C . SER A 1 743 ? -7.731 11.424 30.342 1.00 90.81 743 SER A C 1
ATOM 5836 O O . SER A 1 743 ? -8.142 11.962 29.309 1.00 90.81 743 SER A O 1
ATOM 5838 N N . PHE A 1 744 ? -6.472 10.989 30.460 1.00 90.00 744 PHE A N 1
ATOM 5839 C CA . PHE A 1 744 ? -5.473 11.093 29.399 1.00 90.00 744 PHE A CA 1
ATOM 5840 C C . PHE A 1 744 ? -5.939 10.445 28.089 1.00 90.00 744 PHE A C 1
ATOM 5842 O O . PHE A 1 744 ? -5.715 11.007 27.015 1.00 90.00 744 PHE A O 1
ATOM 5849 N N . PHE A 1 745 ? -6.643 9.309 28.169 1.00 91.19 745 PHE A N 1
ATOM 5850 C CA . PHE A 1 745 ? -7.159 8.585 27.006 1.00 91.19 745 PHE A CA 1
ATOM 5851 C C . PHE A 1 745 ? -8.022 9.478 26.104 1.00 91.19 745 PHE A C 1
ATOM 5853 O O . PHE A 1 745 ? -7.871 9.463 24.882 1.00 91.19 745 PHE A O 1
ATOM 5860 N N . VAL A 1 746 ? -8.884 10.318 26.685 1.00 94.88 746 VAL A N 1
ATOM 5861 C CA . VAL A 1 746 ? -9.735 11.241 25.915 1.00 94.88 746 VAL A CA 1
ATOM 5862 C C . VAL A 1 746 ? -8.895 12.306 25.210 1.00 94.88 746 VAL A C 1
ATOM 5864 O O . VAL A 1 746 ? -9.158 12.647 24.055 1.00 94.88 746 VAL A O 1
ATOM 5867 N N . GLY A 1 747 ? -7.851 12.801 25.878 1.00 92.19 747 GLY A N 1
ATOM 5868 C CA . GLY A 1 747 ? -6.885 13.719 25.283 1.00 92.19 747 GLY A CA 1
ATOM 5869 C C . GLY A 1 747 ? -6.120 13.077 24.122 1.00 92.19 747 GLY A C 1
ATOM 5870 O O . GLY A 1 747 ? -5.951 13.698 23.073 1.00 92.19 747 GLY A O 1
ATOM 5871 N N . ALA A 1 748 ? -5.737 11.806 24.263 1.00 89.25 748 ALA A N 1
ATOM 5872 C CA . ALA A 1 748 ? -5.127 11.024 23.195 1.00 89.25 748 ALA A CA 1
ATOM 5873 C C . ALA A 1 748 ? -6.082 10.840 22.002 1.00 89.25 748 ALA A C 1
ATOM 5875 O O . ALA A 1 748 ? -5.676 11.029 20.858 1.00 89.25 748 ALA A O 1
ATOM 5876 N N . VAL A 1 749 ? -7.365 10.543 22.247 1.00 91.69 749 VAL A N 1
ATOM 5877 C CA . VAL A 1 749 ? -8.397 10.449 21.197 1.00 91.69 749 VAL A CA 1
ATOM 5878 C C . VAL A 1 749 ? -8.536 11.771 20.437 1.00 91.69 749 VAL A C 1
ATOM 5880 O O . VAL A 1 749 ? -8.529 11.762 19.206 1.00 91.69 749 VAL A O 1
ATOM 5883 N N . LEU A 1 750 ? -8.611 12.903 21.146 1.00 92.31 750 LEU A N 1
ATOM 5884 C CA . LEU A 1 750 ? -8.655 14.238 20.536 1.00 92.31 750 LEU A CA 1
ATOM 5885 C C . LEU A 1 750 ? -7.412 14.520 19.688 1.00 92.31 750 LEU A C 1
ATOM 5887 O O . LEU A 1 750 ? -7.528 14.969 18.548 1.00 92.31 750 LEU A O 1
ATOM 5891 N N . TYR A 1 751 ? -6.229 14.230 20.229 1.00 88.31 751 TYR A N 1
ATOM 5892 C CA . TYR A 1 751 ? -4.967 14.396 19.520 1.00 88.31 751 TYR A CA 1
ATOM 5893 C C . TYR A 1 751 ? -4.945 13.568 18.232 1.00 88.31 751 TYR A C 1
ATOM 5895 O O . TYR A 1 751 ? -4.689 14.095 17.148 1.00 88.31 751 TYR A O 1
ATOM 5903 N N . HIS A 1 752 ? -5.258 12.276 18.325 1.00 85.62 752 HIS A N 1
ATOM 5904 C CA . HIS A 1 752 ? -5.225 11.374 17.179 1.00 85.62 752 HIS A CA 1
ATOM 5905 C C . HIS A 1 752 ? -6.302 11.710 16.148 1.00 85.62 752 HIS A C 1
ATOM 5907 O O . HIS A 1 752 ? -6.034 11.549 14.961 1.00 85.62 752 HIS A O 1
ATOM 5913 N N . ALA A 1 753 ? -7.463 12.251 16.538 1.00 88.31 753 ALA A N 1
ATOM 5914 C CA . ALA A 1 753 ? -8.527 12.641 15.606 1.00 88.31 753 ALA A CA 1
ATOM 5915 C C . ALA A 1 753 ? -8.076 13.660 14.540 1.00 88.31 753 ALA A C 1
ATOM 5917 O O . ALA A 1 753 ? -8.562 13.601 13.411 1.00 88.31 753 ALA A O 1
ATOM 5918 N N . PHE A 1 754 ? -7.118 14.539 14.864 1.00 87.81 754 PHE A N 1
ATOM 5919 C CA . PHE A 1 754 ? -6.658 15.612 13.969 1.00 87.81 754 PHE A CA 1
ATOM 5920 C C . PHE A 1 754 ? -5.198 15.487 13.518 1.00 87.81 754 PHE A C 1
ATOM 5922 O O . PHE A 1 754 ? -4.721 16.321 12.749 1.00 87.81 754 PHE A O 1
ATOM 5929 N N . THR A 1 755 ? -4.474 14.460 13.966 1.00 79.19 755 THR A N 1
ATOM 5930 C CA . THR A 1 755 ? -3.087 14.208 13.551 1.00 79.19 755 THR A CA 1
ATOM 5931 C C . THR A 1 755 ? -2.979 13.051 12.556 1.00 79.19 755 THR A C 1
ATOM 5933 O O . THR A 1 755 ? -3.885 12.225 12.414 1.00 79.19 755 THR A O 1
ATOM 5936 N N . ASN A 1 756 ? -1.877 13.030 11.796 1.00 67.75 756 ASN A N 1
ATOM 5937 C CA . ASN A 1 756 ? -1.709 12.154 10.635 1.00 67.75 756 ASN A CA 1
ATOM 5938 C C . ASN A 1 756 ? -1.832 10.656 11.017 1.00 67.75 756 ASN A C 1
ATOM 5940 O O . ASN A 1 756 ? -0.981 10.160 11.760 1.00 67.75 756 ASN A O 1
ATOM 5944 N N . PRO A 1 757 ? -2.810 9.910 10.454 1.00 60.72 757 PRO A N 1
ATOM 5945 C CA . PRO A 1 757 ? -3.020 8.486 10.724 1.00 60.72 757 PRO A CA 1
ATOM 5946 C C . PRO A 1 757 ? -1.781 7.608 10.530 1.00 60.72 757 PRO A C 1
ATOM 5948 O O . PRO A 1 757 ? -1.566 6.682 11.309 1.00 60.72 757 PRO A O 1
ATOM 5951 N N . ALA A 1 758 ? -0.938 7.918 9.538 1.00 54.72 758 ALA A N 1
ATOM 5952 C CA . ALA A 1 758 ? 0.276 7.154 9.246 1.00 54.72 758 ALA A CA 1
ATOM 5953 C C . ALA A 1 758 ? 1.316 7.231 10.376 1.00 54.72 758 ALA A C 1
ATOM 5955 O O . ALA A 1 758 ? 2.137 6.333 10.516 1.00 54.72 758 ALA A O 1
ATOM 5956 N N . LYS A 1 759 ? 1.261 8.276 11.213 1.00 53.03 759 LYS A N 1
ATOM 5957 C CA . LYS A 1 759 ? 2.156 8.442 12.363 1.00 53.03 759 LYS A CA 1
ATOM 5958 C C . LYS A 1 759 ? 1.616 7.806 13.651 1.00 53.03 759 LYS A C 1
ATOM 5960 O O . LYS A 1 759 ? 2.374 7.684 14.606 1.00 53.03 759 LYS A O 1
ATOM 5965 N N . ARG A 1 760 ? 0.342 7.381 13.692 1.00 60.19 760 ARG A N 1
ATOM 5966 C CA . ARG A 1 760 ? -0.319 6.876 14.916 1.00 60.19 760 ARG A CA 1
ATOM 5967 C C . ARG A 1 760 ? 0.225 5.527 15.406 1.00 60.19 760 ARG A C 1
ATOM 5969 O O . ARG A 1 760 ? 0.118 5.240 16.590 1.00 60.19 760 ARG A O 1
ATOM 5976 N N . LYS A 1 761 ? 0.774 4.690 14.512 1.00 51.91 761 LYS A N 1
ATOM 5977 C CA . LYS A 1 761 ? 1.302 3.353 14.861 1.00 51.91 761 LYS A CA 1
ATOM 5978 C C . LYS A 1 761 ? 2.693 3.410 15.496 1.00 51.91 761 LYS A C 1
ATOM 5980 O O . LYS A 1 761 ? 2.968 2.659 16.426 1.00 51.91 761 LYS A O 1
ATOM 5985 N N . ASP A 1 762 ? 3.518 4.346 15.034 1.00 50.56 762 ASP A N 1
ATOM 5986 C CA . ASP A 1 762 ? 4.937 4.399 15.386 1.00 50.56 762 ASP A CA 1
ATOM 5987 C C . ASP A 1 762 ? 5.270 5.530 16.358 1.00 50.56 762 ASP A C 1
ATOM 5989 O O . ASP A 1 762 ? 6.431 5.646 16.730 1.00 50.56 762 ASP A O 1
ATOM 5993 N N . HIS A 1 763 ? 4.322 6.396 16.740 1.00 56.78 763 HIS A N 1
ATOM 5994 C CA . HIS A 1 763 ? 4.578 7.558 17.595 1.00 56.78 763 HIS A CA 1
ATOM 5995 C C . HIS A 1 763 ? 3.520 7.722 18.697 1.00 56.78 763 HIS A C 1
ATOM 5997 O O . HIS A 1 763 ? 2.347 7.910 18.394 1.00 56.78 763 HIS A O 1
ATOM 6003 N N . ALA A 1 764 ? 3.940 7.741 19.968 1.00 56.78 764 ALA A N 1
ATOM 6004 C CA . ALA A 1 764 ? 3.056 8.030 21.097 1.00 56.78 764 ALA A CA 1
ATOM 6005 C C . ALA A 1 764 ? 2.589 9.498 21.074 1.00 56.78 764 ALA A C 1
ATOM 6007 O O . ALA A 1 764 ? 1.406 9.748 20.888 1.00 56.78 764 ALA A O 1
ATOM 6008 N N . PHE A 1 765 ? 3.509 10.470 21.201 1.00 66.06 765 PHE A N 1
ATOM 6009 C CA . PHE A 1 765 ? 3.210 11.913 21.146 1.00 66.06 765 PHE A CA 1
ATOM 6010 C C . PHE A 1 765 ? 4.434 12.732 20.690 1.00 66.06 765 PHE A C 1
ATOM 6012 O O . PHE A 1 765 ? 5.307 13.032 21.503 1.00 66.06 765 PHE A O 1
ATOM 6019 N N . PRO A 1 766 ? 4.543 13.133 19.410 1.00 59.56 766 PRO A N 1
ATOM 6020 C CA . PRO A 1 766 ? 5.615 14.026 18.961 1.00 59.56 766 PRO A CA 1
ATOM 6021 C C . PRO A 1 766 ? 5.410 15.503 19.358 1.00 59.56 766 PRO A C 1
ATOM 6023 O O . PRO A 1 766 ? 6.345 16.286 19.219 1.00 59.56 766 PRO A O 1
ATOM 6026 N N . PHE A 1 767 ? 4.215 15.898 19.830 1.00 67.38 767 PHE A N 1
ATOM 6027 C CA . PHE A 1 767 ? 3.760 17.271 20.164 1.00 67.38 767 PHE A CA 1
ATOM 6028 C C . PHE A 1 767 ? 3.847 18.331 19.053 1.00 67.38 767 PHE A C 1
ATOM 6030 O O . PHE A 1 767 ? 3.031 19.250 19.028 1.00 67.38 767 PHE A O 1
ATOM 6037 N N . SER A 1 768 ? 4.757 18.192 18.088 1.00 62.53 768 SER A N 1
ATOM 6038 C CA . SER A 1 768 ? 4.874 19.057 16.910 1.00 62.53 768 SER A CA 1
ATOM 6039 C C . SER A 1 768 ? 3.580 19.115 16.098 1.00 62.53 768 SER A C 1
ATOM 6041 O O . SER A 1 768 ? 3.253 20.150 15.519 1.00 62.53 768 SER A O 1
ATOM 6043 N N . ASP A 1 769 ? 2.815 18.024 16.109 1.00 70.44 769 ASP A N 1
ATOM 6044 C CA . ASP A 1 769 ? 1.590 17.888 15.324 1.00 70.44 769 ASP A CA 1
ATOM 6045 C C . ASP A 1 769 ? 0.348 18.481 16.032 1.00 70.44 769 ASP A C 1
ATOM 6047 O O . ASP A 1 769 ? -0.704 18.585 15.401 1.00 70.44 769 ASP A O 1
ATOM 6051 N N . CYS A 1 770 ? 0.457 18.963 17.287 1.00 76.25 770 CYS A N 1
ATOM 6052 C CA . CYS A 1 770 ? -0.653 19.606 18.021 1.00 76.25 770 CYS A CA 1
ATOM 6053 C C . CYS A 1 770 ? -1.219 20.844 17.304 1.00 76.25 770 CYS A C 1
ATOM 6055 O O . CYS A 1 770 ? -2.367 21.216 17.532 1.00 76.25 770 CYS A O 1
ATOM 6057 N N . ARG A 1 771 ? -0.444 21.466 16.402 1.00 75.44 771 ARG A N 1
ATOM 6058 C CA . ARG A 1 771 ? -0.900 22.590 15.562 1.00 75.44 771 ARG A CA 1
ATOM 6059 C C . ARG A 1 771 ? -2.041 22.218 14.610 1.00 75.44 771 ARG A C 1
ATOM 6061 O O . ARG A 1 771 ? -2.722 23.111 14.120 1.00 75.44 771 ARG A O 1
ATOM 6068 N N . SER A 1 772 ? -2.235 20.926 14.351 1.00 83.88 772 SER A N 1
ATOM 6069 C CA . SER A 1 772 ? -3.307 20.411 13.491 1.00 83.88 772 SER A CA 1
ATOM 6070 C C . SER A 1 772 ? -4.658 20.344 14.214 1.00 83.88 772 SER A C 1
ATOM 6072 O O . SER A 1 772 ? -5.692 20.204 13.569 1.00 83.88 772 SER A O 1
ATOM 6074 N N . ILE A 1 773 ? -4.662 20.445 15.549 1.00 88.06 773 ILE A N 1
ATOM 6075 C CA . ILE A 1 773 ? -5.876 20.383 16.366 1.00 88.06 773 ILE A CA 1
ATOM 6076 C C . ILE A 1 773 ? -6.621 21.724 16.267 1.00 88.06 773 ILE A C 1
ATOM 6078 O O . ILE A 1 773 ? -6.001 22.780 16.442 1.00 88.06 773 ILE A O 1
ATOM 6082 N N . PRO A 1 774 ? -7.948 21.722 16.040 1.00 90.94 774 PRO A N 1
ATOM 6083 C CA . PRO A 1 774 ? -8.743 22.942 16.031 1.00 90.94 774 PRO A CA 1
ATOM 6084 C C . PRO A 1 774 ? -8.597 23.754 17.321 1.00 90.94 774 PRO A C 1
ATOM 6086 O O . PRO A 1 774 ? -8.563 23.202 18.421 1.00 90.94 774 PRO A O 1
ATOM 6089 N N . LYS A 1 775 ? -8.576 25.088 17.206 1.00 87.19 775 LYS A N 1
ATOM 6090 C CA . LYS A 1 775 ? -8.381 26.001 18.354 1.00 87.19 775 LYS A CA 1
ATOM 6091 C C . LYS A 1 775 ? -9.385 25.777 19.490 1.00 87.19 775 LYS A C 1
ATOM 6093 O O . LYS A 1 775 ? -9.030 25.934 20.651 1.00 87.19 775 LYS A O 1
ATOM 6098 N N . SER A 1 776 ? -10.616 25.408 19.148 1.00 88.25 776 SER A N 1
ATOM 6099 C CA . SER A 1 776 ? -11.703 25.095 20.085 1.00 88.25 776 SER A CA 1
ATOM 6100 C C . SER A 1 776 ? -11.445 23.836 20.925 1.00 88.25 776 SER A C 1
ATOM 6102 O O . SER A 1 776 ? -11.961 23.726 22.034 1.00 88.25 776 SER A O 1
ATOM 6104 N N . LEU A 1 777 ? -10.650 22.895 20.409 1.00 91.75 777 LEU A N 1
ATOM 6105 C CA . LEU A 1 777 ? -10.352 21.607 21.036 1.00 91.75 777 LEU A CA 1
ATOM 6106 C C . LEU A 1 777 ? -8.916 21.523 21.561 1.00 91.75 777 LEU A C 1
ATOM 6108 O O . LEU A 1 777 ? -8.628 20.655 22.382 1.00 91.75 777 LEU A O 1
ATOM 6112 N N . LEU A 1 778 ? -8.027 22.434 21.155 1.00 90.44 778 LEU A N 1
ATOM 6113 C CA . LEU A 1 778 ? -6.635 22.467 21.607 1.00 90.44 778 LEU A CA 1
ATOM 6114 C C . LEU A 1 778 ? -6.529 22.613 23.130 1.00 90.44 778 LEU A C 1
ATOM 6116 O O . LEU A 1 778 ? -5.807 21.853 23.768 1.00 90.44 778 LEU A O 1
ATOM 6120 N N . GLY A 1 779 ? -7.280 23.551 23.708 1.00 90.69 779 GLY A N 1
ATOM 6121 C CA . GLY A 1 779 ? -7.331 23.771 25.153 1.00 90.69 779 GLY A CA 1
ATOM 6122 C C . GLY A 1 779 ? -7.763 22.525 25.940 1.00 90.69 779 GLY A C 1
ATOM 6123 O O . GLY A 1 779 ? -6.977 22.040 26.752 1.00 90.69 779 GLY A O 1
ATOM 6124 N N . PRO A 1 780 ? -8.950 21.946 25.659 1.00 92.94 780 PRO A N 1
ATOM 6125 C CA . PRO A 1 780 ? -9.377 20.676 26.250 1.00 92.94 780 PRO A CA 1
ATOM 6126 C C . PRO A 1 780 ? -8.372 19.535 26.050 1.00 92.94 780 PRO A C 1
ATOM 6128 O O . PRO A 1 780 ? -8.134 18.757 26.969 1.00 92.94 780 PRO A O 1
ATOM 6131 N N . THR A 1 781 ? -7.745 19.446 24.870 1.00 92.31 781 THR A N 1
ATOM 6132 C CA . THR A 1 781 ? -6.747 18.404 24.591 1.00 92.31 781 THR A CA 1
ATOM 6133 C C . THR A 1 781 ? -5.547 18.533 25.525 1.00 92.31 781 THR A C 1
ATOM 6135 O O . THR A 1 781 ? -5.185 17.558 26.176 1.00 92.31 781 THR A O 1
ATOM 6138 N N . LEU A 1 782 ? -4.957 19.729 25.631 1.00 88.94 782 LEU A N 1
ATOM 6139 C CA . LEU A 1 782 ? -3.802 19.985 26.500 1.00 88.94 782 LEU A CA 1
ATOM 6140 C C . LEU A 1 782 ? -4.148 19.866 27.985 1.00 88.94 782 LEU A C 1
ATOM 6142 O O . LEU A 1 782 ? -3.322 19.388 28.755 1.00 88.94 782 LEU A O 1
ATOM 6146 N N . ALA A 1 783 ? -5.371 20.226 28.377 1.00 91.25 783 ALA A N 1
ATOM 6147 C CA . ALA A 1 783 ? -5.858 20.000 29.732 1.00 91.25 783 ALA A CA 1
ATOM 6148 C C . ALA A 1 783 ? -5.895 18.504 30.095 1.00 91.25 783 ALA A C 1
ATOM 6150 O O . ALA A 1 783 ? -5.617 18.158 31.237 1.00 91.25 783 ALA A O 1
ATOM 6151 N N . LEU A 1 784 ? -6.201 17.616 29.141 1.00 92.31 784 LEU A N 1
ATOM 6152 C CA . LEU A 1 784 ? -6.259 16.166 29.365 1.00 92.31 784 LEU A CA 1
ATOM 6153 C C . LEU A 1 784 ? -4.883 15.485 29.252 1.00 92.31 784 LEU A C 1
ATOM 6155 O O . LEU A 1 784 ? -4.558 14.638 30.081 1.00 92.31 784 LEU A O 1
ATOM 6159 N N . ILE A 1 785 ? -4.061 15.840 28.252 1.00 87.69 785 ILE A N 1
ATOM 6160 C CA . ILE A 1 785 ? -2.748 15.191 28.036 1.00 87.69 785 ILE A CA 1
ATOM 6161 C C . ILE A 1 785 ? -1.615 15.803 28.876 1.00 87.69 785 ILE A C 1
ATOM 6163 O O . ILE A 1 785 ? -0.604 15.146 29.128 1.00 87.69 785 ILE A O 1
ATOM 6167 N N . GLY A 1 786 ? -1.789 17.040 29.343 1.00 83.75 786 GLY A N 1
ATOM 6168 C CA . GLY A 1 786 ? -0.811 17.781 30.134 1.00 83.75 786 GLY A CA 1
ATOM 6169 C C . GLY A 1 786 ? 0.093 18.682 29.298 1.00 83.75 786 GLY A C 1
ATOM 6170 O O . GLY A 1 786 ? 0.066 18.687 28.064 1.00 83.75 786 GLY A O 1
ATOM 6171 N N . ASN A 1 787 ? 0.913 19.477 29.985 1.00 77.44 787 ASN A N 1
ATOM 6172 C CA . ASN A 1 787 ? 1.836 20.405 29.338 1.00 77.44 787 ASN A CA 1
ATOM 6173 C C . ASN A 1 787 ? 2.937 19.615 28.599 1.00 77.44 787 ASN A C 1
ATOM 6175 O O . ASN A 1 787 ? 3.672 18.878 29.255 1.00 77.44 787 ASN A O 1
ATOM 6179 N N . PRO A 1 788 ? 3.135 19.803 27.278 1.00 74.50 788 PRO A N 1
ATOM 6180 C CA . PRO A 1 788 ? 4.172 19.100 26.515 1.00 74.50 788 PRO A CA 1
ATOM 6181 C C . PRO A 1 788 ? 5.581 19.211 27.115 1.00 74.50 788 PRO A C 1
ATOM 6183 O O . PRO A 1 788 ? 6.338 18.245 27.112 1.00 74.50 788 PRO A O 1
ATOM 6186 N N . SER A 1 789 ? 5.928 20.376 27.676 1.00 69.25 789 SER A N 1
ATOM 6187 C CA . SER A 1 789 ? 7.235 20.616 28.311 1.00 69.25 789 SER A CA 1
ATOM 6188 C C . SER A 1 789 ? 7.426 19.869 29.639 1.00 69.25 789 SER A C 1
ATOM 6190 O O . SER A 1 789 ? 8.553 19.687 30.091 1.00 69.25 789 SER A O 1
ATOM 6192 N N . GLN A 1 790 ? 6.328 19.421 30.249 1.00 71.81 790 GLN A N 1
ATOM 6193 C CA . GLN A 1 790 ? 6.264 18.716 31.529 1.00 71.81 790 GLN A CA 1
ATOM 6194 C C . GLN A 1 790 ? 5.391 17.460 31.389 1.00 71.81 790 GLN A C 1
ATOM 6196 O O . GLN A 1 790 ? 4.603 17.139 32.271 1.00 71.81 790 GLN A O 1
ATOM 6201 N N . PHE A 1 791 ? 5.510 16.755 30.261 1.00 72.12 791 PHE A N 1
ATOM 6202 C CA . PHE A 1 791 ? 4.583 15.691 29.862 1.00 72.12 791 PHE A CA 1
ATOM 6203 C C . PHE A 1 791 ? 4.379 14.590 30.918 1.00 72.12 791 PHE A C 1
ATOM 6205 O O . PHE A 1 791 ? 3.271 14.074 31.076 1.00 72.12 791 PHE A O 1
ATOM 6212 N N . TYR A 1 792 ? 5.431 14.254 31.668 1.00 70.19 792 TYR A N 1
ATOM 6213 C CA . TYR A 1 792 ? 5.389 13.252 32.738 1.00 70.19 792 TYR A CA 1
ATOM 6214 C C . TYR A 1 792 ? 4.818 13.772 34.063 1.00 70.19 792 TYR A C 1
ATOM 6216 O O . TYR A 1 792 ? 4.496 12.975 34.942 1.00 70.19 792 TYR A O 1
ATOM 6224 N N . ASP A 1 793 ? 4.670 15.089 34.232 1.00 74.00 793 ASP A N 1
ATOM 6225 C CA . ASP A 1 793 ? 4.076 15.658 35.439 1.00 74.00 793 ASP A CA 1
ATOM 6226 C C . ASP A 1 793 ? 2.547 15.631 35.344 1.00 74.00 793 ASP A C 1
ATOM 6228 O O . ASP A 1 793 ? 1.906 16.496 34.734 1.00 74.00 793 ASP A O 1
ATOM 6232 N N . ARG A 1 794 ? 1.946 14.642 36.013 1.00 77.00 794 ARG A N 1
ATOM 6233 C CA . ARG A 1 794 ? 0.488 14.480 36.103 1.00 77.00 794 ARG A CA 1
ATOM 6234 C C . ARG A 1 794 ? -0.240 15.695 36.687 1.00 77.00 794 ARG A C 1
ATOM 6236 O O . ARG A 1 794 ? -1.428 15.850 36.430 1.00 77.00 794 ARG A O 1
ATOM 6243 N N . LYS A 1 795 ? 0.436 16.575 37.444 1.00 81.06 795 LYS A N 1
ATOM 6244 C CA . LYS A 1 795 ? -0.174 17.801 38.004 1.00 81.06 795 LYS A CA 1
ATOM 6245 C C . LYS A 1 795 ? -0.552 18.816 36.932 1.00 81.06 795 LYS A C 1
ATOM 6247 O O . LYS A 1 795 ? -1.318 19.733 37.207 1.00 81.06 795 LYS A O 1
ATOM 6252 N N . THR A 1 796 ? -0.015 18.658 35.727 1.00 83.44 796 THR A N 1
ATOM 6253 C CA . THR A 1 796 ? -0.350 19.507 34.582 1.00 83.44 796 THR A CA 1
ATOM 6254 C C . THR A 1 796 ? -1.637 19.076 33.875 1.00 83.44 796 THR A C 1
ATOM 6256 O O . THR A 1 796 ? -2.038 19.731 32.916 1.00 83.44 796 THR A O 1
ATOM 6259 N N . ARG A 1 797 ? -2.284 17.994 34.335 1.00 88.19 797 ARG A N 1
ATOM 6260 C CA . ARG A 1 797 ? -3.503 17.427 33.749 1.00 88.19 797 ARG A CA 1
ATOM 6261 C C . ARG A 1 797 ? -4.721 17.691 34.625 1.00 88.19 797 ARG A C 1
ATOM 6263 O O . ARG A 1 797 ? -4.635 17.731 35.852 1.00 88.19 797 ARG A O 1
ATOM 6270 N N . LEU A 1 798 ? -5.872 17.803 33.978 1.00 90.94 798 LEU A N 1
ATOM 6271 C CA . LEU A 1 798 ? -7.192 17.843 34.592 1.00 90.94 798 LEU A CA 1
ATOM 6272 C C . LEU A 1 798 ? -7.905 16.504 34.373 1.00 90.94 798 LEU A C 1
ATOM 6274 O O . LEU A 1 798 ? -7.660 15.805 33.391 1.00 90.94 798 LEU A O 1
ATOM 6278 N N . ASN A 1 799 ? -8.786 16.138 35.304 1.00 91.00 799 ASN A N 1
ATOM 6279 C CA . ASN A 1 799 ? -9.599 14.927 35.187 1.00 91.00 799 ASN A CA 1
ATOM 6280 C C . ASN A 1 799 ? -10.838 15.163 34.295 1.00 91.00 799 ASN A C 1
ATOM 6282 O O . ASN A 1 799 ? -11.132 16.295 33.890 1.00 91.00 799 ASN A O 1
ATOM 6286 N N . ALA A 1 800 ? -11.586 14.095 34.019 1.00 92.94 800 ALA A N 1
ATOM 6287 C CA . ALA A 1 800 ? -12.709 14.121 33.096 1.00 92.94 800 ALA A CA 1
ATOM 6288 C C . ALA A 1 800 ? -13.823 15.065 33.568 1.00 92.94 800 ALA A C 1
ATOM 6290 O O . ALA A 1 800 ? -14.343 15.842 32.766 1.00 92.94 800 ALA A O 1
ATOM 6291 N N . SER A 1 801 ? -14.140 15.055 34.867 1.00 93.62 801 SER A N 1
ATOM 6292 C CA . SER A 1 801 ? -15.161 15.921 35.471 1.00 93.62 801 SER A CA 1
ATOM 6293 C C . SER A 1 801 ? -14.846 17.414 35.321 1.00 93.62 801 SER A C 1
ATOM 6295 O O . SER A 1 801 ? -15.718 18.180 34.899 1.00 93.62 801 SER A O 1
ATOM 6297 N N . HIS A 1 802 ? -13.606 17.845 35.582 1.00 93.06 802 HIS A N 1
ATOM 6298 C CA . HIS A 1 802 ? -13.214 19.252 35.420 1.00 93.06 802 HIS A CA 1
ATOM 6299 C C . HIS A 1 802 ? -13.238 19.700 33.955 1.00 93.06 802 HIS A C 1
ATOM 6301 O O . HIS A 1 802 ? -13.732 20.789 33.650 1.00 93.06 802 HIS A O 1
ATOM 6307 N N . VAL A 1 803 ? -12.726 18.873 33.037 1.00 94.94 803 VAL A N 1
ATOM 6308 C CA . VAL A 1 803 ? -12.706 19.220 31.607 1.00 94.94 803 VAL A CA 1
ATOM 6309 C C . VAL A 1 803 ? -14.121 19.240 31.031 1.00 94.94 803 VAL A C 1
ATOM 6311 O O . VAL A 1 803 ? -14.456 20.164 30.290 1.00 94.94 803 VAL A O 1
ATOM 6314 N N . LEU A 1 804 ? -14.983 18.293 31.415 1.00 95.94 804 LEU A N 1
ATOM 6315 C CA . LEU A 1 804 ? -16.387 18.278 31.008 1.00 95.94 804 LEU A CA 1
ATOM 6316 C C . LEU A 1 804 ? -17.114 19.548 31.457 1.00 95.94 804 LEU A C 1
ATOM 6318 O O . LEU A 1 804 ? -17.731 20.210 30.624 1.00 95.94 804 LEU A O 1
ATOM 6322 N N . ALA A 1 805 ? -16.985 19.922 32.734 1.00 94.25 805 ALA A N 1
ATOM 6323 C CA . ALA A 1 805 ? -17.597 21.138 33.265 1.00 94.25 805 ALA A CA 1
ATOM 6324 C C . ALA A 1 805 ? -17.121 22.390 32.507 1.00 94.25 805 ALA A C 1
ATOM 6326 O O . ALA A 1 805 ? -17.935 23.236 32.140 1.00 94.25 805 ALA A O 1
ATOM 6327 N N . GLY A 1 806 ? -15.820 22.482 32.203 1.00 93.31 806 GLY A N 1
ATOM 6328 C CA . GLY A 1 806 ? -15.265 23.564 31.388 1.00 93.31 806 GLY A CA 1
ATOM 6329 C C . GLY A 1 806 ? -15.825 23.595 29.962 1.00 93.31 806 GLY A C 1
ATOM 6330 O O . GLY A 1 806 ? -16.192 24.659 29.469 1.00 93.31 806 GLY A O 1
ATOM 6331 N N . MET A 1 807 ? -15.956 22.434 29.311 1.00 93.56 807 MET A N 1
ATOM 6332 C CA . MET A 1 807 ? -16.516 22.324 27.958 1.00 93.56 807 MET A CA 1
ATOM 6333 C C . MET A 1 807 ? -18.025 22.605 27.891 1.00 93.56 807 MET A C 1
ATOM 6335 O O . MET A 1 807 ? -18.501 23.070 26.853 1.00 93.56 807 MET A O 1
ATOM 6339 N N . GLU A 1 808 ? -18.784 22.289 28.942 1.00 92.44 808 GLU A N 1
ATOM 6340 C CA . GLU A 1 808 ? -20.227 22.559 29.031 1.00 92.44 808 GLU A CA 1
ATOM 6341 C C . GLU A 1 808 ? -20.522 24.019 29.388 1.00 92.44 808 GLU A C 1
ATOM 6343 O O . GLU A 1 808 ? -21.483 24.589 28.877 1.00 92.44 808 GLU A O 1
ATOM 6348 N N . ALA A 1 809 ? -19.670 24.637 30.208 1.00 90.81 809 ALA A N 1
ATOM 6349 C CA . ALA A 1 809 ? -19.754 26.052 30.562 1.00 90.81 809 ALA A CA 1
ATOM 6350 C C . ALA A 1 809 ? -19.068 26.988 29.544 1.00 90.81 809 ALA A C 1
ATOM 6352 O O . ALA A 1 809 ? -19.035 28.197 29.764 1.00 90.81 809 ALA A O 1
ATOM 6353 N N . GLU A 1 810 ? -18.507 26.440 28.459 1.00 86.69 810 GLU A N 1
ATOM 6354 C CA . GLU A 1 810 ? -17.731 27.169 27.441 1.00 86.69 810 GLU A CA 1
ATOM 6355 C C . GLU A 1 810 ? -16.589 28.021 28.035 1.00 86.69 810 GLU A C 1
ATOM 6357 O O . GLU A 1 810 ? -16.257 29.100 27.540 1.00 86.69 810 GLU A O 1
ATOM 6362 N N . LEU A 1 811 ? -15.968 27.529 29.112 1.00 83.31 811 LEU A N 1
ATOM 6363 C CA . LEU A 1 811 ? -14.848 28.198 29.765 1.00 83.31 811 LEU A CA 1
ATOM 6364 C C . LEU A 1 811 ? -13.568 28.061 28.922 1.00 83.31 811 LEU A C 1
ATOM 6366 O O . LEU A 1 811 ? -13.301 26.992 28.364 1.00 83.31 811 LEU A O 1
ATOM 6370 N N . PRO A 1 812 ? -12.737 29.115 28.839 1.00 81.00 812 PRO A N 1
ATOM 6371 C CA . PRO A 1 812 ? -11.444 29.018 28.181 1.00 81.00 812 PRO A CA 1
ATOM 6372 C C . PRO A 1 812 ? -10.494 28.131 28.996 1.00 81.00 812 PRO A C 1
ATOM 6374 O O . PRO A 1 812 ? -10.389 28.269 30.213 1.00 81.00 812 PRO A O 1
ATOM 6377 N N . PHE A 1 813 ? -9.763 27.256 28.309 1.00 85.38 813 PHE A N 1
ATOM 6378 C CA . PHE A 1 813 ? -8.657 26.495 28.887 1.00 85.38 813 PHE A CA 1
ATOM 6379 C C . PHE A 1 813 ? -7.345 27.232 28.614 1.00 85.38 813 PHE A C 1
ATOM 6381 O O . PHE A 1 813 ? -7.124 27.707 27.496 1.00 85.38 813 PHE A O 1
ATOM 6388 N N . GLU A 1 814 ? -6.465 27.319 29.610 1.00 76.31 814 GLU A N 1
ATOM 6389 C CA . GLU A 1 814 ? -5.124 27.864 29.400 1.00 76.31 814 GLU A CA 1
ATOM 6390 C C . GLU A 1 814 ? -4.326 26.949 28.463 1.00 76.31 814 GLU A C 1
ATOM 6392 O O . GLU A 1 814 ? -4.195 25.748 28.694 1.00 76.31 814 GLU A O 1
ATOM 6397 N N . VAL A 1 815 ? -3.800 27.524 27.381 1.00 69.69 815 VAL A N 1
ATOM 6398 C CA . VAL A 1 815 ? -2.970 26.816 26.401 1.00 69.69 815 VAL A CA 1
ATOM 6399 C C . VAL A 1 815 ? -1.511 27.148 26.718 1.00 69.69 815 VAL A C 1
ATOM 6401 O O . VAL A 1 815 ? -1.086 28.273 26.435 1.00 69.69 815 VAL A O 1
ATOM 6404 N N . PRO A 1 816 ? -0.728 26.227 27.314 1.00 64.88 816 PRO A N 1
ATOM 6405 C CA . PRO A 1 816 ? 0.696 26.459 27.516 1.00 64.88 816 PRO A CA 1
ATOM 6406 C C . PRO A 1 816 ? 1.408 26.629 26.162 1.00 64.88 816 PRO A C 1
ATOM 6408 O O . PRO A 1 816 ? 0.933 26.099 25.150 1.00 64.88 816 PRO A O 1
ATOM 6411 N N . PRO A 1 817 ? 2.551 27.340 26.108 1.00 60.53 817 PRO A N 1
ATOM 6412 C CA . PRO A 1 817 ? 3.330 27.458 24.882 1.00 60.53 817 PRO A CA 1
ATOM 6413 C C . PRO A 1 817 ? 3.675 26.063 24.352 1.00 60.53 817 PRO A C 1
ATOM 6415 O O . PRO A 1 817 ? 4.354 25.281 25.016 1.00 60.53 817 PRO A O 1
ATOM 6418 N N . THR A 1 818 ? 3.199 25.733 23.151 1.00 56.59 818 THR A N 1
ATOM 6419 C CA . THR A 1 818 ? 3.576 24.505 22.440 1.00 56.59 818 THR A CA 1
ATOM 6420 C C . THR A 1 818 ? 4.951 24.696 21.804 1.00 56.59 818 THR A C 1
ATOM 6422 O O . THR A 1 818 ? 5.079 24.738 20.576 1.00 56.59 818 THR A O 1
ATOM 6425 N N . ASP A 1 819 ? 5.979 24.886 22.626 1.00 53.84 819 ASP A N 1
ATOM 6426 C CA . ASP A 1 819 ? 7.350 24.798 22.144 1.00 53.84 819 ASP A CA 1
ATOM 6427 C C . ASP A 1 819 ? 7.650 23.334 21.819 1.00 53.84 819 ASP A C 1
ATOM 6429 O O . ASP A 1 819 ? 7.257 22.419 22.547 1.00 53.84 819 ASP A O 1
ATOM 6433 N N . VAL A 1 820 ? 8.320 23.097 20.688 1.00 50.62 820 VAL A N 1
ATOM 6434 C CA . VAL A 1 820 ? 8.803 21.757 20.344 1.00 50.62 820 VAL A CA 1
ATOM 6435 C C . VAL A 1 820 ? 9.711 21.324 21.484 1.00 50.62 820 VAL A C 1
ATOM 6437 O O . VAL A 1 820 ? 10.736 21.967 21.718 1.00 50.62 820 VAL A O 1
ATOM 6440 N N . VAL A 1 821 ? 9.340 20.256 22.193 1.00 49.78 821 VAL A N 1
ATOM 6441 C CA . VAL A 1 821 ? 10.208 19.640 23.197 1.00 49.78 821 VAL A CA 1
ATOM 6442 C C . VAL A 1 821 ? 11.514 19.286 22.485 1.00 49.78 821 VAL A C 1
ATOM 6444 O O . VAL A 1 821 ? 11.572 18.333 21.707 1.00 49.78 821 VAL A O 1
ATOM 6447 N N . ARG A 1 822 ? 12.562 20.100 22.680 1.00 44.50 822 ARG A N 1
ATOM 6448 C CA . ARG A 1 822 ? 13.890 19.823 22.130 1.00 44.50 822 ARG A CA 1
ATOM 6449 C C . ARG A 1 822 ? 14.424 18.609 22.867 1.00 44.50 822 ARG A C 1
ATOM 6451 O O . ARG A 1 822 ? 14.865 18.708 24.008 1.00 44.50 822 ARG A O 1
ATOM 6458 N N . MET A 1 823 ? 14.352 17.458 22.210 1.00 47.62 823 MET A N 1
ATOM 6459 C CA . MET A 1 823 ? 14.990 16.246 22.700 1.00 47.62 823 MET A CA 1
ATOM 6460 C C . MET A 1 823 ? 16.502 16.505 22.811 1.00 47.62 823 MET A C 1
ATOM 6462 O O . MET A 1 823 ? 17.077 17.045 21.861 1.00 47.62 823 MET A O 1
ATOM 6466 N N . PRO A 1 824 ? 17.159 16.150 23.930 1.00 43.09 824 PRO A N 1
ATOM 6467 C CA . PRO A 1 824 ? 18.607 16.250 24.025 1.00 43.09 824 PRO A CA 1
ATOM 6468 C C . PRO A 1 824 ? 19.268 15.468 22.877 1.00 43.09 824 PRO A C 1
ATOM 6470 O O . PRO A 1 824 ? 18.781 14.416 22.455 1.00 43.09 824 PRO A O 1
ATOM 6473 N N . LEU A 1 825 ? 20.365 16.013 22.344 1.00 42.94 825 LEU A N 1
ATOM 6474 C CA . LEU A 1 825 ? 21.127 15.424 21.233 1.00 42.94 825 LEU A CA 1
ATOM 6475 C C . LEU A 1 825 ? 21.890 14.154 21.638 1.00 42.94 825 LEU A C 1
ATOM 6477 O O . LEU A 1 825 ? 22.223 13.353 20.773 1.00 42.94 825 LEU A O 1
ATOM 6481 N N . LEU A 1 826 ? 22.151 13.975 22.933 1.00 45.72 826 LEU A N 1
ATOM 6482 C CA . LEU A 1 826 ? 22.910 12.851 23.470 1.00 45.72 826 LEU A CA 1
ATOM 6483 C C . LEU A 1 826 ? 22.042 11.587 23.533 1.00 45.72 826 LEU A C 1
ATOM 6485 O O . LEU A 1 826 ? 21.016 11.564 24.214 1.00 45.72 826 LEU A O 1
ATOM 6489 N N . GLU A 1 827 ? 22.482 10.530 22.844 1.00 50.16 827 GLU A N 1
ATOM 6490 C CA . GLU A 1 827 ? 22.002 9.145 22.989 1.00 50.16 827 GLU A CA 1
ATOM 6491 C C . GLU A 1 827 ? 22.499 8.507 24.299 1.00 50.16 827 GLU A C 1
ATOM 6493 O O . GLU A 1 827 ? 22.919 7.353 24.322 1.00 50.16 827 GLU A O 1
ATOM 6498 N N . GLU A 1 828 ? 22.506 9.252 25.403 1.00 49.12 828 GLU A N 1
ATOM 6499 C CA . GLU A 1 828 ? 22.898 8.668 26.679 1.00 49.12 828 GLU A CA 1
ATOM 6500 C C . GLU A 1 828 ? 21.745 7.834 27.249 1.00 49.12 828 GLU A C 1
ATOM 6502 O O . GLU A 1 828 ? 20.621 8.313 27.417 1.00 49.12 828 GLU A O 1
ATOM 6507 N N . GLU A 1 829 ? 22.100 6.575 27.526 1.00 53.28 829 GLU A N 1
ATOM 6508 C CA . GLU A 1 829 ? 21.337 5.505 28.178 1.00 53.28 829 GLU A CA 1
ATOM 6509 C C . GLU A 1 829 ? 20.363 4.742 27.263 1.00 53.28 829 GLU A C 1
ATOM 6511 O O . GLU A 1 829 ? 19.156 4.982 27.205 1.00 53.28 829 GLU A O 1
ATOM 6516 N N . GLN A 1 830 ? 20.933 3.755 26.561 1.00 60.34 830 GLN A N 1
ATOM 6517 C CA . GLN A 1 830 ? 20.221 2.643 25.936 1.00 60.34 830 GLN A CA 1
ATOM 6518 C C . GLN A 1 830 ? 20.212 1.459 26.912 1.00 60.34 830 GLN A C 1
ATOM 6520 O O . GLN A 1 830 ? 21.274 0.963 27.290 1.00 60.34 830 GLN A O 1
ATOM 6525 N N . ARG A 1 831 ? 19.030 0.980 27.318 1.00 67.44 831 ARG A N 1
ATOM 6526 C CA . ARG A 1 831 ? 18.910 -0.330 27.979 1.00 67.44 831 ARG A CA 1
ATOM 6527 C C . ARG A 1 831 ? 18.609 -1.375 26.914 1.00 67.44 831 ARG A C 1
ATOM 6529 O O . ARG A 1 831 ? 17.730 -1.173 26.083 1.00 67.44 831 ARG A O 1
ATOM 6536 N N . CYS A 1 832 ? 19.352 -2.470 26.943 1.00 71.06 832 CYS A N 1
ATOM 6537 C CA . CYS A 1 832 ? 19.260 -3.567 25.993 1.00 71.06 832 CYS A CA 1
ATOM 6538 C C . CYS A 1 832 ? 18.722 -4.793 26.732 1.00 71.06 832 CYS A C 1
ATOM 6540 O O . CYS A 1 832 ? 19.280 -5.167 27.765 1.00 71.06 832 CYS A O 1
ATOM 6542 N N . LEU A 1 833 ? 17.627 -5.377 26.253 1.00 75.00 833 LEU A N 1
ATOM 6543 C CA . LEU A 1 833 ? 17.069 -6.620 26.783 1.00 75.00 833 LEU A CA 1
ATOM 6544 C C . LEU A 1 833 ? 17.087 -7.672 25.679 1.00 75.00 833 LEU A C 1
ATOM 6546 O O . LEU A 1 833 ? 16.709 -7.364 24.553 1.00 75.00 833 LEU A O 1
ATOM 6550 N N . GLU A 1 834 ? 17.487 -8.898 25.999 1.00 75.88 834 GLU A N 1
ATOM 6551 C CA . GLU A 1 834 ? 17.442 -10.017 25.055 1.00 75.88 834 GLU A CA 1
ATOM 6552 C C . GLU A 1 834 ? 16.114 -10.775 25.177 1.00 75.88 834 GLU A C 1
ATOM 6554 O O . GLU A 1 834 ? 15.556 -10.933 26.269 1.00 75.88 834 GLU A O 1
ATOM 6559 N N . GLY A 1 835 ? 15.599 -11.218 24.035 1.00 72.31 835 GLY A N 1
ATOM 6560 C CA . GLY A 1 835 ? 14.369 -11.981 23.882 1.00 72.31 835 GLY A CA 1
ATOM 6561 C C . GLY A 1 835 ? 14.635 -13.462 23.574 1.00 72.31 835 GLY A C 1
ATOM 6562 O O . GLY A 1 835 ? 15.724 -13.832 23.128 1.00 72.31 835 GLY A O 1
ATOM 6563 N N . PRO A 1 836 ? 13.638 -14.342 23.775 1.00 67.81 836 PRO A N 1
ATOM 6564 C CA . PRO A 1 836 ? 13.790 -15.797 23.655 1.00 67.81 836 PRO A CA 1
ATOM 6565 C C . PRO A 1 836 ? 14.070 -16.303 22.228 1.00 67.81 836 PRO A C 1
ATOM 6567 O O . PRO A 1 836 ? 14.507 -17.437 22.062 1.00 67.81 836 PRO A O 1
ATOM 6570 N N . ASP A 1 837 ? 13.824 -15.488 21.201 1.00 69.81 837 ASP A N 1
ATOM 6571 C CA . ASP A 1 837 ? 14.044 -15.789 19.780 1.00 69.81 837 ASP A CA 1
ATOM 6572 C C . ASP A 1 837 ? 15.327 -15.143 19.216 1.00 69.81 837 ASP A C 1
ATOM 6574 O O . ASP A 1 837 ? 15.473 -15.028 17.999 1.00 69.81 837 ASP A O 1
ATOM 6578 N N . GLY A 1 838 ? 16.238 -14.683 20.084 1.00 71.31 838 GLY A N 1
ATOM 6579 C CA . GLY A 1 838 ? 17.445 -13.950 19.680 1.00 71.31 838 GLY A CA 1
ATOM 6580 C C . GLY A 1 838 ? 17.163 -12.523 19.198 1.00 71.31 838 GLY A C 1
ATOM 6581 O O . GLY A 1 838 ? 17.989 -11.934 18.503 1.00 71.31 838 GLY A O 1
ATOM 6582 N N . SER A 1 839 ? 15.981 -11.981 19.513 1.00 80.19 839 SER A N 1
ATOM 6583 C CA . SER A 1 839 ? 15.656 -10.575 19.284 1.00 80.19 839 SER A CA 1
ATOM 6584 C C . SER A 1 839 ? 16.121 -9.696 20.445 1.00 80.19 839 SER A C 1
ATOM 6586 O O . SER A 1 839 ? 16.132 -10.123 21.594 1.00 80.19 839 SER A O 1
ATOM 6588 N N . THR A 1 840 ? 16.463 -8.447 20.154 1.00 81.12 840 THR A N 1
ATOM 6589 C CA . THR A 1 840 ? 17.034 -7.510 21.121 1.00 81.12 840 THR A CA 1
ATOM 6590 C C . THR A 1 840 ? 16.149 -6.270 21.223 1.00 81.12 840 THR A C 1
ATOM 6592 O O . THR A 1 840 ? 15.939 -5.559 20.242 1.00 81.12 840 THR A O 1
ATOM 6595 N N . LEU A 1 841 ? 15.603 -5.980 22.402 1.00 76.81 841 LEU A N 1
ATOM 6596 C CA . LEU A 1 841 ? 14.794 -4.789 22.652 1.00 76.81 84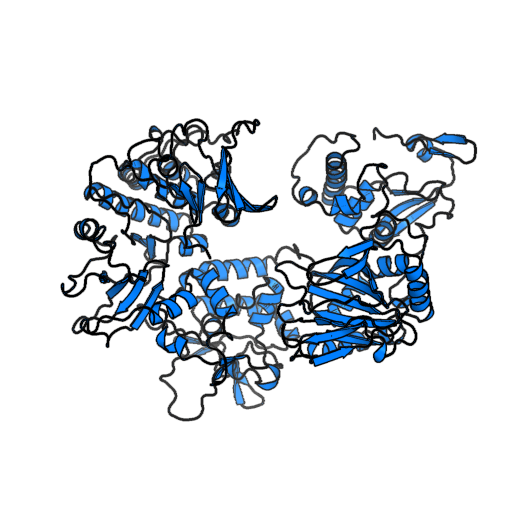1 LEU A CA 1
ATOM 6597 C C . LEU A 1 841 ? 15.680 -3.661 23.191 1.00 76.81 841 LEU A C 1
ATOM 6599 O O . LEU A 1 841 ? 16.156 -3.708 24.326 1.00 76.81 841 LEU A O 1
ATOM 6603 N N . LEU A 1 842 ? 15.857 -2.621 22.381 1.00 75.25 842 LEU A N 1
ATOM 6604 C CA . LEU A 1 842 ? 16.505 -1.374 22.764 1.00 75.25 842 LEU A CA 1
ATOM 6605 C C . LEU A 1 842 ? 15.477 -0.394 23.327 1.00 75.25 842 LEU A C 1
ATOM 6607 O O . LEU A 1 842 ? 14.536 0.018 22.643 1.00 75.25 842 LEU A O 1
ATOM 6611 N N . ILE A 1 843 ? 15.702 0.029 24.562 1.00 70.06 843 ILE A N 1
ATOM 6612 C CA . ILE A 1 843 ? 14.903 1.022 25.274 1.00 70.06 843 ILE A CA 1
ATOM 6613 C C . ILE A 1 843 ? 15.706 2.318 25.335 1.00 70.06 843 ILE A C 1
ATOM 6615 O O . ILE A 1 843 ? 16.824 2.340 25.848 1.00 70.06 843 ILE A O 1
ATOM 6619 N N . SER A 1 844 ? 15.137 3.402 24.810 1.00 66.12 844 SER A N 1
ATOM 6620 C CA . SER A 1 844 ? 15.758 4.730 24.772 1.00 66.12 844 SER A CA 1
ATOM 6621 C C . SER A 1 844 ? 14.745 5.817 25.126 1.00 66.12 844 SER A C 1
ATOM 6623 O O . SER A 1 844 ? 13.537 5.602 25.036 1.00 66.12 844 SER A O 1
ATOM 6625 N N . ARG A 1 845 ? 15.214 7.039 25.417 1.00 60.84 845 ARG A N 1
ATOM 6626 C CA . ARG A 1 845 ? 14.311 8.188 25.639 1.00 60.84 845 ARG A CA 1
ATOM 6627 C C . ARG A 1 845 ? 13.444 8.552 24.433 1.00 60.84 845 ARG A C 1
ATOM 6629 O O . ARG A 1 845 ? 12.460 9.271 24.580 1.00 60.84 845 ARG A O 1
ATOM 6636 N N . ARG A 1 846 ? 13.820 8.078 23.241 1.00 61.25 846 ARG A N 1
ATOM 6637 C CA . ARG A 1 846 ? 13.076 8.272 21.989 1.00 61.25 846 ARG A CA 1
ATOM 6638 C C . ARG A 1 846 ? 12.054 7.165 21.732 1.00 61.25 846 ARG A C 1
ATOM 6640 O O . ARG A 1 846 ? 11.329 7.260 20.739 1.00 61.25 846 ARG A O 1
ATOM 6647 N N . GLY A 1 847 ? 12.009 6.141 22.585 1.00 69.12 847 GLY A N 1
ATOM 6648 C CA . GLY A 1 847 ? 11.090 5.020 22.484 1.00 69.12 847 GLY A CA 1
ATOM 6649 C C . GLY A 1 847 ? 11.785 3.660 22.483 1.00 69.12 847 GLY A C 1
ATOM 6650 O O . GLY A 1 847 ? 12.954 3.536 22.859 1.00 69.12 847 GLY A O 1
ATOM 6651 N N . LEU A 1 848 ? 11.052 2.648 22.030 1.00 73.62 848 LEU A N 1
ATOM 6652 C CA . LEU A 1 848 ? 11.473 1.250 21.977 1.00 73.62 848 LEU A CA 1
ATOM 6653 C C . LEU A 1 848 ? 11.805 0.844 20.536 1.00 73.62 848 LEU A C 1
ATOM 6655 O O . LEU A 1 848 ? 11.078 1.201 19.604 1.00 73.62 848 LEU A O 1
ATOM 6659 N N . LYS A 1 849 ? 12.868 0.063 20.344 1.00 76.06 849 LYS A N 1
ATOM 6660 C CA . LYS A 1 849 ? 13.179 -0.612 19.077 1.00 76.06 849 LYS A CA 1
ATOM 6661 C C . LYS A 1 849 ? 13.405 -2.090 19.340 1.00 76.06 849 LYS A C 1
ATOM 6663 O O . LYS A 1 849 ? 14.241 -2.436 20.161 1.00 76.06 849 LYS A O 1
ATOM 6668 N N . LEU A 1 850 ? 12.688 -2.943 18.627 1.00 76.81 850 LEU A N 1
ATOM 6669 C CA . LEU A 1 850 ? 12.905 -4.380 18.641 1.00 76.81 850 LEU A CA 1
ATOM 6670 C C . LEU A 1 850 ? 13.765 -4.756 17.439 1.00 76.81 850 LEU A C 1
ATOM 6672 O O . LEU A 1 850 ? 13.362 -4.516 16.302 1.00 76.81 850 LEU A O 1
ATOM 6676 N N . LEU A 1 851 ? 14.931 -5.326 17.699 1.00 78.31 851 LEU A N 1
ATOM 6677 C CA . LEU A 1 851 ? 15.896 -5.773 16.706 1.00 78.31 851 LEU A CA 1
ATOM 6678 C C . LEU A 1 851 ? 15.881 -7.297 16.585 1.00 78.31 851 LEU A C 1
ATOM 6680 O O . LEU A 1 851 ? 15.568 -7.989 17.549 1.00 78.31 851 LEU A O 1
ATOM 6684 N N . ARG A 1 852 ? 16.254 -7.830 15.425 1.00 77.62 852 ARG A N 1
ATOM 6685 C CA . ARG A 1 852 ? 16.632 -9.239 15.249 1.00 77.62 852 ARG A CA 1
ATOM 6686 C C . ARG A 1 852 ? 17.909 -9.246 14.414 1.00 77.62 852 ARG A C 1
ATOM 6688 O O . ARG A 1 852 ? 17.856 -8.962 13.224 1.00 77.62 852 ARG A O 1
ATOM 6695 N N . GLY A 1 853 ? 19.052 -9.489 15.053 1.00 78.50 853 GLY A N 1
ATOM 6696 C CA . GLY A 1 853 ? 20.346 -9.144 14.456 1.00 78.50 853 GLY A CA 1
ATOM 6697 C C . GLY A 1 853 ? 20.497 -7.623 14.326 1.00 78.50 853 GLY A C 1
ATOM 6698 O O . GLY A 1 853 ? 20.281 -6.902 15.298 1.00 78.50 853 GLY A O 1
ATOM 6699 N N . GLU A 1 854 ? 20.834 -7.134 13.130 1.00 73.38 854 GLU A N 1
ATOM 6700 C CA . GLU A 1 854 ? 20.957 -5.692 12.843 1.00 73.38 854 GLU A CA 1
ATOM 6701 C C . GLU A 1 854 ? 19.634 -5.044 12.379 1.00 73.38 854 GLU A C 1
ATOM 6703 O O . GLU A 1 854 ? 19.497 -3.818 12.391 1.00 73.38 854 GLU A O 1
ATOM 6708 N N . ASP A 1 855 ? 18.627 -5.852 12.032 1.00 71.00 855 ASP A N 1
ATOM 6709 C CA . ASP A 1 855 ? 17.367 -5.371 11.467 1.00 71.00 855 ASP A CA 1
ATOM 6710 C C . ASP A 1 855 ? 16.381 -4.910 12.541 1.00 71.00 855 ASP A C 1
ATOM 6712 O O . ASP A 1 855 ? 16.111 -5.607 13.521 1.00 71.00 855 ASP A O 1
ATOM 6716 N N . THR A 1 856 ? 15.762 -3.744 12.328 1.00 77.06 856 THR A N 1
ATOM 6717 C CA . THR A 1 856 ? 14.655 -3.271 13.172 1.00 77.06 856 THR A CA 1
ATOM 6718 C C . THR A 1 856 ? 13.347 -3.938 12.755 1.00 77.06 856 THR A C 1
ATOM 6720 O O . THR A 1 856 ? 12.777 -3.609 11.719 1.00 77.06 856 THR A O 1
ATOM 6723 N N . VAL A 1 857 ? 12.834 -4.826 13.605 1.00 76.38 857 VAL A N 1
ATOM 6724 C CA . VAL A 1 857 ? 11.581 -5.568 13.394 1.00 76.38 857 VAL A CA 1
ATOM 6725 C C . VAL A 1 857 ? 10.355 -4.741 13.774 1.00 76.38 857 VAL A C 1
ATOM 6727 O O . VAL A 1 857 ? 9.312 -4.835 13.134 1.00 76.38 857 VAL A O 1
ATOM 6730 N N . ALA A 1 858 ? 10.459 -3.934 14.831 1.00 66.25 858 ALA A N 1
ATOM 6731 C CA . ALA A 1 858 ? 9.388 -3.044 15.262 1.00 66.25 858 ALA A CA 1
ATOM 6732 C C . ALA A 1 858 ? 9.956 -1.817 15.976 1.00 66.25 858 ALA A C 1
ATOM 6734 O O . ALA A 1 858 ? 11.018 -1.875 16.602 1.00 66.25 858 ALA A O 1
ATOM 6735 N N . ARG A 1 859 ? 9.243 -0.692 15.892 1.00 71.25 859 ARG A N 1
ATOM 6736 C CA . ARG A 1 859 ? 9.665 0.565 16.506 1.00 71.25 859 ARG A CA 1
ATOM 6737 C C . ARG A 1 859 ? 8.471 1.320 17.068 1.00 71.25 859 ARG A C 1
ATOM 6739 O O . ARG A 1 859 ? 7.521 1.609 16.356 1.00 71.25 859 ARG A O 1
ATOM 6746 N N . TRP A 1 860 ? 8.587 1.718 18.325 1.00 67.56 860 TRP A N 1
ATOM 6747 C CA . TRP A 1 860 ? 7.605 2.530 19.028 1.00 67.56 860 TRP A CA 1
ATOM 6748 C C . TRP A 1 860 ? 8.286 3.814 19.466 1.00 67.56 860 TRP A C 1
ATOM 6750 O O . TRP A 1 860 ? 8.976 3.838 20.480 1.00 67.56 860 TRP A O 1
ATOM 6760 N N . ASN A 1 861 ? 8.151 4.880 18.686 1.00 59.81 861 ASN A N 1
ATOM 6761 C CA . ASN A 1 861 ? 8.695 6.182 19.045 1.00 59.81 861 ASN A CA 1
ATOM 6762 C C . ASN A 1 861 ? 7.800 6.866 20.072 1.00 59.81 861 ASN A C 1
ATOM 6764 O O . ASN A 1 861 ? 6.579 6.852 19.982 1.00 59.81 861 ASN A O 1
ATOM 6768 N N . GLY A 1 862 ? 8.401 7.547 21.027 1.00 59.41 862 GLY A N 1
ATOM 6769 C CA . GLY A 1 862 ? 7.670 8.216 22.089 1.00 59.41 862 GLY A CA 1
ATOM 6770 C C . GLY A 1 862 ? 8.609 8.537 23.228 1.00 59.41 862 GLY A C 1
ATOM 6771 O O . GLY A 1 862 ? 9.660 7.917 23.364 1.00 59.41 862 GLY A O 1
ATOM 6772 N N . LEU A 1 863 ? 8.240 9.527 24.030 1.00 54.69 863 LEU A N 1
ATOM 6773 C CA . LEU A 1 863 ? 8.958 9.816 25.258 1.00 54.69 863 LEU A CA 1
ATOM 6774 C C . LEU A 1 863 ? 8.783 8.609 26.197 1.00 54.69 863 LEU A C 1
ATOM 6776 O O . LEU A 1 863 ? 7.677 8.353 26.669 1.00 54.69 863 LEU A O 1
ATOM 6780 N N . VAL A 1 864 ? 9.871 7.871 26.429 1.00 54.25 864 VAL A N 1
ATOM 6781 C CA . VAL A 1 864 ? 9.996 6.870 27.503 1.00 54.25 864 VAL A CA 1
ATOM 6782 C C . VAL A 1 864 ? 10.994 7.432 28.512 1.00 54.25 864 VAL A C 1
ATOM 6784 O O . VAL A 1 864 ? 12.099 7.821 28.130 1.00 54.25 864 VAL A O 1
ATOM 6787 N N . ASP A 1 865 ? 10.625 7.554 29.787 1.00 51.34 865 ASP A N 1
ATOM 6788 C CA . ASP A 1 865 ? 11.544 8.080 30.800 1.00 51.34 865 ASP A CA 1
ATOM 6789 C C . ASP A 1 865 ? 12.522 6.979 31.223 1.00 51.34 865 ASP A C 1
ATOM 6791 O O . ASP A 1 865 ? 12.236 6.165 32.096 1.00 51.34 865 ASP A O 1
ATOM 6795 N N . VAL A 1 866 ? 13.678 6.928 30.556 1.00 48.28 866 VAL A N 1
ATOM 6796 C CA . VAL A 1 866 ? 14.733 5.942 30.846 1.00 48.28 866 VAL A CA 1
ATOM 6797 C C . VAL A 1 866 ? 15.540 6.320 32.095 1.00 48.28 866 VAL A C 1
ATOM 6799 O O . VAL A 1 866 ? 16.083 5.443 32.759 1.00 48.28 866 VAL A O 1
ATOM 6802 N N . ALA A 1 867 ? 15.581 7.608 32.455 1.00 42.41 867 ALA A N 1
ATOM 6803 C CA . ALA A 1 867 ? 16.466 8.134 33.497 1.00 42.41 867 ALA A CA 1
ATOM 6804 C C . ALA A 1 867 ? 15.964 7.848 34.919 1.00 42.41 867 ALA A C 1
ATOM 6806 O O . ALA A 1 867 ? 16.756 7.748 35.853 1.00 42.41 867 ALA A O 1
ATOM 6807 N N . ASN A 1 868 ? 14.643 7.714 35.074 1.00 41.72 868 ASN A N 1
ATOM 6808 C CA . ASN A 1 868 ? 13.976 7.502 36.358 1.00 41.72 868 ASN A CA 1
ATOM 6809 C C . ASN A 1 868 ? 13.288 6.136 36.458 1.00 41.72 868 ASN A C 1
ATOM 6811 O O . ASN A 1 868 ? 12.346 5.992 37.235 1.00 41.72 868 ASN A O 1
ATOM 6815 N N . SER A 1 869 ? 13.752 5.125 35.718 1.00 43.53 869 SER A N 1
ATOM 6816 C CA . SER A 1 869 ? 13.339 3.732 35.930 1.00 43.53 869 SER A CA 1
ATOM 6817 C C . SER A 1 869 ? 14.409 2.979 36.734 1.00 43.53 869 SER A C 1
ATOM 6819 O O . SER A 1 869 ? 15.064 2.087 36.182 1.00 43.53 869 SER A O 1
ATOM 6821 N N . PRO A 1 870 ? 14.660 3.316 38.016 1.00 37.59 870 PRO A N 1
ATOM 6822 C CA . PRO A 1 870 ? 15.492 2.469 38.838 1.00 37.59 870 PRO A CA 1
ATOM 6823 C C . PRO A 1 870 ? 14.678 1.209 39.162 1.00 37.59 870 PRO A C 1
ATOM 6825 O O . PRO A 1 870 ? 13.471 1.277 39.367 1.00 37.59 870 PRO A O 1
ATOM 6828 N N . VAL A 1 871 ? 15.364 0.079 39.310 1.00 40.22 871 VAL A N 1
ATOM 6829 C CA . VAL A 1 871 ? 14.838 -1.135 39.952 1.00 40.22 871 VAL A CA 1
ATOM 6830 C C . VAL A 1 871 ? 13.989 -2.049 39.049 1.00 40.22 871 VAL A C 1
ATOM 6832 O O . VAL A 1 871 ? 13.089 -1.643 38.327 1.00 40.22 871 VAL A O 1
ATOM 6835 N N . THR A 1 872 ? 14.381 -3.321 39.074 1.00 42.69 872 THR A N 1
ATOM 6836 C CA . THR A 1 872 ? 13.606 -4.547 38.844 1.00 42.69 872 THR A CA 1
ATOM 6837 C C . THR A 1 872 ? 12.109 -4.319 38.599 1.00 42.69 872 THR A C 1
ATOM 6839 O O . THR A 1 872 ? 11.403 -3.868 39.496 1.00 42.69 872 THR A O 1
ATOM 6842 N N . PHE A 1 873 ? 11.609 -4.666 37.406 1.00 45.38 873 PHE A N 1
ATOM 6843 C CA . PHE A 1 873 ? 10.167 -4.764 37.172 1.00 45.38 873 PHE A CA 1
ATOM 6844 C C . PHE A 1 873 ? 9.598 -5.796 38.161 1.00 45.38 873 PHE A C 1
ATOM 6846 O O . PHE A 1 873 ? 9.952 -6.969 38.080 1.00 45.38 873 PHE A O 1
ATOM 6853 N N . ILE A 1 874 ? 8.786 -5.355 39.127 1.00 40.31 874 ILE A N 1
ATOM 6854 C CA . ILE A 1 874 ? 8.150 -6.239 40.124 1.00 40.31 874 ILE A CA 1
ATOM 6855 C C . ILE A 1 874 ? 7.064 -7.100 39.450 1.00 40.31 874 ILE A C 1
ATOM 6857 O O . ILE A 1 874 ? 6.821 -8.227 39.870 1.00 40.31 874 ILE A O 1
ATOM 6861 N N . GLU A 1 875 ? 6.501 -6.606 38.340 1.00 50.66 875 GLU A N 1
ATOM 6862 C CA . GLU A 1 875 ? 5.538 -7.289 37.474 1.00 50.66 875 GLU A CA 1
ATOM 6863 C C . GLU A 1 875 ? 5.843 -7.035 35.984 1.00 50.66 875 GLU A C 1
ATOM 6865 O O . GLU A 1 875 ? 6.475 -6.022 35.658 1.00 50.66 875 GLU A O 1
ATOM 6870 N N . PRO A 1 876 ? 5.413 -7.919 35.063 1.00 54.72 876 PRO A N 1
ATOM 6871 C CA . PRO A 1 876 ? 5.678 -7.767 33.636 1.00 54.72 876 PRO A CA 1
ATOM 6872 C C . PRO A 1 876 ? 5.010 -6.511 33.043 1.00 54.72 876 PRO A C 1
ATOM 6874 O O . PRO A 1 876 ? 3.792 -6.370 33.079 1.00 54.72 876 PRO A O 1
ATOM 6877 N N . LEU A 1 877 ? 5.792 -5.613 32.439 1.00 55.97 877 LEU A N 1
ATOM 6878 C CA . LEU A 1 877 ? 5.303 -4.431 31.723 1.00 55.97 877 LEU A CA 1
ATOM 6879 C C . LEU A 1 877 ? 4.793 -4.825 30.333 1.00 55.97 877 LEU A C 1
ATOM 6881 O O . LEU A 1 877 ? 5.561 -5.311 29.502 1.00 55.97 877 LEU A O 1
ATOM 6885 N N . ARG A 1 878 ? 3.521 -4.551 30.038 1.00 57.12 878 ARG A N 1
ATOM 6886 C CA . ARG A 1 878 ? 2.928 -4.860 28.733 1.00 57.12 878 ARG A CA 1
ATOM 6887 C C . ARG A 1 878 ? 2.904 -3.640 27.807 1.00 57.12 878 ARG A C 1
ATOM 6889 O O . ARG A 1 878 ? 2.260 -2.642 28.111 1.00 57.12 878 ARG A O 1
ATOM 6896 N N . ILE A 1 879 ? 3.574 -3.724 26.655 1.00 56.69 879 ILE A N 1
ATOM 6897 C CA . ILE A 1 879 ? 3.551 -2.691 25.605 1.00 56.69 879 ILE A CA 1
ATOM 6898 C C . ILE A 1 879 ? 3.174 -3.336 24.277 1.00 56.69 879 ILE A C 1
ATOM 6900 O O . ILE A 1 879 ? 3.984 -3.997 23.626 1.00 56.69 879 ILE A O 1
ATOM 6904 N N . GLY A 1 880 ? 1.918 -3.138 23.870 1.00 59.62 880 GLY A N 1
ATOM 6905 C CA . GLY A 1 880 ? 1.364 -3.803 22.694 1.00 59.62 880 GLY A CA 1
ATOM 6906 C C . GLY A 1 880 ? 1.518 -5.329 22.812 1.00 59.62 880 GLY A C 1
ATOM 6907 O O . GLY A 1 880 ? 1.015 -5.904 23.779 1.00 59.62 880 GLY A O 1
ATOM 6908 N N . PRO A 1 881 ? 2.218 -5.993 21.872 1.00 53.78 881 PRO A N 1
ATOM 6909 C CA . PRO A 1 881 ? 2.453 -7.432 21.922 1.00 53.78 881 PRO A CA 1
ATOM 6910 C C . PRO A 1 881 ? 3.655 -7.833 22.790 1.00 53.78 881 PRO A C 1
ATOM 6912 O O . PRO A 1 881 ? 4.003 -9.004 22.798 1.00 53.78 881 PRO A O 1
ATOM 6915 N N . LEU A 1 882 ? 4.346 -6.913 23.468 1.00 59.44 882 LEU A N 1
ATOM 6916 C CA . LEU A 1 882 ? 5.529 -7.227 24.276 1.00 59.44 882 LEU A CA 1
ATOM 6917 C C . LEU A 1 882 ? 5.186 -7.271 25.763 1.00 59.44 882 LEU A C 1
ATOM 6919 O O . LEU A 1 882 ? 4.497 -6.388 26.266 1.00 59.44 882 LEU A O 1
ATOM 6923 N N . ILE A 1 883 ? 5.721 -8.269 26.455 1.00 66.12 883 ILE A N 1
ATOM 6924 C CA . ILE A 1 883 ? 5.712 -8.411 27.908 1.00 66.12 883 ILE A CA 1
ATOM 6925 C C . ILE A 1 883 ? 7.166 -8.301 28.376 1.00 66.12 883 ILE A C 1
ATOM 6927 O O . ILE A 1 883 ? 7.977 -9.189 28.123 1.00 66.12 883 ILE A O 1
ATOM 6931 N N . ILE A 1 884 ? 7.514 -7.198 29.027 1.00 65.69 884 ILE A N 1
ATOM 6932 C CA . ILE A 1 884 ? 8.874 -6.837 29.431 1.00 65.69 884 ILE A CA 1
ATOM 6933 C C . ILE A 1 884 ? 9.042 -7.133 30.925 1.00 65.69 884 ILE A C 1
ATOM 6935 O O . ILE A 1 884 ? 8.249 -6.677 31.742 1.00 65.69 884 ILE A O 1
ATOM 6939 N N . THR A 1 885 ? 10.076 -7.879 31.300 1.00 64.12 885 THR A N 1
ATOM 6940 C CA . THR A 1 885 ? 10.404 -8.219 32.693 1.00 64.12 885 THR A CA 1
ATOM 6941 C C . THR A 1 885 ? 11.774 -7.654 33.080 1.00 64.12 885 THR A C 1
ATOM 6943 O O . THR A 1 885 ? 12.463 -7.031 32.270 1.00 64.12 885 THR A O 1
ATOM 6946 N N . SER A 1 886 ? 12.191 -7.828 34.341 1.00 58.88 886 SER A N 1
ATOM 6947 C CA . SER A 1 886 ? 13.522 -7.399 34.808 1.00 58.88 886 SER A CA 1
ATOM 6948 C C . SER A 1 886 ? 14.670 -8.054 34.047 1.00 58.88 886 SER A C 1
ATOM 6950 O O . SER A 1 886 ? 15.721 -7.424 33.900 1.00 58.88 886 SER A O 1
ATOM 6952 N N . ASP A 1 887 ? 14.434 -9.264 33.540 1.00 59.62 887 ASP A N 1
ATOM 6953 C CA . ASP A 1 887 ? 15.468 -10.176 33.055 1.00 59.62 887 ASP A CA 1
ATOM 6954 C C . ASP A 1 887 ? 15.410 -10.379 31.529 1.00 59.62 887 ASP A C 1
ATOM 6956 O O . ASP A 1 887 ? 16.245 -11.082 30.967 1.00 59.62 887 ASP A O 1
ATOM 6960 N N . GLY A 1 888 ? 14.439 -9.764 30.845 1.00 64.62 888 GLY A N 1
ATOM 6961 C CA . GLY A 1 888 ? 14.261 -9.888 29.401 1.00 64.62 888 GLY A CA 1
ATOM 6962 C C . GLY A 1 888 ? 12.901 -9.375 28.942 1.00 64.62 888 GLY A C 1
ATOM 6963 O O . GLY A 1 888 ? 12.228 -8.612 29.631 1.00 64.62 888 GLY A O 1
ATOM 6964 N N . PHE A 1 889 ? 12.470 -9.799 27.764 1.00 71.56 889 PHE A N 1
ATOM 6965 C CA . PHE A 1 889 ? 11.097 -9.600 27.319 1.00 71.56 889 PHE A CA 1
ATOM 6966 C C . PHE A 1 889 ? 10.621 -10.838 26.568 1.00 71.56 889 PHE A C 1
ATOM 6968 O O . PHE A 1 889 ? 11.403 -11.573 25.972 1.00 71.56 889 PHE A O 1
ATOM 6975 N N . THR A 1 890 ? 9.318 -11.066 26.581 1.00 64.44 890 THR A N 1
ATOM 6976 C CA . THR A 1 890 ? 8.663 -12.057 25.736 1.00 64.44 890 THR A CA 1
ATOM 6977 C C . THR A 1 890 ? 7.724 -11.323 24.799 1.00 64.44 890 THR A C 1
ATOM 6979 O O . THR A 1 890 ? 7.137 -10.298 25.152 1.00 64.44 890 THR A O 1
ATOM 6982 N N . ARG A 1 891 ? 7.577 -11.817 23.572 1.00 56.28 891 ARG A N 1
ATOM 6983 C CA . ARG A 1 891 ? 6.376 -11.479 22.815 1.00 56.28 891 ARG A CA 1
ATOM 6984 C C . ARG A 1 891 ? 5.239 -12.214 23.505 1.00 56.28 891 ARG A C 1
ATOM 6986 O O . ARG A 1 891 ? 5.354 -13.415 23.748 1.00 56.28 891 ARG A O 1
ATOM 6993 N N . SER A 1 892 ? 4.181 -11.492 23.850 1.00 48.34 892 SER A N 1
ATOM 6994 C CA . SER A 1 892 ? 2.912 -12.103 24.203 1.00 48.34 892 SER A CA 1
ATOM 6995 C C . SER A 1 892 ? 2.629 -13.187 23.151 1.00 48.34 892 SER A C 1
ATOM 6997 O O . SER A 1 892 ? 2.818 -12.910 21.960 1.00 48.34 892 SER A O 1
ATOM 6999 N N . PRO A 1 893 ? 2.195 -14.402 23.539 1.00 39.06 893 PRO A N 1
ATOM 7000 C CA . PRO A 1 893 ? 1.832 -15.485 22.606 1.00 39.06 893 PRO A CA 1
ATOM 7001 C C . PRO A 1 893 ? 0.820 -15.060 21.520 1.00 39.06 893 PRO A C 1
ATOM 7003 O O . PRO A 1 893 ? 0.586 -15.754 20.538 1.00 39.06 893 PRO A O 1
ATOM 7006 N N . GLU A 1 894 ? 0.237 -13.890 21.734 1.00 41.28 894 GLU A N 1
ATOM 7007 C CA . GLU A 1 894 ? -0.754 -13.116 21.013 1.00 41.28 894 GLU A CA 1
ATOM 7008 C C . GLU A 1 894 ? -0.234 -12.293 19.807 1.00 41.28 894 GLU A C 1
ATOM 7010 O O . GLU A 1 894 ? -0.900 -11.357 19.365 1.00 41.28 894 GLU A O 1
ATOM 7015 N N . ALA A 1 895 ? 0.942 -12.589 19.249 1.00 27.81 895 ALA A N 1
ATOM 7016 C CA . ALA A 1 895 ? 1.445 -11.893 18.053 1.00 27.81 895 ALA A CA 1
ATOM 7017 C C . ALA A 1 895 ? 2.224 -12.804 17.093 1.00 27.81 895 ALA A C 1
ATOM 7019 O O . ALA A 1 895 ? 3.319 -12.445 16.649 1.00 27.81 895 ALA A O 1
ATOM 7020 N N . ASN A 1 896 ? 1.647 -13.970 16.789 1.00 24.80 896 ASN A N 1
ATOM 7021 C CA . ASN A 1 896 ? 1.962 -14.732 15.580 1.00 24.80 896 ASN A CA 1
ATOM 7022 C C . ASN A 1 896 ? 0.865 -14.537 14.540 1.00 24.80 896 ASN A C 1
ATOM 7024 O O . ASN A 1 896 ? -0.320 -14.672 14.926 1.00 24.80 896 ASN A O 1
#

Mean predicted aligned error: 19.29 Å

Sequence (896 aa):
MPYDSLYIDEDGQSWSIREFLASDRPRVRKRLSTASLWSRTSFRRCWGSELPSPAYILSHARLRKTEGNAEIHYADTVEDHELRITSFVQTLERGERIEPVIVGLDGSIWDGMHRLAALYASRVSEVEVLDFSSGRSKLLRPTVSLDEVLALQLRSEAVSVVLREQFSRAEPYRHIFVPEVFDREFAEAMMSESEGLPWTLSTTEFYEQYEMSLIDTEQSFDNSALDTLREVALSSPFKELISTITGQGDLKVADVACHRSTTGQQIGIHNDFYPGGETCRFTIHLNPAWQLDEGGLFVTFGSEDSATMKAAYVPIMNSALVFEISPKSFHAVTAVTSTRPRYSIVISFLREDSTKPLDSEATRLADIRQNKMPLLRPDIVDVQSLKQLRTRRCAPMSCGGSCCRDGAGLLPEEVTLLNQIALAYAEELRVLGVSEADVQKSGSSARTTTISRTDGRTHCSWLTPDGRCSLQVLGENHVQQPWFYKPLACILLPLRVRSQLGARVLTADRRAFDRSTVMDPCLRHDEMAPELESVQNEMAFIATVWDIDVRAAIDAADRVSFPGSCDTTNAIGIVTATQTHVLTAVSAPGREHLEVLKVCRGDSESDSVSQFEPALRKLSGRWFPTLYECSSEHNSATRMSFVAGHVPLNVWLNTRPSEHEVRDVTRDLLRALVALEDAQIYHLDLAPRNVLIHPIHRTVVIVDFDDAVDSVREVECAGGSFGYAAPEQYLNYLGLHSRVTESFFVGAVLYHAFTNPAKRKDHAFPFSDCRSIPKSLLGPTLALIGNPSQFYDRKTRLNASHVLAGMEAELPFEVPPTDVVRMPLLEEEQRCLEGPDGSTLLISRRGLKLLRGEDTVARWNGLVDVANSPVTFIEPLRIGPLIITSDGFTRSPEAN

Secondary structure (DSSP, 8-state):
------EE-TTS-EE-HHHHHHS----EEEEEEHHHHHHHHTTS--S-TTS--HHHHHH-GGGGT--S-------SSHHHHHHHHHHHHHHHHTTPPPPPEEE-TTSSEEE-HHHHHHHHHTT-SEEEEEE-STT--GGGSPPPPHHHHB-GGGS-HHHHHHHHHHHHH-SSSSEEEEE--B-HHHHHHHHHHHHTS-PEEEE-SSBEEEEEESSS------S-HHHHHHHHHHSHHHHHHHHHHH---SEEEEEEEEEEE-TT--EEEE----TT---EEEEEE--TT--GGGB--EEEESSSSGGGEEEEE---TTEEEEEE-STT--EEEPPB-SSSPEEEEEEEEEE----S---HHHHHHHHHHHTTGGGG--SEE-HHHHHT-BEEE--HHHHTTGGGTT--EE-HHHHHHHHHHHHHTHHHHHHTT-S----EEETTEEE-EEE-TTT--EEETTB-TTS-BHHHHHHHHHHS-TTTTS-HHHHTSS--EE-SSS----S--GGG--SS--PPSSEEE-TTSPBTGGGHHHHHHHHHHH---HHHHHHHHHH----TTS-GGGEEEEEEE-SSEEEEEEEPTT-SSEEEEEEE-S---SSGGGSSHHHHHH--STTSPPB-PPPTT-TTEEEEE--TT-EEHHHHHTT---HHHHHHHHHHHHHHHHHHHHTTEE-S---GGGEEE-TTT--EEE---TT-EE-SS--------TTTS-HHHH-TTS----HHHHHHHHHHHHHHHHS-GGGTTTBS--SGGGGGS-HHHHHHHHHHH--GGGTT-GGG---HHHHHHHHHTTPPPP----------S-----EEEE-TTSEEEEEETTEEEEEETTEEEEEEES----TT--S--SSPEEETTEEEETTEEEE-TT--

Foldseek 3Di:
DPDQPWDQDPVRDTDGPVRVVVDPADKDKDKDFLLLLCLQQQQAPLLDPVDGGVVVLLPDPVLVPDDDDDPQDPDSDSVSLSVLLSVLLVCVVVVHDDDAFEQDLVQHTNDCPSVSSSCVVNVPGIGIYIYNVVPPHPSPDHQDEPCNWFDPQLPDPVVLQVLLVCQCPDPPARKDKFAQGTDPVLLQQVLVVLVVDPWDWDDDPFWTWTKDWSRNDNDNDRPGSSSNVSSNLQDPVNQVSLCSNHVLPRKGWPTKMKIKAAAFTKGAKDQQDDPQFFFKKKKAWAAAPFDPVQFQWKWWAQASDPVRTDDTHGRHGNMIMMHTRDNRRIIMGTGGRDRDMTIMIMTTIGRPPPPPVLPPLNVVLLLLLQLCLQLVFFQFFQLVVQQLFFWDFDQQQVCVQLQFQQFAWADPSLQVSQVSCCVVCCVVLVVLVQNQQHWDDDPPIIGQWDADPPPRGIGGSQAGRSRDGVQQVCCCVRVVHRCRSPGPLVLCVVTFGHADPDDPRSHPDPPPDDDDDDQGGSIGRDPPGDRCPNNVSSQVVCCVQHVANSPQQSVQVVQDPPDPPQPPVFFRHWSHDAQFWTWTWGDDVPDPFIKTKIFGRDPPPDDLLPAQPVVLCLDDDDQEWAWDDDPPPDSGITMTHRDGQWGQQVSNLSSLDDPVLLLLLLLQVLVSLVSCVVSQKDQQADDSRQWTARNVVSHIHGHDSSVMDRDPDWDQAQDYEALQFALVNQASPLTGDDLLRNLLNSLSSQLSSQFDPVCSFAENPQLPRLVSHDPLCSQLSCQNQFDPLPRSPSVRHDGSVVSSVCSVVVHGHDHPPSDRNPDDPDQPDWDWFAEPQCWIWTQGQQFIFIGRVPDTPDHHGYGRPRPPRDDWDPAFRDYPQWTAGRHHIYRNPRPD

Solvent-accessible surface area (backbone atoms only — not comparable to full-atom values): 49990 Å² total; per-residue (Å²): 134,92,77,63,64,70,44,67,48,100,86,68,51,74,36,36,56,67,58,54,73,71,42,91,69,76,67,47,81,45,75,42,49,25,62,57,50,39,68,77,46,31,33,42,58,81,82,39,96,92,48,78,22,58,48,60,59,70,67,42,73,62,72,81,65,76,84,72,93,69,82,79,62,90,54,95,43,73,68,38,52,45,47,53,22,42,52,44,37,56,38,49,76,72,71,48,88,78,81,59,29,32,29,32,69,90,29,47,75,76,44,38,63,52,50,50,51,17,38,45,75,69,65,40,66,66,39,46,33,41,34,41,24,80,82,68,23,76,73,74,55,80,81,75,54,62,69,78,47,36,15,80,78,70,70,38,72,72,44,43,54,52,48,20,53,49,16,68,67,35,74,73,42,47,27,41,78,42,74,59,54,38,27,68,69,54,43,53,44,35,38,62,54,58,74,73,54,88,70,40,81,46,77,61,99,52,34,47,40,27,40,43,46,74,60,78,37,79,70,85,66,80,85,39,53,60,50,50,49,51,41,32,57,72,32,67,71,44,35,50,51,52,22,57,29,69,67,68,54,62,59,34,75,72,43,42,32,39,37,42,36,43,62,68,29,33,36,49,71,44,28,85,54,53,92,93,44,55,42,33,40,43,36,35,18,46,22,78,90,60,52,79,84,32,38,45,26,45,33,37,16,62,42,83,49,77,89,38,61,66,50,73,41,74,52,31,48,36,22,31,41,37,35,50,41,34,95,52,34,20,29,31,28,42,46,19,64,30,94,62,71,47,40,36,38,39,36,34,24,26,58,46,79,64,79,52,68,55,49,73,62,57,44,50,55,44,51,60,44,56,41,46,56,32,79,66,55,66,56,28,39,32,40,72,66,51,69,70,37,26,30,40,72,60,56,36,72,83,52,61,30,60,50,32,33,76,28,46,68,44,53,78,68,49,52,55,51,51,54,49,48,40,65,76,40,42,67,62,34,42,74,55,61,28,84,64,56,51,79,36,78,57,88,99,44,38,26,29,41,39,71,40,89,88,78,70,43,58,26,28,26,50,46,22,87,58,19,45,53,47,43,29,54,49,14,41,72,69,74,72,34,49,62,65,66,43,54,66,40,62,58,30,59,87,54,48,36,36,46,85,93,67,87,43,58,46,41,80,80,75,86,81,67,77,96,70,89,83,76,63,54,63,31,42,79,30,93,86,36,58,70,50,64,65,45,49,68,53,49,52,53,44,26,72,51,48,76,43,59,65,64,57,36,41,59,46,62,73,70,56,76,74,58,96,80,64,74,72,90,31,69,69,29,36,56,50,48,60,90,58,37,36,32,32,33,30,54,47,89,98,50,100,55,58,30,30,39,41,31,63,71,68,91,68,91,68,77,74,71,68,58,23,59,69,46,47,68,72,54,81,63,84,38,45,60,52,75,51,93,66,77,91,84,63,84,59,60,50,40,29,51,53,76,76,78,42,43,38,36,53,47,52,49,65,32,60,63,50,73,69,55,50,53,49,35,50,52,43,48,28,51,44,48,36,52,31,58,76,69,44,44,46,50,62,57,60,39,46,80,33,24,32,29,24,83,85,82,41,46,47,30,50,51,79,46,73,71,21,42,76,56,92,64,67,49,88,66,48,38,34,38,77,48,28,42,34,67,56,30,79,35,91,71,70,64,55,70,48,71,41,43,68,23,15,31,59,15,31,51,55,50,54,54,48,35,66,71,88,49,56,80,39,34,43,64,82,67,70,58,57,79,56,40,55,80,89,50,39,23,61,26,39,35,18,52,16,40,76,89,43,52,82,44,68,84,50,34,38,32,31,59,62,51,44,52,32,65,74,67,68,51,88,54,82,70,72,83,85,62,72,71,77,71,75,89,70,86,78,63,72,48,78,34,56,30,94,85,65,27,37,38,38,38,30,52,63,20,41,36,34,24,49,80,91,45,77,78,45,60,40,33,25,84,36,76,61,89,74,61,76,75,72,50,90,58,61,38,43,54,75,53,34,34,36,46,67,88,25,38,42,70,43,90,84,71,123

Radius of gyration: 32.87 Å; Cα contacts (8 Å, |Δi|>4): 1664; chains: 1; bounding box: 90×64×84 Å

pLDDT: mean 75.42, std 15.75, range [24.8, 98.12]